Protein AF-A0A4D6KJK3-F1 (afdb_monomer)

Foldseek 3Di:
DDDDDDDDDFDFQCQQFDPDPDDDDFFQKWWKKKWDKDDPFDDPFAAFIKIKTTRDDDDVLLQVVLAQDWFADLGGIMGIHIGTDDIDGHDPVRQVLQCQLVVLLVCQQVVPDLPPLPPDPDDPPPPPDRDRSMGIATFDDPVPDDPPDGGPVQQSNQPAPDQPPDDPPPPPDPPAFAAAQVGTHHQVQQAQFWWAFPQVRFIWGWHHWDLPAFQQDWDPPDPDPTDDGVQNVCCVPRVDGDPCRVGTWIWTFTQDHQDQRQAPDDPSDDPPDPRGTDTHRRHRIDTRGTNHHSSNSVNVSDVVNSVLVSRLLSLLVVVQVVVCVVPPDDRDRSVLSSLCLADPVVNGPGHNPVVVVVVLVVLLVVQLVVLCVVVVPDDVVVSVVVSCVCPPPVNVVVVCVVVVVCSSSSNNPPPPPDDDDDDDDDDPPVVVLVVLVVVPPPDDLWAFAFFFCQQKDADPDDLPDWAKWWKKKKDKDDPFDDPFAAFIKIKTTRDDDDVLLQVVQAQDWFQDLGGIMGIHIGTDDIDTHHPVRLLLQLQLLVLLLCQQLLPDDPCLPPPDDPLDDDNFMFRRMGIATFDDPVPDDPPDRGPVQQSNQPPPDQPDDDPPPPPPWDAFAAAQVGTHTQVQQAQFWKAFPQVRFIWGWHHFDLPAFQQDADPPDPPDDRDGNQRCCCVPRVDHDPCRVDTWIFTFTQDHQDQRQAPDPPSPDDDPPRGTDTHRRHRIDTRGTNHHSNRSVNVSDVLNSVVVSRLLSLLVLVVLLLCVQQPDDDQRSVLSSLLQEDVQQNGLGHLQLLLLLLVLLLLQQLLVVLCQVVLPDFLVVSVVVSCVCLPLQNLLSLCVVQSNVNSHHRHHDDSSPRDRGSDPPDDQRWDFAPHCSDVDTIIGRDIDRDDSNSSSSSLSSVLSSCVVVVHPSSSQSSCVSSPNDGDPDFHANDDDADDDLVVQFVLCLVCVLQVVDDFPDCVLLVQLQEDPQFDDPRDPHHLRSLLSNLLSLVLNLLLSVCCVVCVPPSDDRCPSVQLSVLQRDQQLQLLLLVVSVVLVSRRHDPVLNVLNVQQVVQPVVDDSPQDSRLVGLADGRSSSNSSLSSVLSSQCSRVSNDSVSSCSRSVSSSPPGDDPVSRDGQLVVVLVVVCVVVVWDKDKDWDDWDDDPNATKTKMWIDTPRDIFIAIDSDDVSRVSVNSNVSSVVVVVVVVVD

Radius of gyration: 42.36 Å; Cα contacts (8 Å, |Δi|>4): 1910; chains: 1; bounding box: 113×106×94 Å

Sequence (1194 aa):
MKGSGNEHPCYVPPELVNCSSKACSVTHQYYCYLMELKQDYKYEVCVRDIVLAIRSELDPQIVDALSGTSFVVERGKLSLNLTSAKPVRLSPQEVEQCRRFQTTLFRILLKRDDNKLASDSDNFCLGDNPEFDYLLLPATVEHQRPSNSIIDWESVNSCPFSSESTCGSNCKDHACDVRIKNGSVCSCKLENCVVYTPHSKSFYTMTPVIWDLNGNSTLRYLGRDGTATYKEHFKKKHGIELRFPHQSLLRGRKVFEVGNYLLKDRKNKNKGEKMGSEELPPELCSVIMSPISICTVYSFSFIPSIMHWLEGLLVAFNLRKMLLDHCTKNDIPIIKVFEAITAKGCQEAYNYENLETLGDSFLKYAVSQQLFKTHQNDREGILSKLRERLISNVALRIFASDKNLPWVLQSLPILSIYTLDVNGGDDQLANSFLHRLVSMKGSGNEHPCYVPPELVNCSSKACSVTHQYYCYLMELKQDYKYEVCVRDIVLAIRSELDPQIVDALSGTSFVVERGKLSLNLTSAKPVRLSPQEVEQCRRFQTTLFRILLKRDDNKLASDSDNFCLGDNPEFDYLLLPATVEHQRPSNSIIDWESVNSCPFSSESTCGSNCKDHACDVRIKNGSVCSCKLENCVVYTPHSKSFYTMTPVIWDLNGNSTLRYLGRDGTATYKEHFKKKHGIELRFPHQSLLRGRKVFEVGNYLLKDRKNKNKGEKMGSEELPPELCSVIMSPISICTVYSFSFIPSIMHWLEGLLVAFNLRKMLLDHCTKNDIPIIKVFEAITAKGCQEAYNYENLETLGDSFLKYAVSQQLFKTHQNDREGILSKLRERLISNVALRIFASDKNLPGFIRMEAFDPKQWIIPGDKTKSLLLEEGLVSCGRTSMYVGRKRKIELKKVADVVEALIGAFISTEDEEAALSFINWIGIEVDTSIIPYERQLSTDPENLVDVKFLESRLNNYKFEDPYLLVEALTHGSYKGPEIQTCYERLEFLGDAVLDNLITMHLYKEYFNEKFSPGFLTTMRSISVNNECYALSAIKAKLHKHILCDSVVRKNIEKTMKGVENLSLESTFGWELETYFCPVLADVIESIAGAIFVDSGYKKEIVFESIKPLLKPLVTPERAKRHPISELQELCQKNQYKLTEHEHPSVRENDETLFKIEVKANRITRTAKASNKDTARKMASKEVLKELQICKSLG

Organism: Vigna unguiculata (NCBI:txid3917)

Solvent-accessible surface area (backbone atoms only — not comparable to full-atom values): 67767 Å² total; per-residue (Å²): 133,91,81,88,86,92,76,80,88,63,56,69,56,67,63,42,36,65,90,70,98,70,81,86,93,66,66,46,61,25,36,29,30,39,38,43,49,45,72,67,50,95,63,96,67,56,68,44,38,34,30,44,31,20,62,45,79,75,55,68,69,58,38,57,64,52,25,77,38,71,36,59,49,102,78,39,43,37,38,35,36,50,43,86,46,79,65,47,75,36,44,68,69,54,48,51,33,46,51,46,30,41,52,54,52,50,34,63,49,69,71,59,65,86,77,64,84,79,72,68,98,72,80,89,68,84,69,97,56,88,47,67,53,56,45,69,40,52,37,47,57,81,97,69,52,54,101,83,54,62,64,31,59,64,49,36,64,5,34,75,55,63,70,79,64,78,76,61,99,77,68,89,65,94,82,44,71,41,52,32,58,84,49,60,33,52,57,78,64,48,35,27,13,36,30,40,28,78,91,74,73,45,49,25,34,27,42,64,71,38,78,91,37,28,26,71,35,69,51,90,83,59,80,93,77,74,76,50,19,41,35,52,46,39,32,71,75,71,70,41,79,65,88,62,36,82,46,49,26,33,35,24,35,68,62,69,80,61,61,82,39,60,51,67,76,80,73,89,75,67,82,72,72,78,82,61,72,44,81,40,60,41,52,58,27,40,75,52,30,37,44,40,50,62,29,52,59,56,36,58,41,51,42,68,42,53,51,52,52,51,52,48,46,46,49,20,44,54,50,49,51,63,50,46,80,76,43,96,81,75,88,75,60,50,69,58,45,32,25,57,71,30,54,72,90,68,44,43,88,60,43,21,69,72,54,51,59,54,48,55,56,51,54,55,51,56,47,48,54,52,46,49,70,76,44,73,86,59,58,65,72,57,53,51,53,51,41,53,56,63,67,25,73,68,40,47,49,51,54,34,51,77,68,50,44,58,59,70,59,54,39,52,101,78,62,90,84,78,83,79,90,86,88,83,82,93,52,76,64,58,51,55,52,50,54,55,61,63,71,56,80,77,70,68,78,58,38,50,34,60,39,47,48,67,47,45,45,69,59,90,75,72,101,81,62,72,42,66,27,38,28,30,39,39,43,53,45,71,71,50,94,65,97,68,56,67,48,40,34,31,43,32,22,66,47,82,78,58,67,68,58,38,55,68,46,37,78,37,73,35,54,48,101,78,41,43,38,36,34,34,48,43,86,47,78,64,47,76,37,44,69,68,56,49,49,37,49,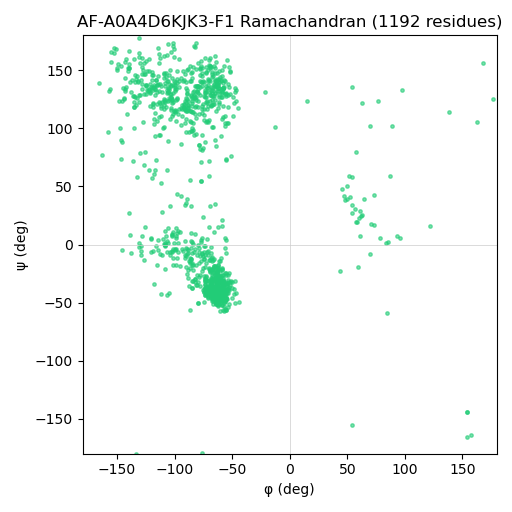39,48,30,41,38,52,53,49,40,62,45,60,66,60,85,62,101,54,90,79,60,97,74,75,79,80,67,85,56,83,57,45,41,53,52,53,45,70,41,52,38,44,55,81,95,68,48,55,101,82,50,63,63,30,58,64,51,36,61,6,40,76,56,64,72,80,67,76,78,62,99,80,72,83,86,59,70,70,66,42,52,33,60,84,49,56,38,44,58,76,64,51,34,27,13,37,30,38,28,79,93,76,74,44,49,24,35,28,43,67,73,39,80,91,38,30,28,73,36,72,53,90,81,61,76,98,78,60,95,42,26,44,40,53,46,38,33,73,76,71,70,42,80,68,88,64,38,81,47,50,25,33,37,25,31,69,61,61,75,54,55,64,37,59,47,61,76,77,70,89,75,63,83,75,72,82,82,60,72,43,81,39,59,42,56,60,29,38,78,52,33,37,48,40,50,61,29,53,61,53,34,58,37,50,43,66,42,54,51,54,49,52,48,49,47,45,42,20,45,50,50,48,51,43,48,43,80,71,26,92,77,66,84,75,57,52,68,43,48,35,23,16,35,22,33,71,60,32,42,38,79,56,42,16,52,46,30,18,47,47,10,44,28,44,50,46,24,51,50,36,52,41,46,55,60,74,44,77,86,61,53,37,79,54,53,53,52,51,49,51,58,63,70,26,47,69,40,39,30,50,35,36,53,78,68,58,48,64,24,68,53,40,57,64,48,77,56,57,81,74,56,82,60,50,75,49,73,92,68,74,66,74,43,40,87,33,96,44,84,41,66,102,43,60,37,30,28,59,50,72,42,74,72,61,60,59,61,47,20,46,31,54,24,2,47,36,12,37,33,48,73,72,74,34,60,69,45,29,42,39,47,43,36,69,52,67,48,89,52,76,88,77,85,66,84,86,85,80,90,86,82,67,71,50,75,82,76,35,68,57,71,64,53,23,61,58,26,72,61,49,76,68,88,55,54,56,42,59,52,31,18,31,20,42,83,70,40,80,56,95,72,54,93,66,41,16,55,52,30,19,55,39,6,48,27,48,51,48,27,52,52,42,50,49,55,43,69,77,48,63,89,52,94,68,60,84,45,45,56,51,52,54,38,59,61,61,63,40,58,48,38,35,25,51,28,26,54,76,71,51,47,71,80,58,50,43,55,40,77,66,60,49,51,44,47,52,53,28,47,64,62,52,72,80,53,79,86,87,79,72,74,36,74,89,54,95,62,72,74,45,62,67,39,15,46,34,53,22,2,44,39,20,27,44,22,60,64,64,70,67,36,66,69,58,31,48,64,24,45,48,69,47,54,58,82,72,80,43,84,92,72,60,70,71,59,42,53,62,49,40,50,52,52,23,62,75,70,68,35,68,74,48,77,46,80,50,80,68,44,79,57,94,97,38,60,29,27,33,23,38,31,32,45,77,91,43,72,29,70,24,70,25,77,43,62,67,57,5,45,40,51,8,27,39,56,41,41,54,50,55,52,52,60,60,76,76,108

Structure (mmCIF, N/CA/C/O backbone):
data_AF-A0A4D6KJK3-F1
#
_entry.id   AF-A0A4D6KJK3-F1
#
loop_
_atom_site.group_PDB
_atom_site.id
_atom_site.type_symbol
_atom_site.label_atom_id
_atom_site.label_alt_id
_atom_site.label_comp_id
_atom_site.label_asym_id
_atom_site.label_entity_id
_atom_site.label_seq_id
_atom_site.pdbx_PDB_ins_code
_atom_site.Cartn_x
_atom_site.Cartn_y
_atom_site.Cartn_z
_atom_site.occupancy
_atom_site.B_iso_or_equiv
_atom_site.auth_seq_id
_atom_site.auth_comp_id
_atom_site.auth_asym_id
_atom_site.auth_atom_id
_atom_site.pdbx_PDB_model_num
ATOM 1 N N . MET A 1 1 ? -15.114 -34.505 12.096 1.00 24.47 1 MET A N 1
ATOM 2 C CA . MET A 1 1 ? -14.056 -34.608 13.129 1.00 24.47 1 MET A CA 1
ATOM 3 C C . MET A 1 1 ? -13.279 -33.297 13.162 1.00 24.47 1 MET A C 1
ATOM 5 O O . MET A 1 1 ? -12.756 -32.942 12.119 1.00 24.47 1 MET A O 1
ATOM 9 N N . LYS A 1 2 ? -13.304 -32.614 14.325 1.00 24.19 2 LYS A N 1
ATOM 10 C CA . LYS A 1 2 ? -12.483 -31.479 14.832 1.00 24.19 2 LYS A CA 1
ATOM 11 C C . LYS A 1 2 ? -11.633 -30.700 13.803 1.00 24.19 2 LYS A C 1
ATOM 13 O O . LYS A 1 2 ? -10.740 -31.293 13.217 1.00 24.19 2 LYS A O 1
ATOM 18 N N . GLY A 1 3 ? -11.736 -29.383 13.622 1.00 25.97 3 GLY A N 1
ATOM 19 C CA . GLY A 1 3 ? -12.482 -28.290 14.274 1.00 25.97 3 GLY A CA 1
ATOM 20 C C . GLY A 1 3 ? -12.044 -26.980 13.578 1.00 25.97 3 GLY A C 1
ATOM 21 O O . GLY A 1 3 ? -10.865 -26.845 13.266 1.00 25.97 3 GLY A O 1
ATOM 22 N N . SER A 1 4 ? -12.966 -26.167 13.049 1.00 29.14 4 SER A N 1
ATOM 23 C CA . SER A 1 4 ? -13.762 -25.110 13.721 1.00 29.14 4 SER A CA 1
ATOM 24 C C . SER A 1 4 ? -12.949 -23.825 13.974 1.00 29.14 4 SER A C 1
ATOM 26 O O . SER A 1 4 ? -11.951 -23.890 14.679 1.00 29.14 4 SER A O 1
ATOM 28 N N . GLY A 1 5 ? -13.328 -22.631 13.516 1.00 28.42 5 GLY A N 1
ATOM 29 C CA . GLY A 1 5 ? -14.525 -22.213 12.791 1.00 28.42 5 GLY A CA 1
ATOM 30 C C . GLY A 1 5 ? -14.634 -20.681 12.752 1.00 28.42 5 GLY A C 1
ATOM 31 O O . GLY A 1 5 ? -14.069 -19.998 13.600 1.00 28.42 5 GLY A O 1
ATOM 32 N N . ASN A 1 6 ? -15.350 -20.189 11.743 1.00 28.50 6 ASN A N 1
ATOM 33 C CA . ASN A 1 6 ? -16.322 -19.093 11.810 1.00 28.50 6 ASN A CA 1
ATOM 34 C C . ASN A 1 6 ? -17.163 -19.206 10.527 1.00 28.50 6 ASN A C 1
ATOM 36 O O . ASN A 1 6 ? -16.920 -18.513 9.546 1.00 28.50 6 ASN A O 1
ATOM 40 N N . GLU A 1 7 ? -18.096 -20.159 10.500 1.00 32.97 7 GLU A N 1
ATOM 41 C CA . GLU A 1 7 ? -19.065 -20.311 9.410 1.00 32.97 7 GLU A CA 1
ATOM 42 C C . GLU A 1 7 ? -20.469 -20.136 9.998 1.00 32.97 7 GLU A C 1
ATOM 44 O O . GLU A 1 7 ? -20.856 -20.838 10.934 1.00 32.97 7 GLU A O 1
ATOM 49 N N . HIS A 1 8 ? -21.203 -19.146 9.488 1.00 37.59 8 HIS A N 1
ATOM 50 C CA . HIS A 1 8 ? -22.620 -18.943 9.782 1.00 37.59 8 HIS A CA 1
ATOM 51 C C . HIS A 1 8 ? -23.459 -20.050 9.107 1.00 37.59 8 HIS A C 1
ATOM 53 O O . HIS A 1 8 ? -23.047 -20.566 8.068 1.00 37.59 8 HIS A O 1
ATOM 59 N N . PRO A 1 9 ? -24.618 -20.445 9.668 1.00 37.03 9 PRO A N 1
ATOM 60 C CA . PRO A 1 9 ? -25.425 -21.537 9.123 1.00 37.03 9 PRO A CA 1
ATOM 61 C C . PRO A 1 9 ? -25.997 -21.184 7.738 1.00 37.03 9 PRO A C 1
ATOM 63 O O . PRO A 1 9 ? -26.751 -20.223 7.609 1.00 37.03 9 PRO A O 1
ATOM 66 N N . CYS A 1 10 ? -25.674 -21.976 6.711 1.00 46.62 10 CYS A N 1
ATOM 67 C CA . CYS A 1 10 ? -26.260 -21.848 5.373 1.00 46.62 10 CYS A CA 1
ATOM 68 C C . CYS A 1 10 ? -27.714 -22.356 5.367 1.00 46.62 10 CYS A C 1
ATOM 70 O O . CYS A 1 10 ? -27.975 -23.471 5.821 1.00 46.62 10 CYS A O 1
ATOM 72 N N . TYR A 1 11 ? -28.657 -21.576 4.826 1.00 56.62 11 TYR A N 1
ATOM 73 C CA . TYR A 1 11 ? -30.021 -22.052 4.560 1.00 56.62 11 TYR A CA 1
ATOM 74 C C . TYR A 1 11 ? -29.998 -23.149 3.488 1.00 56.62 11 TYR A C 1
ATOM 76 O O . TYR A 1 11 ? -29.492 -22.948 2.386 1.00 56.62 11 TYR A O 1
ATOM 84 N N . VAL A 1 12 ? -30.554 -24.313 3.811 1.00 60.56 12 VAL A N 1
ATOM 85 C CA . VAL A 1 12 ? -30.719 -25.423 2.871 1.00 60.56 12 VAL A CA 1
ATOM 86 C C . VAL A 1 12 ? -32.212 -25.579 2.588 1.00 60.56 12 VAL A C 1
ATOM 88 O O . VAL A 1 12 ? -32.982 -25.613 3.553 1.00 60.56 12 VAL A O 1
ATOM 91 N N . PRO A 1 13 ? -32.644 -25.671 1.315 1.00 67.19 13 PRO A N 1
ATOM 92 C CA . PRO A 1 13 ? -34.053 -25.846 0.998 1.00 67.19 13 PRO A CA 1
ATOM 93 C C . PRO A 1 13 ? -34.656 -27.048 1.743 1.00 67.19 13 PRO A C 1
ATOM 95 O O . PRO A 1 13 ? -34.085 -28.143 1.684 1.00 67.19 13 PRO A O 1
ATOM 98 N N . PRO A 1 14 ? -35.792 -26.881 2.443 1.00 67.12 14 PRO A N 1
ATOM 99 C CA . PRO A 1 14 ? -36.418 -27.954 3.215 1.00 67.12 14 PRO A CA 1
ATOM 100 C C . PRO A 1 14 ? -36.855 -29.135 2.340 1.00 67.12 14 PRO A C 1
ATOM 102 O O . PRO A 1 14 ? -36.970 -30.252 2.829 1.00 67.12 14 PRO A O 1
ATOM 105 N N . GLU A 1 15 ? -37.059 -28.930 1.039 1.00 73.62 15 GLU A N 1
ATOM 106 C CA . GLU A 1 15 ? -37.346 -29.992 0.072 1.00 73.62 15 GLU A CA 1
ATOM 107 C C . GLU A 1 15 ? -36.168 -30.962 -0.107 1.00 73.62 15 GLU A C 1
ATOM 109 O O . GLU A 1 15 ? -36.369 -32.111 -0.504 1.00 73.62 15 GLU A O 1
ATOM 114 N N . LEU A 1 16 ? -34.946 -30.509 0.198 1.00 70.94 16 LEU A N 1
ATOM 115 C CA . LEU A 1 16 ? -33.712 -31.281 0.075 1.00 70.94 16 LEU A CA 1
ATOM 116 C C . LEU A 1 16 ? -33.207 -31.838 1.412 1.00 70.94 16 LEU A C 1
ATOM 118 O O . LEU A 1 16 ? -32.228 -32.578 1.391 1.00 70.94 16 LEU A O 1
ATOM 122 N N . VAL A 1 17 ? -33.837 -31.530 2.554 1.00 67.19 17 VAL A N 1
ATOM 123 C CA . VAL A 1 17 ? -33.369 -31.928 3.899 1.00 67.19 17 VAL A CA 1
ATOM 124 C C . VAL A 1 17 ? -34.483 -32.581 4.702 1.00 67.19 17 VAL A C 1
ATOM 126 O O . VAL A 1 17 ? -35.628 -32.138 4.692 1.00 67.19 17 VAL A O 1
ATOM 129 N N . ASN A 1 18 ? -34.147 -33.614 5.472 1.00 60.78 18 ASN A N 1
ATOM 130 C CA . ASN A 1 18 ? -35.104 -34.221 6.388 1.00 60.78 18 ASN A CA 1
ATOM 131 C C . ASN A 1 18 ? -35.126 -33.495 7.747 1.00 60.78 18 ASN A C 1
ATOM 133 O O . ASN A 1 18 ? -34.231 -33.667 8.570 1.00 60.78 18 ASN A O 1
ATOM 137 N N . CYS A 1 19 ? -36.183 -32.724 8.018 1.00 45.78 19 CYS A N 1
ATOM 138 C CA . CYS A 1 19 ? -36.401 -32.059 9.313 1.00 45.78 19 CYS A CA 1
ATOM 139 C C . CYS A 1 19 ? -37.108 -32.939 10.369 1.00 45.78 19 CYS A C 1
ATOM 141 O O . CYS A 1 19 ? -37.514 -32.426 11.413 1.00 45.78 19 CYS A O 1
ATOM 143 N N . SER A 1 20 ? -37.282 -34.248 10.143 1.00 46.78 20 SER A N 1
ATOM 144 C CA . SER A 1 20 ? -37.985 -35.133 11.085 1.00 46.78 20 SER A CA 1
ATOM 145 C C . SER A 1 20 ? -37.046 -36.116 11.798 1.00 46.78 20 SER A C 1
ATOM 147 O O . SER A 1 20 ? -36.658 -37.160 11.282 1.00 46.78 20 SER A O 1
ATOM 149 N N . SER A 1 21 ? -36.709 -35.790 13.047 1.00 38.69 21 SER A N 1
ATOM 150 C CA . SER A 1 21 ? -35.938 -36.612 13.988 1.00 38.69 21 SER A CA 1
ATOM 151 C C . SER A 1 21 ? -36.775 -37.741 14.612 1.00 38.69 21 SER A C 1
ATOM 153 O O . SER A 1 21 ? -36.873 -37.861 15.835 1.00 38.69 21 SER A O 1
ATOM 155 N N . LYS A 1 22 ? -37.414 -38.586 13.788 1.00 39.78 22 LYS A N 1
ATOM 156 C CA . LYS A 1 22 ? -38.113 -39.786 14.278 1.00 39.78 22 LYS A CA 1
ATOM 157 C C . LYS A 1 22 ? -37.772 -41.033 13.467 1.00 39.78 22 LYS A C 1
ATOM 159 O O . LYS A 1 22 ? -37.876 -41.073 12.248 1.00 39.78 22 LYS A O 1
ATOM 164 N N . ALA A 1 23 ? -37.333 -42.032 14.223 1.00 35.91 23 ALA A N 1
ATOM 165 C CA . ALA A 1 23 ? -36.690 -43.260 13.804 1.00 35.91 23 ALA A CA 1
ATOM 166 C C . ALA A 1 23 ? -37.595 -44.253 13.053 1.00 35.91 23 ALA A C 1
ATOM 168 O O . ALA A 1 23 ? -38.786 -44.353 13.326 1.00 35.91 23 ALA A O 1
ATOM 169 N N . CYS A 1 24 ? -36.918 -45.053 12.221 1.00 44.19 24 CYS A N 1
ATOM 170 C CA . CYS A 1 24 ? -37.095 -46.486 11.961 1.00 44.19 24 CYS A CA 1
ATOM 171 C C . CYS A 1 24 ? -38.465 -47.061 11.545 1.00 44.19 24 CYS A C 1
ATOM 173 O O . CYS A 1 24 ? -39.481 -46.911 12.213 1.00 44.19 24 CYS A O 1
ATOM 175 N N . SER A 1 25 ? -38.379 -47.940 10.532 1.00 46.28 25 SER A N 1
ATOM 176 C CA . SER A 1 25 ? -39.289 -49.045 10.152 1.00 46.28 25 SER A CA 1
ATOM 177 C C . SER A 1 25 ? -40.361 -48.829 9.072 1.00 46.28 25 SER A C 1
ATOM 179 O O . SER A 1 25 ? -41.098 -49.768 8.782 1.00 46.28 25 SER A O 1
ATOM 181 N N . VAL A 1 26 ? -40.407 -47.685 8.382 1.00 59.97 26 VAL A N 1
ATOM 182 C CA . VAL A 1 26 ? -41.400 -47.447 7.310 1.00 59.97 26 VAL A CA 1
ATOM 183 C C . VAL A 1 26 ? -40.719 -47.314 5.943 1.00 59.97 26 VAL A C 1
ATOM 185 O O . VAL A 1 26 ? -39.670 -46.685 5.826 1.00 59.97 26 VAL A O 1
ATOM 188 N N . THR A 1 27 ? -41.302 -47.914 4.897 1.00 61.69 27 THR A N 1
ATOM 189 C CA . THR A 1 27 ? -40.901 -47.667 3.500 1.00 61.69 27 THR A CA 1
ATOM 190 C C . THR A 1 27 ? -41.061 -46.186 3.180 1.00 61.69 27 THR A C 1
ATOM 192 O O . THR A 1 27 ? -42.143 -45.624 3.362 1.00 61.69 27 THR A O 1
ATOM 195 N N . HIS A 1 28 ? -40.009 -45.562 2.677 1.00 70.19 28 HIS A N 1
ATOM 196 C CA . HIS A 1 28 ? -39.985 -44.144 2.375 1.00 70.19 28 HIS A CA 1
ATOM 197 C C . HIS A 1 28 ? -40.456 -43.904 0.944 1.00 70.19 28 HIS A C 1
ATOM 199 O O . HIS A 1 28 ? -39.928 -44.492 0.003 1.00 70.19 28 HIS A O 1
ATOM 205 N N . GLN A 1 29 ? -41.470 -43.057 0.776 1.00 81.38 29 GLN A N 1
ATOM 206 C CA . GLN A 1 29 ? -41.924 -42.640 -0.545 1.00 81.38 29 GLN A CA 1
ATOM 207 C C . GLN A 1 29 ? -41.030 -41.503 -1.052 1.00 81.38 29 GLN A C 1
ATOM 209 O O . GLN A 1 29 ? -40.867 -40.497 -0.365 1.00 81.38 29 GLN A O 1
ATOM 214 N N . TYR A 1 30 ? -40.469 -41.682 -2.244 1.00 83.62 30 TYR A N 1
ATOM 215 C CA . TYR A 1 30 ? -39.697 -40.682 -2.970 1.00 83.62 30 TYR A CA 1
ATOM 216 C C . TYR A 1 30 ? -40.452 -40.281 -4.236 1.00 83.62 30 TYR A C 1
ATOM 218 O O . TYR A 1 30 ? -40.903 -41.138 -5.000 1.00 83.62 30 TYR A O 1
ATOM 226 N N . TYR A 1 31 ? -40.570 -38.980 -4.468 1.00 86.19 31 TYR A N 1
ATOM 227 C CA . TYR A 1 31 ? -41.013 -38.424 -5.739 1.00 86.19 31 TYR A CA 1
ATOM 228 C C . TYR A 1 31 ? -39.828 -38.442 -6.697 1.00 86.19 31 TYR A C 1
ATOM 230 O O . TYR A 1 31 ? -38.754 -37.932 -6.374 1.00 86.19 31 TYR A O 1
ATOM 238 N N . CYS A 1 32 ? -40.008 -39.091 -7.844 1.00 86.88 32 CYS A N 1
ATOM 239 C CA . CYS A 1 32 ? -38.948 -39.293 -8.819 1.00 86.88 32 CYS A CA 1
ATOM 240 C C . CYS A 1 32 ? -39.114 -38.323 -9.986 1.00 86.88 32 CYS A C 1
ATOM 242 O O . CYS A 1 32 ? -40.210 -38.166 -10.520 1.00 86.88 32 CYS A O 1
ATOM 244 N N . TYR A 1 33 ? -38.005 -37.738 -10.415 1.00 88.50 33 TYR A N 1
ATOM 245 C CA . TYR A 1 33 ? -37.913 -36.880 -11.585 1.00 88.50 33 TYR A CA 1
ATOM 246 C C . TYR A 1 33 ? -36.803 -37.401 -12.488 1.00 88.50 33 TYR A C 1
ATOM 248 O O . TYR A 1 33 ? -35.693 -37.661 -12.024 1.00 88.50 33 TYR A O 1
ATOM 256 N N . LEU A 1 34 ? -37.103 -37.585 -13.767 1.00 88.06 34 LEU A N 1
ATOM 257 C CA . LEU A 1 34 ? -36.141 -38.021 -14.766 1.00 88.06 34 LEU A CA 1
ATOM 258 C C . LEU A 1 34 ? -35.466 -36.790 -15.381 1.00 88.06 34 LEU A C 1
ATOM 260 O O . LEU A 1 34 ? -36.116 -35.976 -16.030 1.00 88.06 34 LEU A O 1
ATOM 264 N N . MET A 1 35 ? -34.163 -36.659 -15.151 1.00 90.00 35 MET A N 1
ATOM 265 C CA . MET A 1 35 ? -33.268 -35.709 -15.806 1.00 90.00 35 MET A CA 1
ATOM 266 C C . MET A 1 35 ? -32.820 -36.302 -17.139 1.00 90.00 35 MET A C 1
ATOM 268 O O . MET A 1 35 ? -31.858 -37.072 -17.194 1.00 90.00 35 MET A O 1
ATOM 272 N N . GLU A 1 36 ? -33.529 -35.951 -18.202 1.00 88.06 36 GLU A N 1
ATOM 273 C CA . GLU A 1 36 ? -33.206 -36.325 -19.573 1.00 88.06 36 GLU A CA 1
ATOM 274 C C . GLU A 1 36 ? -32.081 -35.423 -20.086 1.00 88.06 36 GLU A C 1
ATOM 276 O O . GLU A 1 36 ? -32.250 -34.208 -20.248 1.00 88.06 36 GLU A O 1
ATOM 281 N N . LEU A 1 37 ? -30.907 -36.014 -20.312 1.00 88.31 37 LEU A N 1
ATOM 282 C CA . LEU A 1 37 ? -29.717 -35.289 -20.750 1.00 88.31 37 LEU A CA 1
ATOM 283 C C . LEU A 1 37 ? -29.512 -35.487 -22.247 1.00 88.31 37 LEU A C 1
ATOM 285 O O . LEU A 1 37 ? -29.324 -36.605 -22.722 1.00 88.31 37 LEU A O 1
ATOM 289 N N . LYS A 1 38 ? -29.461 -34.389 -23.003 1.00 86.88 38 LYS A N 1
ATOM 290 C CA . LYS A 1 38 ? -29.237 -34.427 -24.450 1.00 86.88 38 LYS A CA 1
ATOM 291 C C . LYS A 1 38 ? -27.957 -33.690 -24.831 1.00 86.88 38 LYS A C 1
ATOM 293 O O . LYS A 1 38 ? -27.814 -32.487 -24.616 1.00 86.88 38 LYS A O 1
ATOM 298 N N . GLN A 1 39 ? -27.013 -34.436 -25.409 1.00 86.75 39 GLN A N 1
ATOM 299 C CA . GLN A 1 39 ? -25.737 -33.909 -25.897 1.00 86.75 39 GLN A CA 1
ATOM 300 C C . GLN A 1 39 ? -25.860 -33.423 -27.350 1.00 86.75 39 GLN A C 1
ATOM 302 O O . GLN A 1 39 ? -26.062 -34.216 -28.268 1.00 86.75 39 GLN A O 1
ATOM 307 N N . ASP A 1 40 ? -25.674 -32.124 -27.584 1.00 82.31 40 ASP A N 1
ATOM 308 C CA . ASP A 1 40 ? -25.698 -31.525 -28.926 1.00 82.31 40 ASP A CA 1
ATOM 309 C C . ASP A 1 40 ? -24.274 -31.425 -29.514 1.00 82.31 40 ASP A C 1
ATOM 311 O O . ASP A 1 40 ? -23.867 -30.410 -30.082 1.00 82.31 40 ASP A O 1
ATOM 315 N N . TYR A 1 41 ? -23.467 -32.476 -29.329 1.00 81.69 41 TYR A N 1
ATOM 316 C CA . TYR A 1 41 ? -22.098 -32.584 -29.844 1.00 81.69 41 TYR A CA 1
ATOM 317 C C . TYR A 1 41 ? -21.660 -34.043 -30.021 1.00 81.69 41 TYR A C 1
ATOM 319 O O . TYR A 1 41 ? -22.177 -34.955 -29.378 1.00 81.69 41 TYR A O 1
ATOM 327 N N . LYS A 1 42 ? -20.671 -34.278 -30.896 1.00 74.25 42 LYS A N 1
ATOM 328 C CA . LYS A 1 42 ? -20.123 -35.623 -31.138 1.00 74.25 42 LYS A CA 1
ATOM 329 C C . LYS A 1 42 ? -19.029 -35.956 -30.123 1.00 74.25 42 LYS A C 1
ATOM 331 O O . LYS A 1 42 ? -17.955 -35.353 -30.139 1.00 74.25 42 LYS A O 1
ATOM 336 N N . TYR A 1 43 ? -19.280 -36.953 -29.279 1.00 79.00 43 TYR A N 1
ATOM 337 C CA . TYR A 1 43 ? -18.296 -37.530 -28.366 1.00 79.00 43 TYR A CA 1
ATOM 338 C C . TYR A 1 43 ? -18.442 -39.053 -28.290 1.00 79.00 43 TYR A C 1
ATOM 340 O O . TYR A 1 43 ? -19.525 -39.581 -28.516 1.00 79.00 43 TYR A O 1
ATOM 348 N N . GLU A 1 44 ? -17.344 -39.761 -28.004 1.00 75.56 44 GLU A N 1
ATOM 349 C CA . GLU A 1 44 ? -17.331 -41.233 -27.948 1.00 75.56 44 GLU A CA 1
ATOM 350 C C . GLU A 1 44 ? -18.144 -41.796 -26.775 1.00 75.56 44 GLU A C 1
ATOM 352 O O . GLU A 1 44 ? -18.606 -42.930 -26.840 1.00 75.56 44 GLU A O 1
ATOM 357 N N . VAL A 1 45 ? -18.299 -41.021 -25.698 1.00 81.25 45 VAL A N 1
ATOM 358 C CA . VAL A 1 45 ? -19.097 -41.396 -24.527 1.00 81.25 45 VAL A CA 1
ATOM 359 C C . VAL A 1 45 ? -20.421 -40.646 -24.594 1.00 81.25 45 VAL A C 1
ATOM 361 O O . VAL A 1 45 ? -20.421 -39.426 -24.750 1.00 81.25 45 VAL A O 1
ATOM 364 N N . CYS A 1 46 ? -21.531 -41.374 -24.492 1.00 84.12 46 CYS A N 1
ATOM 365 C CA . CYS A 1 46 ? -22.872 -40.794 -24.470 1.00 84.12 46 CYS A CA 1
ATOM 366 C C . CYS A 1 46 ? -23.280 -40.410 -23.044 1.00 84.12 46 CYS A C 1
ATOM 368 O O . CYS A 1 46 ? -22.814 -41.009 -22.073 1.00 84.12 46 CYS A O 1
ATOM 370 N N . VAL A 1 47 ? -24.173 -39.433 -22.922 1.00 86.50 47 VAL A N 1
ATOM 371 C CA . VAL A 1 47 ? -24.889 -39.156 -21.671 1.00 86.50 47 VAL A CA 1
ATOM 372 C C . VAL A 1 47 ? -26.026 -40.163 -21.459 1.00 86.50 47 VAL A C 1
ATOM 374 O O . VAL A 1 47 ? -26.543 -40.744 -22.413 1.00 86.50 47 VAL A O 1
ATOM 377 N N . ARG A 1 48 ? -26.367 -40.408 -20.196 1.00 86.25 48 ARG A N 1
ATOM 378 C CA . ARG A 1 48 ? -27.483 -41.225 -19.718 1.00 86.25 48 ARG A CA 1
ATOM 379 C C . ARG A 1 48 ? -28.351 -40.374 -18.807 1.00 86.25 48 ARG A C 1
ATOM 381 O O . ARG A 1 48 ? -27.833 -39.520 -18.087 1.00 86.25 48 ARG A O 1
ATOM 388 N N . ASP A 1 49 ? -29.639 -40.676 -18.803 1.00 89.50 49 ASP A N 1
ATOM 389 C CA . ASP A 1 49 ? -30.592 -39.997 -17.938 1.00 89.50 49 ASP A CA 1
ATOM 390 C C . ASP A 1 49 ? -30.360 -40.365 -16.469 1.00 89.50 49 ASP A C 1
ATOM 392 O O . ASP A 1 49 ? -29.854 -41.445 -16.130 1.00 89.50 49 ASP A O 1
ATOM 396 N N . ILE A 1 50 ? -30.724 -39.441 -15.587 1.00 90.44 50 ILE A N 1
ATOM 397 C CA . ILE A 1 50 ? -30.524 -39.563 -14.142 1.00 90.44 50 ILE A CA 1
ATOM 398 C C . ILE A 1 50 ? -31.871 -39.382 -13.452 1.00 90.44 50 ILE A C 1
ATOM 400 O O . ILE A 1 50 ? -32.657 -38.515 -13.807 1.00 90.44 50 ILE A O 1
ATOM 404 N N . VAL A 1 51 ? -32.156 -40.207 -12.457 1.00 90.19 51 VAL A N 1
ATOM 405 C CA . VAL A 1 51 ? -33.323 -40.085 -11.591 1.00 90.19 51 VAL A CA 1
ATOM 406 C C . VAL A 1 51 ? -32.938 -39.256 -10.373 1.00 90.19 51 VAL A C 1
ATOM 408 O O . VAL A 1 51 ? -32.087 -39.663 -9.583 1.00 90.19 51 VAL A O 1
ATOM 411 N N . LEU A 1 52 ? -33.592 -38.113 -10.200 1.00 89.88 52 LEU A N 1
ATOM 412 C CA . LEU A 1 52 ? -33.615 -37.368 -8.949 1.00 89.88 52 LEU A CA 1
ATOM 413 C C . LEU A 1 52 ? -34.805 -37.858 -8.122 1.00 89.88 52 LEU A C 1
ATOM 415 O O . LEU A 1 52 ? -35.953 -37.681 -8.518 1.00 89.88 52 LEU A O 1
ATOM 419 N N . ALA A 1 53 ? -34.537 -38.479 -6.980 1.00 86.69 53 ALA A N 1
ATOM 420 C CA . ALA A 1 53 ? -35.548 -38.912 -6.027 1.00 86.69 53 ALA A CA 1
ATOM 421 C C . ALA A 1 53 ? -35.486 -38.020 -4.783 1.00 86.69 53 ALA A C 1
ATOM 423 O O . ALA A 1 53 ? -34.453 -37.943 -4.124 1.00 86.69 53 ALA A O 1
ATOM 424 N N . ILE A 1 54 ? -36.588 -37.365 -4.438 1.00 86.06 54 ILE A N 1
ATOM 425 C CA . ILE A 1 54 ? -36.677 -36.456 -3.286 1.00 86.06 54 ILE A CA 1
ATOM 426 C C . ILE A 1 54 ? -37.897 -36.788 -2.426 1.00 86.06 54 ILE A C 1
ATOM 428 O O . ILE A 1 54 ? -38.856 -37.399 -2.898 1.00 86.06 54 ILE A O 1
ATOM 432 N N . ARG A 1 55 ? -37.868 -36.421 -1.143 1.00 79.00 55 ARG A N 1
ATOM 433 C CA . ARG A 1 55 ? -38.954 -36.729 -0.191 1.00 79.00 55 ARG A CA 1
ATOM 434 C C . ARG A 1 55 ? -40.211 -35.892 -0.389 1.00 79.00 55 ARG A C 1
ATOM 436 O O . ARG A 1 55 ? -41.306 -36.359 -0.082 1.00 79.00 55 ARG A O 1
ATOM 443 N N . SER A 1 56 ? -40.039 -34.678 -0.885 1.00 80.31 56 SER A N 1
ATOM 444 C CA . SER A 1 56 ? -41.112 -33.717 -1.117 1.00 80.31 56 SER A CA 1
ATOM 445 C C . SER A 1 56 ? -41.339 -33.584 -2.612 1.00 80.31 56 SER A C 1
ATOM 447 O O . SER A 1 56 ? -40.377 -33.572 -3.366 1.00 80.31 56 SER A O 1
ATOM 449 N N . GLU A 1 57 ? -42.586 -33.503 -3.058 1.00 82.25 57 GLU A N 1
ATOM 450 C CA . GLU A 1 57 ? -42.884 -33.258 -4.470 1.00 82.25 57 GLU A CA 1
ATOM 451 C C . GLU A 1 57 ? -42.413 -31.842 -4.851 1.00 82.25 57 GLU A C 1
ATOM 453 O O . GLU A 1 57 ? -42.745 -30.877 -4.161 1.00 82.25 57 GLU A O 1
ATOM 458 N N . LEU A 1 58 ? -41.613 -31.715 -5.917 1.00 83.56 58 LEU A N 1
ATOM 459 C CA . LEU A 1 58 ? -41.305 -30.417 -6.519 1.00 83.56 58 LEU A CA 1
ATOM 460 C C . LEU A 1 58 ? -42.579 -29.818 -7.094 1.00 83.56 58 LEU A C 1
ATOM 462 O O . LEU A 1 58 ? -43.322 -30.487 -7.815 1.00 83.56 58 LEU A O 1
ATOM 466 N N . ASP A 1 59 ? -42.761 -28.527 -6.848 1.00 84.00 59 ASP A N 1
ATOM 467 C CA . ASP A 1 59 ? -43.789 -27.752 -7.524 1.00 84.00 59 ASP A CA 1
ATOM 468 C C . ASP A 1 59 ? -43.583 -27.825 -9.055 1.00 84.00 59 ASP A C 1
ATOM 470 O O . ASP A 1 59 ? -42.442 -27.680 -9.519 1.00 84.00 59 ASP A O 1
ATOM 474 N N . PRO A 1 60 ? -44.649 -28.026 -9.856 1.00 82.81 60 PRO A N 1
ATOM 475 C CA . PRO A 1 60 ? -44.555 -28.085 -11.314 1.00 82.81 60 PRO A CA 1
ATOM 476 C C . PRO A 1 60 ? -43.805 -26.900 -11.933 1.00 82.81 60 PRO A C 1
ATOM 478 O O . PRO A 1 60 ? -43.087 -27.077 -12.909 1.00 82.81 60 PRO A O 1
ATOM 481 N N . GLN A 1 61 ? -43.873 -25.709 -11.330 1.00 81.44 61 GLN A N 1
ATOM 482 C CA . GLN A 1 61 ? -43.165 -24.529 -11.833 1.00 81.44 61 GLN A CA 1
ATOM 483 C C . GLN A 1 61 ? -41.642 -24.635 -11.693 1.00 81.44 61 GLN A C 1
ATOM 485 O O . GLN A 1 61 ? -40.912 -24.043 -12.485 1.00 81.44 61 GLN A O 1
ATOM 490 N N . ILE A 1 62 ? -41.145 -25.375 -10.696 1.00 83.62 62 ILE A N 1
ATOM 491 C CA . ILE A 1 62 ? -39.711 -25.662 -10.544 1.00 83.62 62 ILE A CA 1
ATOM 492 C C . ILE A 1 62 ? -39.279 -26.662 -11.618 1.00 83.62 62 ILE A C 1
ATOM 494 O O . ILE A 1 62 ? -38.214 -26.503 -12.216 1.00 83.62 62 ILE A O 1
ATOM 498 N N . VAL A 1 63 ? -40.124 -27.663 -11.886 1.00 83.69 63 VAL A N 1
ATOM 499 C CA . VAL A 1 63 ? -39.896 -28.669 -12.932 1.00 83.69 63 VAL A CA 1
ATOM 500 C C . VAL A 1 63 ? -39.831 -28.003 -14.306 1.00 83.69 63 VAL A C 1
ATOM 502 O O . VAL A 1 63 ? -38.855 -28.203 -15.028 1.00 83.69 63 VAL A O 1
ATOM 505 N N . ASP A 1 64 ? -40.796 -27.139 -14.617 1.00 82.94 64 ASP A N 1
ATOM 506 C CA . ASP A 1 64 ? -40.848 -26.376 -15.866 1.00 82.94 64 ASP A CA 1
ATOM 507 C C . ASP A 1 64 ? -39.668 -25.401 -16.001 1.00 82.94 64 ASP A C 1
ATOM 509 O O . ASP A 1 64 ? -39.144 -25.222 -17.095 1.00 82.94 64 ASP A O 1
ATOM 513 N N . ALA A 1 65 ? -39.215 -24.782 -14.902 1.00 81.88 65 ALA A N 1
ATOM 514 C CA . ALA A 1 65 ? -38.086 -23.849 -14.924 1.00 81.88 65 ALA A CA 1
ATOM 515 C C . ALA A 1 65 ? -36.723 -24.542 -15.103 1.00 81.88 65 ALA A C 1
ATOM 517 O O . ALA A 1 65 ? -35.806 -23.950 -15.678 1.00 81.88 65 ALA A O 1
ATOM 518 N N . LEU A 1 66 ? -36.565 -25.769 -14.594 1.00 80.94 66 LEU A N 1
ATOM 519 C CA . LEU A 1 66 ? -35.360 -26.574 -14.815 1.00 80.94 66 LEU A CA 1
ATOM 520 C C . LEU A 1 66 ? -35.379 -27.247 -16.197 1.00 80.94 66 LEU A C 1
ATOM 522 O O . LEU A 1 66 ? -34.326 -27.419 -16.819 1.00 80.94 66 LEU A O 1
ATOM 526 N N . SER A 1 67 ? -36.566 -27.606 -16.689 1.00 79.81 67 SER A N 1
ATOM 527 C CA . SER A 1 67 ? -36.771 -28.138 -18.032 1.00 79.81 67 SER A CA 1
ATOM 528 C C . SER A 1 67 ? -36.439 -27.087 -19.104 1.00 79.81 67 SER A C 1
ATOM 530 O O . SER A 1 67 ? -36.847 -25.933 -19.037 1.00 79.81 67 SER A O 1
ATOM 532 N N . GLY A 1 68 ? -35.636 -27.465 -20.102 1.00 72.38 68 GLY A N 1
ATOM 533 C CA . GLY A 1 68 ? -35.195 -26.559 -21.168 1.00 72.38 68 GLY A CA 1
ATOM 534 C C . GLY A 1 68 ? -33.950 -25.736 -20.822 1.00 72.38 68 GLY A C 1
ATOM 535 O O . GLY A 1 68 ? -33.485 -24.949 -21.654 1.00 72.38 68 GLY A O 1
ATOM 536 N N . THR A 1 69 ? -33.360 -25.941 -19.638 1.00 80.00 69 THR A N 1
ATOM 537 C CA . THR A 1 69 ? -32.051 -25.372 -19.301 1.00 80.00 69 THR A CA 1
ATOM 538 C C . THR A 1 69 ? -30.953 -25.996 -20.154 1.00 80.00 69 THR A C 1
ATOM 540 O O . THR A 1 69 ? -30.999 -27.163 -20.556 1.00 80.00 69 THR A O 1
ATOM 543 N N . SER A 1 70 ? -29.942 -25.192 -20.476 1.00 80.56 70 SER A N 1
ATOM 544 C CA . SER A 1 70 ? -28.832 -25.654 -21.293 1.00 80.56 70 SER A CA 1
ATOM 545 C C . SER A 1 70 ? -27.492 -25.172 -20.780 1.00 80.56 70 SER A C 1
ATOM 547 O O . SER A 1 70 ? -27.300 -23.974 -20.581 1.00 80.56 70 SER A O 1
ATOM 549 N N . PHE A 1 71 ? -26.560 -26.105 -20.662 1.00 80.56 71 PHE A N 1
ATOM 550 C CA . PHE A 1 71 ? -25.219 -25.909 -20.142 1.00 80.56 71 PHE A CA 1
ATOM 551 C C . PHE A 1 71 ? -24.212 -25.898 -21.294 1.00 80.56 71 PHE A C 1
ATOM 553 O O . PHE A 1 71 ? -24.259 -26.745 -22.193 1.00 80.56 71 PHE A O 1
ATOM 560 N N . VAL A 1 72 ? -23.288 -24.939 -21.282 1.00 76.75 72 VAL A N 1
ATOM 561 C CA . VAL A 1 72 ? -22.217 -24.862 -22.283 1.00 76.75 72 VAL A CA 1
ATOM 562 C C . VAL A 1 72 ? -21.033 -25.695 -21.797 1.00 76.75 72 VAL A C 1
ATOM 564 O O . VAL A 1 72 ? -20.454 -25.433 -20.743 1.00 76.75 72 VAL A O 1
ATOM 567 N N . VAL A 1 73 ? -20.658 -26.707 -22.575 1.00 75.94 73 VAL A N 1
ATOM 568 C CA . VAL A 1 73 ? -19.513 -27.585 -22.304 1.00 75.94 73 VAL A CA 1
ATOM 569 C C . VAL A 1 73 ? -18.430 -27.363 -23.363 1.00 75.94 73 VAL A C 1
ATOM 571 O O . VAL A 1 73 ? -18.704 -26.867 -24.450 1.00 75.94 73 VAL A O 1
ATOM 574 N N . GLU A 1 74 ? -17.182 -27.757 -23.095 1.00 69.00 74 GLU A N 1
ATOM 575 C CA . GLU A 1 74 ? -16.040 -27.503 -24.005 1.00 69.00 74 GLU A CA 1
ATOM 576 C C . GLU A 1 74 ? -16.253 -27.985 -25.449 1.00 69.00 74 GLU A C 1
ATOM 578 O O . GLU A 1 74 ? -15.641 -27.473 -26.383 1.00 69.00 74 GLU A O 1
ATOM 583 N N . ARG A 1 75 ? -17.103 -28.999 -25.637 1.00 68.81 75 ARG A N 1
ATOM 584 C CA . ARG A 1 75 ? -17.345 -29.645 -26.931 1.00 68.81 75 ARG A CA 1
ATOM 585 C C . ARG A 1 75 ? -18.653 -29.216 -27.602 1.00 68.81 75 ARG A C 1
ATOM 587 O O . ARG A 1 75 ? -18.876 -29.618 -28.740 1.00 68.81 75 ARG A O 1
ATOM 594 N N . GLY A 1 76 ? -19.499 -28.427 -26.934 1.00 78.00 76 GLY A N 1
ATOM 595 C CA . GLY A 1 76 ? -20.810 -28.021 -27.444 1.00 78.00 76 GLY A CA 1
ATOM 596 C C . GLY A 1 76 ? -21.809 -27.679 -26.339 1.00 78.00 76 GLY A C 1
ATOM 597 O O . GLY A 1 76 ? -21.450 -27.112 -25.311 1.00 78.00 76 GLY A O 1
ATOM 598 N N . LYS A 1 77 ? -23.082 -28.011 -26.556 1.00 81.69 77 LYS A N 1
ATOM 599 C CA . LYS A 1 77 ? -24.190 -27.687 -25.650 1.00 81.69 77 LYS A CA 1
ATOM 600 C C . LYS A 1 77 ? -24.805 -28.970 -25.081 1.00 81.69 77 LYS A C 1
ATOM 602 O O . LYS A 1 77 ? -24.980 -29.941 -25.814 1.00 81.69 77 LYS A O 1
ATOM 607 N N . LEU A 1 78 ? -25.102 -28.978 -23.785 1.00 85.38 78 LEU A N 1
ATOM 608 C CA . LEU A 1 78 ? -25.853 -30.033 -23.102 1.00 85.38 78 LEU A CA 1
ATOM 609 C C . LEU A 1 78 ? -27.209 -29.451 -22.697 1.00 85.38 78 LEU A C 1
ATOM 611 O O . LEU A 1 78 ? -27.244 -28.437 -22.007 1.00 85.38 78 LEU A O 1
ATOM 615 N N . SER A 1 79 ? -28.310 -30.052 -23.132 1.00 86.50 79 SER A N 1
ATOM 616 C CA . SER A 1 79 ? -29.659 -29.654 -22.712 1.00 86.50 79 SER A CA 1
ATOM 617 C C . SER A 1 79 ? -30.211 -30.624 -21.670 1.00 86.50 79 SER A C 1
ATOM 619 O O . SER A 1 79 ? -29.931 -31.823 -21.725 1.00 86.50 79 SER A O 1
ATOM 621 N N . LEU A 1 80 ? -30.957 -30.080 -20.709 1.00 88.62 80 LEU A N 1
ATOM 622 C CA . LEU A 1 80 ? -31.614 -30.815 -19.636 1.00 88.62 80 LEU A CA 1
ATOM 623 C C . LEU A 1 80 ? -33.128 -30.642 -19.760 1.00 88.62 80 LEU A C 1
ATOM 625 O O . LEU A 1 80 ? -33.634 -29.522 -19.835 1.00 88.62 80 LEU A O 1
ATOM 629 N N . ASN A 1 81 ? -33.846 -31.757 -19.742 1.00 87.50 81 ASN A N 1
ATOM 630 C CA . ASN A 1 81 ? -35.288 -31.788 -19.553 1.00 87.50 81 ASN A CA 1
ATOM 631 C C . ASN A 1 81 ? -35.599 -32.560 -18.264 1.00 87.50 81 ASN A C 1
ATOM 633 O O . ASN A 1 81 ? -34.992 -33.596 -18.012 1.00 87.50 81 ASN A O 1
ATOM 637 N N . LEU A 1 82 ? -36.500 -32.042 -17.430 1.00 87.31 82 LEU A N 1
ATOM 638 C CA . LEU A 1 82 ? -36.914 -32.701 -16.195 1.00 87.31 82 LEU A CA 1
ATOM 639 C C . LEU A 1 82 ? -38.367 -33.154 -16.343 1.00 87.31 82 LEU A C 1
ATOM 641 O O . LEU A 1 82 ? -39.248 -32.319 -16.524 1.00 87.31 82 LEU A O 1
ATOM 645 N N . THR A 1 83 ? -38.627 -34.457 -16.250 1.00 84.88 83 THR A N 1
ATOM 646 C CA . THR A 1 83 ? -39.985 -35.015 -16.341 1.00 84.88 83 THR A CA 1
ATOM 647 C C . THR A 1 83 ? -40.366 -35.721 -15.044 1.00 84.88 83 THR A C 1
ATOM 649 O O . THR A 1 83 ? -39.555 -36.422 -14.437 1.00 84.88 83 THR A O 1
ATOM 652 N N . SER A 1 84 ? -41.595 -35.519 -14.562 1.00 83.00 84 SER A N 1
ATOM 653 C CA . SER A 1 84 ? -42.069 -36.215 -13.364 1.00 83.00 84 SER A CA 1
ATOM 654 C C . SER A 1 84 ? -42.331 -37.690 -13.671 1.00 83.00 84 SER A C 1
ATOM 656 O O . SER A 1 84 ? -42.923 -38.062 -14.685 1.00 83.00 84 SER A O 1
ATOM 658 N N . ALA A 1 85 ? -41.864 -38.550 -12.777 1.00 82.50 85 ALA A N 1
ATOM 659 C CA . ALA A 1 85 ? -42.015 -39.991 -12.847 1.00 82.50 85 ALA A CA 1
ATOM 660 C C . ALA A 1 85 ? -42.907 -40.494 -11.704 1.00 82.50 85 ALA A C 1
ATOM 662 O O . ALA A 1 85 ? -43.152 -39.799 -10.717 1.00 82.50 85 ALA A O 1
ATOM 663 N N . LYS A 1 86 ? -43.397 -41.736 -11.822 1.00 80.19 86 LYS A N 1
ATOM 664 C CA . LYS A 1 86 ? -44.185 -42.356 -10.747 1.00 80.19 86 LYS A CA 1
ATOM 665 C C . LYS A 1 86 ? -43.352 -42.405 -9.453 1.00 80.19 86 LYS A C 1
ATOM 667 O O . LYS A 1 86 ? -42.219 -42.886 -9.513 1.00 80.19 86 LYS A O 1
ATOM 672 N N . PRO A 1 87 ? -43.899 -41.965 -8.303 1.00 83.44 87 PRO A N 1
ATOM 673 C CA . PRO A 1 87 ? -43.215 -42.069 -7.022 1.00 83.44 87 PRO A CA 1
ATOM 674 C C . PRO A 1 87 ? -42.833 -43.513 -6.700 1.00 83.44 87 PRO A C 1
ATOM 676 O O . PRO A 1 87 ? -43.605 -44.443 -6.950 1.00 83.44 87 PRO A O 1
ATOM 679 N N . VAL A 1 88 ? -41.659 -43.694 -6.105 1.00 83.88 88 VAL A N 1
ATOM 680 C CA . VAL A 1 88 ? -41.122 -45.005 -5.732 1.00 83.88 88 VAL A CA 1
ATOM 681 C C . VAL A 1 88 ? -41.097 -45.119 -4.214 1.00 83.88 88 VAL A C 1
ATOM 683 O O . VAL A 1 88 ? -40.709 -44.187 -3.512 1.00 83.88 88 VAL A O 1
ATOM 686 N N . ARG A 1 89 ? -41.520 -46.269 -3.683 1.00 82.81 89 ARG A N 1
ATOM 687 C CA . ARG A 1 89 ? -41.366 -46.591 -2.260 1.00 82.81 89 ARG A CA 1
ATOM 688 C C . ARG A 1 89 ? -40.110 -47.424 -2.081 1.00 82.81 89 ARG A C 1
ATOM 690 O O . ARG A 1 89 ? -40.050 -48.531 -2.600 1.00 82.81 89 ARG A O 1
ATOM 697 N N . LEU A 1 90 ? -39.145 -46.882 -1.349 1.00 82.44 90 LEU A N 1
ATOM 698 C CA . LEU A 1 90 ? -37.883 -47.541 -1.042 1.00 82.44 90 LEU A CA 1
ATOM 699 C C . LEU A 1 90 ? -37.885 -48.006 0.412 1.00 82.44 90 LEU A C 1
ATOM 701 O O . LEU A 1 90 ? -38.213 -47.255 1.335 1.00 82.44 90 LEU A O 1
ATOM 705 N N . SER A 1 91 ? -37.516 -49.259 0.631 1.00 82.12 91 SER A N 1
ATOM 706 C CA . SER A 1 91 ? -37.208 -49.778 1.957 1.00 82.12 91 SER A CA 1
ATOM 707 C C . SER A 1 91 ? -35.980 -49.064 2.548 1.00 82.12 91 SER A C 1
ATOM 709 O O . SER A 1 91 ? -35.141 -48.547 1.808 1.00 82.12 91 SER A O 1
ATOM 711 N N . PRO A 1 92 ? -35.811 -49.040 3.882 1.00 76.56 92 PRO A N 1
ATOM 712 C CA . PRO A 1 92 ? -34.614 -48.468 4.504 1.00 76.56 92 PRO A CA 1
ATOM 713 C C . PRO A 1 92 ? -33.299 -49.069 3.978 1.00 76.56 92 PRO A C 1
ATOM 715 O O . PRO A 1 92 ? -32.308 -48.356 3.860 1.00 76.56 92 PRO A O 1
ATOM 718 N N . GLN A 1 93 ? -33.305 -50.357 3.617 1.00 78.06 93 GLN A N 1
ATOM 719 C CA . GLN A 1 93 ? -32.149 -51.036 3.025 1.00 78.06 93 GLN A CA 1
ATOM 720 C C . GLN A 1 93 ? -31.843 -50.514 1.616 1.00 78.06 93 GLN A C 1
ATOM 722 O O . GLN A 1 93 ? -30.688 -50.237 1.306 1.00 78.06 93 GLN A O 1
ATOM 727 N N . GLU A 1 94 ? -32.868 -50.317 0.786 1.00 82.44 94 GLU A N 1
ATOM 728 C CA . GLU A 1 94 ? -32.717 -49.727 -0.549 1.00 82.44 94 GLU A CA 1
ATOM 729 C C . GLU A 1 94 ? -32.250 -48.265 -0.484 1.00 82.44 94 GLU A C 1
ATOM 731 O O . GLU A 1 94 ? -31.399 -47.864 -1.272 1.00 82.44 94 GLU A O 1
ATOM 736 N N . VAL A 1 95 ? -32.742 -47.467 0.472 1.00 80.38 95 VAL A N 1
ATOM 737 C CA . VAL A 1 95 ? -32.283 -46.077 0.668 1.00 80.38 95 VAL A CA 1
ATOM 738 C C . VAL A 1 95 ? -30.811 -46.032 1.067 1.00 80.38 95 VAL A C 1
ATOM 740 O O . VAL A 1 95 ? -30.046 -45.256 0.496 1.00 80.38 95 VAL A O 1
ATOM 743 N N . GLU A 1 96 ? -30.400 -46.873 2.016 1.00 78.88 96 GLU A N 1
ATOM 744 C CA . GLU A 1 96 ? -29.001 -46.981 2.437 1.00 78.88 96 GLU A CA 1
ATOM 745 C C . GLU A 1 96 ? -28.102 -47.375 1.258 1.00 78.88 96 GLU A C 1
ATOM 747 O O . GLU A 1 96 ? -27.048 -46.779 1.034 1.00 78.88 96 GLU A O 1
ATOM 752 N N . GLN A 1 97 ? -28.562 -48.323 0.442 1.00 80.69 97 GLN A N 1
ATOM 753 C CA . GLN A 1 97 ? -27.865 -48.762 -0.760 1.00 80.69 97 GLN A CA 1
ATOM 754 C C . GLN A 1 97 ? -27.720 -47.629 -1.796 1.00 80.69 97 GLN A C 1
ATOM 756 O O . GLN A 1 97 ? -26.625 -47.383 -2.309 1.00 80.69 97 GLN A O 1
ATOM 761 N N . CYS A 1 98 ? -28.787 -46.869 -2.041 1.00 84.69 98 CYS A N 1
ATOM 762 C CA . CYS A 1 98 ? -28.778 -45.681 -2.896 1.00 84.69 98 CYS A CA 1
ATOM 763 C C . CYS A 1 98 ? -27.817 -44.590 -2.387 1.00 84.69 98 CYS A C 1
ATOM 765 O O . CYS A 1 98 ? -27.032 -44.035 -3.161 1.00 84.69 98 CYS A O 1
ATOM 767 N N . ARG A 1 99 ? -27.830 -44.296 -1.079 1.00 80.75 99 ARG A N 1
ATOM 768 C CA . ARG A 1 99 ? -26.935 -43.305 -0.454 1.00 80.75 99 ARG A CA 1
ATOM 769 C C . ARG A 1 99 ? -25.473 -43.724 -0.545 1.00 80.75 99 ARG A C 1
ATOM 771 O O . ARG A 1 99 ? -24.615 -42.883 -0.831 1.00 80.75 99 ARG A O 1
ATOM 778 N N . ARG A 1 100 ? -25.184 -45.014 -0.355 1.00 78.12 100 ARG A N 1
ATOM 779 C CA . ARG A 1 100 ? -23.843 -45.588 -0.540 1.00 78.12 100 ARG A CA 1
ATOM 780 C C . ARG A 1 100 ? -23.360 -45.426 -1.972 1.00 78.12 100 ARG A C 1
ATOM 782 O O . ARG A 1 100 ? -22.244 -44.947 -2.169 1.00 78.12 100 ARG A O 1
ATOM 789 N N . PHE A 1 101 ? -24.198 -45.753 -2.956 1.00 85.25 101 PHE A N 1
ATOM 790 C CA . PHE A 1 101 ? -23.885 -45.551 -4.370 1.00 85.25 101 PHE A CA 1
ATOM 791 C C . PHE A 1 101 ? -23.540 -44.081 -4.668 1.00 85.25 101 PHE A C 1
ATOM 793 O O . PHE A 1 101 ? -22.439 -43.789 -5.140 1.00 85.25 101 PHE A O 1
ATOM 800 N N . GLN A 1 102 ? -24.440 -43.151 -4.327 1.00 85.19 102 GLN A N 1
ATOM 801 C CA . GLN A 1 102 ? -24.271 -41.716 -4.582 1.00 85.19 102 GLN A CA 1
ATOM 802 C C . GLN A 1 102 ? -23.012 -41.161 -3.906 1.00 85.19 102 GLN A C 1
ATOM 804 O O . GLN A 1 102 ? -22.212 -40.464 -4.535 1.00 85.19 102 GLN A O 1
ATOM 809 N N . THR A 1 103 ? -22.818 -41.477 -2.624 1.00 79.25 103 THR A N 1
ATOM 810 C CA . THR A 1 103 ? -21.685 -40.975 -1.837 1.00 79.25 103 THR A CA 1
ATOM 811 C C . THR A 1 103 ? -20.360 -41.467 -2.405 1.00 79.25 103 THR A C 1
ATOM 813 O O . THR A 1 103 ? -19.418 -40.685 -2.541 1.00 79.25 103 THR A O 1
ATOM 816 N N . THR A 1 104 ? -20.280 -42.748 -2.769 1.00 79.06 104 THR A N 1
ATOM 817 C CA . THR A 1 104 ? -19.076 -43.330 -3.370 1.00 79.06 104 THR A CA 1
ATOM 818 C C . THR A 1 104 ? -18.777 -42.691 -4.722 1.00 79.06 104 THR A C 1
ATOM 820 O O . THR A 1 104 ? -17.644 -42.266 -4.956 1.00 79.06 104 THR A O 1
ATOM 823 N N . LEU A 1 105 ? -19.790 -42.520 -5.576 1.00 84.38 105 LEU A N 1
ATOM 824 C CA . LEU A 1 105 ? -19.619 -41.917 -6.897 1.00 84.38 105 LEU A CA 1
ATOM 825 C C . LEU A 1 105 ? -19.154 -40.453 -6.824 1.00 84.38 105 LEU A C 1
ATOM 827 O O . LEU A 1 105 ? -18.218 -40.072 -7.528 1.00 84.38 105 LEU A O 1
ATOM 831 N N . PHE A 1 106 ? -19.727 -39.630 -5.939 1.00 82.25 106 PHE A N 1
ATOM 832 C CA . PHE A 1 106 ? -19.277 -38.242 -5.780 1.00 82.25 106 PHE A CA 1
ATOM 833 C C . PHE A 1 106 ? -17.914 -38.117 -5.096 1.00 82.25 106 PHE A C 1
ATOM 835 O O . PHE A 1 106 ? -17.161 -37.203 -5.434 1.00 82.25 106 PHE A O 1
ATOM 842 N N . ARG A 1 107 ? -17.537 -39.034 -4.192 1.00 77.88 107 ARG A N 1
ATOM 843 C CA . ARG A 1 107 ? -16.158 -39.086 -3.665 1.00 77.88 107 ARG A CA 1
ATOM 844 C C . ARG A 1 107 ? -15.145 -39.355 -4.778 1.00 77.88 107 ARG A C 1
ATOM 846 O O . ARG A 1 107 ? -14.107 -38.693 -4.810 1.00 77.88 107 ARG A O 1
ATOM 853 N N . ILE A 1 108 ? -15.481 -40.255 -5.706 1.00 79.44 108 ILE A N 1
ATOM 854 C CA . ILE A 1 108 ? -14.671 -40.564 -6.893 1.00 79.44 108 ILE A CA 1
ATOM 855 C C . ILE A 1 108 ? -14.557 -39.335 -7.811 1.00 79.44 108 ILE A C 1
ATOM 857 O O . ILE A 1 108 ? -13.449 -38.947 -8.179 1.00 79.44 108 ILE A O 1
ATOM 861 N N . LEU A 1 109 ? -15.681 -38.696 -8.158 1.00 80.31 109 LEU A N 1
ATOM 862 C CA . LEU A 1 109 ? -15.712 -37.552 -9.082 1.00 80.31 109 LEU A CA 1
ATOM 863 C C . LEU A 1 109 ? -15.029 -36.294 -8.514 1.00 80.31 109 LEU A C 1
ATOM 865 O O . LEU A 1 109 ? -14.339 -35.584 -9.244 1.00 80.31 109 LEU A O 1
ATOM 869 N N . LEU A 1 110 ? -15.188 -36.020 -7.214 1.00 75.50 110 LEU A N 1
ATOM 870 C CA . LEU A 1 110 ? -14.646 -34.824 -6.551 1.00 75.50 110 LEU A CA 1
ATOM 871 C C . LEU A 1 110 ? -13.236 -35.019 -5.960 1.00 75.50 110 LEU A C 1
ATOM 873 O O . LEU A 1 110 ? -12.718 -34.094 -5.337 1.00 75.50 110 LEU A O 1
ATOM 877 N N . LYS A 1 111 ? -12.611 -36.195 -6.138 1.00 64.94 111 LYS A N 1
ATOM 878 C CA . LYS A 1 111 ? -11.257 -36.535 -5.646 1.00 64.94 111 LYS A CA 1
ATOM 879 C C . LYS A 1 111 ? -11.050 -36.261 -4.137 1.00 64.94 111 LYS A C 1
ATOM 881 O O . LYS A 1 111 ? -10.010 -35.744 -3.732 1.00 64.94 111 LYS A O 1
ATOM 886 N N . ARG A 1 112 ? -12.043 -36.564 -3.287 1.00 53.66 112 ARG A N 1
ATOM 887 C CA . ARG A 1 112 ? -11.965 -36.353 -1.822 1.00 53.66 112 ARG A CA 1
ATOM 888 C C . ARG A 1 112 ? -11.436 -37.615 -1.105 1.00 53.66 112 ARG A C 1
ATOM 890 O O . ARG A 1 112 ? -12.094 -38.647 -1.153 1.00 53.66 112 ARG A O 1
ATOM 897 N N . ASP A 1 113 ? -10.301 -37.490 -0.403 1.00 51.25 113 ASP A N 1
ATOM 898 C CA . ASP A 1 113 ? -9.654 -38.480 0.495 1.00 51.25 113 ASP A CA 1
ATOM 899 C C . ASP A 1 113 ? -9.279 -39.859 -0.115 1.00 51.25 113 ASP A C 1
ATOM 901 O O . ASP A 1 113 ? -9.905 -40.886 0.151 1.00 51.25 113 ASP A O 1
ATOM 905 N N . ASP A 1 114 ? -8.155 -39.913 -0.843 1.00 50.41 114 ASP A N 1
ATOM 906 C CA . ASP A 1 114 ? -7.599 -41.137 -1.460 1.00 50.41 114 ASP A CA 1
ATOM 907 C C . ASP A 1 114 ? -7.275 -42.279 -0.470 1.00 50.41 114 ASP A C 1
ATOM 909 O O . ASP A 1 114 ? -7.264 -43.450 -0.847 1.00 50.41 114 ASP A O 1
ATOM 913 N N . ASN A 1 115 ? -6.999 -41.964 0.801 1.00 46.03 115 ASN A N 1
ATOM 914 C CA . ASN A 1 115 ? -6.470 -42.940 1.762 1.00 46.03 115 ASN A CA 1
ATOM 915 C C . ASN A 1 115 ? -7.546 -43.764 2.496 1.00 46.03 115 ASN A C 1
ATOM 917 O O . ASN A 1 115 ? -7.202 -44.788 3.075 1.00 46.03 115 ASN A O 1
ATOM 921 N N . LYS A 1 116 ? -8.824 -43.349 2.484 1.00 51.47 116 LYS A N 1
ATOM 922 C CA . LYS A 1 116 ? -9.909 -44.006 3.251 1.00 51.47 116 LYS A CA 1
ATOM 923 C C . LYS A 1 116 ? -10.811 -44.933 2.430 1.00 51.47 116 LYS A C 1
ATOM 925 O O . LYS A 1 116 ? -11.498 -45.765 3.003 1.00 51.47 116 LYS A O 1
ATOM 930 N N . LEU A 1 117 ? -10.815 -44.818 1.101 1.00 52.03 117 LEU A N 1
ATOM 931 C CA . LEU A 1 117 ? -11.644 -45.660 0.220 1.00 52.03 117 LEU A CA 1
ATOM 932 C C . LEU A 1 117 ? -11.115 -47.098 0.066 1.00 52.03 117 LEU A C 1
ATOM 934 O O . LEU A 1 117 ? -11.819 -47.946 -0.472 1.00 52.03 117 LEU A O 1
ATOM 938 N N . ALA A 1 118 ? -9.882 -47.371 0.510 1.00 44.84 118 ALA A N 1
ATOM 939 C CA . ALA A 1 118 ? -9.197 -48.642 0.279 1.00 44.84 118 ALA A CA 1
ATOM 940 C C . ALA A 1 118 ? -8.963 -49.497 1.541 1.00 44.84 118 ALA A C 1
ATOM 942 O O . ALA A 1 118 ? -8.486 -50.620 1.385 1.00 44.84 118 ALA A O 1
ATOM 943 N N . SER A 1 119 ? -9.235 -48.992 2.755 1.00 43.53 119 SER A N 1
ATOM 944 C CA . SER A 1 119 ? -8.773 -49.627 4.004 1.00 43.53 119 SER A CA 1
ATOM 945 C C . SER A 1 119 ? -9.827 -50.316 4.866 1.00 43.53 119 SER A C 1
ATOM 947 O O . SER A 1 119 ? -9.423 -51.178 5.633 1.00 43.53 119 SER A O 1
ATOM 949 N N . ASP A 1 120 ? -11.124 -50.013 4.765 1.00 37.91 120 ASP A N 1
ATOM 950 C CA . ASP A 1 120 ? -12.082 -50.498 5.771 1.00 37.91 120 ASP A CA 1
ATOM 951 C C . ASP A 1 120 ? -13.369 -51.057 5.150 1.00 37.91 120 ASP A C 1
ATOM 953 O O . ASP A 1 120 ? -14.121 -50.354 4.474 1.00 37.91 120 ASP A O 1
ATOM 957 N N . SER A 1 121 ? -13.605 -52.348 5.403 1.00 41.00 121 SER A N 1
ATOM 958 C CA . SER A 1 121 ? -14.846 -53.078 5.126 1.00 41.00 121 SER A CA 1
ATOM 959 C C . SER A 1 121 ? -15.946 -52.813 6.155 1.00 41.00 121 SER A C 1
ATOM 961 O O . SER A 1 121 ? -17.073 -53.233 5.934 1.00 41.00 121 SER A O 1
ATOM 963 N N . ASP A 1 122 ? -15.672 -52.094 7.243 1.00 37.25 122 ASP A N 1
ATOM 964 C CA . ASP A 1 122 ? -16.624 -51.893 8.332 1.00 37.25 122 ASP A CA 1
ATOM 965 C C . ASP A 1 122 ? -16.513 -50.464 8.885 1.00 37.25 122 ASP A C 1
ATOM 967 O O . ASP A 1 122 ? -15.419 -49.957 9.119 1.00 37.25 122 ASP A O 1
ATOM 971 N N . ASN A 1 123 ? -17.668 -49.825 9.108 1.00 35.59 123 ASN A N 1
ATOM 972 C CA . ASN A 1 123 ? -17.891 -48.433 9.548 1.00 35.59 123 ASN A CA 1
ATOM 973 C C . ASN A 1 123 ? -17.946 -47.341 8.459 1.00 35.59 123 ASN A C 1
ATOM 975 O O . ASN A 1 123 ? -17.289 -46.301 8.545 1.00 35.59 123 ASN A O 1
ATOM 979 N N . PHE A 1 124 ? -18.882 -47.481 7.513 1.00 37.84 124 PHE A N 1
ATOM 980 C CA . PHE A 1 124 ? -19.573 -46.314 6.945 1.00 37.84 124 PHE A CA 1
ATOM 981 C C . PHE A 1 124 ? -20.511 -45.718 8.010 1.00 37.84 124 PHE A C 1
ATOM 983 O O . PHE A 1 124 ? -21.726 -45.873 7.940 1.00 37.84 124 PHE A O 1
ATOM 990 N N . CYS A 1 125 ? -19.962 -45.066 9.036 1.00 31.02 125 CYS A N 1
ATOM 991 C CA . CYS A 1 125 ? -20.787 -44.269 9.938 1.00 31.02 125 CYS A CA 1
ATOM 992 C C . CYS A 1 125 ? -21.263 -43.029 9.170 1.00 31.02 125 CYS A C 1
ATOM 994 O O . CYS A 1 125 ? -20.468 -42.123 8.899 1.00 31.02 125 CYS A O 1
ATOM 996 N N . LEU A 1 126 ? -22.547 -43.006 8.804 1.00 37.62 126 LEU A N 1
ATOM 997 C CA . LEU A 1 126 ? -23.277 -41.778 8.497 1.00 37.62 126 LEU A CA 1
ATOM 998 C C . LEU A 1 126 ? -23.160 -40.883 9.735 1.00 37.62 126 LEU A C 1
ATOM 1000 O O . LEU A 1 126 ? -23.745 -41.164 10.776 1.00 37.62 126 LEU A O 1
ATOM 1004 N N . GLY A 1 127 ? -22.277 -39.889 9.673 1.00 31.22 127 GLY A N 1
ATOM 1005 C CA . GLY A 1 127 ? -22.128 -38.914 10.745 1.00 31.22 127 GLY A CA 1
ATOM 1006 C C . GLY A 1 127 ? -23.313 -37.956 10.733 1.00 31.22 127 GLY A C 1
ATOM 1007 O O . GLY A 1 127 ? -23.641 -37.434 9.671 1.00 31.22 127 GLY A O 1
ATOM 1008 N N . ASP A 1 128 ? -23.886 -37.726 11.915 1.00 33.00 128 ASP A N 1
ATOM 1009 C CA . ASP A 1 128 ? -24.999 -36.824 12.234 1.00 33.00 128 ASP A CA 1
ATOM 1010 C C . ASP A 1 128 ? -24.752 -35.363 11.800 1.00 33.00 128 ASP A C 1
ATOM 1012 O O . ASP A 1 128 ? -24.493 -34.476 12.612 1.00 33.00 128 ASP A O 1
ATOM 1016 N N . ASN A 1 129 ? -24.823 -35.096 10.502 1.00 37.31 129 ASN A N 1
ATOM 1017 C CA . ASN A 1 129 ? -25.087 -33.770 9.951 1.00 37.31 129 ASN A CA 1
ATOM 1018 C C . ASN A 1 129 ? -26.494 -33.807 9.349 1.00 37.31 129 ASN A C 1
ATOM 1020 O O . ASN A 1 129 ? -26.867 -34.866 8.851 1.00 37.31 129 ASN A O 1
ATOM 1024 N N . PRO A 1 130 ? -27.273 -32.707 9.377 1.00 42.66 130 PRO A N 1
ATOM 1025 C CA . PRO A 1 130 ? -28.621 -32.681 8.808 1.00 42.66 130 PRO A CA 1
ATOM 1026 C C . PRO A 1 130 ? -28.551 -33.161 7.357 1.00 42.66 130 PRO A C 1
ATOM 1028 O O . PRO A 1 130 ? -27.995 -32.491 6.487 1.00 42.66 130 PRO A O 1
ATOM 1031 N N . GLU A 1 131 ? -28.987 -34.401 7.145 1.00 56.00 131 GLU A N 1
ATOM 1032 C CA . GLU A 1 131 ? -28.727 -35.135 5.918 1.00 56.00 131 GLU A CA 1
ATOM 1033 C C . GLU A 1 131 ? -29.569 -34.522 4.805 1.00 56.00 131 GLU A C 1
ATOM 1035 O O . GLU A 1 131 ? -30.799 -34.462 4.899 1.00 56.00 131 GLU A O 1
ATOM 1040 N N . PHE A 1 132 ? -28.903 -34.097 3.733 1.00 60.69 132 PHE A N 1
ATOM 1041 C CA . PHE A 1 132 ? -29.576 -33.928 2.458 1.00 60.69 132 PHE A CA 1
ATOM 1042 C C . PHE A 1 132 ? -30.281 -35.254 2.119 1.00 60.69 132 PHE A C 1
ATOM 1044 O O . PHE A 1 132 ? -29.621 -36.287 2.001 1.00 60.69 132 PHE A O 1
ATOM 1051 N N . ASP A 1 133 ? -31.608 -35.252 2.005 1.00 71.81 133 ASP A N 1
ATOM 1052 C CA . ASP A 1 133 ? -32.428 -36.467 1.863 1.00 71.81 133 ASP A CA 1
ATOM 1053 C C . ASP A 1 133 ? -32.916 -36.674 0.421 1.00 71.81 133 ASP A C 1
ATOM 1055 O O . ASP A 1 133 ? -34.013 -37.180 0.172 1.00 71.81 133 ASP A O 1
ATOM 1059 N N . TYR A 1 134 ? -32.087 -36.269 -0.544 1.00 84.25 134 TYR A N 1
ATOM 1060 C CA . TYR A 1 134 ? -32.275 -36.544 -1.965 1.00 84.25 134 TYR A CA 1
ATOM 1061 C C . TYR A 1 134 ? -31.338 -37.654 -2.451 1.00 84.25 134 TYR A C 1
ATOM 1063 O O . TYR A 1 134 ? -30.222 -37.821 -1.953 1.00 84.25 134 TYR A O 1
ATOM 1071 N N . LEU A 1 135 ? -31.791 -38.398 -3.459 1.00 85.44 135 LEU A N 1
ATOM 1072 C CA . LEU A 1 135 ? -31.066 -39.486 -4.104 1.00 85.44 135 LEU A CA 1
ATOM 1073 C C . LEU A 1 135 ? -30.903 -39.189 -5.596 1.00 85.44 135 LEU A C 1
ATOM 1075 O O . LEU A 1 135 ? -31.868 -38.875 -6.286 1.00 85.44 135 LEU A O 1
ATOM 1079 N N . LEU A 1 136 ? -29.684 -39.324 -6.101 1.00 88.81 136 LEU A N 1
ATOM 1080 C CA . LEU A 1 136 ? -29.331 -39.196 -7.511 1.00 88.81 136 LEU A CA 1
ATOM 1081 C C . LEU A 1 136 ? -28.911 -40.565 -8.027 1.00 88.81 136 LEU A C 1
ATOM 1083 O O . LEU A 1 136 ? -27.870 -41.096 -7.633 1.00 88.81 136 LEU A O 1
ATOM 1087 N N . LEU A 1 137 ? -29.736 -41.143 -8.894 1.00 89.38 137 LEU A N 1
ATOM 1088 C CA . LEU A 1 137 ? -29.629 -42.538 -9.307 1.00 89.38 137 LEU A CA 1
ATOM 1089 C C . LEU A 1 137 ? -29.587 -42.652 -10.833 1.00 89.38 137 LEU A C 1
ATOM 1091 O O . LEU A 1 137 ? -30.210 -41.858 -11.525 1.00 89.38 137 LEU A O 1
ATOM 1095 N N . PRO A 1 138 ? -28.863 -43.622 -11.400 1.00 88.38 138 PRO A N 1
ATOM 1096 C CA . PRO A 1 138 ? -28.900 -43.870 -12.837 1.00 88.38 138 PRO A CA 1
ATOM 1097 C C . PRO A 1 138 ? -30.294 -44.327 -13.286 1.00 88.38 138 PRO A C 1
ATOM 1099 O O . PRO A 1 138 ? -30.941 -45.117 -12.596 1.00 88.38 138 PRO A O 1
ATOM 1102 N N . ALA A 1 139 ? -30.749 -43.852 -14.448 1.00 85.69 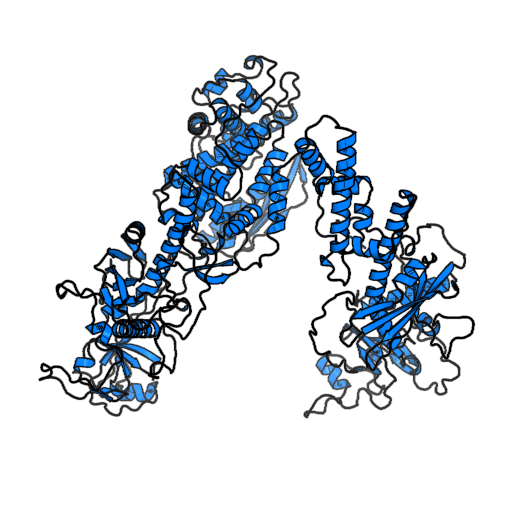139 ALA A N 1
ATOM 1103 C CA . ALA A 1 139 ? -32.010 -44.291 -15.039 1.00 85.69 139 ALA A CA 1
ATOM 1104 C C . ALA A 1 139 ? -31.835 -45.514 -15.959 1.00 85.69 139 ALA A C 1
ATOM 1106 O O . ALA A 1 139 ? -30.802 -45.685 -16.613 1.00 85.69 139 ALA A O 1
ATOM 1107 N N . THR A 1 140 ? -32.874 -46.348 -16.061 1.00 79.00 140 THR A N 1
ATOM 1108 C CA . THR A 1 140 ? -32.937 -47.466 -17.020 1.00 79.00 140 THR A CA 1
ATOM 1109 C C . THR A 1 140 ? -33.113 -46.968 -18.460 1.00 79.00 140 THR A C 1
ATOM 1111 O O . THR A 1 140 ? -33.955 -46.104 -18.717 1.00 79.00 140 THR A O 1
ATOM 1114 N N . VAL A 1 141 ? -32.385 -47.561 -19.413 1.00 68.19 141 VAL A N 1
ATOM 1115 C CA . VAL A 1 141 ? -32.427 -47.207 -20.848 1.00 68.19 141 VAL A CA 1
ATOM 1116 C C . VAL A 1 141 ? -33.818 -47.472 -21.450 1.00 68.19 141 VAL A C 1
ATOM 1118 O O . VAL A 1 141 ? -34.401 -48.528 -21.206 1.00 68.19 141 VAL A O 1
ATOM 1121 N N . GLU A 1 142 ? -34.341 -46.550 -22.271 1.00 57.84 142 GLU A N 1
ATOM 1122 C CA . GLU A 1 142 ? -35.717 -46.577 -22.816 1.00 57.84 142 GLU A CA 1
ATOM 1123 C C . GLU A 1 142 ? -36.159 -47.918 -23.424 1.00 57.84 142 GLU A C 1
ATOM 1125 O O . GLU A 1 142 ? -37.265 -48.376 -23.146 1.00 57.84 142 GLU A O 1
ATOM 1130 N N . HIS A 1 143 ? -35.300 -48.588 -24.198 1.00 51.69 143 HIS A N 1
ATOM 1131 C CA . HIS A 1 143 ? -35.618 -49.866 -24.857 1.00 51.69 143 HIS A CA 1
ATOM 1132 C C . HIS A 1 143 ? -35.654 -51.085 -23.918 1.00 51.69 143 HIS A C 1
ATOM 1134 O O . HIS A 1 143 ? -36.012 -52.177 -24.351 1.00 51.69 143 HIS A O 1
ATOM 1140 N N . GLN A 1 144 ? -35.276 -50.914 -22.651 1.00 50.56 144 GLN A N 1
ATOM 1141 C CA . GLN A 1 144 ? -35.245 -51.965 -21.633 1.00 50.56 144 GLN A CA 1
ATOM 1142 C C . GLN A 1 144 ? -36.148 -51.660 -20.436 1.00 50.56 144 GLN A C 1
ATOM 1144 O O . GLN A 1 144 ? -36.124 -52.434 -19.487 1.00 50.56 144 GLN A O 1
ATOM 1149 N N . ARG A 1 145 ? -36.940 -50.573 -20.453 1.00 54.72 145 ARG A N 1
ATOM 1150 C CA . ARG A 1 145 ? -37.824 -50.206 -19.334 1.00 54.72 145 ARG A CA 1
ATOM 1151 C C . ARG A 1 145 ? -38.824 -51.344 -19.062 1.00 54.72 145 ARG A C 1
ATOM 1153 O O . ARG A 1 145 ? -39.759 -51.515 -19.850 1.00 54.72 145 ARG A O 1
ATOM 1160 N N . PRO A 1 146 ? -38.700 -52.112 -17.959 1.00 51.75 146 PRO A N 1
ATOM 1161 C CA . PRO A 1 146 ? -39.828 -52.904 -17.503 1.00 51.75 146 PRO A CA 1
ATOM 1162 C C . PRO A 1 146 ? -40.918 -51.915 -17.083 1.00 51.75 146 PRO A C 1
ATOM 1164 O O . PRO A 1 146 ? -40.621 -50.832 -16.581 1.00 51.75 146 PRO A O 1
ATOM 1167 N N . SER A 1 147 ? -42.186 -52.274 -17.254 1.00 50.06 147 SER A N 1
ATOM 1168 C CA . SER A 1 147 ? -43.342 -51.388 -17.048 1.00 50.06 147 SER A CA 1
ATOM 1169 C C . SER A 1 147 ? -43.455 -50.733 -15.654 1.00 50.06 147 SER A C 1
ATOM 1171 O O . SER A 1 147 ? -44.360 -49.927 -15.458 1.00 50.06 147 SER A O 1
ATOM 1173 N N . ASN A 1 148 ? -42.556 -51.037 -14.704 1.00 52.59 148 ASN A N 1
ATOM 1174 C CA . ASN A 1 148 ? -42.626 -50.623 -13.302 1.00 52.59 148 ASN A CA 1
ATOM 1175 C C . ASN A 1 148 ? -41.308 -50.171 -12.621 1.00 52.59 148 ASN A C 1
ATOM 1177 O O . ASN A 1 148 ? -41.349 -49.948 -11.415 1.00 52.59 148 ASN A O 1
ATOM 1181 N N . SER A 1 149 ? -40.158 -50.000 -13.294 1.00 65.94 149 SER A N 1
ATOM 1182 C CA . SER A 1 149 ? -38.963 -49.449 -12.609 1.00 65.94 149 SER A CA 1
ATOM 1183 C C . SER A 1 149 ? -38.118 -48.550 -13.506 1.00 65.94 149 SER A C 1
ATOM 1185 O O . SER A 1 149 ? -37.717 -48.960 -14.590 1.00 65.94 149 SER A O 1
ATOM 1187 N N . ILE A 1 150 ? -37.864 -47.327 -13.034 1.00 79.06 150 ILE A N 1
ATOM 1188 C CA . ILE A 1 150 ? -37.119 -46.269 -13.743 1.00 79.06 150 ILE A CA 1
ATOM 1189 C C . ILE A 1 150 ? -35.654 -46.216 -13.268 1.00 79.06 150 ILE A C 1
ATOM 1191 O O . ILE A 1 150 ? -34.799 -45.664 -13.954 1.00 79.06 150 ILE A O 1
ATOM 1195 N N . ILE A 1 151 ? -35.354 -46.817 -12.111 1.00 85.12 151 ILE A N 1
ATOM 1196 C CA . ILE A 1 151 ? -34.028 -46.829 -11.481 1.00 85.12 151 ILE A CA 1
ATOM 1197 C C . ILE A 1 151 ? -33.229 -48.033 -11.989 1.00 85.12 151 ILE A C 1
ATOM 1199 O O . ILE A 1 151 ? -33.700 -49.172 -11.928 1.00 85.12 151 ILE A O 1
ATOM 1203 N N . ASP A 1 152 ? -32.003 -47.786 -12.449 1.00 86.00 152 ASP A N 1
ATOM 1204 C CA . ASP A 1 152 ? -31.031 -48.821 -12.801 1.00 86.00 152 ASP A CA 1
ATOM 1205 C C . ASP A 1 152 ? -30.431 -49.436 -11.524 1.00 86.00 152 ASP A C 1
ATOM 1207 O O . ASP A 1 152 ? -29.364 -49.050 -11.036 1.00 86.00 152 ASP A O 1
ATOM 1211 N N . TRP A 1 153 ? -31.163 -50.401 -10.963 1.00 85.25 153 TRP A N 1
ATOM 1212 C CA . TRP A 1 153 ? -30.764 -51.142 -9.766 1.00 85.25 153 TRP A CA 1
ATOM 1213 C C . TRP A 1 153 ? -29.490 -51.959 -9.953 1.00 85.25 153 TRP A C 1
ATOM 1215 O O . TRP A 1 153 ? -28.800 -52.221 -8.972 1.00 85.25 153 TRP A O 1
ATOM 1225 N N . GLU A 1 154 ? -29.149 -52.344 -11.183 1.00 82.75 154 GLU A N 1
ATOM 1226 C CA . GLU A 1 154 ? -27.909 -53.068 -11.462 1.00 82.75 154 GLU A CA 1
ATOM 1227 C C . GLU A 1 154 ? -26.700 -52.167 -11.177 1.00 82.75 154 GLU A C 1
ATOM 1229 O O . GLU A 1 154 ? -25.793 -52.552 -10.437 1.00 82.75 154 GLU A O 1
ATOM 1234 N N . SER A 1 155 ? -26.755 -50.916 -11.648 1.00 83.75 155 SER A N 1
ATOM 1235 C CA . SER A 1 155 ? -25.750 -49.900 -11.330 1.00 83.75 155 SER A CA 1
ATOM 1236 C C . SER A 1 155 ? -25.770 -49.488 -9.853 1.00 83.75 155 SER A C 1
ATOM 1238 O O . SER A 1 155 ? -24.712 -49.281 -9.262 1.00 83.75 155 SER A O 1
ATOM 1240 N N . VAL A 1 156 ? -26.937 -49.365 -9.215 1.00 84.12 156 VAL A N 1
ATOM 1241 C CA . VAL A 1 156 ? -27.028 -48.976 -7.789 1.00 84.12 156 VAL A CA 1
ATOM 1242 C C . VAL A 1 156 ? -26.468 -50.064 -6.867 1.00 84.12 156 VAL A C 1
ATOM 1244 O O . VAL A 1 156 ? -25.768 -49.770 -5.897 1.00 84.12 156 VAL A O 1
ATOM 1247 N N . ASN A 1 157 ? -26.700 -51.333 -7.200 1.00 83.12 157 ASN A N 1
ATOM 1248 C CA . ASN A 1 157 ? -26.186 -52.479 -6.448 1.00 83.12 157 ASN A CA 1
ATOM 1249 C C . ASN A 1 157 ? -24.699 -52.764 -6.715 1.00 83.12 157 ASN A C 1
ATOM 1251 O O . ASN A 1 157 ? -24.136 -53.692 -6.140 1.00 83.12 157 ASN A O 1
ATOM 1255 N N . SER A 1 158 ? -24.040 -51.937 -7.533 1.00 77.56 158 SER A N 1
ATOM 1256 C CA . SER A 1 158 ? -22.614 -52.059 -7.844 1.00 77.56 158 SER A CA 1
ATOM 1257 C C . SER A 1 158 ? -21.677 -51.743 -6.669 1.00 77.56 158 SER A C 1
ATOM 1259 O O . SER A 1 158 ? -20.481 -52.033 -6.754 1.00 77.56 158 SER A O 1
ATOM 1261 N N . CYS A 1 159 ? -22.191 -51.132 -5.591 1.00 73.88 159 CYS A N 1
ATOM 1262 C CA . CYS A 1 159 ? -21.424 -50.659 -4.438 1.00 73.88 159 CYS A CA 1
ATOM 1263 C C . CYS A 1 159 ? -22.111 -51.033 -3.105 1.00 73.88 159 CYS A C 1
ATOM 1265 O O . CYS A 1 159 ? -23.176 -50.495 -2.839 1.00 73.88 159 CYS A O 1
ATOM 1267 N N . PRO A 1 160 ? -21.513 -51.827 -2.199 1.00 67.56 160 PRO A N 1
ATOM 1268 C CA . PRO A 1 160 ? -20.117 -52.228 -2.216 1.00 67.56 160 PRO A CA 1
ATOM 1269 C C . PRO A 1 160 ? -19.865 -53.337 -3.231 1.00 67.56 160 PRO A C 1
ATOM 1271 O O . PRO A 1 160 ? -20.653 -54.270 -3.377 1.00 67.56 160 PRO A O 1
ATOM 1274 N N . PHE A 1 161 ? -18.732 -53.238 -3.917 1.00 72.31 161 PHE A N 1
ATOM 1275 C CA . PHE A 1 161 ? -18.265 -54.323 -4.757 1.00 72.31 161 PHE A CA 1
ATOM 1276 C C . PHE A 1 161 ? -18.024 -55.575 -3.898 1.00 72.31 161 PHE A C 1
ATOM 1278 O O . PHE A 1 161 ? -17.206 -55.554 -2.979 1.00 72.31 161 PHE A O 1
ATOM 1285 N N . SER A 1 162 ? -18.720 -56.668 -4.216 1.00 66.69 162 SER A N 1
ATOM 1286 C CA . SER A 1 162 ? -18.489 -57.984 -3.616 1.00 66.69 162 SER A CA 1
ATOM 1287 C C . SER A 1 162 ? -17.861 -58.927 -4.640 1.00 66.69 162 SER A C 1
ATOM 1289 O O . SER A 1 162 ? -18.422 -59.192 -5.713 1.00 66.69 162 SER A O 1
ATOM 1291 N N . SER A 1 163 ? -16.699 -59.483 -4.292 1.00 60.06 163 SER A N 1
ATOM 1292 C CA . SER A 1 163 ? -16.069 -60.559 -5.060 1.00 60.06 163 SER A CA 1
ATOM 1293 C C . SER A 1 163 ? -16.925 -61.832 -5.065 1.00 60.06 163 SER A C 1
ATOM 1295 O O . SER A 1 163 ? -16.910 -62.555 -6.058 1.00 60.06 163 SER A O 1
ATOM 1297 N N . GLU A 1 164 ? -17.729 -62.051 -4.018 1.00 56.03 164 GLU A N 1
ATOM 1298 C CA . GLU A 1 164 ? -18.470 -63.292 -3.739 1.00 56.03 164 GLU A CA 1
ATOM 1299 C C . GLU A 1 164 ? -19.841 -63.399 -4.429 1.00 56.03 164 GLU A C 1
ATOM 1301 O O . GLU A 1 164 ? -20.414 -64.487 -4.465 1.00 56.03 164 GLU A O 1
ATOM 1306 N N . SER A 1 165 ? -20.387 -62.318 -5.010 1.00 54.84 165 SER A N 1
ATOM 1307 C CA . SER A 1 165 ? -21.690 -62.400 -5.694 1.00 54.84 165 SER A CA 1
ATOM 1308 C C . SER A 1 165 ? -21.639 -63.380 -6.876 1.00 54.84 165 SER A C 1
ATOM 1310 O O . SER A 1 165 ? -20.735 -63.324 -7.714 1.00 54.84 165 SER A O 1
ATOM 1312 N N . THR A 1 166 ? -22.581 -64.318 -6.937 1.00 50.75 166 THR A N 1
ATOM 1313 C CA . THR A 1 166 ? -22.617 -65.376 -7.951 1.00 50.75 166 THR A CA 1
ATOM 1314 C C . THR A 1 166 ? -22.689 -64.776 -9.355 1.00 50.75 166 THR A C 1
ATOM 1316 O O . THR A 1 166 ? -23.495 -63.891 -9.636 1.00 50.75 166 THR A O 1
ATOM 1319 N N . CYS A 1 167 ? -21.815 -65.232 -10.255 1.00 55.16 167 CYS A N 1
ATOM 1320 C CA . CYS A 1 167 ? -21.894 -64.843 -11.660 1.00 55.16 167 CYS A CA 1
ATOM 1321 C C . CYS A 1 167 ? -23.241 -65.332 -12.213 1.00 55.16 167 CYS A C 1
ATOM 1323 O O . CYS A 1 167 ? -23.611 -66.485 -11.982 1.00 55.16 167 CYS A O 1
ATOM 1325 N N . GLY A 1 168 ? -23.984 -64.468 -12.913 1.00 52.22 168 GLY A N 1
ATOM 1326 C CA . GLY A 1 168 ? -25.257 -64.846 -13.531 1.00 52.22 168 GLY A CA 1
ATOM 1327 C C . GLY A 1 168 ? -25.099 -66.085 -14.421 1.00 52.22 168 GLY A C 1
ATOM 1328 O O . GLY A 1 168 ? -24.022 -66.323 -14.971 1.00 52.22 168 GLY A O 1
ATOM 1329 N N . SER A 1 169 ? -26.176 -66.860 -14.582 1.00 49.06 169 SER A N 1
ATOM 1330 C CA . SER A 1 169 ? -26.250 -68.189 -15.228 1.00 49.06 169 SER A CA 1
ATOM 1331 C C . SER A 1 169 ? -25.742 -68.294 -16.681 1.00 49.06 169 SER A C 1
ATOM 1333 O O . SER A 1 169 ? -25.867 -69.346 -17.302 1.00 49.06 169 SER A O 1
ATOM 1335 N N . ASN A 1 170 ? -25.158 -67.227 -17.227 1.00 48.25 170 ASN A N 1
ATOM 1336 C CA . ASN A 1 170 ? -24.560 -67.146 -18.556 1.00 48.25 170 ASN A CA 1
ATOM 1337 C C . ASN A 1 170 ? -23.019 -67.139 -18.549 1.00 48.25 170 ASN A C 1
ATOM 1339 O O . ASN A 1 170 ? -22.415 -67.075 -19.619 1.00 48.25 170 ASN A O 1
ATOM 1343 N N . CYS A 1 171 ? -22.363 -67.236 -17.388 1.00 53.81 171 CYS A N 1
ATOM 1344 C CA . CYS A 1 171 ? -20.906 -67.368 -17.311 1.00 53.81 171 CYS A CA 1
ATOM 1345 C C . CYS A 1 171 ? -20.497 -68.822 -17.610 1.00 53.81 171 CYS A C 1
ATOM 1347 O O . CYS A 1 171 ? -20.380 -69.642 -16.705 1.00 53.81 171 CYS A O 1
ATOM 1349 N N . LYS A 1 172 ? -20.337 -69.170 -18.893 1.00 50.03 172 LYS A N 1
ATOM 1350 C CA . LYS A 1 172 ? -20.044 -70.551 -19.324 1.00 50.03 172 LYS A CA 1
ATOM 1351 C C . LYS A 1 172 ? -18.609 -71.032 -19.078 1.00 50.03 172 LYS A C 1
ATOM 1353 O O . LYS A 1 172 ? -18.355 -72.207 -19.296 1.00 50.03 172 LYS A O 1
ATOM 1358 N N . ASP A 1 173 ? -17.727 -70.198 -18.531 1.00 50.00 173 ASP A N 1
ATOM 1359 C CA . ASP A 1 173 ? -16.351 -70.579 -18.206 1.00 50.00 173 ASP A CA 1
ATOM 1360 C C . ASP A 1 173 ? -15.958 -70.070 -16.808 1.00 50.00 173 ASP A C 1
ATOM 1362 O O . ASP A 1 173 ? -15.584 -68.914 -16.621 1.00 50.00 173 ASP A O 1
ATOM 1366 N N . HIS A 1 174 ? -15.993 -70.951 -15.802 1.00 47.41 174 HIS A N 1
ATOM 1367 C CA . HIS A 1 174 ? -15.467 -70.701 -14.446 1.00 47.41 174 HIS A CA 1
ATOM 1368 C C . HIS A 1 174 ? -13.919 -70.620 -14.392 1.00 47.41 174 HIS A C 1
ATOM 1370 O O . HIS A 1 174 ? -13.326 -70.705 -13.322 1.00 47.41 174 HIS A O 1
ATOM 1376 N N . ALA A 1 175 ? -13.241 -70.467 -15.535 1.00 48.53 175 ALA A N 1
ATOM 1377 C CA . ALA A 1 175 ? -11.788 -70.593 -15.669 1.00 48.53 175 ALA A CA 1
ATOM 1378 C C . ALA A 1 175 ? -11.021 -69.253 -15.680 1.00 48.53 175 ALA A C 1
ATOM 1380 O O . ALA A 1 175 ? -9.850 -69.222 -16.056 1.00 48.53 175 ALA A O 1
ATOM 1381 N N . CYS A 1 176 ? -11.638 -68.132 -15.296 1.00 57.06 176 CYS A N 1
ATOM 1382 C CA . CYS A 1 176 ? -11.011 -66.808 -15.422 1.00 57.06 176 CYS A CA 1
ATOM 1383 C C . CYS A 1 176 ? -11.134 -65.965 -14.146 1.00 57.06 176 CYS A C 1
ATOM 1385 O O . CYS A 1 176 ? -11.677 -64.856 -14.174 1.00 57.06 176 CYS A O 1
ATOM 1387 N N . ASP A 1 177 ? -10.614 -66.492 -13.036 1.00 66.81 177 ASP A N 1
ATOM 1388 C CA . ASP A 1 177 ? -10.356 -65.714 -11.823 1.00 66.81 177 ASP A CA 1
ATOM 1389 C C . ASP A 1 177 ? -9.156 -64.784 -12.048 1.00 66.81 177 ASP A C 1
ATOM 1391 O O . ASP A 1 177 ? -7.998 -65.203 -12.096 1.00 66.81 177 ASP A O 1
ATOM 1395 N N . VAL A 1 178 ? -9.441 -63.493 -12.191 1.00 74.56 178 VAL A N 1
ATOM 1396 C CA . VAL A 1 178 ? -8.450 -62.429 -12.351 1.00 74.56 178 VAL A CA 1
ATOM 1397 C C . VAL A 1 178 ? -8.056 -61.933 -10.961 1.00 74.56 178 VAL A C 1
ATOM 1399 O O . VAL A 1 178 ? -8.911 -61.507 -10.181 1.00 74.56 178 VAL A O 1
ATOM 1402 N N . ARG A 1 179 ? -6.761 -61.973 -10.620 1.00 80.00 179 ARG A N 1
ATOM 1403 C CA . ARG A 1 179 ? -6.279 -61.452 -9.334 1.00 80.00 179 ARG A CA 1
ATOM 1404 C C . ARG A 1 179 ? -6.223 -59.932 -9.361 1.00 80.00 179 ARG A C 1
ATOM 1406 O O . ARG A 1 179 ? -5.456 -59.347 -10.123 1.00 80.00 179 ARG A O 1
ATOM 1413 N N . ILE A 1 180 ? -7.019 -59.307 -8.509 1.00 81.44 180 ILE A N 1
ATOM 1414 C CA . ILE A 1 180 ? -6.988 -57.875 -8.226 1.00 81.44 180 ILE A CA 1
ATOM 1415 C C . ILE A 1 180 ? -6.258 -57.616 -6.906 1.00 81.44 180 ILE A C 1
ATOM 1417 O O . ILE A 1 180 ? -5.923 -58.551 -6.177 1.00 81.44 180 ILE A O 1
ATOM 1421 N N . LYS A 1 181 ? -6.019 -56.347 -6.559 1.00 77.94 181 LYS A N 1
ATOM 1422 C CA . LYS A 1 181 ? -5.281 -56.000 -5.332 1.00 77.94 181 LYS A CA 1
ATOM 1423 C C . LYS A 1 181 ? -5.911 -56.593 -4.056 1.00 77.94 181 LYS A C 1
ATOM 1425 O O . LYS A 1 181 ? -5.184 -56.969 -3.141 1.00 77.94 181 LYS A O 1
ATOM 1430 N N . ASN A 1 182 ? -7.242 -56.692 -4.017 1.00 66.50 182 ASN A N 1
ATOM 1431 C CA . ASN A 1 182 ? -8.013 -57.076 -2.828 1.00 66.50 182 ASN A CA 1
ATOM 1432 C C . ASN A 1 182 ? -8.628 -58.497 -2.909 1.00 66.50 182 ASN A C 1
ATOM 1434 O O . ASN A 1 182 ? -9.467 -58.824 -2.079 1.00 66.50 182 ASN A O 1
ATOM 1438 N N . GLY A 1 183 ? -8.255 -59.338 -3.886 1.00 75.75 183 GLY A N 1
ATOM 1439 C CA . GLY A 1 183 ? -8.808 -60.698 -4.029 1.00 75.75 183 GLY A CA 1
ATOM 1440 C C . GLY A 1 183 ? -8.776 -61.246 -5.461 1.00 75.75 183 GLY A C 1
ATOM 1441 O O . GLY A 1 183 ? -8.092 -60.701 -6.324 1.00 75.75 183 GLY A O 1
ATOM 1442 N N . SER A 1 184 ? -9.516 -62.323 -5.730 1.00 75.56 184 SER A N 1
ATOM 1443 C CA . SER A 1 184 ? -9.789 -62.823 -7.087 1.00 75.56 184 SER A CA 1
ATOM 1444 C C . SER A 1 184 ? -11.224 -62.506 -7.500 1.00 75.56 184 SER A C 1
ATOM 1446 O O . SER A 1 184 ? -12.144 -62.556 -6.686 1.00 75.56 184 SER A O 1
ATOM 1448 N N . VAL A 1 185 ? -11.408 -62.128 -8.764 1.00 75.25 185 VAL A N 1
ATOM 1449 C CA . VAL A 1 185 ? -12.703 -61.724 -9.320 1.00 75.25 185 VAL A CA 1
ATOM 1450 C C . VAL A 1 185 ? -12.850 -62.311 -10.718 1.00 75.25 185 VAL A C 1
ATOM 1452 O O . VAL A 1 185 ? -11.903 -62.291 -11.502 1.00 75.25 185 VAL A O 1
ATOM 1455 N N . CYS A 1 186 ? -14.045 -62.795 -11.055 1.00 73.81 186 CYS A N 1
ATOM 1456 C CA . CYS A 1 186 ? -14.329 -63.270 -12.404 1.00 73.81 186 CYS A CA 1
ATOM 1457 C C . CYS A 1 186 ? -14.167 -62.138 -13.432 1.00 73.81 186 CYS A C 1
ATOM 1459 O O . CYS A 1 186 ? -14.676 -61.034 -13.234 1.00 73.81 186 CYS A O 1
ATOM 1461 N N . SER A 1 187 ? -13.499 -62.420 -14.552 1.00 71.62 187 SER A N 1
ATOM 1462 C CA . SER A 1 187 ? -13.259 -61.452 -15.637 1.00 71.62 187 SER A CA 1
ATOM 1463 C C . SER A 1 187 ? -14.509 -60.694 -16.121 1.00 71.62 187 SER A C 1
ATOM 1465 O O . SER A 1 187 ? -14.402 -59.514 -16.452 1.00 71.62 187 SER A O 1
ATOM 1467 N N . CYS A 1 188 ? -15.697 -61.311 -16.090 1.00 69.31 188 CYS A N 1
ATOM 1468 C CA . CYS A 1 188 ? -16.957 -60.668 -16.484 1.00 69.31 188 CYS A CA 1
ATOM 1469 C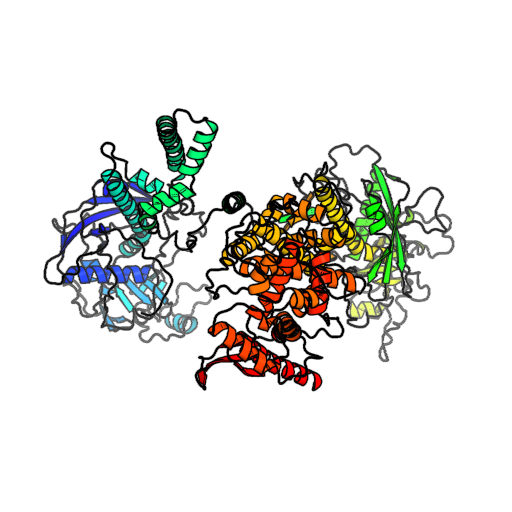 C . CYS A 1 188 ? -17.356 -59.493 -15.571 1.00 69.31 188 CYS A C 1
ATOM 1471 O O . CYS A 1 188 ? -18.009 -58.560 -16.023 1.00 69.31 188 CYS A O 1
ATOM 1473 N N . LYS A 1 189 ? -16.913 -59.487 -14.306 1.00 72.69 189 LYS A N 1
ATOM 1474 C CA . LYS A 1 189 ? -17.137 -58.388 -13.350 1.00 72.69 189 LYS A CA 1
ATOM 1475 C C . LYS A 1 189 ? -16.117 -57.249 -13.483 1.00 72.69 189 LYS A C 1
ATOM 1477 O O . LYS A 1 189 ? -16.135 -56.314 -12.691 1.00 72.69 189 LYS A O 1
ATOM 1482 N N . LEU A 1 190 ? -15.173 -57.339 -14.419 1.00 74.69 190 LEU A N 1
ATOM 1483 C CA . LEU A 1 190 ? -14.213 -56.265 -14.703 1.00 74.69 190 LEU A CA 1
ATOM 1484 C C . LEU A 1 190 ? -14.623 -55.430 -15.921 1.00 74.69 190 LEU A C 1
ATOM 1486 O O . LEU A 1 190 ? -13.977 -54.430 -16.232 1.00 74.69 190 LEU A O 1
ATOM 1490 N N . GLU A 1 191 ? -15.703 -55.821 -16.596 1.00 72.38 191 GLU A N 1
ATOM 1491 C CA . GLU A 1 191 ? -16.308 -55.049 -17.669 1.00 72.38 191 GLU A CA 1
ATOM 1492 C C . GLU A 1 191 ? -17.262 -54.003 -17.079 1.00 72.38 191 GLU A C 1
ATOM 1494 O O . GLU A 1 191 ? -18.086 -54.320 -16.225 1.00 72.38 191 GLU A O 1
ATOM 1499 N N . ASN A 1 192 ? -17.143 -52.744 -17.519 1.00 78.19 192 ASN A N 1
ATOM 1500 C CA . ASN A 1 192 ? -17.898 -51.616 -16.965 1.00 78.19 192 ASN A CA 1
ATOM 1501 C C . ASN A 1 192 ? -17.734 -51.498 -15.440 1.00 78.19 192 ASN A C 1
ATOM 1503 O O . ASN A 1 192 ? -18.712 -51.547 -14.707 1.00 78.19 192 ASN A O 1
ATOM 1507 N N . CYS A 1 193 ? -16.508 -51.355 -14.938 1.00 84.81 193 CYS A N 1
ATOM 1508 C CA . CYS A 1 193 ? -16.267 -51.127 -13.511 1.00 84.81 193 CYS A CA 1
ATOM 1509 C C . CYS A 1 193 ? -15.433 -49.866 -13.263 1.00 84.81 193 CYS A C 1
ATOM 1511 O O . CYS A 1 193 ? -14.717 -49.388 -14.147 1.00 84.81 193 CYS A O 1
ATOM 1513 N N . VAL A 1 194 ? -15.517 -49.308 -12.054 1.00 86.19 194 VAL A N 1
ATOM 1514 C CA . VAL A 1 194 ? -14.623 -48.234 -11.603 1.00 86.19 194 VAL A CA 1
ATOM 1515 C C . VAL A 1 194 ? -13.569 -48.823 -10.685 1.00 86.19 194 VAL A C 1
ATOM 1517 O O . VAL A 1 194 ? -13.891 -49.453 -9.675 1.00 86.19 194 VAL A O 1
ATOM 1520 N N . VAL A 1 195 ? -12.305 -48.584 -11.024 1.00 84.81 195 VAL A N 1
ATOM 1521 C CA . VAL A 1 195 ? -11.159 -49.038 -10.240 1.00 84.81 195 VAL A CA 1
ATOM 1522 C C . VAL A 1 195 ? -10.331 -47.860 -9.757 1.00 84.81 195 VAL A C 1
ATOM 1524 O O . VAL A 1 195 ? -10.165 -46.854 -10.450 1.00 84.81 195 VAL A O 1
ATOM 1527 N N . TYR A 1 196 ? -9.764 -48.016 -8.570 1.00 84.00 196 TYR A N 1
ATOM 1528 C CA . TYR A 1 196 ? -8.730 -47.139 -8.053 1.00 84.00 196 TYR A CA 1
ATOM 1529 C C . TYR A 1 196 ? -7.366 -47.789 -8.215 1.00 84.00 196 TYR A C 1
ATOM 1531 O O . TYR A 1 196 ? -7.184 -48.978 -7.942 1.00 84.00 196 TYR A O 1
ATOM 1539 N N . THR A 1 197 ? -6.396 -46.987 -8.637 1.00 80.69 197 THR A N 1
ATOM 1540 C CA . THR A 1 197 ? -5.006 -47.418 -8.747 1.00 80.69 197 THR A CA 1
ATOM 1541 C C . THR A 1 197 ? -4.142 -46.629 -7.757 1.00 80.69 197 THR A C 1
ATOM 1543 O O . THR A 1 197 ? -3.832 -45.458 -7.989 1.00 80.69 197 THR A O 1
ATOM 1546 N N . PRO A 1 198 ? -3.701 -47.254 -6.649 1.00 76.00 198 PRO A N 1
ATOM 1547 C CA . PRO A 1 198 ? -2.914 -46.578 -5.613 1.00 76.00 198 PRO A CA 1
ATOM 1548 C C . PRO A 1 198 ? -1.608 -45.964 -6.129 1.00 76.00 198 PRO A C 1
ATOM 1550 O O . PRO A 1 198 ? -1.145 -44.953 -5.612 1.00 76.00 198 PRO A O 1
ATOM 1553 N N . HIS A 1 199 ? -1.010 -46.563 -7.162 1.00 75.62 199 HIS A N 1
ATOM 1554 C CA . HIS A 1 199 ? 0.268 -46.120 -7.717 1.00 75.62 199 HIS A CA 1
ATOM 1555 C C . HIS A 1 199 ? 0.168 -44.810 -8.515 1.00 75.62 199 HIS A C 1
ATOM 1557 O O . HIS A 1 199 ? 1.145 -44.069 -8.587 1.00 75.62 199 HIS A O 1
ATOM 1563 N N . SER A 1 200 ? -0.995 -44.520 -9.108 1.00 75.44 200 SER A N 1
ATOM 1564 C CA . SER A 1 200 ? -1.240 -43.288 -9.871 1.00 75.44 200 SER A CA 1
ATOM 1565 C C . SER A 1 200 ? -2.140 -42.293 -9.124 1.00 75.44 200 SER A C 1
ATOM 1567 O O . SER A 1 200 ? -2.354 -41.178 -9.607 1.00 75.44 200 SER A O 1
ATOM 1569 N N . LYS A 1 201 ? -2.693 -42.702 -7.969 1.00 77.56 201 LYS A N 1
ATOM 1570 C CA . LYS A 1 201 ? -3.710 -41.967 -7.198 1.00 77.56 201 LYS A CA 1
ATOM 1571 C C . LYS A 1 201 ? -4.855 -41.464 -8.082 1.00 77.56 201 LYS A C 1
ATOM 1573 O O . LYS A 1 201 ? -5.275 -40.316 -7.998 1.00 77.56 201 LYS A O 1
ATOM 1578 N N . SER A 1 202 ? -5.301 -42.307 -9.011 1.00 81.19 202 SER A N 1
ATOM 1579 C CA . SER A 1 202 ? -6.335 -41.951 -9.981 1.00 81.19 202 SER A CA 1
ATOM 1580 C C . SER A 1 202 ? -7.382 -43.057 -10.099 1.00 81.19 202 SER A C 1
ATOM 1582 O O . SER A 1 202 ? -7.076 -44.252 -10.000 1.00 81.19 202 SER A O 1
ATOM 1584 N N . PHE A 1 203 ? -8.624 -42.631 -10.325 1.00 84.94 203 PHE A N 1
ATOM 1585 C CA . PHE A 1 203 ? -9.754 -43.500 -10.630 1.00 84.94 203 PHE A CA 1
ATOM 1586 C C . PHE A 1 203 ? -9.892 -43.673 -12.137 1.00 84.94 203 PHE A C 1
ATOM 1588 O O . PHE A 1 203 ? -9.731 -42.716 -12.902 1.00 84.94 203 PHE A O 1
ATOM 1595 N N . TYR A 1 204 ? -10.239 -44.883 -12.553 1.00 84.62 204 TYR A N 1
ATOM 1596 C CA . TYR A 1 204 ? -10.426 -45.233 -13.950 1.00 84.62 204 TYR A CA 1
ATOM 1597 C C . TYR A 1 204 ? -11.724 -46.016 -14.139 1.00 84.62 204 TYR A C 1
ATOM 1599 O O . TYR A 1 204 ? -12.072 -46.867 -13.326 1.00 84.62 204 TYR A O 1
ATOM 1607 N N . THR A 1 205 ? -12.408 -45.748 -15.245 1.00 84.62 205 THR A N 1
ATOM 1608 C CA . THR A 1 205 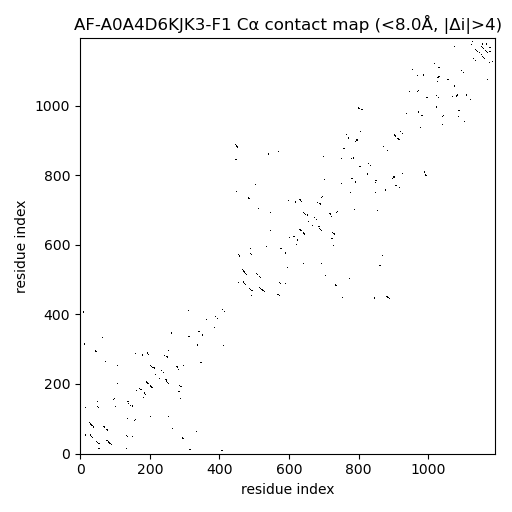? -13.536 -46.531 -15.764 1.00 84.62 205 THR A CA 1
ATOM 1609 C C . THR A 1 205 ? -13.002 -47.576 -16.734 1.00 84.62 205 THR A C 1
ATOM 1611 O O . THR A 1 205 ? -12.305 -47.236 -17.694 1.00 84.62 205 THR A O 1
ATOM 1614 N N . MET A 1 206 ? -13.255 -48.850 -16.458 1.00 82.44 206 MET A N 1
ATOM 1615 C CA . MET A 1 206 ? -12.762 -49.958 -17.268 1.00 82.44 206 MET A CA 1
ATOM 1616 C C . MET A 1 206 ? -13.663 -50.198 -18.476 1.00 82.44 206 MET A C 1
ATOM 1618 O O . MET A 1 206 ? -14.889 -50.213 -18.384 1.00 82.44 206 MET A O 1
ATOM 1622 N N . THR A 1 207 ? -13.010 -50.415 -19.608 1.00 68.69 207 THR A N 1
ATOM 1623 C CA . THR A 1 207 ? -13.568 -50.988 -20.838 1.00 68.69 207 THR A CA 1
ATOM 1624 C C . THR A 1 207 ? -13.159 -52.474 -20.909 1.00 68.69 207 THR A C 1
ATOM 1626 O O . THR A 1 207 ? -12.326 -52.885 -20.098 1.00 68.69 207 THR A O 1
ATOM 1629 N N . PRO A 1 208 ? -13.736 -53.299 -21.805 1.00 64.25 208 PRO A N 1
ATOM 1630 C CA . PRO A 1 208 ? -13.617 -54.762 -21.748 1.00 64.25 208 PRO A CA 1
ATOM 1631 C C . PRO A 1 208 ? -12.168 -55.269 -21.652 1.00 64.25 208 PRO A C 1
ATOM 1633 O O . PRO A 1 208 ? -11.244 -54.648 -22.189 1.00 64.25 208 PRO A O 1
ATOM 1636 N N . VAL A 1 209 ? -11.976 -56.405 -20.970 1.00 63.81 209 VAL A N 1
ATOM 1637 C CA . VAL A 1 209 ? -10.663 -57.039 -20.742 1.00 63.81 209 VAL A CA 1
ATOM 1638 C C . VAL A 1 209 ? -9.948 -57.291 -22.073 1.00 63.81 209 VAL A C 1
ATOM 1640 O O . VAL A 1 209 ? -10.522 -57.874 -22.993 1.00 63.81 209 VAL A O 1
ATOM 1643 N N . ILE A 1 210 ? -8.676 -56.886 -22.177 1.00 68.25 210 ILE A N 1
ATOM 1644 C CA . ILE A 1 210 ? -7.851 -57.206 -23.348 1.00 68.25 210 ILE A CA 1
ATOM 1645 C C . ILE A 1 210 ? -7.185 -58.556 -23.104 1.00 68.25 210 ILE A C 1
ATOM 1647 O O . ILE A 1 210 ? -6.133 -58.630 -22.471 1.00 68.25 210 ILE A O 1
ATOM 1651 N N . TRP A 1 211 ? -7.772 -59.622 -23.638 1.00 65.00 211 TRP A N 1
ATOM 1652 C CA . TRP A 1 211 ? -7.236 -60.980 -23.497 1.00 65.00 211 TRP A CA 1
ATOM 1653 C C . TRP A 1 211 ? -5.819 -61.134 -24.080 1.00 65.00 211 TRP A C 1
ATOM 1655 O O . TRP 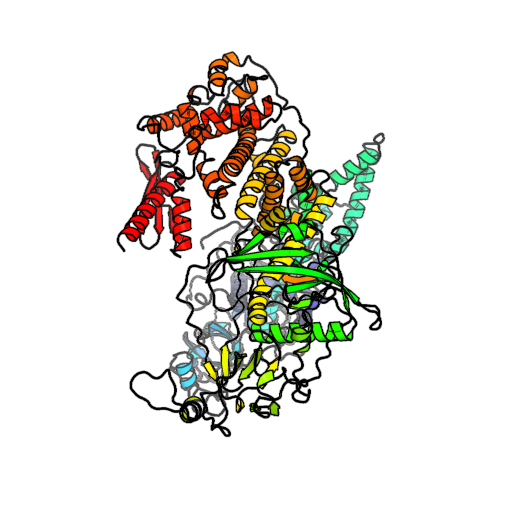A 1 211 ? -5.004 -61.861 -23.517 1.00 65.00 211 TRP A O 1
ATOM 1665 N N . ASP A 1 212 ? -5.488 -60.366 -25.124 1.00 67.62 212 ASP A N 1
ATOM 1666 C CA . ASP A 1 212 ? -4.242 -60.494 -25.898 1.00 67.62 212 ASP A CA 1
ATOM 1667 C C . ASP A 1 212 ? -3.007 -59.799 -25.289 1.00 67.62 212 ASP A C 1
ATOM 1669 O O . ASP A 1 212 ? -1.916 -59.872 -25.861 1.00 67.62 212 ASP A O 1
ATOM 1673 N N . LEU A 1 213 ? -3.146 -59.072 -24.173 1.00 78.19 213 LEU A N 1
ATOM 1674 C CA . LEU A 1 213 ? -2.041 -58.336 -23.545 1.00 78.19 213 LEU A CA 1
ATOM 1675 C C . LEU A 1 213 ? -1.877 -58.739 -22.087 1.00 78.19 213 LEU A C 1
ATOM 1677 O O . LEU A 1 213 ? -2.832 -58.663 -21.328 1.00 78.19 213 LEU A O 1
ATOM 1681 N N . ASN A 1 214 ? -0.657 -59.077 -21.675 1.00 81.12 214 ASN A N 1
ATOM 1682 C CA . ASN A 1 214 ? -0.297 -59.352 -20.285 1.00 81.12 214 ASN A CA 1
ATOM 1683 C C . ASN A 1 214 ? 0.968 -58.577 -19.870 1.00 81.12 214 ASN A C 1
ATOM 1685 O O . ASN A 1 214 ? 1.573 -57.856 -20.663 1.00 81.12 214 ASN A O 1
ATOM 1689 N N . GLY A 1 215 ? 1.382 -58.709 -18.610 1.00 73.88 215 GLY A N 1
ATOM 1690 C CA . GLY A 1 215 ? 2.585 -58.066 -18.070 1.00 73.88 215 GLY A CA 1
ATOM 1691 C C . GLY A 1 215 ? 3.884 -58.379 -18.832 1.00 73.88 215 GLY A C 1
ATOM 1692 O O . GLY A 1 215 ? 4.801 -57.562 -18.806 1.00 73.88 215 GLY A O 1
ATOM 1693 N N . ASN A 1 216 ? 3.970 -59.508 -19.542 1.00 80.12 216 ASN A N 1
ATOM 1694 C CA . ASN A 1 216 ? 5.125 -59.858 -20.379 1.00 80.12 216 ASN A CA 1
ATOM 1695 C C . ASN A 1 216 ? 5.014 -59.337 -21.822 1.00 80.12 216 ASN A C 1
ATOM 1697 O O . ASN A 1 216 ? 5.980 -59.427 -22.578 1.00 80.12 216 ASN A O 1
ATOM 1701 N N . SER A 1 217 ? 3.866 -58.790 -22.224 1.00 82.62 217 SER A N 1
ATOM 1702 C CA . SER A 1 217 ? 3.711 -58.159 -23.532 1.00 82.62 217 SER A CA 1
ATOM 1703 C C . SER A 1 217 ? 4.539 -56.874 -23.623 1.00 82.62 217 SER A C 1
ATOM 1705 O O . SER A 1 217 ? 4.743 -56.163 -22.636 1.00 82.62 217 SER A O 1
ATOM 1707 N N . THR A 1 218 ? 5.016 -56.559 -24.822 1.00 78.50 218 THR A N 1
ATOM 1708 C CA . THR A 1 218 ? 5.800 -55.352 -25.109 1.00 78.50 218 THR A CA 1
ATOM 1709 C C . THR A 1 218 ? 4.917 -54.102 -25.089 1.00 78.50 218 THR A C 1
ATOM 1711 O O . THR A 1 218 ? 3.813 -54.102 -25.641 1.00 78.50 218 THR A O 1
ATOM 1714 N N . LEU A 1 219 ? 5.396 -53.023 -24.457 1.00 72.75 219 LEU A N 1
ATOM 1715 C CA . LEU A 1 219 ? 4.640 -51.775 -24.320 1.00 72.75 219 LEU A CA 1
ATOM 1716 C C . LEU A 1 219 ? 4.444 -51.103 -25.691 1.00 72.75 219 LEU A C 1
ATOM 1718 O O . LEU A 1 219 ? 5.415 -50.738 -26.351 1.00 72.75 219 LEU A O 1
ATOM 1722 N N . ARG A 1 220 ? 3.195 -50.889 -26.119 1.00 61.81 220 ARG A N 1
ATOM 1723 C CA . ARG A 1 220 ? 2.890 -50.407 -27.483 1.00 61.81 220 ARG A CA 1
ATOM 1724 C C . ARG A 1 220 ? 3.197 -48.918 -27.739 1.00 61.81 220 ARG A C 1
ATOM 1726 O O . ARG A 1 220 ? 3.204 -48.507 -28.894 1.00 61.81 220 ARG A O 1
ATOM 1733 N N . TYR A 1 221 ? 3.454 -48.113 -26.702 1.00 58.25 221 TYR A N 1
ATOM 1734 C CA . TYR A 1 221 ? 3.470 -46.639 -26.791 1.00 58.25 221 TYR A CA 1
ATOM 1735 C C . TYR A 1 221 ? 4.852 -45.960 -26.704 1.00 58.25 221 TYR A C 1
ATOM 1737 O O . TYR A 1 221 ? 4.917 -44.733 -26.769 1.00 58.25 221 TYR A O 1
ATOM 1745 N N . LEU A 1 222 ? 5.964 -46.702 -26.589 1.00 51.41 222 LEU A N 1
ATOM 1746 C CA . LEU A 1 222 ? 7.313 -46.111 -26.615 1.00 51.41 222 LEU A CA 1
ATOM 1747 C C . LEU A 1 222 ? 7.977 -46.317 -27.981 1.00 51.41 222 LEU A C 1
ATOM 1749 O O . LEU A 1 222 ? 8.312 -47.431 -28.377 1.00 51.41 222 LEU A O 1
ATOM 1753 N N . GLY A 1 223 ? 8.142 -45.210 -28.707 1.00 48.78 223 GLY A N 1
ATOM 1754 C CA . GLY A 1 223 ? 8.781 -45.167 -30.016 1.00 48.78 223 GLY A CA 1
ATOM 1755 C C . GLY A 1 223 ? 10.263 -45.557 -29.980 1.00 48.78 223 GLY A C 1
ATOM 1756 O O . GLY A 1 223 ? 11.016 -45.109 -29.124 1.00 48.78 223 GLY A O 1
ATOM 1757 N N . ARG A 1 224 ? 10.649 -46.370 -30.968 1.00 50.31 224 ARG A N 1
ATOM 1758 C CA . ARG A 1 224 ? 11.999 -46.736 -31.450 1.00 50.31 224 ARG A CA 1
ATOM 1759 C C . ARG A 1 224 ? 13.020 -47.406 -30.514 1.00 50.31 224 ARG A C 1
ATOM 1761 O O . ARG A 1 224 ? 13.831 -48.136 -31.065 1.00 50.31 224 ARG A O 1
ATOM 1768 N N . ASP A 1 225 ? 12.905 -47.339 -29.189 1.00 48.78 225 ASP A N 1
ATOM 1769 C CA . ASP A 1 225 ? 13.769 -48.111 -28.263 1.00 48.78 225 ASP A CA 1
ATOM 1770 C C . ASP A 1 225 ? 12.971 -49.196 -27.511 1.00 48.78 225 ASP A C 1
ATOM 1772 O O . ASP A 1 225 ? 12.917 -49.265 -26.281 1.00 48.78 225 ASP A O 1
ATOM 1776 N N . GLY A 1 226 ? 12.264 -50.019 -28.291 1.00 58.22 226 GLY A N 1
ATOM 1777 C CA . GLY A 1 226 ? 11.300 -51.008 -27.818 1.00 58.22 226 GLY A CA 1
ATOM 1778 C C . GLY A 1 226 ? 11.915 -52.344 -27.404 1.00 58.22 226 GLY A C 1
ATOM 1779 O O . GLY A 1 226 ? 12.085 -53.228 -28.237 1.00 58.22 226 GLY A O 1
ATOM 1780 N N . THR A 1 227 ? 12.131 -52.532 -26.104 1.00 54.72 227 THR A N 1
ATOM 1781 C CA . THR A 1 227 ? 12.211 -53.870 -25.477 1.00 54.72 227 THR A CA 1
ATOM 1782 C C . THR A 1 227 ? 11.486 -53.961 -24.133 1.00 54.72 227 THR A C 1
ATOM 1784 O O . THR A 1 227 ? 11.317 -55.061 -23.617 1.00 54.72 227 THR A O 1
ATOM 1787 N N . ALA A 1 228 ? 10.989 -52.842 -23.589 1.00 69.00 228 ALA A N 1
ATOM 1788 C CA . ALA A 1 228 ? 10.356 -52.842 -22.277 1.00 69.00 228 ALA A CA 1
ATOM 1789 C C . ALA A 1 228 ? 8.986 -53.537 -22.303 1.00 69.00 228 ALA A C 1
ATOM 1791 O O . ALA A 1 228 ? 8.036 -53.074 -22.947 1.00 69.00 228 ALA A O 1
ATOM 1792 N N . THR A 1 229 ? 8.875 -54.639 -21.568 1.00 81.56 229 THR A N 1
ATOM 1793 C CA . THR A 1 229 ? 7.587 -55.277 -21.262 1.00 81.56 229 THR A CA 1
ATOM 1794 C C . THR A 1 229 ? 6.770 -54.404 -20.302 1.00 81.56 229 THR A C 1
ATOM 1796 O O . THR A 1 229 ? 7.331 -53.554 -19.604 1.00 81.56 229 THR A O 1
ATOM 1799 N N . TYR A 1 230 ? 5.446 -54.591 -20.216 1.00 79.12 230 TYR A N 1
ATOM 1800 C CA . TYR A 1 230 ? 4.626 -53.889 -19.211 1.00 79.12 230 TYR A CA 1
ATOM 1801 C C . TYR A 1 230 ? 5.195 -54.084 -17.789 1.00 79.12 230 TYR A C 1
ATOM 1803 O O . TYR A 1 230 ? 5.286 -53.125 -17.023 1.00 79.12 230 TYR A O 1
ATOM 1811 N N . LYS A 1 231 ? 5.689 -55.285 -17.462 1.00 81.38 231 LYS A N 1
ATOM 1812 C CA . LYS A 1 231 ? 6.384 -55.603 -16.205 1.00 81.38 231 LYS A CA 1
ATOM 1813 C C . LYS A 1 231 ? 7.598 -54.706 -15.967 1.00 81.38 231 LYS A C 1
ATOM 1815 O O . LYS A 1 231 ? 7.750 -54.154 -14.879 1.00 81.38 231 LYS A O 1
ATOM 1820 N N . GLU A 1 232 ? 8.451 -54.534 -16.972 1.00 80.62 232 GLU A N 1
ATOM 1821 C CA . GLU A 1 232 ? 9.618 -53.651 -16.878 1.00 80.62 232 GLU A CA 1
ATOM 1822 C C . GLU A 1 232 ? 9.220 -52.177 -16.798 1.00 80.62 232 GLU A C 1
ATOM 1824 O O . GLU A 1 232 ? 9.836 -51.417 -16.050 1.00 80.62 232 GLU A O 1
ATOM 1829 N N . HIS A 1 233 ? 8.165 -51.770 -17.507 1.00 82.12 233 HIS A N 1
ATOM 1830 C CA . HIS A 1 233 ? 7.650 -50.406 -17.459 1.00 82.12 233 HIS A CA 1
ATOM 1831 C C . HIS A 1 233 ? 7.149 -50.031 -16.060 1.00 82.12 233 HIS A C 1
ATOM 1833 O O . HIS A 1 233 ? 7.562 -49.002 -15.525 1.00 82.12 233 HIS A O 1
ATOM 1839 N N . PHE A 1 234 ? 6.316 -50.870 -15.434 1.00 79.69 234 PHE A N 1
ATOM 1840 C CA . PHE A 1 234 ? 5.823 -50.623 -14.074 1.00 79.69 234 PHE A CA 1
ATOM 1841 C C . PHE A 1 234 ? 6.950 -50.682 -13.032 1.00 79.69 234 PHE A C 1
ATOM 1843 O O . PHE A 1 234 ? 6.992 -49.824 -12.143 1.00 79.69 234 PHE A O 1
ATOM 1850 N N . LYS A 1 235 ? 7.928 -51.588 -13.192 1.00 81.19 235 LYS A N 1
ATOM 1851 C CA . LYS A 1 235 ? 9.126 -51.628 -12.338 1.00 81.19 235 LYS A CA 1
ATOM 1852 C C . LYS A 1 235 ? 9.959 -50.351 -12.467 1.00 81.19 235 LYS A C 1
ATOM 1854 O O . LYS A 1 235 ? 10.346 -49.773 -11.458 1.00 81.19 235 LYS A O 1
ATOM 1859 N N . LYS A 1 236 ? 10.206 -49.875 -13.689 1.00 80.12 236 LYS A N 1
ATOM 1860 C CA . LYS A 1 236 ? 11.047 -48.695 -13.949 1.00 80.12 236 LYS A CA 1
ATOM 1861 C C . LYS A 1 236 ? 10.362 -47.378 -13.580 1.00 80.12 236 LYS A C 1
ATOM 1863 O O . LYS A 1 236 ? 11.008 -46.502 -13.018 1.00 80.12 236 LYS A O 1
ATOM 1868 N N . LYS A 1 237 ? 9.080 -47.217 -13.918 1.00 79.62 237 LYS A N 1
ATOM 1869 C CA . LYS A 1 237 ? 8.344 -45.954 -13.744 1.00 79.62 237 LYS A CA 1
ATOM 1870 C C . LYS A 1 237 ? 7.764 -45.791 -12.340 1.00 79.62 237 LYS A C 1
ATOM 1872 O O . LYS A 1 237 ? 7.754 -44.680 -11.823 1.00 79.62 237 LYS A O 1
ATOM 1877 N N . HIS A 1 238 ? 7.280 -46.877 -11.736 1.00 76.06 238 HIS A N 1
ATOM 1878 C CA . HIS A 1 238 ? 6.569 -46.837 -10.453 1.00 76.06 238 HIS A CA 1
ATOM 1879 C C . HIS A 1 238 ? 7.260 -47.634 -9.336 1.00 76.06 238 HIS A C 1
ATOM 1881 O O . HIS A 1 238 ? 6.807 -47.572 -8.198 1.00 76.06 238 HIS A O 1
ATOM 1887 N N . GLY A 1 239 ? 8.342 -48.369 -9.625 1.00 78.06 239 GLY A N 1
ATOM 1888 C CA . GLY A 1 239 ? 9.034 -49.197 -8.630 1.00 78.06 239 GLY A CA 1
ATOM 1889 C C . GLY A 1 239 ? 8.274 -50.469 -8.237 1.00 78.06 239 GLY A C 1
ATOM 1890 O O . GLY A 1 239 ? 8.575 -51.053 -7.201 1.00 78.06 239 GLY A O 1
ATOM 1891 N N . ILE A 1 240 ? 7.277 -50.889 -9.026 1.00 81.25 240 ILE A N 1
ATOM 1892 C CA . ILE A 1 240 ? 6.375 -51.999 -8.686 1.00 81.25 240 ILE A CA 1
ATOM 1893 C C . ILE A 1 240 ? 6.720 -53.233 -9.518 1.00 81.25 240 ILE A C 1
ATOM 1895 O O . ILE A 1 240 ? 6.685 -53.189 -10.748 1.00 81.25 240 ILE A O 1
ATOM 1899 N N . GLU A 1 241 ? 7.009 -54.352 -8.852 1.00 82.69 241 GLU A N 1
ATOM 1900 C CA . GLU A 1 241 ? 7.162 -55.651 -9.510 1.00 82.69 241 GLU A CA 1
ATOM 1901 C C . GLU A 1 241 ? 5.820 -56.381 -9.612 1.00 82.69 241 GLU A C 1
ATOM 1903 O O . GLU A 1 241 ? 5.185 -56.682 -8.599 1.00 82.69 241 GLU A O 1
ATOM 1908 N N . LEU A 1 242 ? 5.411 -56.680 -10.848 1.00 81.50 242 LEU A N 1
ATOM 1909 C CA . LEU A 1 242 ? 4.197 -57.441 -11.136 1.00 81.50 242 LEU A CA 1
ATOM 1910 C C . LEU A 1 242 ? 4.360 -58.906 -10.703 1.00 81.50 242 LEU A C 1
ATOM 1912 O O . LEU A 1 242 ? 5.291 -59.581 -11.161 1.00 81.50 242 LEU A O 1
ATOM 1916 N N . ARG A 1 243 ? 3.466 -59.404 -9.837 1.00 80.56 243 ARG A N 1
ATOM 1917 C CA . ARG A 1 243 ? 3.501 -60.786 -9.318 1.00 80.56 243 ARG A CA 1
ATOM 1918 C C . ARG A 1 243 ? 2.829 -61.759 -10.279 1.00 80.56 243 ARG A C 1
ATOM 1920 O O . ARG A 1 243 ? 3.265 -62.903 -10.380 1.00 80.56 243 ARG A O 1
ATOM 1927 N N . PHE A 1 244 ? 1.819 -61.297 -11.016 1.00 81.31 244 PHE A N 1
ATOM 1928 C CA . PHE A 1 244 ? 1.069 -62.091 -11.993 1.00 81.31 244 PHE A CA 1
ATOM 1929 C C . PHE A 1 244 ? 1.228 -61.538 -13.422 1.00 81.31 244 PHE A C 1
ATOM 1931 O O . PHE A 1 244 ? 0.251 -61.123 -14.043 1.00 81.31 244 PHE A O 1
ATOM 1938 N N . PRO A 1 245 ? 2.442 -61.552 -14.010 1.00 78.38 245 PRO A N 1
ATOM 1939 C CA . PRO A 1 245 ? 2.698 -60.950 -15.321 1.00 78.38 245 PRO A CA 1
ATOM 1940 C C . PRO A 1 245 ? 2.068 -61.714 -16.497 1.00 78.38 245 PRO A C 1
ATOM 1942 O O . PRO A 1 245 ? 2.074 -61.213 -17.614 1.00 78.38 245 PRO A O 1
ATOM 1945 N N . HIS A 1 246 ? 1.528 -62.915 -16.278 1.00 80.19 246 HIS A N 1
ATOM 1946 C CA . HIS A 1 246 ? 0.791 -63.671 -17.298 1.00 80.19 246 HIS A CA 1
ATOM 1947 C C . HIS A 1 246 ? -0.691 -63.285 -17.377 1.00 80.19 246 HIS A C 1
ATOM 1949 O O . HIS A 1 246 ? -1.362 -63.656 -18.335 1.00 80.19 246 HIS A O 1
ATOM 1955 N N . GLN A 1 247 ? -1.193 -62.535 -16.393 1.00 81.25 247 GLN A N 1
ATOM 1956 C CA . GLN A 1 247 ? -2.584 -62.111 -16.338 1.00 81.25 247 GLN A CA 1
ATOM 1957 C C . GLN A 1 247 ? -2.864 -60.994 -17.349 1.00 81.25 247 GLN A C 1
ATOM 1959 O O . GLN A 1 247 ? -2.042 -60.088 -17.520 1.00 81.25 247 GLN A O 1
ATOM 1964 N N . SER A 1 248 ? -4.028 -61.056 -17.997 1.00 82.75 248 SER A N 1
ATOM 1965 C CA . SER A 1 248 ? -4.450 -60.066 -18.987 1.00 82.75 248 SER A CA 1
ATOM 1966 C C . SER A 1 248 ? -4.612 -58.663 -18.382 1.00 82.75 248 SER A C 1
ATOM 1968 O O . SER A 1 248 ? -5.056 -58.522 -17.241 1.00 82.75 248 SER A O 1
ATOM 1970 N N . LEU A 1 249 ? -4.245 -57.622 -19.134 1.00 82.81 249 LEU A N 1
ATOM 1971 C CA . LEU A 1 249 ? -4.350 -56.217 -18.725 1.00 82.81 249 LEU A CA 1
ATOM 1972 C C . LEU A 1 249 ? -5.774 -55.667 -18.935 1.00 82.81 249 LEU A C 1
ATOM 1974 O O . LEU A 1 249 ? -6.495 -56.074 -19.848 1.00 82.81 249 LEU A O 1
ATOM 1978 N N . LEU A 1 250 ? -6.167 -54.693 -18.112 1.00 82.12 250 LEU A N 1
ATOM 1979 C CA . LEU A 1 250 ? -7.423 -53.948 -18.246 1.00 82.12 250 LEU A CA 1
ATOM 1980 C C . LEU A 1 250 ? -7.199 -52.667 -19.032 1.00 82.12 250 LEU A C 1
ATOM 1982 O O . LEU A 1 250 ? -6.187 -52.001 -18.844 1.00 82.12 250 LEU A O 1
ATOM 1986 N N . ARG A 1 251 ? -8.159 -52.267 -19.865 1.00 83.75 251 ARG A N 1
ATOM 1987 C CA . ARG A 1 251 ? -8.123 -50.960 -20.523 1.00 83.75 251 ARG A CA 1
ATOM 1988 C C . ARG A 1 251 ? -9.012 -49.978 -19.780 1.00 83.75 251 ARG A C 1
ATOM 1990 O O . ARG A 1 251 ? -10.231 -50.130 -19.783 1.00 83.75 251 ARG A O 1
ATOM 1997 N N . GLY A 1 252 ? -8.415 -48.945 -19.202 1.00 80.12 252 GLY A N 1
ATOM 1998 C CA . GLY A 1 252 ? -9.113 -47.931 -18.428 1.00 80.12 252 GLY A CA 1
ATOM 1999 C C . GLY A 1 252 ? -9.081 -46.543 -19.042 1.00 80.12 252 GLY A C 1
ATOM 2000 O O . GLY A 1 252 ? -8.079 -46.127 -19.612 1.00 80.12 252 GLY A O 1
ATOM 2001 N N . ARG A 1 253 ? -10.163 -45.782 -18.878 1.00 83.56 253 ARG A N 1
ATOM 2002 C CA . ARG A 1 253 ? -10.177 -44.327 -19.087 1.00 83.56 253 ARG A CA 1
ATOM 2003 C C . ARG A 1 253 ? -10.240 -43.635 -17.737 1.00 83.56 253 ARG A C 1
ATOM 2005 O O . ARG A 1 253 ? -11.085 -43.981 -16.913 1.00 83.56 253 ARG A O 1
ATOM 2012 N N . LYS A 1 254 ? -9.359 -42.666 -17.503 1.00 82.50 254 LYS A N 1
ATOM 2013 C CA . LYS A 1 254 ? -9.350 -41.885 -16.260 1.00 82.50 254 LYS A CA 1
ATOM 2014 C C . LYS A 1 254 ? -10.695 -41.162 -16.079 1.00 82.50 254 LYS A C 1
ATOM 2016 O O . LYS A 1 254 ? -11.278 -40.703 -17.057 1.00 82.50 254 LYS A O 1
ATOM 2021 N N . VAL A 1 255 ? -11.205 -41.108 -14.848 1.00 81.19 255 VAL A N 1
ATOM 2022 C CA . VAL A 1 255 ? -12.506 -40.487 -14.532 1.00 81.19 255 VAL A CA 1
ATOM 2023 C C . VAL A 1 255 ? -12.499 -38.989 -14.872 1.00 81.19 255 VAL A C 1
ATOM 2025 O O . VAL A 1 255 ? -11.493 -38.307 -14.670 1.00 81.19 255 VAL A O 1
ATOM 2028 N N . PHE A 1 256 ? -13.624 -38.498 -15.404 1.00 77.06 256 PHE A N 1
ATOM 2029 C CA . PHE A 1 256 ? -13.826 -37.113 -15.843 1.00 77.06 256 PHE A CA 1
ATOM 2030 C C . PHE A 1 256 ? -13.678 -36.108 -14.695 1.00 77.06 256 PHE A C 1
ATOM 2032 O O . PHE A 1 256 ? -14.120 -36.365 -13.576 1.00 77.06 256 PHE A O 1
ATOM 2039 N N . GLU A 1 257 ? -13.095 -34.942 -14.979 1.00 69.75 257 GLU A N 1
ATOM 2040 C CA . GLU A 1 257 ? -13.034 -33.846 -14.009 1.00 69.75 257 GLU A CA 1
ATOM 2041 C C . GLU A 1 257 ? -14.357 -33.076 -13.981 1.00 69.75 257 GLU A C 1
ATOM 2043 O O . GLU A 1 257 ? -14.883 -32.689 -15.026 1.00 69.75 257 GLU A O 1
ATOM 2048 N N . VAL A 1 258 ? -14.889 -32.844 -12.779 1.00 77.31 258 VAL A N 1
ATOM 2049 C CA . VAL A 1 258 ? -16.104 -32.046 -12.574 1.00 77.31 258 VAL A CA 1
ATOM 2050 C C . VAL A 1 258 ? -15.793 -30.574 -12.841 1.00 77.31 258 VAL A C 1
ATOM 2052 O O . VAL A 1 258 ? -14.961 -29.971 -12.164 1.00 77.31 258 VAL A O 1
ATOM 2055 N N . GLY A 1 259 ? -16.474 -29.986 -13.824 1.00 70.38 259 GLY A N 1
ATOM 2056 C CA . GLY A 1 259 ? -16.399 -28.559 -14.126 1.00 70.38 259 GLY A CA 1
ATOM 2057 C C . GLY A 1 259 ? -17.583 -27.763 -13.570 1.00 70.38 259 GLY A C 1
ATOM 2058 O O . GLY A 1 259 ? -18.648 -28.314 -13.316 1.00 70.38 259 GLY A O 1
ATOM 2059 N N . ASN A 1 260 ? -17.421 -26.440 -13.447 1.00 76.25 260 ASN A N 1
ATOM 2060 C CA . ASN A 1 260 ? -18.561 -25.526 -13.324 1.00 76.25 260 ASN A CA 1
ATOM 2061 C C . ASN A 1 260 ? -19.091 -25.199 -14.733 1.00 76.25 260 ASN A C 1
ATOM 2063 O O . ASN A 1 260 ? -18.358 -24.605 -15.537 1.00 76.25 260 ASN A O 1
ATOM 2067 N N . TYR A 1 261 ? -20.315 -25.631 -15.039 1.00 75.94 261 TYR A N 1
ATOM 2068 C CA . TYR A 1 261 ? -20.950 -25.490 -16.356 1.00 75.94 261 TYR A CA 1
ATOM 2069 C C . TYR A 1 261 ? -21.983 -24.351 -16.430 1.00 75.94 261 TYR A C 1
ATOM 2071 O O . TYR A 1 261 ? -22.672 -24.223 -17.440 1.00 75.94 261 TYR A O 1
ATOM 2079 N N . LEU A 1 262 ? -22.077 -23.518 -15.387 1.00 72.62 262 LEU A N 1
ATOM 2080 C CA . LEU A 1 262 ? -22.992 -22.368 -15.307 1.00 72.62 262 LEU A CA 1
ATOM 2081 C C . LEU A 1 262 ? -22.383 -21.055 -15.827 1.00 72.62 262 LEU A C 1
ATOM 2083 O O . LEU A 1 262 ? -23.090 -20.071 -16.035 1.00 72.62 262 LEU A O 1
ATOM 2087 N N . LEU A 1 263 ? -21.067 -21.038 -16.056 1.00 72.00 263 LEU A N 1
ATOM 2088 C CA . LEU A 1 263 ? -20.329 -19.852 -16.488 1.00 72.00 263 LEU A CA 1
ATOM 2089 C C . LEU A 1 263 ? -20.652 -19.472 -17.940 1.00 72.00 263 LEU A C 1
ATOM 2091 O O . LEU A 1 263 ? -20.607 -20.312 -18.839 1.00 72.00 263 LEU A O 1
ATOM 2095 N N . LYS A 1 264 ? -20.883 -18.177 -18.174 1.00 60.91 264 LYS A N 1
ATOM 2096 C CA . LYS A 1 264 ? -21.279 -17.609 -19.473 1.00 60.91 264 LYS A CA 1
ATOM 2097 C C . LYS A 1 264 ? -20.182 -17.673 -20.551 1.00 60.91 264 LYS A C 1
ATOM 2099 O O . LYS A 1 264 ? -20.504 -17.897 -21.712 1.00 60.91 264 LYS A O 1
ATOM 2104 N N . ASP A 1 265 ? -18.902 -17.549 -20.171 1.00 55.53 265 ASP A N 1
ATOM 2105 C CA . ASP A 1 265 ? -17.758 -17.442 -21.098 1.00 55.53 265 ASP A CA 1
ATOM 2106 C C . ASP A 1 265 ? -16.613 -18.420 -20.768 1.00 55.53 265 ASP A C 1
ATOM 2108 O O . ASP A 1 265 ? -15.556 -18.042 -20.247 1.00 55.53 265 ASP A O 1
ATOM 2112 N N . ARG A 1 266 ? -16.746 -19.701 -21.135 1.00 53.69 266 ARG A N 1
ATOM 2113 C CA . ARG A 1 266 ? -15.561 -20.572 -21.213 1.00 53.69 266 ARG A CA 1
ATOM 2114 C C . ARG A 1 266 ? -14.772 -20.244 -22.480 1.00 53.69 266 ARG A C 1
ATOM 2116 O O . ARG A 1 266 ? -15.010 -20.801 -23.547 1.00 53.69 266 ARG A O 1
ATOM 2123 N N . LYS A 1 267 ? -13.772 -19.364 -22.365 1.00 45.12 267 LYS A N 1
ATOM 2124 C CA . LYS A 1 267 ? -12.693 -19.299 -23.366 1.00 45.12 267 LYS A CA 1
ATOM 2125 C C . LYS A 1 267 ? -12.045 -20.682 -23.430 1.00 45.12 267 LYS A C 1
ATOM 2127 O O . LYS A 1 267 ? -11.521 -21.126 -22.413 1.00 45.12 267 LYS A O 1
ATOM 2132 N N . ASN A 1 268 ? -12.083 -21.321 -24.604 1.00 44.84 268 ASN A N 1
ATOM 2133 C CA . ASN A 1 268 ? -11.445 -22.601 -24.949 1.00 44.84 268 ASN A CA 1
ATOM 2134 C C . ASN A 1 268 ? -9.950 -22.620 -24.575 1.00 44.84 268 ASN A C 1
ATOM 2136 O O . ASN A 1 268 ? -9.071 -22.461 -25.424 1.00 44.84 268 ASN A O 1
ATOM 2140 N N . LYS A 1 269 ? -9.640 -22.777 -23.291 1.00 40.34 269 LYS A N 1
ATOM 2141 C CA . LYS A 1 269 ? -8.290 -22.979 -22.789 1.00 40.34 269 LYS A CA 1
ATOM 2142 C C . LYS A 1 269 ? -8.115 -24.474 -22.603 1.00 40.34 269 LYS A C 1
ATOM 2144 O O . LYS A 1 269 ? -8.734 -25.065 -21.732 1.00 40.34 269 LYS A O 1
ATOM 2149 N N . ASN A 1 270 ? -7.241 -25.010 -23.449 1.00 39.16 270 ASN A N 1
ATOM 2150 C CA . ASN A 1 270 ? -6.862 -26.407 -23.634 1.00 39.16 270 ASN A CA 1
ATOM 2151 C C . ASN A 1 270 ? -7.745 -27.128 -24.658 1.00 39.16 270 ASN A C 1
ATOM 2153 O O . ASN A 1 270 ? -8.853 -27.567 -24.377 1.00 39.16 270 ASN A O 1
ATOM 2157 N N . LYS A 1 271 ? -7.204 -27.297 -25.877 1.00 39.47 271 LYS A N 1
ATOM 2158 C CA . LYS A 1 271 ? -7.577 -28.431 -26.732 1.00 39.47 271 LYS A CA 1
ATOM 2159 C C . LYS A 1 271 ? -7.465 -29.660 -25.840 1.00 39.47 271 LYS A C 1
ATOM 2161 O O . LYS A 1 271 ? -6.348 -29.969 -25.435 1.00 39.47 271 LYS A O 1
ATOM 2166 N N . GLY A 1 272 ? -8.600 -30.272 -25.497 1.00 41.00 272 GLY A N 1
ATOM 2167 C CA . GLY A 1 272 ? -8.641 -31.427 -24.613 1.00 41.00 272 GLY A CA 1
ATOM 2168 C C . GLY A 1 272 ? -7.548 -32.402 -25.014 1.00 41.00 272 GLY A C 1
ATOM 2169 O O . GLY A 1 272 ? -7.538 -32.881 -26.154 1.00 41.00 272 GLY A O 1
ATOM 2170 N N . GLU A 1 273 ? -6.597 -32.639 -24.106 1.00 42.19 273 GLU A N 1
ATOM 2171 C CA . GLU A 1 273 ? -5.714 -33.786 -24.231 1.00 42.19 273 GLU A CA 1
ATOM 2172 C C . GLU A 1 273 ? -6.631 -34.964 -24.543 1.00 42.19 273 GLU A C 1
ATOM 2174 O O . GLU A 1 273 ? -7.633 -35.179 -23.853 1.00 42.19 273 GLU A O 1
ATOM 2179 N N . LYS A 1 274 ? -6.379 -35.658 -25.659 1.00 46.69 274 LYS A N 1
ATOM 2180 C CA . LYS A 1 274 ? -7.083 -36.906 -25.938 1.00 46.69 274 LYS A CA 1
ATOM 2181 C C . LYS A 1 274 ? -6.848 -37.772 -24.710 1.00 46.69 274 LYS A C 1
ATOM 2183 O O . LYS A 1 274 ? -5.734 -38.250 -24.525 1.00 46.69 274 LYS A O 1
ATOM 2188 N N . MET A 1 275 ? -7.868 -37.902 -23.863 1.00 53.09 275 MET A N 1
ATOM 2189 C CA . MET A 1 275 ? -7.834 -38.740 -22.676 1.00 53.09 275 MET A CA 1
ATOM 2190 C C . MET A 1 275 ? -7.701 -40.171 -23.198 1.00 53.09 275 MET A C 1
ATOM 2192 O O . MET A 1 275 ? -8.677 -40.800 -23.608 1.00 53.09 275 MET A O 1
ATOM 2196 N N . GLY A 1 276 ? -6.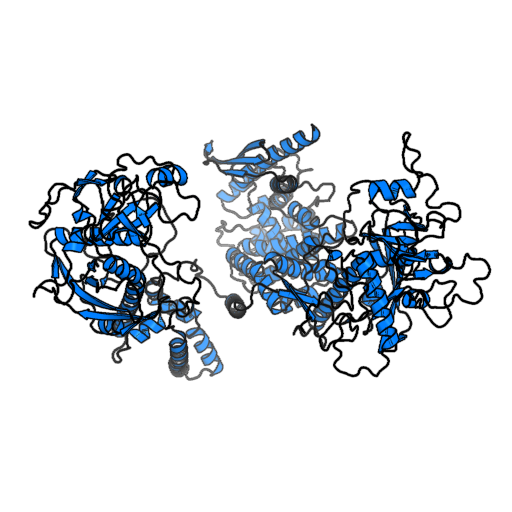453 -40.603 -23.356 1.00 59.84 276 GLY A N 1
ATOM 2197 C CA . GLY A 1 276 ? -6.109 -41.896 -23.912 1.00 59.84 276 GLY A CA 1
ATOM 2198 C C . GLY A 1 276 ? -6.578 -42.982 -22.961 1.00 59.84 276 GLY A C 1
ATOM 2199 O O . GLY A 1 276 ? -6.578 -42.805 -21.744 1.00 59.84 276 GLY A O 1
ATOM 2200 N N . SER A 1 277 ? -7.005 -44.108 -23.515 1.00 70.81 277 SER A N 1
ATOM 2201 C CA . SER A 1 277 ? -7.173 -45.308 -22.711 1.00 70.81 277 SER A CA 1
ATOM 2202 C C . SER A 1 277 ? -5.800 -45.804 -22.253 1.00 70.81 277 SER A C 1
ATOM 2204 O O . SER A 1 277 ? -4.911 -45.960 -23.089 1.00 70.81 277 SER A O 1
ATOM 2206 N N . GLU A 1 278 ? -5.640 -46.074 -20.965 1.00 78.88 278 GLU A N 1
ATOM 2207 C CA . GLU A 1 278 ? -4.429 -46.639 -20.369 1.00 78.88 278 GLU A CA 1
ATOM 2208 C C . GLU A 1 278 ? -4.615 -48.142 -20.130 1.00 78.88 278 GLU A C 1
ATOM 2210 O O . GLU A 1 278 ? -5.697 -48.578 -19.734 1.00 78.88 278 GLU A O 1
ATOM 2215 N N . GLU A 1 279 ? -3.577 -48.948 -20.367 1.00 84.44 279 GLU A N 1
ATOM 2216 C CA . GLU A 1 279 ? -3.588 -50.366 -19.995 1.00 84.44 279 GLU A CA 1
ATOM 2217 C C . GLU A 1 279 ? -3.023 -50.574 -18.578 1.00 84.44 279 GLU A C 1
ATOM 2219 O O . GLU A 1 279 ? -1.890 -50.193 -18.279 1.00 84.44 279 GLU A O 1
ATOM 2224 N N . LEU A 1 280 ? -3.815 -51.195 -17.704 1.00 82.62 280 LEU A N 1
ATOM 2225 C CA . LEU A 1 280 ? -3.568 -51.338 -16.273 1.00 82.62 280 LEU A CA 1
ATOM 2226 C C . LEU A 1 280 ? -3.514 -52.821 -15.861 1.00 82.62 280 LEU A C 1
ATOM 2228 O O . LEU A 1 280 ? -4.426 -53.582 -16.190 1.00 82.62 280 LEU A O 1
ATOM 2232 N N . PRO A 1 281 ? -2.492 -53.257 -15.102 1.00 85.56 281 PRO A N 1
ATOM 2233 C CA . PRO A 1 281 ? -2.461 -54.591 -14.513 1.00 85.56 281 PRO A CA 1
ATOM 2234 C C . PRO A 1 281 ? -3.573 -54.752 -13.463 1.00 85.56 281 PRO A C 1
ATOM 2236 O O . PRO A 1 281 ? -3.636 -53.938 -12.532 1.00 85.56 281 PRO A O 1
ATOM 2239 N N . PRO A 1 282 ? -4.424 -55.795 -13.543 1.00 82.75 282 PRO A N 1
ATOM 2240 C CA . PRO A 1 282 ? -5.529 -55.947 -12.599 1.00 82.75 282 PRO A CA 1
ATOM 2241 C C . PRO A 1 282 ? -5.052 -56.098 -11.146 1.00 82.75 282 PRO A C 1
ATOM 2243 O O . PRO A 1 282 ? -5.692 -55.563 -10.248 1.00 82.75 282 PRO A O 1
ATOM 2246 N N . GLU A 1 283 ? -3.887 -56.715 -10.904 1.00 82.19 283 GLU A N 1
ATOM 2247 C CA . GLU A 1 283 ? -3.316 -56.899 -9.554 1.00 82.19 283 GLU A CA 1
ATOM 2248 C C . GLU A 1 283 ? -2.993 -55.580 -8.824 1.00 82.19 283 GLU A C 1
ATOM 2250 O O . GLU A 1 283 ? -2.836 -55.562 -7.604 1.00 82.19 283 GLU A O 1
ATOM 2255 N N . LEU A 1 284 ? -2.912 -54.463 -9.558 1.00 83.62 284 LEU A N 1
ATOM 2256 C CA . LEU A 1 284 ? -2.687 -53.121 -9.011 1.00 83.62 284 LEU A CA 1
ATOM 2257 C C . LEU A 1 284 ? -3.977 -52.304 -8.875 1.00 83.62 284 LEU A C 1
ATOM 2259 O O . LEU A 1 284 ? -3.933 -51.177 -8.373 1.00 83.62 284 LEU A O 1
ATOM 2263 N N . CYS A 1 285 ? -5.103 -52.849 -9.331 1.00 83.50 285 CYS A N 1
ATOM 2264 C CA . CYS A 1 285 ? -6.403 -52.200 -9.332 1.00 83.50 285 CYS A CA 1
ATOM 2265 C C . CYS A 1 285 ? -7.238 -52.690 -8.143 1.00 83.50 285 CYS A C 1
ATOM 2267 O O . CYS A 1 285 ? -7.359 -53.892 -7.898 1.00 83.50 285 CYS A O 1
ATOM 2269 N N . SER A 1 286 ? -7.843 -51.756 -7.416 1.00 82.81 286 SER A N 1
ATOM 2270 C CA . SER A 1 286 ? -8.902 -52.036 -6.444 1.00 82.81 286 SER A CA 1
ATOM 2271 C C . SER A 1 286 ? -10.239 -51.703 -7.098 1.00 82.81 286 SER A C 1
ATOM 2273 O O . SER A 1 286 ? -10.471 -50.544 -7.438 1.00 82.81 286 SER A O 1
ATOM 2275 N N . VAL A 1 287 ? -11.094 -52.704 -7.315 1.00 81.69 287 VAL A N 1
ATOM 2276 C CA . VAL A 1 287 ? -12.442 -52.496 -7.868 1.00 81.69 287 VAL A CA 1
ATOM 2277 C C . VAL A 1 287 ? -13.322 -51.872 -6.791 1.00 81.69 287 VAL A C 1
ATOM 2279 O O . VAL A 1 287 ? -13.385 -52.389 -5.679 1.00 81.69 287 VAL A O 1
ATOM 2282 N N . ILE A 1 288 ? -13.967 -50.751 -7.116 1.00 80.25 288 ILE A N 1
ATOM 2283 C CA . ILE A 1 288 ? -14.816 -50.001 -6.180 1.00 80.25 288 ILE A CA 1
ATOM 2284 C C . ILE A 1 288 ? -16.291 -50.183 -6.523 1.00 80.25 288 ILE A C 1
ATOM 2286 O O . ILE A 1 288 ? -17.104 -50.385 -5.626 1.00 80.25 288 ILE A O 1
ATOM 2290 N N . MET A 1 289 ? -16.636 -50.116 -7.812 1.00 82.75 289 MET A N 1
ATOM 2291 C CA . MET A 1 289 ? -18.017 -50.230 -8.288 1.00 82.75 289 MET A CA 1
ATOM 2292 C C . MET A 1 289 ? -18.069 -51.142 -9.512 1.00 82.75 289 MET A C 1
ATOM 2294 O O . MET A 1 289 ? -17.322 -50.908 -10.465 1.00 82.75 289 MET A O 1
ATOM 2298 N N . SER A 1 290 ? -18.939 -52.155 -9.501 1.00 82.50 290 SER A N 1
ATOM 2299 C CA . SER A 1 290 ? -19.237 -52.980 -10.682 1.00 82.50 290 SER A CA 1
ATOM 2300 C C . SER A 1 290 ? -20.619 -53.651 -10.609 1.00 82.50 290 SER A C 1
ATOM 2302 O O . SER A 1 290 ? -20.894 -54.273 -9.583 1.00 82.50 290 SER A O 1
ATOM 2304 N N . PRO A 1 291 ? -21.446 -53.621 -11.674 1.00 81.00 291 PRO A N 1
ATOM 2305 C CA . PRO A 1 291 ? -21.224 -52.930 -12.948 1.00 81.00 291 PRO A CA 1
ATOM 2306 C C . PRO A 1 291 ? -21.668 -51.454 -12.886 1.00 81.00 291 PRO A C 1
ATOM 2308 O O . PRO A 1 291 ? -22.685 -51.119 -12.297 1.00 81.00 291 PRO A O 1
ATOM 2311 N N . ILE A 1 292 ? -20.914 -50.548 -13.503 1.00 85.38 292 ILE A N 1
ATOM 2312 C CA . ILE A 1 292 ? -21.275 -49.149 -13.741 1.00 85.38 292 ILE A CA 1
ATOM 2313 C C . ILE A 1 292 ? -20.695 -48.683 -15.084 1.00 85.38 292 ILE A C 1
ATOM 2315 O O . ILE A 1 292 ? -19.491 -48.746 -15.343 1.00 85.38 292 ILE A O 1
ATOM 2319 N N . SER A 1 293 ? -21.560 -48.192 -15.971 1.00 84.81 293 SER A N 1
ATOM 2320 C CA . SER A 1 293 ? -21.121 -47.752 -17.299 1.00 84.81 293 SER A CA 1
ATOM 2321 C C . SER A 1 293 ? -20.338 -46.433 -17.245 1.00 84.81 293 SER A C 1
ATOM 2323 O O . SER A 1 293 ? -20.655 -45.532 -16.463 1.00 84.81 293 SER A O 1
ATOM 2325 N N . ILE A 1 294 ? -19.372 -46.257 -18.153 1.00 84.56 294 ILE A N 1
ATOM 2326 C CA . ILE A 1 294 ? -18.670 -44.972 -18.328 1.00 84.56 294 ILE A CA 1
ATOM 2327 C C . ILE A 1 294 ? -19.635 -43.824 -18.668 1.00 84.56 294 ILE A C 1
ATOM 2329 O O . ILE A 1 294 ? -19.412 -42.692 -18.242 1.00 84.56 294 ILE A O 1
ATOM 2333 N N . CYS A 1 295 ? -20.731 -44.119 -19.376 1.00 86.19 295 CYS A N 1
ATOM 2334 C CA . CYS A 1 295 ? -21.780 -43.152 -19.698 1.00 86.19 295 CYS A CA 1
ATOM 2335 C C . CYS A 1 295 ? -22.480 -42.646 -18.427 1.00 86.19 295 CYS A C 1
ATOM 2337 O O . CYS A 1 295 ? -22.739 -41.451 -18.294 1.00 86.19 295 CYS A O 1
ATOM 2339 N N . THR A 1 296 ? -22.722 -43.535 -17.458 1.00 87.44 296 THR A N 1
ATOM 2340 C CA . THR A 1 296 ? -23.280 -43.174 -16.148 1.00 87.44 296 THR A CA 1
ATOM 2341 C C . THR A 1 296 ? -22.329 -42.230 -15.414 1.00 87.44 296 THR A C 1
ATOM 2343 O O . THR A 1 296 ? -22.721 -41.127 -15.049 1.00 87.44 296 THR A O 1
ATOM 2346 N N . VAL A 1 297 ? -21.051 -42.600 -15.274 1.00 86.50 297 VAL A N 1
ATOM 2347 C CA . VAL A 1 297 ? -20.047 -41.763 -14.584 1.00 86.50 297 VAL A CA 1
ATOM 2348 C C . VAL A 1 297 ? -19.886 -40.397 -15.263 1.00 86.50 297 VAL A C 1
ATOM 2350 O O . VAL A 1 297 ? -19.771 -39.378 -14.584 1.00 86.50 297 VAL A O 1
ATOM 2353 N N . TYR A 1 298 ? -19.917 -40.363 -16.599 1.00 87.00 298 TYR A N 1
ATOM 2354 C CA . TYR A 1 298 ? -19.856 -39.124 -17.372 1.00 87.00 298 TYR A CA 1
ATOM 2355 C C . TYR A 1 298 ? -21.045 -38.208 -17.083 1.00 87.00 298 TYR A C 1
ATOM 2357 O O . TYR A 1 298 ? -20.862 -37.023 -16.828 1.00 87.00 298 TYR A O 1
ATOM 2365 N N . SER A 1 299 ? -22.252 -38.761 -17.050 1.00 89.06 299 SER A N 1
ATOM 2366 C CA . SER A 1 299 ? -23.482 -37.999 -16.805 1.00 89.06 299 SER A CA 1
ATOM 2367 C C . SER A 1 299 ? -23.504 -37.395 -15.399 1.00 89.06 299 SER A C 1
ATOM 2369 O O . SER A 1 299 ? -23.829 -36.222 -15.225 1.00 89.06 299 SER A O 1
ATOM 2371 N N . PHE A 1 300 ? -23.040 -38.153 -14.400 1.00 89.19 300 PHE A N 1
ATOM 2372 C CA . PHE A 1 300 ? -22.927 -37.680 -13.018 1.00 89.19 300 PHE A CA 1
ATOM 2373 C C . PHE A 1 300 ? -21.895 -36.556 -12.828 1.00 89.19 300 PHE A C 1
ATOM 2375 O O . PHE A 1 300 ? -21.988 -35.807 -11.857 1.00 89.19 300 PHE A O 1
ATOM 2382 N N . SER A 1 301 ? -20.954 -36.372 -13.763 1.00 85.56 301 SER A N 1
ATOM 2383 C CA . SER A 1 301 ? -20.001 -35.254 -13.713 1.00 85.56 301 SER A CA 1
ATOM 2384 C C . SER A 1 301 ? -20.662 -33.877 -13.899 1.00 85.56 301 SER A C 1
ATOM 2386 O O . SER A 1 301 ? -20.115 -32.881 -13.429 1.00 85.56 301 SER A O 1
ATOM 2388 N N . PHE A 1 302 ? -21.853 -33.811 -14.513 1.00 86.19 302 PHE A N 1
ATOM 2389 C CA . PHE A 1 302 ? -22.614 -32.567 -14.712 1.00 86.19 302 PHE A CA 1
ATOM 2390 C C . PHE A 1 302 ? -23.521 -32.214 -13.530 1.00 86.19 302 PHE A C 1
ATOM 2392 O O . PHE A 1 302 ? -23.897 -31.054 -13.351 1.00 86.19 302 PHE A O 1
ATOM 2399 N N . ILE A 1 303 ? -23.850 -33.206 -12.701 1.00 86.94 303 ILE A N 1
ATOM 2400 C CA . ILE A 1 303 ? -24.843 -33.079 -11.636 1.00 86.94 303 ILE A CA 1
ATOM 2401 C C . ILE A 1 303 ? -24.532 -31.972 -10.624 1.00 86.94 303 ILE A C 1
ATOM 2403 O O . ILE A 1 303 ? -25.469 -31.270 -10.264 1.00 86.94 303 ILE A O 1
ATOM 2407 N N . PRO A 1 304 ? -23.278 -31.710 -10.207 1.00 84.19 304 PRO A N 1
ATOM 2408 C CA . PRO A 1 304 ? -23.010 -30.611 -9.279 1.00 84.19 304 PRO A CA 1
ATOM 2409 C C . PRO A 1 304 ? -23.478 -29.240 -9.791 1.00 84.19 304 PRO A C 1
ATOM 2411 O O . PRO A 1 304 ? -23.989 -28.446 -9.011 1.00 84.19 304 PRO A O 1
ATOM 2414 N N . SER A 1 305 ? -23.370 -28.973 -11.100 1.00 83.38 305 SER A N 1
ATOM 2415 C CA . SER A 1 305 ? -23.884 -27.724 -11.692 1.00 83.38 305 SER A CA 1
ATOM 2416 C C . SER A 1 305 ? -25.415 -27.719 -11.795 1.00 83.38 305 SER A C 1
ATOM 2418 O O . SER A 1 305 ? -26.039 -26.689 -11.560 1.00 83.38 305 SER A O 1
ATOM 2420 N N . ILE A 1 306 ? -26.025 -28.868 -12.107 1.00 85.62 306 ILE A N 1
ATOM 2421 C CA . ILE A 1 306 ? -27.488 -29.018 -12.191 1.00 85.62 306 ILE A CA 1
ATOM 2422 C C . ILE A 1 306 ? -28.133 -28.853 -10.809 1.00 85.62 306 ILE A C 1
ATOM 2424 O O . ILE A 1 306 ? -29.117 -28.134 -10.667 1.00 85.62 306 ILE A O 1
ATOM 2428 N N . MET A 1 307 ? -27.561 -29.482 -9.781 1.00 84.62 307 MET A N 1
ATOM 2429 C CA . MET A 1 307 ? -28.057 -29.382 -8.408 1.00 84.62 307 MET A CA 1
ATOM 2430 C C . MET A 1 307 ? -27.885 -27.977 -7.851 1.00 84.62 307 MET A C 1
ATOM 2432 O O . MET A 1 307 ? -28.794 -27.492 -7.194 1.00 84.62 307 MET A O 1
ATOM 2436 N N . HIS A 1 308 ? -26.787 -27.292 -8.179 1.00 80.56 308 HIS A N 1
ATOM 2437 C CA . HIS A 1 308 ? -26.616 -25.890 -7.807 1.00 80.56 308 HIS A CA 1
ATOM 2438 C C . HIS A 1 308 ? -27.725 -24.998 -8.387 1.00 80.56 308 HIS A C 1
ATOM 2440 O O . HIS A 1 308 ? -28.282 -24.153 -7.689 1.00 80.56 308 HIS A O 1
ATOM 2446 N N . TRP A 1 309 ? -28.097 -25.228 -9.649 1.00 82.81 309 TRP A N 1
ATOM 2447 C CA . TRP A 1 309 ? -29.213 -24.523 -10.279 1.00 82.81 309 TRP A CA 1
ATOM 2448 C C . TRP A 1 309 ? -30.553 -24.842 -9.604 1.00 82.81 309 TRP A C 1
ATOM 2450 O O . TRP A 1 309 ? -31.344 -23.940 -9.333 1.00 82.81 309 TRP A O 1
ATOM 2460 N N . LEU A 1 310 ? -30.806 -26.118 -9.298 1.00 85.06 310 LEU A N 1
ATOM 2461 C CA . LEU A 1 310 ? -32.021 -26.550 -8.605 1.00 85.06 310 LEU A CA 1
ATOM 2462 C C . LEU A 1 310 ? -32.123 -25.962 -7.190 1.00 85.06 310 LEU A C 1
ATOM 2464 O O . LEU A 1 310 ? -33.189 -25.488 -6.810 1.00 85.06 310 LEU A O 1
ATOM 2468 N N . GLU A 1 311 ? -31.031 -25.959 -6.423 1.00 82.00 311 GLU A N 1
ATOM 2469 C CA . GLU A 1 311 ? -30.959 -25.336 -5.095 1.00 82.00 311 GLU A CA 1
ATOM 2470 C C . GLU A 1 311 ? -31.312 -23.849 -5.172 1.00 82.00 311 GLU A C 1
ATOM 2472 O O . GLU A 1 311 ? -32.156 -23.370 -4.415 1.00 82.00 311 GLU A O 1
ATOM 2477 N N . GLY A 1 312 ? -30.735 -23.137 -6.141 1.00 80.12 312 GLY A N 1
ATOM 2478 C CA . GLY A 1 312 ? -31.052 -21.740 -6.405 1.00 80.12 312 GLY A CA 1
ATOM 2479 C C . GLY A 1 312 ? -32.530 -21.502 -6.745 1.00 80.12 312 GLY A C 1
ATOM 2480 O O . GLY A 1 312 ? -33.157 -20.595 -6.191 1.00 80.12 312 GLY A O 1
ATOM 2481 N N . LEU A 1 313 ? -33.119 -22.351 -7.596 1.00 84.00 313 LEU A N 1
ATOM 2482 C CA . LEU A 1 313 ? -34.549 -22.298 -7.918 1.00 84.00 313 LEU A CA 1
ATOM 2483 C C . LEU A 1 313 ? -35.431 -22.578 -6.695 1.00 84.00 313 LEU A C 1
ATOM 2485 O O . LEU A 1 313 ? -36.435 -21.898 -6.507 1.00 84.00 313 LEU A O 1
ATOM 2489 N N . LEU A 1 314 ? -35.062 -23.533 -5.842 1.00 83.50 314 LEU A N 1
ATOM 2490 C CA . LEU A 1 314 ? -35.803 -23.843 -4.617 1.00 83.50 314 LEU A CA 1
ATOM 2491 C C . LEU A 1 314 ? -35.762 -22.686 -3.611 1.00 83.50 314 LEU A C 1
ATOM 2493 O O . LEU A 1 314 ? -36.786 -22.352 -3.015 1.00 83.50 314 LEU A O 1
ATOM 2497 N N . VAL A 1 315 ? -34.612 -22.021 -3.459 1.00 82.88 315 VAL A N 1
ATOM 2498 C CA . VAL A 1 315 ? -34.508 -20.791 -2.656 1.00 82.88 315 VAL A CA 1
ATOM 2499 C C . VAL A 1 315 ? -35.414 -19.703 -3.235 1.00 82.88 315 VAL A C 1
ATOM 2501 O O . VAL A 1 315 ? -36.173 -19.080 -2.493 1.00 82.88 315 VAL A O 1
ATOM 2504 N N . ALA A 1 316 ? -35.407 -19.514 -4.558 1.00 83.44 316 ALA A N 1
ATOM 2505 C CA . ALA A 1 316 ? -36.281 -18.550 -5.223 1.00 83.44 316 ALA A CA 1
ATOM 2506 C C . ALA A 1 316 ? -37.774 -18.885 -5.052 1.00 83.44 316 ALA A C 1
ATOM 2508 O O . ALA A 1 316 ? -38.584 -17.982 -4.841 1.00 83.44 316 ALA A O 1
ATOM 2509 N N . PHE A 1 317 ? -38.151 -20.166 -5.096 1.00 83.62 317 PHE A N 1
ATOM 2510 C CA . PHE A 1 317 ? -39.521 -20.619 -4.849 1.00 83.62 317 PHE A CA 1
ATOM 2511 C C . PHE A 1 317 ? -39.973 -20.322 -3.419 1.00 83.62 317 PHE A C 1
ATOM 2513 O O . PHE A 1 317 ? -41.035 -19.736 -3.208 1.00 83.62 317 PHE A O 1
ATOM 2520 N N . ASN A 1 318 ? -39.152 -20.682 -2.433 1.00 80.50 318 ASN A N 1
ATOM 2521 C CA . ASN A 1 318 ? -39.469 -20.465 -1.026 1.00 80.50 318 ASN A CA 1
ATOM 2522 C C . ASN A 1 318 ? -39.525 -18.974 -0.684 1.00 80.50 318 ASN A C 1
ATOM 2524 O O . ASN A 1 318 ? -40.454 -18.531 -0.006 1.00 80.50 318 ASN A O 1
ATOM 2528 N N . LEU A 1 319 ? -38.607 -18.177 -1.236 1.00 79.38 319 LEU A N 1
ATOM 2529 C CA . LEU A 1 319 ? -38.656 -16.725 -1.115 1.00 79.38 319 LEU A CA 1
ATOM 2530 C C . LEU A 1 319 ? -39.930 -16.158 -1.751 1.00 79.38 319 LEU A C 1
ATOM 2532 O O . LEU A 1 319 ? -40.611 -15.341 -1.136 1.00 79.38 319 LEU A O 1
ATOM 2536 N N . ARG A 1 320 ? -40.306 -16.623 -2.948 1.00 82.75 320 ARG A N 1
ATOM 2537 C CA . ARG A 1 320 ? -41.567 -16.234 -3.591 1.00 82.75 320 ARG A CA 1
ATOM 2538 C C . ARG A 1 320 ? -42.769 -16.559 -2.708 1.00 82.75 320 ARG A C 1
ATOM 2540 O O . ARG A 1 320 ? -43.644 -15.712 -2.577 1.00 82.75 320 ARG A O 1
ATOM 2547 N N . LYS A 1 321 ? -42.814 -17.738 -2.086 1.00 78.31 321 LYS A N 1
ATOM 2548 C CA . LYS A 1 321 ? -43.903 -18.130 -1.180 1.00 78.31 321 LYS A CA 1
ATOM 2549 C C . LYS A 1 321 ? -43.996 -17.194 0.028 1.00 78.31 321 LYS A C 1
ATOM 2551 O O . LYS A 1 321 ? -45.072 -16.674 0.301 1.00 78.31 321 LYS A O 1
ATOM 2556 N N . MET A 1 322 ? -42.865 -16.894 0.670 1.00 74.38 322 MET A N 1
ATOM 2557 C CA . MET A 1 322 ? -42.808 -15.911 1.761 1.00 74.38 322 MET A CA 1
ATOM 2558 C C . MET A 1 322 ? -43.282 -14.517 1.323 1.00 74.38 322 MET A C 1
ATOM 2560 O O . MET A 1 322 ? -43.940 -13.813 2.086 1.00 74.38 322 MET A O 1
ATOM 2564 N N . LEU A 1 323 ? -42.955 -14.099 0.097 1.00 71.38 323 LEU A N 1
ATOM 2565 C CA . LEU A 1 323 ? -43.402 -12.816 -0.453 1.00 71.38 323 LEU A CA 1
ATOM 2566 C C . LEU A 1 323 ? -44.909 -12.814 -0.761 1.00 71.38 323 LEU A C 1
ATOM 2568 O O . LEU A 1 323 ? -45.586 -11.815 -0.514 1.00 71.38 323 LEU A O 1
ATOM 2572 N N . LEU A 1 324 ? -45.443 -13.928 -1.269 1.00 71.06 324 LEU A N 1
ATOM 2573 C CA . LEU A 1 324 ? -46.860 -14.101 -1.599 1.00 71.06 324 LEU A CA 1
ATOM 2574 C C . LEU A 1 324 ? -47.764 -14.128 -0.359 1.00 71.06 324 LEU A C 1
ATOM 2576 O O . LEU A 1 324 ? -48.867 -13.589 -0.425 1.00 71.06 324 LEU A O 1
ATOM 2580 N N . ASP A 1 325 ? -47.287 -14.627 0.788 1.00 65.44 325 ASP A N 1
ATOM 2581 C CA . ASP A 1 325 ? -48.019 -14.558 2.069 1.00 65.44 325 ASP A CA 1
ATOM 2582 C C . ASP A 1 325 ? -48.345 -13.106 2.487 1.00 65.44 325 ASP A C 1
ATOM 2584 O O . ASP A 1 325 ? -49.277 -12.849 3.252 1.00 65.44 325 ASP A O 1
ATOM 2588 N N . HIS A 1 326 ? -47.611 -12.132 1.942 1.00 61.16 326 HIS A N 1
ATOM 2589 C CA . HIS A 1 326 ? -47.800 -10.704 2.184 1.00 61.16 326 HIS A CA 1
ATOM 2590 C C . HIS A 1 326 ? -48.392 -9.938 0.988 1.00 61.16 326 HIS A C 1
ATOM 2592 O O . HIS A 1 326 ? -48.632 -8.734 1.099 1.00 61.16 326 HIS A O 1
ATOM 2598 N N . CYS A 1 327 ? -48.649 -10.595 -0.149 1.00 58.22 327 CYS A N 1
ATOM 2599 C CA . CYS A 1 327 ? -49.098 -9.959 -1.389 1.00 58.22 327 CYS A CA 1
ATOM 2600 C C . CYS A 1 327 ? -50.370 -10.625 -1.927 1.00 58.22 327 CYS A C 1
ATOM 2602 O O . CYS A 1 327 ? -50.346 -11.695 -2.518 1.00 58.22 327 CYS A O 1
ATOM 2604 N N . THR A 1 328 ? -51.510 -9.950 -1.781 1.00 54.34 328 THR A N 1
ATOM 2605 C CA . THR A 1 328 ? -52.834 -10.556 -1.993 1.00 54.34 328 THR A CA 1
ATOM 2606 C C . THR A 1 328 ? -53.284 -10.684 -3.455 1.00 54.34 328 THR A C 1
ATOM 2608 O O . THR A 1 328 ? -54.397 -11.163 -3.674 1.00 54.34 328 THR A O 1
ATOM 2611 N N . LYS A 1 329 ? -52.499 -10.253 -4.465 1.00 55.78 329 LYS A N 1
ATOM 2612 C CA . LYS A 1 329 ? -53.038 -10.111 -5.838 1.00 55.78 329 LYS A CA 1
ATOM 2613 C C . LYS A 1 329 ? -52.173 -10.397 -7.072 1.00 55.78 329 LYS A C 1
ATOM 2615 O O . LYS A 1 329 ? -52.764 -10.369 -8.141 1.00 55.78 329 LYS A O 1
ATOM 2620 N N . ASN A 1 330 ? -50.874 -10.694 -7.013 1.00 56.28 330 ASN A N 1
ATOM 2621 C CA . ASN A 1 330 ? -50.108 -10.971 -8.244 1.00 56.28 330 ASN A CA 1
ATOM 2622 C C . ASN A 1 330 ? -49.067 -12.070 -8.045 1.00 56.28 330 ASN A C 1
ATOM 2624 O O . ASN A 1 330 ? -48.285 -12.018 -7.100 1.00 56.28 330 ASN A O 1
ATOM 2628 N N . ASP A 1 331 ? -49.047 -13.020 -8.977 1.00 67.75 331 ASP A N 1
ATOM 2629 C CA . ASP A 1 331 ? -48.156 -14.173 -8.943 1.00 67.75 331 ASP A CA 1
ATOM 2630 C C . ASP A 1 331 ? -46.876 -13.881 -9.749 1.00 67.75 331 ASP A C 1
ATOM 2632 O O . ASP A 1 331 ? -46.917 -13.692 -10.966 1.00 67.75 331 ASP A O 1
ATOM 2636 N N . ILE A 1 332 ? -45.736 -13.743 -9.063 1.00 76.75 332 ILE A N 1
ATOM 2637 C CA . ILE A 1 332 ? -44.446 -13.379 -9.677 1.00 76.75 332 ILE A CA 1
ATOM 2638 C C . ILE A 1 332 ? -43.781 -14.644 -10.242 1.00 76.75 332 ILE A C 1
ATOM 2640 O O . ILE A 1 332 ? -43.591 -15.588 -9.480 1.00 76.75 332 ILE A O 1
ATOM 2644 N N . PRO A 1 333 ? -43.343 -14.692 -11.518 1.00 82.81 333 PRO A N 1
ATOM 2645 C CA . PRO A 1 333 ? -42.662 -15.870 -12.055 1.00 82.81 333 PRO A CA 1
ATOM 2646 C C . PRO A 1 333 ? -41.398 -16.232 -11.261 1.00 82.81 333 PRO A C 1
ATOM 2648 O O . PRO A 1 333 ? -40.553 -15.373 -11.007 1.00 82.81 333 PRO A O 1
ATOM 2651 N N . ILE A 1 334 ? -41.219 -17.517 -10.936 1.00 83.56 334 ILE A N 1
ATOM 2652 C CA . ILE A 1 334 ? -40.080 -18.009 -10.137 1.00 83.56 334 ILE A CA 1
ATOM 2653 C C . ILE A 1 334 ? -38.719 -17.630 -10.738 1.00 83.56 334 ILE A C 1
ATOM 2655 O O . ILE A 1 334 ? -37.820 -17.219 -10.013 1.00 83.56 334 ILE A O 1
ATOM 2659 N N . ILE A 1 335 ? -38.590 -17.680 -12.068 1.00 82.06 335 ILE A N 1
ATOM 2660 C CA . ILE A 1 335 ? -37.350 -17.343 -12.782 1.00 82.06 335 ILE A CA 1
ATOM 2661 C C . ILE A 1 335 ? -36.968 -15.876 -12.557 1.00 82.06 335 ILE A C 1
ATOM 2663 O O . ILE A 1 335 ? -35.787 -15.564 -12.477 1.00 82.06 335 ILE A O 1
ATOM 2667 N N . LYS A 1 336 ? -37.946 -14.973 -12.402 1.00 84.25 336 LYS A N 1
ATOM 2668 C CA . LYS A 1 336 ? -37.676 -13.563 -12.093 1.00 84.25 336 LYS A CA 1
ATOM 2669 C C . LYS A 1 336 ? -37.221 -13.365 -10.653 1.00 84.25 336 LYS A C 1
ATOM 2671 O O . LYS A 1 336 ? -36.364 -12.525 -10.408 1.00 84.25 336 LYS A O 1
ATOM 2676 N N . VAL A 1 337 ? -37.730 -14.163 -9.716 1.00 83.75 337 VAL A N 1
ATOM 2677 C CA . VAL A 1 337 ? -37.214 -14.176 -8.338 1.00 83.75 337 VAL A CA 1
ATOM 2678 C C . VAL A 1 337 ? -35.796 -14.748 -8.305 1.00 83.75 337 VAL A C 1
ATOM 2680 O O . VAL A 1 337 ? -34.938 -14.190 -7.633 1.00 83.75 337 VAL A O 1
ATOM 2683 N N . PHE A 1 338 ? -35.529 -15.796 -9.087 1.00 82.69 338 PHE A N 1
ATOM 2684 C CA . PHE A 1 338 ? -34.193 -16.369 -9.232 1.00 82.69 338 PHE A CA 1
ATOM 2685 C C . PHE A 1 338 ? -33.204 -15.363 -9.841 1.00 82.69 338 PHE A C 1
ATOM 2687 O O . PHE A 1 338 ? -32.150 -15.112 -9.271 1.00 82.69 338 PHE A O 1
ATOM 2694 N N . GLU A 1 339 ? -33.587 -14.688 -10.930 1.00 82.69 339 GLU A N 1
ATOM 2695 C CA . GLU A 1 339 ? -32.810 -13.598 -11.536 1.00 82.69 339 GLU A CA 1
ATOM 2696 C C . GLU A 1 339 ? -32.500 -12.494 -10.511 1.00 82.69 339 GLU A C 1
ATOM 2698 O O . GLU A 1 339 ? -31.365 -12.033 -10.449 1.00 82.69 339 GLU A O 1
ATOM 2703 N N . ALA A 1 340 ? -33.466 -12.124 -9.662 1.00 81.44 340 ALA A N 1
ATOM 2704 C CA . ALA A 1 340 ? -33.300 -11.091 -8.639 1.00 81.44 340 ALA A CA 1
ATOM 2705 C C . ALA A 1 340 ? -32.331 -11.464 -7.499 1.00 81.44 340 ALA A C 1
ATOM 2707 O O . ALA A 1 340 ? -31.787 -10.563 -6.862 1.00 81.44 340 ALA A O 1
ATOM 2708 N N . ILE A 1 341 ? -32.099 -12.754 -7.229 1.00 80.00 341 ILE A N 1
ATOM 2709 C CA . ILE A 1 341 ? -31.151 -13.203 -6.190 1.00 80.00 341 ILE A CA 1
ATOM 2710 C C . ILE A 1 341 ? -29.771 -13.575 -6.753 1.00 80.00 341 ILE A C 1
ATOM 2712 O O . ILE A 1 341 ? -28.816 -13.711 -5.987 1.00 80.00 341 ILE A O 1
ATOM 2716 N N . THR A 1 342 ? -29.628 -13.697 -8.077 1.00 74.88 342 THR A N 1
ATOM 2717 C CA . THR A 1 342 ? -28.352 -14.045 -8.715 1.00 74.88 342 THR A CA 1
ATOM 2718 C C . THR A 1 342 ? -27.485 -12.808 -8.942 1.00 74.88 342 THR A C 1
ATOM 2720 O O . THR A 1 342 ? -27.798 -11.921 -9.740 1.00 74.88 342 THR A O 1
ATOM 2723 N N . ALA A 1 343 ? -26.347 -12.751 -8.247 1.00 74.50 343 ALA A N 1
ATOM 2724 C CA . ALA A 1 343 ? -25.423 -11.626 -8.320 1.00 74.50 343 ALA A CA 1
ATOM 2725 C C . ALA A 1 343 ? -24.549 -11.635 -9.582 1.00 74.50 343 ALA A C 1
ATOM 2727 O O . ALA A 1 343 ? -24.140 -12.679 -10.090 1.00 74.50 343 ALA A O 1
ATOM 2728 N N . LYS A 1 344 ? -24.140 -10.443 -10.032 1.00 67.88 344 LYS A N 1
ATOM 2729 C CA . LYS A 1 344 ? -23.229 -10.271 -11.180 1.00 67.88 344 LYS A CA 1
ATOM 2730 C C . LYS A 1 344 ? -21.916 -11.058 -11.048 1.00 67.88 344 LYS A C 1
ATOM 2732 O O . LYS A 1 344 ? -21.376 -11.536 -12.044 1.00 67.88 344 LYS A O 1
ATOM 2737 N N . GLY A 1 345 ? -21.402 -11.202 -9.823 1.00 61.72 345 GLY A N 1
ATOM 2738 C CA . GLY A 1 345 ? -20.154 -11.917 -9.532 1.00 61.72 345 GLY A CA 1
ATOM 2739 C C . GLY A 1 345 ? -20.173 -13.406 -9.896 1.00 61.72 345 GLY A C 1
ATOM 2740 O O . GLY A 1 345 ? -19.105 -13.979 -10.093 1.00 61.72 345 GLY A O 1
ATOM 2741 N N . CYS A 1 346 ? -21.356 -14.012 -10.050 1.00 60.31 346 CYS A N 1
ATOM 2742 C CA . CYS A 1 346 ? -21.506 -15.425 -10.403 1.00 60.31 346 CYS A CA 1
ATOM 2743 C C . CYS A 1 346 ? -21.139 -15.724 -11.870 1.00 60.31 346 CYS A C 1
ATOM 2745 O O . CYS A 1 346 ? -20.900 -16.877 -12.214 1.00 60.31 346 CYS A O 1
ATOM 2747 N N . GLN A 1 347 ? -21.057 -14.698 -12.734 1.00 62.03 347 GLN A N 1
ATOM 2748 C CA . GLN A 1 347 ? -20.783 -14.834 -14.178 1.00 62.03 347 GLN A CA 1
ATOM 2749 C C . GLN A 1 347 ? -21.745 -15.793 -14.909 1.00 62.03 347 GLN A C 1
ATOM 2751 O O . GLN A 1 347 ? -21.389 -16.380 -15.935 1.00 62.03 347 GLN A O 1
ATOM 2756 N N . GLU A 1 348 ? -22.962 -15.942 -14.390 1.00 68.81 348 GLU A N 1
ATOM 2757 C CA . GLU A 1 348 ? -24.035 -16.728 -14.998 1.00 68.81 348 GLU A CA 1
ATOM 2758 C C . GLU A 1 348 ? -24.764 -15.933 -16.094 1.00 68.81 348 GLU A C 1
ATOM 2760 O O . GLU A 1 348 ? -24.515 -14.745 -16.324 1.00 68.81 348 GLU A O 1
ATOM 2765 N N . ALA A 1 349 ? -25.668 -16.595 -16.818 1.00 61.44 349 ALA A N 1
ATOM 2766 C CA . ALA A 1 349 ? -26.427 -15.966 -17.896 1.00 61.44 349 ALA A CA 1
ATOM 2767 C C . ALA A 1 349 ? -27.446 -14.915 -17.407 1.00 61.44 349 ALA A C 1
ATOM 2769 O O . ALA A 1 349 ? -27.698 -13.958 -18.144 1.00 61.44 349 ALA A O 1
ATOM 2770 N N . TYR A 1 350 ? -27.978 -15.074 -16.189 1.00 66.94 350 TYR A N 1
ATOM 2771 C CA . TYR A 1 350 ? -29.022 -14.241 -15.580 1.00 66.94 350 TYR A CA 1
ATOM 2772 C C . TYR A 1 350 ? -28.481 -13.530 -14.335 1.00 66.94 350 TYR A C 1
ATOM 2774 O O . TYR A 1 350 ? -27.705 -14.118 -13.585 1.00 66.94 350 TYR A O 1
ATOM 2782 N N . ASN A 1 351 ? -28.868 -12.271 -14.118 1.00 74.75 351 ASN A N 1
ATOM 2783 C CA . ASN A 1 351 ? -28.496 -11.507 -12.928 1.00 74.75 351 ASN A CA 1
ATOM 2784 C C . ASN A 1 351 ? -29.551 -10.436 -12.597 1.00 74.75 351 ASN A C 1
ATOM 2786 O O . ASN A 1 351 ? -30.380 -10.089 -13.437 1.00 74.75 351 ASN A O 1
ATOM 2790 N N . TYR A 1 352 ? -29.498 -9.889 -11.385 1.00 79.69 352 TYR A N 1
ATOM 2791 C CA . TYR A 1 352 ? -30.553 -9.011 -10.871 1.00 79.69 352 TYR A CA 1
ATOM 2792 C C . TYR A 1 352 ? -30.596 -7.596 -11.473 1.00 79.69 352 TYR A C 1
ATOM 2794 O O . TYR A 1 352 ? -31.550 -6.865 -11.207 1.00 79.69 352 TYR A O 1
ATOM 2802 N N . GLU A 1 353 ? -29.597 -7.185 -12.265 1.00 79.06 353 GLU A N 1
ATOM 2803 C CA . GLU A 1 353 ? -29.344 -5.773 -12.626 1.00 79.06 353 GLU A CA 1
ATOM 2804 C C . GLU A 1 353 ? -30.572 -5.094 -13.273 1.00 79.06 353 GLU A C 1
ATOM 2806 O O . GLU A 1 353 ? -30.923 -3.951 -12.963 1.00 79.06 353 GLU A O 1
ATOM 2811 N N . ASN A 1 354 ? -31.284 -5.821 -14.139 1.00 80.81 354 ASN A N 1
ATOM 2812 C CA . ASN A 1 354 ? -32.476 -5.298 -14.811 1.00 80.81 354 ASN A CA 1
ATOM 2813 C C . ASN A 1 354 ? -33.667 -5.120 -13.855 1.00 80.81 354 ASN A C 1
ATOM 2815 O O . ASN A 1 354 ? -34.463 -4.193 -14.014 1.00 80.81 354 ASN A O 1
ATOM 2819 N N . LEU A 1 355 ? -33.812 -6.015 -12.874 1.00 81.81 355 LEU A N 1
ATOM 2820 C CA . LEU A 1 355 ? -34.928 -6.005 -11.926 1.00 81.81 355 LEU A CA 1
ATOM 2821 C C . LEU A 1 355 ? -34.716 -4.992 -10.801 1.00 81.81 355 LEU A C 1
ATOM 2823 O O . LEU A 1 355 ? -35.676 -4.340 -10.394 1.00 81.81 355 LEU A O 1
ATOM 2827 N N . GLU A 1 356 ? -33.474 -4.805 -10.357 1.00 81.69 356 GLU A N 1
ATOM 2828 C CA . GLU A 1 356 ? -33.088 -3.757 -9.404 1.00 81.69 356 GLU A CA 1
ATOM 2829 C C . GLU A 1 356 ? -33.491 -2.371 -9.923 1.00 81.69 356 GLU A C 1
ATOM 2831 O O . GLU A 1 356 ? -34.194 -1.625 -9.242 1.00 81.69 356 GLU A O 1
ATOM 2836 N N . THR A 1 357 ? -33.164 -2.078 -11.186 1.00 80.88 357 THR A N 1
ATOM 2837 C CA . THR A 1 357 ? -33.504 -0.802 -11.838 1.00 80.88 357 THR A CA 1
ATOM 2838 C C . THR A 1 357 ? -35.014 -0.510 -11.804 1.00 80.88 357 THR A C 1
ATOM 2840 O O . THR A 1 357 ? -35.452 0.623 -11.563 1.00 80.88 357 THR A O 1
ATOM 2843 N N . LEU A 1 358 ? -35.835 -1.539 -12.036 1.00 81.56 358 LEU A N 1
ATOM 2844 C CA . LEU A 1 358 ? -37.292 -1.429 -11.987 1.00 81.56 358 LEU A CA 1
ATOM 2845 C C . LEU A 1 358 ? -37.801 -1.234 -10.547 1.00 81.56 358 LEU A C 1
ATOM 2847 O O . LEU A 1 358 ? -38.673 -0.392 -10.313 1.00 81.56 358 LEU A O 1
ATOM 2851 N N . GLY A 1 359 ? -37.248 -1.982 -9.587 1.00 81.25 359 GLY A N 1
ATOM 2852 C CA . GLY A 1 359 ? -37.610 -1.915 -8.169 1.00 81.25 359 GLY A CA 1
ATOM 2853 C C . GLY A 1 359 ? -37.330 -0.548 -7.544 1.00 81.25 359 GLY A C 1
ATOM 2854 O O . GLY A 1 359 ? -38.213 0.031 -6.906 1.00 81.25 359 GLY A O 1
ATOM 2855 N N . ASP A 1 360 ? -36.152 0.015 -7.811 1.00 79.50 360 ASP A N 1
ATOM 2856 C CA . ASP A 1 360 ? -35.746 1.346 -7.348 1.00 79.50 360 ASP A CA 1
ATOM 2857 C C . ASP A 1 360 ? -36.723 2.436 -7.786 1.00 79.50 360 ASP A C 1
ATOM 2859 O O . ASP A 1 360 ? -37.089 3.332 -7.017 1.00 79.50 360 ASP A O 1
ATOM 2863 N N . SER A 1 361 ? -37.166 2.352 -9.040 1.00 83.12 361 SER A N 1
ATOM 2864 C CA . SER A 1 361 ? -38.098 3.311 -9.629 1.00 83.12 361 SER A CA 1
ATOM 2865 C C . SER A 1 361 ? -39.459 3.272 -8.925 1.00 83.12 361 SER A C 1
ATOM 2867 O O . SER A 1 361 ? -40.035 4.318 -8.615 1.00 83.12 361 SER A O 1
ATOM 2869 N N . PHE A 1 362 ? -39.957 2.073 -8.609 1.00 84.81 362 PHE A N 1
ATOM 2870 C CA . PHE A 1 362 ? -41.236 1.899 -7.922 1.00 84.81 362 PHE A CA 1
ATOM 2871 C C . PHE A 1 362 ? -41.181 2.302 -6.439 1.00 84.81 362 PHE A C 1
ATOM 2873 O O . PHE A 1 362 ? -42.084 2.987 -5.955 1.00 84.81 362 PHE A O 1
ATOM 2880 N N . LEU A 1 363 ? -40.113 1.939 -5.719 1.00 81.56 363 LEU A N 1
ATOM 2881 C CA . LEU A 1 363 ? -39.924 2.304 -4.308 1.00 81.56 363 LEU A CA 1
ATOM 2882 C C . LEU A 1 363 ? -39.883 3.822 -4.114 1.00 81.56 363 LEU A C 1
ATOM 2884 O O . LEU A 1 363 ? -40.558 4.354 -3.228 1.00 81.56 363 LEU A O 1
ATOM 2888 N N . LYS A 1 364 ? -39.164 4.533 -4.995 1.00 83.44 364 LYS A N 1
ATOM 2889 C CA . LYS A 1 364 ? -39.145 6.004 -5.026 1.00 83.44 364 LYS A CA 1
ATOM 2890 C C . LYS A 1 364 ? -40.553 6.578 -5.149 1.00 83.44 364 LYS A C 1
ATOM 2892 O O . LYS A 1 364 ? -40.907 7.488 -4.402 1.00 83.44 364 LYS A O 1
ATOM 2897 N N . TYR A 1 365 ? -41.357 6.033 -6.060 1.00 86.75 365 TYR A N 1
ATOM 2898 C CA . TYR A 1 365 ? -42.732 6.472 -6.282 1.00 86.75 365 TYR A CA 1
ATOM 2899 C C . TYR A 1 365 ? -43.637 6.228 -5.062 1.00 86.75 365 TYR A C 1
ATOM 2901 O O . TYR A 1 365 ? -44.310 7.154 -4.603 1.00 86.75 365 TYR A O 1
ATOM 2909 N N . ALA A 1 366 ? -43.627 5.016 -4.500 1.00 83.12 366 ALA A N 1
ATOM 2910 C CA . ALA A 1 366 ? -44.488 4.649 -3.375 1.00 83.12 366 ALA A CA 1
ATOM 2911 C C . ALA A 1 366 ? -44.180 5.470 -2.109 1.00 83.12 366 ALA A C 1
ATOM 2913 O O . ALA A 1 366 ? -45.092 6.003 -1.471 1.00 83.12 366 ALA A O 1
ATOM 2914 N N . VAL A 1 367 ? -42.894 5.637 -1.774 1.00 83.56 367 VAL A N 1
ATOM 2915 C CA . VAL A 1 367 ? -42.472 6.432 -0.610 1.00 83.56 367 VAL A CA 1
ATOM 2916 C C . VAL A 1 367 ? -42.768 7.916 -0.819 1.00 83.56 367 VAL A C 1
ATOM 2918 O O . VAL A 1 367 ? -43.248 8.569 0.106 1.00 83.56 367 VAL A O 1
ATOM 2921 N N . SER A 1 368 ? -42.584 8.441 -2.036 1.00 83.25 368 SER A N 1
ATOM 2922 C CA . SER A 1 368 ? -43.014 9.802 -2.382 1.00 83.25 368 SER A CA 1
ATOM 2923 C C . SER A 1 368 ? -44.498 10.035 -2.110 1.00 83.25 368 SER A C 1
ATOM 2925 O O . SER A 1 368 ? -44.849 11.047 -1.508 1.00 83.25 368 SER A O 1
ATOM 2927 N N . GLN A 1 369 ? -45.370 9.113 -2.529 1.00 84.88 369 GLN A N 1
ATOM 2928 C CA . GLN A 1 369 ? -46.806 9.251 -2.286 1.00 84.88 369 GLN A CA 1
ATOM 2929 C C . GLN A 1 369 ? -47.150 9.234 -0.799 1.00 84.88 369 GLN A C 1
ATOM 2931 O O . GLN A 1 369 ? -47.996 10.013 -0.357 1.00 84.88 369 GLN A O 1
ATOM 2936 N N . GLN A 1 370 ? -46.517 8.347 -0.030 1.00 80.12 370 GLN A N 1
ATOM 2937 C CA . GLN A 1 370 ? -46.785 8.245 1.399 1.00 80.12 370 GLN A CA 1
ATOM 2938 C C . GLN A 1 370 ? -46.327 9.503 2.136 1.00 80.12 370 GLN A C 1
ATOM 2940 O O . GLN A 1 370 ? -47.111 10.066 2.895 1.00 80.12 370 GLN A O 1
ATOM 2945 N N . LEU A 1 371 ? -45.111 9.982 1.855 1.00 81.81 371 LEU A N 1
ATOM 2946 C CA . LEU A 1 371 ? -44.579 11.216 2.435 1.00 81.81 371 LEU A CA 1
ATOM 2947 C C . LEU A 1 371 ? -45.449 12.424 2.096 1.00 81.81 371 LEU A C 1
ATOM 2949 O O . LEU A 1 371 ? -45.737 13.224 2.978 1.00 81.81 371 LEU A O 1
ATOM 2953 N N . PHE A 1 372 ? -45.933 12.525 0.856 1.00 77.75 372 PHE A N 1
ATOM 2954 C CA . PHE A 1 372 ? -46.856 13.592 0.473 1.00 77.75 372 PHE A CA 1
ATOM 2955 C C . PHE A 1 372 ? -48.153 13.565 1.299 1.00 77.75 372 PHE A C 1
ATOM 2957 O O . PHE A 1 372 ? -48.665 14.611 1.685 1.00 77.75 372 PHE A O 1
ATOM 2964 N N . LYS A 1 373 ? -48.683 12.375 1.614 1.00 78.06 373 LYS A N 1
ATOM 2965 C CA . LYS A 1 373 ? -49.910 12.238 2.413 1.00 78.06 373 LYS A CA 1
ATOM 2966 C C . LYS A 1 373 ? -49.716 12.562 3.891 1.00 78.06 373 LYS A C 1
ATOM 2968 O O . LYS A 1 373 ? -50.630 13.137 4.477 1.00 78.06 373 LYS A O 1
ATOM 2973 N N . THR A 1 374 ? -48.599 12.163 4.499 1.00 74.88 374 THR A N 1
ATOM 2974 C CA . THR A 1 374 ? -48.333 12.401 5.930 1.00 74.88 374 THR A CA 1
ATOM 2975 C C . THR A 1 374 ? -47.796 13.798 6.214 1.00 74.88 374 THR A C 1
ATOM 2977 O O . THR A 1 374 ? -48.077 14.342 7.276 1.00 74.88 374 THR A O 1
ATOM 2980 N N . HIS A 1 375 ? -47.083 14.400 5.265 1.00 72.69 375 HIS A N 1
ATOM 2981 C CA . HIS A 1 375 ? -46.417 15.691 5.420 1.00 72.69 375 HIS A CA 1
ATOM 2982 C C . HIS A 1 375 ? -46.950 16.718 4.410 1.00 72.69 375 HIS A C 1
ATOM 2984 O O . HIS A 1 375 ? -46.205 17.289 3.617 1.00 72.69 375 HIS A O 1
ATOM 2990 N N . GLN A 1 376 ? -48.267 16.952 4.431 1.00 66.06 376 GLN A N 1
ATOM 2991 C CA . GLN A 1 376 ? -48.975 17.749 3.411 1.00 66.06 376 GLN A CA 1
ATOM 2992 C C . GLN A 1 376 ? -48.546 19.222 3.342 1.00 66.06 376 GLN A C 1
ATOM 2994 O O . GLN A 1 376 ? -48.703 19.852 2.301 1.00 66.06 376 GLN A O 1
ATOM 2999 N N . ASN A 1 377 ? -48.002 19.762 4.436 1.00 62.56 377 ASN A N 1
ATOM 3000 C CA . ASN A 1 377 ? -47.618 21.172 4.550 1.00 62.56 377 ASN A CA 1
ATOM 3001 C C . ASN A 1 377 ? -46.096 21.389 4.551 1.00 62.56 377 ASN A C 1
ATOM 3003 O O . ASN A 1 377 ? -45.642 22.533 4.637 1.00 62.56 377 ASN A O 1
ATOM 3007 N N . ASP A 1 378 ? -45.309 20.315 4.456 1.00 68.88 378 ASP A N 1
ATOM 3008 C CA . ASP A 1 378 ? -43.853 20.408 4.437 1.00 68.88 378 ASP A CA 1
ATOM 3009 C C . ASP A 1 378 ? -43.339 20.674 3.019 1.00 68.88 378 ASP A C 1
ATOM 3011 O O . ASP A 1 378 ? -43.917 20.264 2.010 1.00 68.88 378 ASP A O 1
ATOM 3015 N N . ARG A 1 379 ? -42.215 21.392 2.931 1.00 69.25 379 ARG A N 1
ATOM 3016 C CA . ARG A 1 379 ? -41.617 21.775 1.647 1.00 69.25 379 ARG A CA 1
ATOM 3017 C C . ARG A 1 379 ? -41.042 20.549 0.937 1.00 69.25 379 ARG A C 1
ATOM 3019 O O . ARG A 1 379 ? -40.373 19.725 1.557 1.00 69.25 379 ARG A O 1
ATOM 3026 N N . GLU A 1 380 ? -41.210 20.492 -0.381 1.00 72.12 380 GLU A N 1
ATOM 3027 C CA . GLU A 1 380 ? -40.783 19.378 -1.244 1.00 72.12 380 GLU A CA 1
ATOM 3028 C C . GLU A 1 380 ? -39.315 18.961 -1.030 1.00 72.12 380 GLU A C 1
ATOM 3030 O O . GLU A 1 380 ? -39.027 17.771 -0.944 1.00 72.12 380 GLU A O 1
ATOM 3035 N N . GLY A 1 381 ? -38.400 19.909 -0.792 1.00 70.69 381 GLY A N 1
ATOM 3036 C CA . GLY A 1 381 ? -36.997 19.603 -0.483 1.00 70.69 381 GLY A CA 1
ATOM 3037 C C . GLY A 1 381 ? -36.777 18.778 0.798 1.00 70.69 381 GLY A C 1
ATOM 3038 O O . GLY A 1 381 ? -35.840 17.983 0.861 1.00 70.69 381 GLY A O 1
ATOM 3039 N N . ILE A 1 382 ? -37.640 18.918 1.811 1.00 68.69 382 ILE A N 1
ATOM 3040 C CA . ILE A 1 382 ? -37.606 18.085 3.026 1.00 68.69 382 ILE A CA 1
ATOM 3041 C C . ILE A 1 382 ? -38.136 16.687 2.699 1.00 68.69 382 ILE A C 1
ATOM 3043 O O . ILE A 1 382 ? -37.517 15.696 3.080 1.00 68.69 382 ILE A O 1
ATOM 3047 N N . LEU A 1 383 ? -39.226 16.599 1.930 1.00 61.78 383 LEU A N 1
ATOM 3048 C CA . LEU A 1 383 ? -39.801 15.323 1.496 1.00 61.78 383 LEU A CA 1
ATOM 3049 C C . LEU A 1 383 ? -38.823 14.527 0.625 1.00 61.78 383 LEU A C 1
ATOM 3051 O O . LEU A 1 383 ? -38.708 13.317 0.790 1.00 61.78 383 LEU A O 1
ATOM 3055 N N . SER A 1 384 ? -38.065 15.196 -0.245 1.00 73.00 384 SER A N 1
ATOM 3056 C CA . SER A 1 384 ? -37.031 14.576 -1.076 1.00 73.00 384 SER A CA 1
ATOM 3057 C C . SER A 1 384 ? -35.870 14.031 -0.236 1.00 73.00 384 SER A C 1
ATOM 3059 O O . SER A 1 384 ? -35.486 12.877 -0.428 1.00 73.00 384 SER A O 1
ATOM 3061 N N . LYS A 1 385 ? -35.397 14.780 0.774 1.00 75.25 385 LYS A N 1
ATOM 3062 C CA . LYS A 1 385 ? -34.382 14.294 1.731 1.00 75.25 385 LYS A CA 1
ATOM 3063 C C . LYS A 1 385 ? -34.886 13.125 2.582 1.00 75.25 385 LYS A C 1
ATOM 3065 O O . LYS A 1 385 ? -34.156 12.162 2.807 1.00 75.25 385 LYS A O 1
ATOM 3070 N N . LEU A 1 386 ? -36.135 13.186 3.047 1.00 70.25 386 LEU A N 1
ATOM 3071 C CA . LEU A 1 386 ? -36.756 12.096 3.804 1.00 70.25 386 LEU A CA 1
ATOM 3072 C C . LEU A 1 386 ? -36.926 10.848 2.938 1.00 70.25 386 LEU A C 1
ATOM 3074 O O . LEU A 1 386 ? -36.623 9.748 3.392 1.00 70.25 386 LEU A O 1
ATOM 3078 N N . ARG A 1 387 ? -37.342 11.016 1.680 1.00 76.31 387 ARG A N 1
ATOM 3079 C CA . ARG A 1 387 ? -37.443 9.926 0.710 1.00 76.31 387 ARG A CA 1
ATOM 3080 C C . ARG A 1 387 ? -36.091 9.257 0.503 1.00 76.31 387 ARG A C 1
ATOM 3082 O O . ARG A 1 387 ? -36.019 8.045 0.653 1.00 76.31 387 ARG A O 1
ATOM 3089 N N . GLU A 1 388 ? -35.042 10.027 0.209 1.00 74.31 388 GLU A N 1
ATOM 3090 C CA . GLU A 1 388 ? -33.677 9.513 0.016 1.00 74.31 388 GLU A CA 1
ATOM 3091 C C . GLU A 1 388 ? -33.152 8.773 1.247 1.00 74.31 388 GLU A C 1
ATOM 3093 O O . GLU A 1 388 ? -32.536 7.719 1.112 1.00 74.31 388 GLU A O 1
ATOM 3098 N N . ARG A 1 389 ? -33.458 9.264 2.454 1.00 74.31 389 ARG A N 1
ATOM 3099 C CA . ARG A 1 389 ? -33.105 8.580 3.703 1.00 74.31 389 ARG A CA 1
ATOM 3100 C C . ARG A 1 389 ? -33.842 7.244 3.849 1.00 74.31 389 ARG A C 1
ATOM 3102 O O . ARG A 1 389 ? -33.201 6.241 4.159 1.00 74.31 389 ARG A O 1
ATOM 3109 N N . LEU A 1 390 ? -35.157 7.224 3.604 1.00 66.88 390 LEU A N 1
ATOM 3110 C CA . LEU A 1 390 ? -36.021 6.047 3.780 1.00 66.88 390 LEU A CA 1
ATOM 3111 C C . LEU A 1 390 ? -35.746 4.921 2.775 1.00 66.88 390 LEU A C 1
ATOM 3113 O O . LEU A 1 390 ? -35.877 3.756 3.138 1.00 66.88 390 LEU A O 1
ATOM 3117 N N . ILE A 1 391 ? -35.361 5.248 1.539 1.00 72.62 391 ILE A N 1
ATOM 3118 C CA . ILE A 1 391 ? -35.060 4.256 0.486 1.00 72.62 391 ILE A CA 1
ATOM 3119 C C . ILE A 1 391 ? -33.562 4.108 0.204 1.00 72.62 391 ILE A C 1
ATOM 3121 O O . ILE A 1 391 ? -33.181 3.552 -0.822 1.00 72.62 391 ILE A O 1
ATOM 3125 N N . SER A 1 392 ? -32.698 4.618 1.083 1.00 74.12 392 SER A N 1
ATOM 3126 C CA . SER A 1 392 ? -31.253 4.421 0.952 1.00 74.12 392 SER A CA 1
ATOM 3127 C C . SER A 1 392 ? -30.900 2.931 1.015 1.00 74.12 392 SER A C 1
ATOM 3129 O O . SER A 1 392 ? -31.541 2.174 1.741 1.00 74.12 392 SER A O 1
ATOM 3131 N N . ASN A 1 393 ? -29.834 2.503 0.329 1.00 66.44 393 ASN A N 1
ATOM 3132 C CA . ASN A 1 393 ? -29.348 1.115 0.401 1.00 66.44 393 ASN A CA 1
ATOM 3133 C C . ASN A 1 393 ? -29.096 0.660 1.848 1.00 66.44 393 ASN A C 1
ATOM 3135 O O . ASN A 1 393 ? -29.304 -0.503 2.184 1.00 66.44 393 ASN A O 1
ATOM 3139 N N . VAL A 1 394 ? -28.689 1.589 2.720 1.00 63.03 394 VAL A N 1
ATOM 3140 C CA . VAL A 1 394 ? -28.521 1.350 4.159 1.00 63.03 394 VAL A CA 1
ATOM 3141 C C . VAL A 1 394 ? -29.872 1.092 4.831 1.00 63.03 394 VAL A C 1
ATOM 3143 O O . VAL A 1 394 ? -30.013 0.091 5.527 1.00 63.03 394 VAL A O 1
ATOM 3146 N N . ALA A 1 395 ? -30.882 1.932 4.586 1.00 64.06 395 ALA A N 1
ATOM 3147 C CA . ALA A 1 395 ? -32.225 1.735 5.129 1.00 64.06 395 ALA A CA 1
ATOM 3148 C C . ALA A 1 395 ? -32.879 0.452 4.598 1.00 64.06 395 ALA A C 1
ATOM 3150 O O . ALA A 1 395 ? -33.387 -0.343 5.382 1.00 64.06 395 ALA A O 1
ATOM 3151 N N . LEU A 1 396 ? -32.802 0.193 3.290 1.00 68.88 396 LEU A N 1
ATOM 3152 C CA . LEU A 1 396 ? -33.309 -1.036 2.676 1.00 68.88 396 LEU A CA 1
ATOM 3153 C C . LEU A 1 396 ? -32.608 -2.283 3.231 1.00 68.88 396 LEU A C 1
ATOM 3155 O O . LEU A 1 396 ? -33.261 -3.302 3.430 1.00 68.88 396 LEU A O 1
ATOM 3159 N N . ARG A 1 397 ? -31.313 -2.201 3.566 1.00 61.38 397 ARG A N 1
ATOM 3160 C CA . ARG A 1 397 ? -30.583 -3.283 4.244 1.00 61.38 397 ARG A CA 1
ATOM 3161 C C . ARG A 1 397 ? -31.061 -3.502 5.679 1.00 61.38 397 ARG A C 1
ATOM 3163 O O . ARG A 1 397 ? -31.168 -4.654 6.098 1.00 61.38 397 ARG A O 1
ATOM 3170 N N . ILE A 1 398 ? -31.370 -2.434 6.415 1.00 62.47 398 ILE A N 1
ATOM 3171 C CA . ILE A 1 398 ? -31.959 -2.523 7.760 1.00 62.47 398 ILE A CA 1
ATOM 3172 C C . ILE A 1 398 ? -33.347 -3.174 7.664 1.00 62.47 398 ILE A C 1
ATOM 3174 O O . ILE A 1 398 ? -33.583 -4.187 8.314 1.00 62.47 398 ILE A O 1
ATOM 3178 N N . PHE A 1 399 ? -34.212 -2.706 6.757 1.00 61.41 399 PHE A N 1
ATOM 3179 C CA . PHE A 1 399 ? -35.532 -3.306 6.525 1.00 61.41 399 PHE A CA 1
ATOM 3180 C C . PHE A 1 399 ? -35.455 -4.768 6.071 1.00 61.41 399 PHE A C 1
ATOM 3182 O O . PHE A 1 399 ? -36.257 -5.595 6.502 1.00 61.41 399 PHE A O 1
ATOM 3189 N N . ALA A 1 400 ? -34.487 -5.109 5.217 1.00 62.72 400 ALA A N 1
ATOM 3190 C CA . ALA A 1 400 ? -34.238 -6.486 4.812 1.00 62.72 400 ALA A CA 1
ATOM 3191 C C . ALA A 1 400 ? -33.839 -7.352 6.018 1.00 62.72 400 ALA A C 1
ATOM 3193 O O . ALA A 1 400 ? -34.345 -8.466 6.161 1.00 62.72 400 ALA A O 1
ATOM 3194 N N . SER A 1 401 ? -32.978 -6.829 6.898 1.00 62.78 401 SER A N 1
ATOM 3195 C CA . SER A 1 401 ? -32.556 -7.494 8.140 1.00 62.78 401 SER A CA 1
ATOM 3196 C C . SER A 1 401 ? -33.735 -7.737 9.082 1.00 62.78 401 SER A C 1
ATOM 3198 O O . SER A 1 401 ? -33.903 -8.860 9.549 1.00 62.78 401 SER A O 1
ATOM 3200 N N . ASP A 1 402 ? -34.619 -6.751 9.255 1.00 61.91 402 ASP A N 1
ATOM 3201 C CA . ASP A 1 402 ? -35.836 -6.873 10.075 1.00 61.91 402 ASP A CA 1
ATOM 3202 C C . ASP A 1 402 ? -36.824 -7.925 9.542 1.00 61.91 402 ASP A C 1
ATOM 3204 O O . ASP A 1 402 ? -37.623 -8.488 10.293 1.00 61.91 402 ASP A O 1
ATOM 3208 N N . LYS A 1 403 ? -36.789 -8.204 8.234 1.00 60.00 403 LYS A N 1
ATOM 3209 C CA . LYS A 1 403 ? -37.612 -9.232 7.577 1.00 60.00 403 LYS A CA 1
ATOM 3210 C C . LYS A 1 403 ? -36.899 -10.578 7.424 1.00 60.00 403 LYS A C 1
ATOM 3212 O O . LYS A 1 403 ? -37.412 -11.448 6.726 1.00 60.00 403 LYS A O 1
ATOM 3217 N N . ASN A 1 404 ? -35.745 -10.764 8.074 1.00 59.81 404 ASN A N 1
ATOM 3218 C CA . ASN A 1 404 ? -34.902 -11.966 7.997 1.00 59.81 404 ASN A CA 1
ATOM 3219 C C . ASN A 1 404 ? -34.441 -12.335 6.573 1.00 59.81 404 ASN A C 1
ATOM 3221 O O . ASN A 1 404 ? -34.013 -13.462 6.327 1.00 59.81 404 ASN A O 1
ATOM 3225 N N . LEU A 1 405 ? -34.472 -11.392 5.627 1.00 61.06 405 LEU A N 1
ATOM 3226 C CA . LEU A 1 405 ? -34.068 -11.638 4.243 1.00 61.06 405 LEU A CA 1
ATOM 3227 C C . LEU A 1 405 ? -32.565 -11.975 4.097 1.00 61.06 405 LEU A C 1
ATOM 3229 O O . LEU A 1 405 ? -32.243 -12.857 3.302 1.00 61.06 405 LEU A O 1
ATOM 3233 N N . PRO A 1 406 ? -31.630 -11.382 4.875 1.00 57.22 406 PRO A N 1
ATOM 3234 C CA . PRO A 1 406 ? -30.219 -11.772 4.847 1.00 57.22 406 PRO A CA 1
ATOM 3235 C C . PRO A 1 406 ? -29.978 -13.248 5.176 1.00 57.22 406 PRO A C 1
ATOM 3237 O O . PRO A 1 406 ? -29.093 -13.854 4.582 1.00 57.22 406 PRO A O 1
ATOM 3240 N N . TRP A 1 407 ? -30.782 -13.843 6.063 1.00 53.59 407 TRP A N 1
ATOM 3241 C CA . TRP A 1 407 ? -30.691 -15.269 6.393 1.00 53.59 407 TRP A CA 1
ATOM 3242 C C . TRP A 1 407 ? -31.090 -16.163 5.205 1.00 53.59 407 TRP A C 1
ATOM 3244 O O . TRP A 1 407 ? -30.495 -17.216 4.996 1.00 53.59 407 TRP A O 1
ATOM 3254 N N . VAL A 1 408 ? -32.038 -15.705 4.378 1.00 52.03 408 VAL A N 1
ATOM 3255 C CA . VAL A 1 408 ? -32.479 -16.389 3.146 1.00 52.03 408 VAL A CA 1
ATOM 3256 C C . VAL A 1 408 ? -31.495 -16.197 1.981 1.00 52.03 408 VAL A C 1
ATOM 3258 O O . VAL A 1 408 ? -31.443 -17.039 1.094 1.00 52.03 408 VAL A O 1
ATOM 3261 N N . LEU A 1 409 ? -30.712 -15.110 1.961 1.00 52.31 409 LEU A N 1
ATOM 3262 C CA . LEU A 1 409 ? -29.765 -14.786 0.879 1.00 52.31 409 LEU A CA 1
ATOM 3263 C C . LEU A 1 409 ? -28.319 -15.252 1.145 1.00 52.31 409 LEU A C 1
ATOM 3265 O O . LEU A 1 409 ? -27.529 -15.366 0.209 1.00 52.31 409 LEU A O 1
ATOM 3269 N N . GLN A 1 410 ? -27.955 -15.547 2.398 1.00 46.50 410 GLN A N 1
ATOM 3270 C CA . GLN A 1 410 ? -26.634 -16.078 2.783 1.00 46.50 410 GLN A CA 1
ATOM 3271 C C . GLN A 1 410 ? -26.361 -17.517 2.294 1.00 46.50 410 GLN A C 1
ATOM 3273 O O . GLN A 1 410 ? -25.247 -18.012 2.433 1.00 46.50 410 GLN A O 1
ATOM 3278 N N . SER A 1 411 ? -27.354 -18.187 1.714 1.00 46.66 411 SER A N 1
ATOM 3279 C CA . SER A 1 411 ? -27.328 -19.586 1.264 1.00 46.66 411 SER A CA 1
ATOM 3280 C C . SER A 1 411 ? -26.860 -19.818 -0.168 1.00 46.66 411 SER A C 1
ATOM 3282 O O . SER A 1 411 ? -26.702 -20.969 -0.568 1.00 46.66 411 SER A O 1
ATOM 3284 N N . LEU A 1 412 ? -26.576 -18.771 -0.945 1.00 41.59 412 LEU A N 1
ATOM 3285 C CA . LEU A 1 412 ? -25.800 -18.946 -2.170 1.00 41.59 412 LEU A CA 1
ATOM 3286 C C . LEU A 1 412 ? -24.315 -19.083 -1.775 1.00 41.59 412 LEU A C 1
ATOM 3288 O O . LEU A 1 412 ? -23.813 -18.217 -1.052 1.00 41.59 412 LEU A O 1
ATOM 3292 N N . PRO A 1 413 ? -23.577 -20.114 -2.238 1.00 35.81 413 PRO A N 1
ATOM 3293 C CA . PRO A 1 413 ? -22.191 -20.414 -1.848 1.00 35.81 413 PRO A CA 1
ATOM 3294 C C . PRO A 1 413 ? -21.148 -19.392 -2.352 1.00 35.81 413 PRO A C 1
ATOM 3296 O O . PRO A 1 413 ? -20.017 -19.747 -2.676 1.00 35.81 413 PRO A O 1
ATOM 3299 N N . ILE A 1 414 ? -21.513 -18.112 -2.451 1.00 36.28 414 ILE A N 1
ATOM 3300 C CA . ILE A 1 414 ? -20.668 -17.024 -2.952 1.00 36.28 414 ILE A CA 1
ATOM 3301 C C . ILE A 1 414 ? -20.626 -15.815 -1.990 1.00 36.28 414 ILE A C 1
ATOM 3303 O O . ILE A 1 414 ? -19.804 -14.923 -2.180 1.00 36.28 414 ILE A O 1
ATOM 3307 N N . LEU A 1 415 ? -21.392 -15.784 -0.890 1.00 31.47 415 LEU A N 1
ATOM 3308 C CA . LEU A 1 415 ? -21.372 -14.638 0.044 1.00 31.47 415 LEU A CA 1
ATOM 3309 C C . LEU A 1 415 ? -20.555 -14.822 1.338 1.00 31.47 415 LEU A C 1
ATOM 3311 O O . LEU A 1 415 ? -20.571 -13.945 2.199 1.00 31.47 415 LEU A O 1
ATOM 3315 N N . SER A 1 416 ? -19.751 -15.879 1.471 1.00 25.86 416 SER A N 1
ATOM 3316 C CA . SER A 1 416 ? -18.981 -16.155 2.697 1.00 25.86 416 SER A CA 1
ATOM 3317 C C . SER A 1 416 ? -17.573 -15.530 2.760 1.00 25.86 416 SER A C 1
ATOM 3319 O O . SER A 1 416 ? -16.651 -16.185 3.244 1.00 25.86 416 SER A O 1
ATOM 3321 N N . ILE A 1 417 ? -17.356 -14.291 2.286 1.00 25.75 417 ILE A N 1
ATOM 3322 C CA . ILE A 1 417 ? -16.071 -13.581 2.532 1.00 25.75 417 ILE A CA 1
ATOM 3323 C C . ILE A 1 417 ? -16.214 -12.151 3.098 1.00 25.75 417 ILE A C 1
ATOM 3325 O O . ILE A 1 417 ? -15.227 -11.612 3.586 1.00 25.75 417 ILE A O 1
ATOM 3329 N N . TYR A 1 418 ? -17.397 -11.529 3.179 1.00 24.61 418 TYR A N 1
ATOM 3330 C CA . TYR A 1 418 ? -17.478 -10.167 3.746 1.00 24.61 418 TYR A CA 1
ATOM 3331 C C . TYR A 1 418 ? -18.764 -9.872 4.520 1.00 24.61 418 TYR A C 1
ATOM 3333 O O . TYR A 1 418 ? -19.575 -9.066 4.079 1.00 24.61 418 TYR A O 1
ATOM 3341 N N . THR A 1 419 ? -18.912 -10.424 5.723 1.00 23.83 419 THR A N 1
ATOM 3342 C CA . THR A 1 419 ? -19.735 -9.784 6.764 1.00 23.83 419 THR A CA 1
ATOM 3343 C C . THR A 1 419 ? -19.141 -10.055 8.144 1.00 23.83 419 THR A C 1
ATOM 3345 O O . THR A 1 419 ? -19.486 -11.040 8.786 1.00 23.83 419 THR A O 1
ATOM 3348 N N . LEU A 1 420 ? -18.245 -9.171 8.590 1.00 23.50 420 LEU A N 1
ATOM 3349 C CA . LEU A 1 420 ? -18.094 -8.862 10.010 1.00 23.50 420 LEU A CA 1
ATOM 3350 C C . LEU A 1 420 ? -18.841 -7.552 10.285 1.00 23.50 420 LEU A C 1
ATOM 3352 O O . LEU A 1 420 ? -18.752 -6.599 9.509 1.00 23.50 420 LEU A O 1
ATOM 3356 N N . ASP A 1 421 ? -19.600 -7.609 11.371 1.00 27.02 421 ASP A N 1
ATOM 3357 C CA . ASP A 1 421 ? -20.328 -6.584 12.114 1.00 27.02 421 ASP A CA 1
ATOM 3358 C C . ASP A 1 421 ? -19.881 -5.128 11.961 1.00 27.02 421 ASP A C 1
ATOM 3360 O O . ASP A 1 421 ? -18.735 -4.800 12.253 1.00 27.02 421 ASP A O 1
ATOM 3364 N N . VAL A 1 422 ? -20.856 -4.243 11.704 1.00 25.36 422 VAL A N 1
ATOM 3365 C CA . VAL A 1 422 ? -20.958 -2.934 12.376 1.00 25.36 422 VAL A CA 1
ATOM 3366 C C . VAL A 1 422 ? -22.444 -2.567 12.503 1.00 25.36 422 VAL A C 1
ATOM 3368 O O . VAL A 1 422 ? -23.058 -2.091 11.552 1.00 25.36 422 VAL A O 1
ATOM 3371 N N . ASN A 1 423 ? -23.020 -2.779 13.686 1.00 27.73 423 ASN A N 1
ATOM 3372 C CA . ASN A 1 423 ? -24.181 -2.025 14.155 1.00 27.73 423 ASN A CA 1
ATOM 3373 C C . ASN A 1 423 ? -23.669 -0.927 15.096 1.00 27.73 423 ASN A C 1
ATOM 3375 O O . ASN A 1 423 ? -23.009 -1.239 16.086 1.00 27.73 423 ASN A O 1
ATOM 3379 N N . GLY A 1 424 ? -24.013 0.330 14.803 1.00 24.78 424 GLY A N 1
ATOM 3380 C CA . GLY A 1 424 ? -23.940 1.442 15.754 1.00 24.78 424 GLY A CA 1
ATOM 3381 C C . GLY A 1 424 ? -23.409 2.758 15.178 1.00 24.78 424 GLY A C 1
ATOM 3382 O O . GLY A 1 424 ? -22.221 2.855 14.897 1.00 24.78 424 GLY A O 1
ATOM 3383 N N . GLY A 1 425 ? -24.286 3.768 15.125 1.00 27.12 425 GLY A N 1
ATOM 3384 C CA . GLY A 1 425 ? -23.930 5.191 15.239 1.00 27.12 425 GLY A CA 1
ATOM 3385 C C . GLY A 1 425 ? -23.774 5.971 13.934 1.00 27.12 425 GLY A C 1
ATOM 3386 O O . GLY A 1 425 ? -23.143 5.499 12.999 1.00 27.12 425 GLY A O 1
ATOM 3387 N N . ASP A 1 426 ? -24.388 7.154 13.892 1.00 33.91 426 ASP A N 1
ATOM 3388 C CA . ASP A 1 426 ? -24.430 8.114 12.786 1.00 33.91 426 ASP A CA 1
ATOM 3389 C C . ASP A 1 426 ? -23.067 8.405 12.147 1.00 33.91 426 ASP A C 1
ATOM 3391 O O . ASP A 1 426 ? -22.122 8.770 12.830 1.00 33.91 426 ASP A O 1
ATOM 3395 N N . ASP A 1 427 ? -23.000 8.348 10.814 1.00 32.94 427 ASP A N 1
ATOM 3396 C CA . ASP A 1 427 ? -21.870 8.897 10.068 1.00 32.94 427 ASP A CA 1
ATOM 3397 C C . ASP A 1 427 ? -22.253 9.205 8.610 1.00 32.94 427 ASP A C 1
ATOM 3399 O O . ASP A 1 427 ? -22.195 8.359 7.709 1.00 32.94 427 ASP A O 1
ATOM 3403 N N . GLN A 1 428 ? -22.597 10.464 8.335 1.00 33.72 428 GLN A N 1
ATOM 3404 C CA . GLN A 1 428 ? -22.645 10.978 6.958 1.00 33.72 428 GLN A CA 1
ATOM 3405 C C . GLN A 1 428 ? -21.255 10.929 6.285 1.00 33.72 428 GLN A C 1
ATOM 3407 O O . GLN A 1 428 ? -21.166 10.736 5.070 1.00 33.72 428 GLN A O 1
ATOM 3412 N N . LEU A 1 429 ? -20.172 10.975 7.071 1.00 34.78 429 LEU A N 1
ATOM 3413 C CA . LEU A 1 429 ? -18.787 10.820 6.614 1.00 34.78 429 LEU A CA 1
ATOM 3414 C C . LEU A 1 429 ? -18.452 9.379 6.188 1.00 34.78 429 LEU A C 1
ATOM 3416 O O . LEU A 1 429 ? -17.822 9.189 5.148 1.00 34.78 429 LEU A O 1
ATOM 3420 N N . ALA A 1 430 ? -18.938 8.354 6.900 1.00 31.64 430 ALA A N 1
ATOM 3421 C CA . ALA A 1 430 ? -18.765 6.944 6.518 1.00 31.64 430 ALA A CA 1
ATOM 3422 C C . ALA A 1 430 ? -19.420 6.632 5.173 1.00 31.64 430 ALA A C 1
ATOM 3424 O O . ALA A 1 430 ? -18.856 5.905 4.360 1.00 31.64 430 ALA A O 1
ATOM 3425 N N . ASN A 1 431 ? -20.605 7.198 4.934 1.00 32.38 431 ASN A N 1
ATOM 3426 C CA . ASN A 1 431 ? -21.354 6.984 3.702 1.00 32.38 431 ASN A CA 1
ATOM 3427 C C . ASN A 1 431 ? -20.719 7.710 2.505 1.00 32.38 431 ASN A C 1
ATOM 3429 O O . ASN A 1 431 ? -20.625 7.106 1.441 1.00 32.38 431 ASN A O 1
ATOM 3433 N N . SER A 1 432 ? -20.203 8.936 2.676 1.00 34.66 432 SER A N 1
ATOM 3434 C CA . SER A 1 432 ? -19.390 9.657 1.669 1.00 34.66 432 SER A CA 1
ATOM 3435 C C . SER A 1 432 ? -18.120 8.878 1.293 1.00 34.66 432 SER A C 1
ATOM 3437 O O . SER A 1 432 ? -17.795 8.693 0.115 1.00 34.66 432 SER A O 1
ATOM 3439 N N . PHE A 1 433 ? -17.450 8.333 2.307 1.00 34.00 433 PHE A N 1
ATOM 3440 C CA . PHE A 1 433 ? -16.234 7.541 2.183 1.00 34.00 433 PHE A CA 1
ATOM 3441 C C . PHE A 1 433 ? -16.482 6.175 1.511 1.00 34.00 433 PHE A C 1
ATOM 3443 O O . PHE A 1 433 ? -15.739 5.768 0.615 1.00 34.00 433 PHE A O 1
ATOM 3450 N N . LEU A 1 434 ? -17.578 5.494 1.866 1.00 34.62 434 LEU A N 1
ATOM 3451 C CA . LEU A 1 434 ? -18.021 4.243 1.241 1.00 34.62 434 LEU A CA 1
ATOM 3452 C C . LEU A 1 434 ? -18.474 4.445 -0.213 1.00 34.62 434 LEU A C 1
ATOM 3454 O O . LEU A 1 434 ? -18.207 3.585 -1.051 1.00 34.62 434 LEU A O 1
ATOM 3458 N N . HIS A 1 435 ? -19.086 5.584 -0.547 1.00 33.78 435 HIS A N 1
ATOM 3459 C CA . HIS A 1 435 ? -19.497 5.895 -1.920 1.00 33.78 435 HIS A CA 1
ATOM 3460 C C . HIS A 1 435 ? -18.297 6.115 -2.864 1.00 33.78 435 HIS A C 1
ATOM 3462 O O . HIS A 1 435 ? -18.339 5.669 -4.013 1.00 33.78 435 HIS A O 1
ATOM 3468 N N . ARG A 1 436 ? -17.201 6.737 -2.390 1.00 35.62 436 ARG A N 1
ATOM 3469 C CA . ARG A 1 436 ? -15.942 6.883 -3.163 1.00 35.62 436 ARG A CA 1
ATOM 3470 C C . ARG A 1 436 ? -15.186 5.555 -3.302 1.00 35.62 436 ARG A C 1
ATOM 3472 O O . ARG A 1 436 ? -14.698 5.226 -4.379 1.00 35.62 436 ARG A O 1
ATOM 3479 N N . LEU A 1 437 ? -15.190 4.725 -2.256 1.00 33.66 437 LEU A N 1
ATOM 3480 C CA . LEU A 1 437 ? -14.652 3.353 -2.268 1.00 33.66 437 LEU A CA 1
ATOM 3481 C C . LEU A 1 437 ? -15.303 2.443 -3.329 1.00 33.66 437 LEU A C 1
ATOM 3483 O O . LEU A 1 437 ? -14.656 1.527 -3.843 1.00 33.66 437 LEU A O 1
ATOM 3487 N N . VAL A 1 438 ? -16.579 2.680 -3.645 1.00 35.12 438 VAL A N 1
ATOM 3488 C CA . VAL A 1 438 ? -17.349 1.913 -4.637 1.00 35.12 438 VAL A CA 1
ATOM 3489 C C . VAL A 1 438 ? -17.085 2.395 -6.071 1.00 35.12 438 VAL A C 1
ATOM 3491 O O . VAL A 1 438 ? -17.097 1.565 -6.980 1.00 35.12 438 VAL A O 1
ATOM 3494 N N . SER A 1 439 ? -16.757 3.677 -6.294 1.00 32.31 439 SER A N 1
ATOM 3495 C CA . SER A 1 439 ? -16.481 4.199 -7.647 1.00 32.31 439 SER A CA 1
ATOM 3496 C C . SER A 1 439 ? -15.099 3.802 -8.196 1.00 32.31 439 SER A C 1
ATOM 3498 O O . SER A 1 439 ? -14.922 3.724 -9.411 1.00 32.31 439 SER A O 1
ATOM 3500 N N . MET A 1 440 ? -14.130 3.473 -7.329 1.00 33.91 440 MET A N 1
ATOM 3501 C CA . MET A 1 440 ? -12.742 3.189 -7.731 1.00 33.91 440 MET A CA 1
ATOM 3502 C C . MET A 1 440 ? -12.400 1.712 -7.992 1.00 33.91 440 MET A C 1
ATOM 3504 O O . MET A 1 440 ? -11.295 1.412 -8.448 1.00 33.91 440 MET A O 1
ATOM 3508 N N . LYS A 1 441 ? -13.318 0.757 -7.783 1.00 32.09 441 LYS A N 1
ATOM 3509 C CA . LYS A 1 441 ? -13.051 -0.687 -8.000 1.00 32.09 441 LYS A CA 1
ATOM 3510 C C . LYS A 1 441 ? -13.027 -1.128 -9.479 1.00 32.09 441 LYS A C 1
ATOM 3512 O O . LYS A 1 441 ? -13.206 -2.307 -9.775 1.00 32.09 441 LYS A O 1
ATOM 3517 N N . GLY A 1 442 ? -12.765 -0.194 -10.397 1.00 31.58 442 GLY A N 1
ATOM 3518 C CA . GLY A 1 442 ? -12.553 -0.442 -11.826 1.00 31.58 442 GLY A CA 1
ATOM 3519 C C . GLY A 1 442 ? -11.120 -0.217 -12.330 1.00 31.58 442 GLY A C 1
ATOM 3520 O O . GLY A 1 442 ? -10.841 -0.574 -13.473 1.00 31.58 442 GLY A O 1
ATOM 3521 N N . SER A 1 443 ? -10.195 0.345 -11.538 1.00 35.41 443 SER A N 1
ATOM 3522 C CA . SER A 1 443 ? -8.821 0.573 -12.011 1.00 35.41 443 SER A CA 1
ATOM 3523 C C . SER A 1 443 ? -7.923 -0.635 -11.720 1.00 35.41 443 SER A C 1
ATOM 3525 O O . SER A 1 443 ? -7.837 -1.139 -10.599 1.00 35.41 443 SER A O 1
ATOM 3527 N N . GLY A 1 444 ? -7.265 -1.154 -12.760 1.00 44.03 444 GLY A N 1
ATOM 3528 C CA . GLY A 1 444 ? -6.235 -2.176 -12.598 1.00 44.03 444 GLY A CA 1
ATOM 3529 C C . GLY A 1 444 ? -5.124 -1.685 -11.665 1.00 44.03 444 GLY A C 1
ATOM 3530 O O . GLY A 1 444 ? -4.864 -0.491 -11.575 1.00 44.03 444 GLY A O 1
ATOM 3531 N N . ASN A 1 445 ? -4.425 -2.606 -10.996 1.00 54.22 445 ASN A N 1
ATOM 3532 C CA . ASN A 1 445 ? -3.298 -2.322 -10.087 1.00 54.22 445 ASN A CA 1
ATOM 3533 C C . ASN A 1 445 ? -2.072 -1.644 -10.757 1.00 54.22 445 ASN A C 1
ATOM 3535 O O . ASN A 1 445 ? -0.981 -1.659 -10.191 1.00 54.22 445 ASN A O 1
ATOM 3539 N N . GLU A 1 446 ? -2.216 -1.103 -11.964 1.00 67.69 446 GLU A N 1
ATOM 3540 C CA . GLU A 1 446 ? -1.162 -0.488 -12.760 1.00 67.69 446 GLU A CA 1
ATOM 3541 C C . GLU A 1 446 ? -1.360 1.029 -12.822 1.00 67.69 446 GLU A C 1
ATOM 3543 O O . GLU A 1 446 ? -2.347 1.525 -13.359 1.00 67.69 446 GLU A O 1
ATOM 3548 N N . HIS A 1 447 ? -0.394 1.761 -12.277 1.00 77.12 447 HIS A N 1
ATOM 3549 C CA . HIS A 1 447 ? -0.356 3.218 -12.248 1.00 77.12 447 HIS A CA 1
ATOM 3550 C C . HIS A 1 447 ? 0.660 3.743 -13.277 1.00 77.12 447 HIS A C 1
ATOM 3552 O O . HIS A 1 447 ? 1.688 3.089 -13.499 1.00 77.12 447 HIS A O 1
ATOM 3558 N N . PRO A 1 448 ? 0.410 4.902 -13.912 1.00 80.31 448 PRO A N 1
ATOM 3559 C CA . PRO A 1 448 ? 1.355 5.505 -14.849 1.00 80.31 448 PRO A CA 1
ATOM 3560 C C . PRO A 1 448 ? 2.654 5.928 -14.145 1.00 80.31 448 PRO A C 1
ATOM 3562 O O . PRO A 1 448 ? 2.712 6.052 -12.927 1.00 80.31 448 PRO A O 1
ATOM 3565 N N . CYS A 1 449 ? 3.712 6.140 -14.915 1.00 82.81 449 CYS A N 1
ATOM 3566 C CA . CYS A 1 449 ? 4.937 6.817 -14.507 1.00 82.81 449 CYS A CA 1
ATOM 3567 C C . CYS A 1 449 ? 5.030 8.064 -15.376 1.00 82.81 449 CYS A C 1
ATOM 3569 O O . CYS A 1 449 ? 5.145 7.933 -16.602 1.00 82.81 449 CYS A O 1
ATOM 3571 N N . TYR A 1 450 ? 4.909 9.238 -14.760 1.00 86.12 450 TYR A N 1
ATOM 3572 C CA . TYR A 1 450 ? 4.863 10.476 -15.521 1.00 86.12 450 TYR A CA 1
ATOM 3573 C C . TYR A 1 450 ? 6.234 10.886 -16.036 1.00 86.12 450 TYR A C 1
ATOM 3575 O O . TYR A 1 450 ? 7.248 10.691 -15.370 1.00 86.12 450 TYR A O 1
ATOM 3583 N N . VAL A 1 451 ? 6.218 11.476 -17.225 1.00 84.56 451 VAL A N 1
ATOM 3584 C CA . VAL A 1 451 ? 7.358 12.104 -17.881 1.00 84.56 451 VAL A CA 1
ATOM 3585 C C . VAL A 1 451 ? 7.049 13.600 -18.008 1.00 84.56 451 VAL A C 1
ATOM 3587 O O . VAL A 1 451 ? 5.939 13.952 -18.433 1.00 84.56 451 VAL A O 1
ATOM 3590 N N . PRO A 1 452 ? 7.983 14.485 -17.616 1.00 87.50 452 PRO A N 1
ATOM 3591 C CA . PRO A 1 452 ? 7.754 15.921 -17.632 1.00 87.50 452 PRO A CA 1
ATOM 3592 C C . PRO A 1 452 ? 7.625 16.450 -19.072 1.00 87.50 452 PRO A C 1
ATOM 3594 O O . PRO A 1 452 ? 8.440 16.095 -19.931 1.00 87.50 452 PRO A O 1
ATOM 3597 N N . PRO A 1 453 ? 6.627 17.304 -19.352 1.00 83.19 453 PRO A N 1
ATOM 3598 C CA . PRO A 1 453 ? 6.390 17.845 -20.687 1.00 83.19 453 PRO A CA 1
ATOM 3599 C C . PRO A 1 453 ? 7.530 18.735 -21.193 1.00 83.19 453 PRO A C 1
ATOM 3601 O O . PRO A 1 453 ? 7.728 18.825 -22.396 1.00 83.19 453 PRO A O 1
ATOM 3604 N N . GLU A 1 454 ? 8.325 19.336 -20.307 1.00 86.38 454 GLU A N 1
ATOM 3605 C CA . GLU A 1 454 ? 9.465 20.189 -20.667 1.00 86.38 454 GLU A CA 1
ATOM 3606 C C . GLU A 1 454 ? 10.571 19.439 -21.436 1.00 86.38 454 GLU A C 1
ATOM 3608 O O . GLU A 1 454 ? 11.388 20.065 -22.113 1.00 86.38 454 GLU A O 1
ATOM 3613 N N . LEU A 1 455 ? 10.606 18.103 -21.340 1.00 86.62 455 LEU A N 1
ATOM 3614 C CA . LEU A 1 455 ? 11.584 17.247 -22.022 1.00 86.62 455 LEU A CA 1
ATOM 3615 C C . LEU A 1 455 ? 11.018 16.541 -23.266 1.00 86.62 455 LEU A C 1
ATOM 3617 O O . LEU A 1 455 ? 11.773 15.855 -23.959 1.00 86.62 455 LEU A O 1
ATOM 3621 N N . VAL A 1 456 ? 9.717 16.673 -23.541 1.00 81.44 456 VAL A N 1
ATOM 3622 C CA . VAL A 1 456 ? 8.990 15.923 -24.580 1.00 81.44 456 VAL A CA 1
ATOM 3623 C C . VAL A 1 456 ? 8.401 16.883 -25.609 1.00 81.44 456 VAL A C 1
ATOM 3625 O O . VAL A 1 456 ? 7.976 17.986 -25.276 1.00 81.44 456 VAL A O 1
ATOM 3628 N N . ASN A 1 457 ? 8.345 16.464 -26.872 1.00 75.50 457 ASN A N 1
ATOM 3629 C CA . ASN A 1 457 ? 7.736 17.256 -27.938 1.00 75.50 457 ASN A CA 1
ATOM 3630 C C . ASN A 1 457 ? 6.867 16.387 -28.868 1.00 75.50 457 ASN A C 1
ATOM 3632 O O . ASN A 1 457 ? 7.249 15.266 -29.202 1.00 75.50 457 ASN A O 1
ATOM 3636 N N . CYS A 1 458 ? 5.725 16.930 -29.311 1.00 61.47 458 CYS A N 1
ATOM 3637 C CA . CYS A 1 458 ? 4.807 16.338 -30.294 1.00 61.47 458 CYS A CA 1
ATOM 3638 C C . CYS A 1 458 ? 4.877 17.146 -31.598 1.00 61.47 458 CYS A C 1
ATOM 3640 O O . CYS A 1 458 ? 4.253 18.204 -31.714 1.00 61.47 458 CYS A O 1
ATOM 3642 N N . SER A 1 459 ? 5.614 16.688 -32.611 1.00 54.44 459 SER A N 1
ATOM 3643 C CA . SER A 1 459 ? 5.679 17.413 -33.885 1.00 54.44 459 SER A CA 1
ATOM 3644 C C . SER A 1 459 ? 4.589 16.948 -34.856 1.00 54.44 459 SER A C 1
ATOM 3646 O O . SER A 1 459 ? 4.792 15.993 -35.593 1.00 54.44 459 SER A O 1
ATOM 3648 N N . SER A 1 460 ? 3.462 17.666 -34.925 1.00 43.19 460 SER A N 1
ATOM 3649 C CA . SER A 1 460 ? 2.465 17.514 -36.005 1.00 43.19 460 SER A CA 1
ATOM 3650 C C . SER A 1 460 ? 2.582 18.572 -37.115 1.00 43.19 460 SER A C 1
ATOM 3652 O O . SER A 1 460 ? 1.750 18.609 -38.021 1.00 43.19 460 SER A O 1
ATOM 3654 N N . LYS A 1 461 ? 3.597 19.456 -37.095 1.00 39.41 461 LYS A N 1
ATOM 3655 C CA . LYS A 1 461 ? 3.747 20.514 -38.114 1.00 39.41 461 LYS A CA 1
ATOM 3656 C C . LYS A 1 461 ? 5.199 20.777 -38.543 1.00 39.41 461 LYS A C 1
ATOM 3658 O O . LYS A 1 461 ? 5.975 21.379 -37.814 1.00 39.41 461 LYS A O 1
ATOM 3663 N N . ALA A 1 462 ? 5.454 20.417 -39.805 1.00 37.25 462 ALA A N 1
ATOM 3664 C CA . ALA A 1 462 ? 6.410 20.982 -40.766 1.00 37.25 462 ALA A CA 1
ATOM 3665 C C . ALA A 1 462 ? 7.928 20.791 -40.534 1.00 37.25 462 ALA A C 1
ATOM 3667 O O . ALA A 1 462 ? 8.594 21.579 -39.871 1.00 37.25 462 ALA A O 1
ATOM 3668 N N . CYS A 1 463 ? 8.501 19.845 -41.288 1.00 42.31 463 CYS A N 1
ATOM 3669 C CA . CYS A 1 463 ? 9.933 19.648 -41.579 1.00 42.31 463 CYS A CA 1
ATOM 3670 C C . CYS A 1 463 ? 10.656 20.838 -42.272 1.00 42.31 463 CYS A C 1
ATOM 3672 O O . CYS A 1 463 ? 11.692 20.633 -42.899 1.00 42.31 463 CYS A O 1
ATOM 3674 N N . SER A 1 464 ? 10.152 22.075 -42.199 1.00 46.06 464 SER A N 1
ATOM 3675 C CA . SER A 1 464 ? 10.653 23.206 -43.003 1.00 46.06 464 SER A CA 1
ATOM 3676 C C . SER A 1 464 ? 11.003 24.480 -42.220 1.00 46.06 464 SER A C 1
ATOM 3678 O O . SER A 1 464 ? 11.289 25.498 -42.846 1.00 46.06 464 SER A O 1
ATOM 3680 N N . VAL A 1 465 ? 10.983 24.469 -40.879 1.00 63.03 465 VAL A N 1
ATOM 3681 C CA . VAL A 1 465 ? 11.227 25.671 -40.051 1.00 63.03 465 VAL A CA 1
ATOM 3682 C C . VAL A 1 465 ? 12.450 25.482 -39.146 1.00 63.03 465 VAL A C 1
ATOM 3684 O O . VAL A 1 465 ? 12.682 24.396 -38.617 1.00 63.03 465 VAL A O 1
ATOM 3687 N N . THR A 1 466 ? 13.251 26.540 -38.970 1.00 66.56 466 THR A N 1
ATOM 3688 C CA . THR A 1 466 ? 14.337 26.568 -37.978 1.00 66.56 466 THR A CA 1
ATOM 3689 C C . THR A 1 466 ? 13.770 26.496 -36.566 1.00 66.56 466 THR A C 1
ATOM 3691 O O . THR A 1 466 ? 12.822 27.189 -36.196 1.00 66.56 466 THR A O 1
ATOM 3694 N N . HIS A 1 467 ? 14.377 25.646 -35.759 1.00 75.00 467 HIS A N 1
ATOM 3695 C CA . HIS A 1 467 ? 13.900 25.276 -34.444 1.00 75.00 467 HIS A CA 1
ATOM 3696 C C . HIS A 1 467 ? 14.621 26.088 -33.370 1.00 75.00 467 HIS A C 1
ATOM 3698 O O . HIS A 1 467 ? 15.847 26.087 -33.319 1.00 75.00 467 HIS A O 1
ATOM 3704 N N . GLN A 1 468 ? 13.875 26.785 -32.512 1.00 86.06 468 GLN A N 1
ATOM 3705 C CA . GLN A 1 468 ? 14.451 27.488 -31.366 1.00 86.06 468 GLN A CA 1
ATOM 3706 C C . GLN A 1 468 ? 14.642 26.516 -30.195 1.00 86.06 468 GLN A C 1
ATOM 3708 O O . GLN A 1 468 ? 13.722 25.771 -29.856 1.00 86.06 468 GLN A O 1
ATOM 3713 N N . TYR A 1 469 ? 15.833 26.546 -29.602 1.00 88.69 469 TYR A N 1
ATOM 3714 C CA . TYR A 1 469 ? 16.201 25.814 -28.397 1.00 88.69 469 TYR A CA 1
ATOM 3715 C C . TYR A 1 469 ? 16.686 26.793 -27.324 1.00 88.69 469 TYR A C 1
ATOM 3717 O O . TYR A 1 469 ? 17.512 27.667 -27.594 1.00 88.69 469 TYR A O 1
ATOM 3725 N N . TYR A 1 470 ? 16.193 26.625 -26.103 1.00 90.75 470 TYR A N 1
ATOM 3726 C CA . TYR A 1 470 ? 16.697 27.296 -24.911 1.00 90.75 470 TYR A CA 1
ATOM 3727 C C . TYR A 1 470 ? 17.898 26.513 -24.390 1.00 90.75 470 TYR A C 1
ATOM 3729 O O . TYR A 1 470 ? 17.816 25.298 -24.202 1.00 90.75 470 TYR A O 1
ATOM 3737 N N . CYS A 1 471 ? 19.025 27.196 -24.209 1.00 91.06 471 CYS A N 1
ATOM 3738 C CA . CYS A 1 471 ? 20.287 26.569 -23.840 1.00 91.06 471 CYS A CA 1
ATOM 3739 C C . CYS A 1 471 ? 20.612 26.833 -22.370 1.00 91.06 471 CYS A C 1
ATOM 3741 O O . CYS A 1 471 ? 20.495 27.960 -21.895 1.00 91.06 471 CYS A O 1
ATOM 3743 N N . TYR A 1 472 ? 21.090 25.804 -21.683 1.00 91.88 472 TYR A N 1
ATOM 3744 C CA . TYR A 1 472 ? 21.563 25.855 -20.306 1.00 91.88 472 TYR A CA 1
ATOM 3745 C C . TYR A 1 472 ? 22.956 25.234 -20.239 1.00 91.88 472 TYR A C 1
ATOM 3747 O O . TYR A 1 472 ? 23.192 24.172 -20.816 1.00 91.88 472 TYR A O 1
ATOM 3755 N N . LEU A 1 473 ? 23.888 25.895 -19.561 1.00 91.12 473 LEU A N 1
ATOM 3756 C CA . LEU A 1 473 ? 25.250 25.415 -19.370 1.00 91.12 473 LEU A CA 1
ATOM 3757 C C . LEU A 1 473 ? 25.336 24.647 -18.047 1.00 91.12 473 LEU A C 1
ATOM 3759 O O . LEU A 1 473 ? 25.125 25.213 -16.978 1.00 91.12 473 LEU A O 1
ATOM 3763 N N . MET A 1 474 ? 25.635 23.353 -18.133 1.00 92.31 474 MET A N 1
ATOM 3764 C CA . MET A 1 474 ? 25.980 22.483 -17.010 1.00 92.31 474 MET A CA 1
ATOM 3765 C C . MET A 1 474 ? 27.474 22.614 -16.729 1.00 92.31 474 MET A C 1
ATOM 3767 O O . MET A 1 474 ? 28.299 21.974 -17.386 1.00 92.31 474 MET A O 1
ATOM 3771 N N . GLU A 1 475 ? 27.815 23.446 -15.755 1.00 90.50 475 GLU A N 1
ATOM 3772 C CA . GLU A 1 475 ? 29.183 23.639 -15.291 1.00 90.50 475 GLU A CA 1
ATOM 3773 C C . GLU A 1 475 ? 29.544 22.527 -14.303 1.00 90.50 475 GLU A C 1
ATOM 3775 O O . GLU A 1 475 ? 28.918 22.381 -13.246 1.00 90.50 475 GLU A O 1
ATOM 3780 N N . LEU A 1 476 ? 30.553 21.728 -14.649 1.00 90.25 476 LEU A N 1
ATOM 3781 C CA . LEU A 1 476 ? 30.979 20.581 -13.847 1.00 90.25 476 LEU A CA 1
ATOM 3782 C C . LEU A 1 476 ? 32.279 20.901 -13.108 1.00 90.25 476 LEU A C 1
ATOM 3784 O O . LEU A 1 476 ? 33.297 21.214 -13.722 1.00 90.25 476 LEU A O 1
ATOM 3788 N N . LYS A 1 477 ? 32.277 20.760 -11.780 1.00 88.00 477 LYS A N 1
ATOM 3789 C CA . LYS A 1 477 ? 33.458 20.981 -10.931 1.00 88.00 477 LYS A CA 1
ATOM 3790 C C . LYS A 1 477 ? 33.843 19.702 -10.194 1.00 88.00 477 LYS A C 1
ATOM 3792 O O . LYS A 1 477 ? 33.046 19.118 -9.465 1.00 88.00 477 LYS A O 1
ATOM 3797 N N . GLN A 1 478 ? 35.077 19.242 -10.404 1.00 88.62 478 GLN A N 1
ATOM 3798 C CA . GLN A 1 478 ? 35.619 18.051 -9.744 1.00 88.62 478 GLN A CA 1
ATOM 3799 C C . GLN A 1 478 ? 36.401 18.433 -8.477 1.00 88.62 478 GLN A C 1
ATOM 3801 O O . GLN A 1 478 ? 37.450 19.069 -8.556 1.00 88.62 478 GLN A O 1
ATOM 3806 N N . ASP A 1 479 ? 35.945 17.981 -7.308 1.00 83.88 479 ASP A N 1
ATOM 3807 C CA . ASP A 1 479 ? 36.603 18.248 -6.018 1.00 83.88 479 ASP A CA 1
ATOM 3808 C C . ASP A 1 479 ? 37.630 17.150 -5.663 1.00 83.88 479 ASP A C 1
ATOM 3810 O O . ASP A 1 479 ? 37.798 16.760 -4.506 1.00 83.88 479 ASP A O 1
ATOM 3814 N N . TYR A 1 480 ? 38.296 16.578 -6.671 1.00 83.12 480 TYR A N 1
ATOM 3815 C CA . TYR A 1 480 ? 39.283 15.507 -6.511 1.00 83.12 480 TYR A CA 1
ATOM 3816 C C . TYR A 1 480 ? 40.370 15.554 -7.590 1.00 83.12 480 TYR A C 1
ATOM 3818 O O . TYR A 1 480 ? 40.170 16.057 -8.695 1.00 83.12 480 TYR A O 1
ATOM 3826 N N . LYS A 1 481 ? 41.549 14.999 -7.276 1.00 74.94 481 LYS A N 1
ATOM 3827 C CA . LYS A 1 481 ? 42.692 14.953 -8.202 1.00 74.94 481 LYS A CA 1
ATOM 3828 C C . LYS A 1 481 ? 42.590 13.744 -9.133 1.00 74.94 481 LYS A C 1
ATOM 3830 O O . LYS A 1 481 ? 42.619 12.599 -8.679 1.00 74.94 481 LYS A O 1
ATOM 3835 N N . TYR A 1 482 ? 42.511 13.999 -10.435 1.00 80.38 482 TYR A N 1
ATOM 3836 C CA . TYR A 1 482 ? 42.472 12.974 -11.475 1.00 80.38 482 TYR A CA 1
ATOM 3837 C C . TYR A 1 482 ? 43.112 13.476 -12.775 1.00 80.38 482 TYR A C 1
ATOM 3839 O O . TYR A 1 482 ? 43.110 14.674 -13.032 1.00 80.38 482 TYR A O 1
ATOM 3847 N N . GLU A 1 483 ? 43.668 12.563 -13.579 1.00 78.81 483 GLU A N 1
ATOM 3848 C CA . GLU A 1 483 ? 44.406 12.892 -14.815 1.00 78.81 483 GLU A CA 1
ATOM 3849 C C . GLU A 1 483 ? 43.513 13.437 -15.940 1.00 78.81 483 GLU A C 1
ATOM 3851 O O . GLU A 1 483 ? 44.002 14.117 -16.835 1.00 78.81 483 GLU A O 1
ATOM 3856 N N . VAL A 1 484 ? 42.213 13.127 -15.914 1.00 82.69 484 VAL A N 1
ATOM 3857 C CA . VAL A 1 484 ? 41.240 13.592 -16.911 1.00 82.69 484 VAL A CA 1
ATOM 3858 C C . VAL A 1 484 ? 40.330 14.620 -16.252 1.00 82.69 484 VAL A C 1
ATOM 3860 O O . VAL A 1 484 ? 39.728 14.327 -15.221 1.00 82.69 484 VAL A O 1
ATOM 3863 N N . CYS A 1 485 ? 40.232 15.808 -16.844 1.00 86.62 485 CYS A N 1
ATOM 3864 C CA . CYS A 1 485 ? 39.349 16.870 -16.366 1.00 86.62 485 CYS A CA 1
ATOM 3865 C C . CYS A 1 485 ? 37.922 16.693 -16.899 1.00 86.62 485 CYS A C 1
ATOM 3867 O O . CYS A 1 485 ? 37.719 16.154 -17.990 1.00 86.62 485 CYS A O 1
ATOM 3869 N N . VAL A 1 486 ? 36.943 17.199 -16.156 1.00 88.38 486 VAL A N 1
ATOM 3870 C CA . VAL A 1 486 ? 35.579 17.414 -16.656 1.00 88.38 486 VAL A CA 1
ATOM 3871 C C . VAL A 1 486 ? 35.509 18.658 -17.555 1.00 88.38 486 VAL A C 1
ATOM 3873 O O . VAL A 1 486 ? 36.320 19.575 -17.432 1.00 88.38 486 VAL A O 1
ATOM 3876 N N . ARG A 1 487 ? 34.570 18.655 -18.500 1.00 89.06 487 ARG A N 1
ATOM 3877 C CA . ARG A 1 487 ? 34.202 19.756 -19.394 1.00 89.06 487 ARG A CA 1
ATOM 3878 C C . ARG A 1 487 ? 32.723 20.062 -19.213 1.00 89.06 487 ARG A C 1
ATOM 3880 O O . ARG A 1 487 ? 31.937 19.150 -18.961 1.00 89.06 487 ARG A O 1
ATOM 3887 N N . ASP A 1 488 ? 32.371 21.323 -19.415 1.00 91.62 488 ASP A N 1
ATOM 3888 C CA . ASP A 1 488 ? 30.986 21.772 -19.347 1.00 91.62 488 ASP A CA 1
ATOM 3889 C C . ASP A 1 488 ? 30.167 21.228 -20.522 1.00 91.62 488 ASP A C 1
ATOM 3891 O O . ASP A 1 488 ? 30.687 20.911 -21.602 1.00 91.62 488 ASP A O 1
ATOM 3895 N N . ILE A 1 489 ? 28.864 21.108 -20.295 1.00 93.44 489 ILE A N 1
ATOM 3896 C CA . ILE A 1 489 ? 27.922 20.513 -21.242 1.00 93.44 489 ILE A CA 1
ATOM 3897 C C . ILE A 1 489 ? 26.761 21.482 -21.443 1.00 93.44 489 ILE A C 1
ATOM 3899 O O . ILE A 1 489 ? 26.273 22.093 -20.501 1.00 93.44 489 ILE A O 1
ATOM 3903 N N . VAL A 1 490 ? 26.316 21.640 -22.682 1.00 93.44 490 VAL A N 1
ATOM 3904 C CA . VAL A 1 490 ? 25.139 22.426 -23.040 1.00 93.44 490 VAL A CA 1
ATOM 3905 C C . VAL A 1 490 ? 23.933 21.496 -23.096 1.00 93.44 490 VAL A C 1
ATOM 3907 O O . VAL A 1 490 ? 23.899 20.561 -23.898 1.00 93.44 490 VAL A O 1
ATOM 3910 N N . LEU A 1 491 ? 22.930 21.775 -22.270 1.00 93.88 491 LEU A N 1
ATOM 3911 C CA . LEU A 1 491 ? 21.587 21.221 -22.384 1.00 93.88 491 LEU A CA 1
ATOM 3912 C C . LEU A 1 491 ? 20.743 22.177 -23.227 1.00 93.88 491 LEU A C 1
ATOM 3914 O O . LEU A 1 491 ? 20.527 23.319 -22.831 1.00 93.88 491 LEU A O 1
ATOM 3918 N N . ALA A 1 492 ? 20.258 21.719 -24.377 1.00 91.31 492 ALA A N 1
ATOM 3919 C CA . ALA A 1 492 ? 19.355 22.487 -25.225 1.00 91.31 492 ALA A CA 1
ATOM 3920 C C . ALA A 1 492 ? 17.968 21.828 -25.245 1.00 91.31 492 ALA A C 1
ATOM 3922 O O . ALA A 1 492 ? 17.834 20.667 -25.632 1.00 91.31 492 ALA A O 1
ATOM 3923 N N . ILE A 1 493 ? 16.937 22.568 -24.840 1.00 90.81 493 ILE A N 1
ATOM 3924 C CA . ILE A 1 493 ? 15.549 22.089 -24.714 1.00 90.81 493 ILE A CA 1
ATOM 3925 C C . ILE A 1 493 ? 14.575 23.011 -25.458 1.00 90.81 493 ILE A C 1
ATOM 3927 O O . ILE A 1 493 ? 14.899 24.156 -25.772 1.00 90.81 493 ILE A O 1
ATOM 3931 N N . ARG A 1 494 ? 13.377 22.513 -25.773 1.00 85.19 494 ARG A N 1
ATOM 3932 C CA . ARG A 1 494 ? 12.357 23.251 -26.544 1.00 85.19 494 ARG A CA 1
ATOM 3933 C C . ARG A 1 494 ? 11.575 24.276 -25.734 1.00 85.19 494 ARG A C 1
ATOM 3935 O O . ARG A 1 494 ? 11.116 25.269 -26.294 1.00 85.19 494 ARG A O 1
ATOM 3942 N N . SER A 1 495 ? 11.437 24.029 -24.441 1.00 84.94 495 SER A N 1
ATOM 3943 C CA . SER A 1 495 ? 10.700 24.869 -23.503 1.00 84.94 495 SER A CA 1
ATOM 3944 C C . SER A 1 495 ? 11.671 25.568 -22.566 1.00 84.94 495 SER A C 1
ATOM 3946 O O . SER A 1 495 ? 12.710 25.013 -22.235 1.00 84.94 495 SER A O 1
ATOM 3948 N N . GLU A 1 496 ? 11.353 26.780 -22.130 1.00 87.75 496 GLU A N 1
ATOM 3949 C CA . GLU A 1 496 ? 12.154 27.483 -21.129 1.00 87.75 496 GLU A CA 1
ATOM 3950 C C . GLU A 1 496 ? 11.912 26.870 -19.737 1.00 87.75 496 GLU A C 1
ATOM 3952 O O . GLU A 1 496 ? 10.763 26.708 -19.322 1.00 87.75 496 GLU A O 1
ATOM 3957 N N . LEU A 1 497 ? 12.983 26.499 -19.028 1.00 88.56 497 LEU A N 1
ATOM 3958 C CA . LEU A 1 497 ? 12.922 26.094 -17.621 1.00 88.56 497 LEU A CA 1
ATOM 3959 C C . LEU A 1 497 ? 12.611 27.293 -16.732 1.00 88.56 497 LEU A C 1
ATOM 3961 O O . LEU A 1 497 ? 13.175 28.373 -16.908 1.00 88.56 497 LEU A O 1
ATOM 3965 N N . ASP A 1 498 ? 11.790 27.052 -15.715 1.00 88.00 498 ASP A N 1
ATOM 3966 C CA . ASP A 1 498 ? 11.552 28.013 -14.643 1.00 88.00 498 ASP A CA 1
ATOM 3967 C C . ASP A 1 498 ? 12.858 28.303 -13.872 1.00 88.00 498 ASP A C 1
ATOM 3969 O O . ASP A 1 498 ? 13.590 27.355 -13.553 1.00 88.00 498 ASP A O 1
ATOM 3973 N N . PRO A 1 499 ? 13.157 29.571 -13.529 1.00 86.50 499 PRO A N 1
ATOM 3974 C CA . PRO A 1 499 ? 14.345 29.933 -12.756 1.00 86.50 499 PRO A CA 1
ATOM 3975 C C . PRO A 1 499 ? 14.507 29.133 -11.458 1.00 86.50 499 PRO A C 1
ATOM 3977 O O . PRO A 1 499 ? 15.622 28.753 -11.115 1.00 86.50 499 PRO A O 1
ATOM 3980 N N . GLN A 1 500 ? 13.410 28.771 -10.784 1.00 84.50 500 GLN A N 1
ATOM 3981 C CA . GLN A 1 500 ? 13.473 27.990 -9.543 1.00 84.50 500 GLN A CA 1
ATOM 3982 C C . GLN A 1 500 ? 14.029 26.577 -9.753 1.00 84.50 500 GLN A C 1
ATOM 3984 O O . GLN A 1 500 ? 14.638 26.008 -8.848 1.00 84.50 500 GLN A O 1
ATOM 3989 N N . ILE A 1 501 ? 13.827 25.993 -10.940 1.00 86.25 501 ILE A N 1
ATOM 3990 C CA . ILE A 1 501 ? 14.431 24.705 -11.295 1.00 86.25 501 ILE A CA 1
ATOM 3991 C C . ILE A 1 501 ? 15.942 24.892 -11.439 1.00 86.25 501 ILE A C 1
ATOM 3993 O O . ILE A 1 501 ? 16.709 24.107 -10.885 1.00 86.25 501 ILE A O 1
ATOM 3997 N N . VAL A 1 502 ? 16.363 25.948 -12.140 1.00 84.69 502 VAL A N 1
ATOM 3998 C CA . VAL A 1 502 ? 17.779 26.280 -12.358 1.00 84.69 502 VAL A CA 1
ATOM 3999 C C . VAL A 1 502 ? 18.498 26.500 -11.025 1.00 84.69 502 VAL A C 1
ATOM 4001 O O . VAL A 1 502 ? 19.564 25.922 -10.802 1.00 84.69 502 VAL A O 1
ATOM 4004 N N . ASP A 1 503 ? 17.876 27.237 -10.107 1.00 83.69 503 ASP A N 1
ATOM 4005 C CA . ASP A 1 503 ? 18.396 27.468 -8.759 1.00 83.69 503 ASP A CA 1
ATOM 4006 C C . ASP A 1 503 ? 18.460 26.173 -7.942 1.00 83.69 503 ASP A C 1
ATOM 4008 O O . ASP A 1 503 ? 19.463 25.911 -7.281 1.00 83.69 503 ASP A O 1
ATOM 4012 N N . ALA A 1 504 ? 17.437 25.313 -8.028 1.00 81.12 504 ALA A N 1
ATOM 4013 C CA . ALA A 1 504 ? 17.423 24.030 -7.326 1.00 81.12 504 ALA A CA 1
ATOM 4014 C C . ALA A 1 504 ? 18.529 23.074 -7.808 1.00 81.12 504 ALA A C 1
ATOM 4016 O O . ALA A 1 504 ? 19.057 22.309 -7.000 1.00 81.12 504 ALA A O 1
ATOM 4017 N N . LEU A 1 505 ? 18.888 23.106 -9.100 1.00 78.62 505 LEU A N 1
ATOM 4018 C CA . LEU A 1 505 ? 20.003 22.322 -9.653 1.00 78.62 505 LEU A CA 1
ATOM 4019 C C . LEU A 1 505 ? 21.378 22.881 -9.286 1.00 78.62 505 LEU A C 1
ATOM 4021 O O . LEU A 1 505 ? 22.354 22.124 -9.212 1.00 78.62 505 LEU A O 1
ATOM 4025 N N . SER A 1 506 ? 21.454 24.184 -9.049 1.00 77.12 506 SER A N 1
ATOM 4026 C CA . SER A 1 506 ? 22.696 24.897 -8.791 1.00 77.12 506 SER A CA 1
ATOM 4027 C C . SER A 1 506 ? 23.208 24.626 -7.374 1.00 77.12 506 SER A C 1
ATOM 4029 O O . SER A 1 506 ? 22.532 24.871 -6.381 1.00 77.12 506 SER A O 1
ATOM 4031 N N . GLY A 1 507 ? 24.425 24.082 -7.261 1.00 70.31 507 GLY A N 1
ATOM 4032 C CA . GLY A 1 507 ? 25.021 23.710 -5.968 1.00 70.31 507 GLY A CA 1
ATOM 4033 C C . GLY A 1 507 ? 24.782 22.254 -5.561 1.00 70.31 507 GLY A C 1
ATOM 4034 O O . GLY A 1 507 ? 25.154 21.845 -4.456 1.00 70.31 507 GLY A O 1
ATOM 4035 N N . THR A 1 508 ? 24.218 21.446 -6.458 1.00 80.44 508 THR A N 1
ATOM 4036 C CA . THR A 1 508 ? 24.062 20.009 -6.230 1.00 80.44 508 THR A CA 1
ATOM 4037 C C . THR A 1 508 ? 25.353 19.252 -6.431 1.00 80.44 508 THR A C 1
ATOM 4039 O O . THR A 1 508 ? 26.278 19.680 -7.125 1.00 80.44 508 THR A O 1
ATOM 4042 N N . SER A 1 509 ? 25.447 18.115 -5.749 1.00 81.94 509 SER A N 1
ATOM 4043 C CA . SER A 1 509 ? 26.678 17.356 -5.731 1.00 81.94 509 SER A CA 1
ATOM 4044 C C . SER A 1 509 ? 26.472 15.863 -5.741 1.00 81.94 509 SER A C 1
ATOM 4046 O O . SER A 1 509 ? 25.726 15.326 -4.922 1.00 81.94 509 SER A O 1
ATOM 4048 N N . PHE A 1 510 ? 27.236 15.206 -6.597 1.00 83.19 510 PHE A N 1
ATOM 4049 C CA . PHE A 1 510 ? 27.208 13.774 -6.818 1.00 83.19 510 PHE A CA 1
ATOM 4050 C C . PHE A 1 510 ? 28.437 13.135 -6.177 1.00 83.19 510 PHE A C 1
ATOM 4052 O O . PHE A 1 510 ? 29.562 13.630 -6.309 1.00 83.19 510 PHE A O 1
ATOM 4059 N N . VAL A 1 511 ? 28.227 12.030 -5.463 1.00 79.00 511 VAL A N 1
ATOM 4060 C CA . VAL A 1 511 ? 29.317 11.269 -4.845 1.00 79.00 511 VAL A CA 1
ATOM 4061 C C . VAL A 1 511 ? 29.854 10.282 -5.875 1.00 79.00 511 VAL A C 1
ATOM 4063 O O . VAL A 1 511 ? 29.166 9.353 -6.302 1.00 79.00 511 VAL A O 1
ATOM 4066 N N . VAL A 1 512 ? 31.107 10.478 -6.275 1.00 79.06 512 VAL A N 1
ATOM 4067 C CA . VAL A 1 512 ? 31.828 9.599 -7.200 1.00 79.06 512 VAL A CA 1
ATOM 4068 C C . VAL A 1 512 ? 32.908 8.829 -6.438 1.00 79.06 512 VAL A C 1
ATOM 4070 O O . VAL A 1 512 ? 33.317 9.217 -5.350 1.00 79.06 512 VAL A O 1
ATOM 4073 N N . GLU A 1 513 ? 33.422 7.731 -6.998 1.00 69.00 513 GLU A N 1
ATOM 4074 C CA . GLU A 1 513 ? 34.400 6.859 -6.306 1.00 69.00 513 GLU A CA 1
ATOM 4075 C C . GLU A 1 513 ? 35.653 7.586 -5.800 1.00 69.00 513 GLU A C 1
ATOM 4077 O O . GLU A 1 513 ? 36.316 7.124 -4.876 1.00 69.00 513 GLU A O 1
ATOM 4082 N N . ARG A 1 514 ? 36.005 8.703 -6.440 1.00 71.62 514 ARG A N 1
ATOM 4083 C CA . ARG A 1 514 ? 37.239 9.454 -6.192 1.00 71.62 514 ARG A CA 1
ATOM 4084 C C . ARG A 1 514 ? 37.021 10.735 -5.386 1.00 71.62 514 ARG A C 1
ATOM 4086 O O . ARG A 1 514 ? 38.008 11.373 -5.036 1.00 71.62 514 ARG A O 1
ATOM 4093 N N . GLY A 1 515 ? 35.774 11.113 -5.098 1.00 80.81 515 GLY A N 1
ATOM 4094 C CA . GLY A 1 515 ? 35.443 12.367 -4.426 1.00 80.81 515 GLY A CA 1
ATOM 4095 C C . GLY A 1 515 ? 34.042 12.873 -4.763 1.00 80.81 515 GLY A C 1
ATOM 4096 O O . GLY A 1 515 ? 33.105 12.095 -4.929 1.00 80.81 515 GLY A O 1
ATOM 4097 N N . LYS A 1 516 ? 33.897 14.193 -4.853 1.00 84.44 516 LYS A N 1
ATOM 4098 C CA . LYS A 1 516 ? 32.624 14.880 -5.086 1.00 84.44 516 LYS A CA 1
ATOM 4099 C C . LYS A 1 516 ? 32.663 15.607 -6.433 1.00 84.44 516 LYS A C 1
ATOM 4101 O O . LYS A 1 516 ? 33.680 16.207 -6.774 1.00 84.44 516 LYS A O 1
ATOM 4106 N N . LEU A 1 517 ? 31.582 15.514 -7.201 1.00 88.31 517 LEU A N 1
ATOM 4107 C CA . LEU A 1 517 ? 31.371 16.272 -8.435 1.00 88.31 517 LEU A CA 1
ATOM 4108 C C . LEU A 1 517 ? 30.242 17.269 -8.180 1.00 88.31 517 LEU A C 1
ATOM 4110 O O . LEU A 1 517 ? 29.130 16.849 -7.866 1.00 88.31 517 LEU A O 1
ATOM 4114 N N . SER A 1 518 ? 30.519 18.562 -8.276 1.00 88.81 518 SER A N 1
ATOM 4115 C CA . SER A 1 518 ? 29.524 19.624 -8.133 1.00 88.81 518 SER A CA 1
ATOM 4116 C C . SER A 1 518 ? 29.002 20.069 -9.502 1.00 88.81 518 SER A C 1
ATOM 4118 O O . SER A 1 518 ? 29.759 20.137 -10.472 1.00 88.81 518 SER A O 1
ATOM 4120 N N . LEU A 1 519 ? 27.698 20.337 -9.570 1.00 90.62 519 LEU A N 1
ATOM 4121 C CA . LEU A 1 519 ? 26.988 20.801 -10.758 1.00 90.62 519 LEU A CA 1
ATOM 4122 C C . LEU A 1 519 ? 26.415 22.194 -10.493 1.00 90.62 519 LEU A C 1
ATOM 4124 O O . LEU A 1 519 ? 25.787 22.441 -9.459 1.00 90.62 519 LEU A O 1
ATOM 4128 N N . ASN A 1 520 ? 26.618 23.088 -11.451 1.00 89.50 520 ASN A N 1
ATOM 4129 C CA . ASN A 1 520 ? 25.954 24.380 -11.513 1.00 89.50 520 ASN A CA 1
ATOM 4130 C C . ASN A 1 520 ? 25.260 24.514 -12.870 1.00 89.50 520 ASN A C 1
ATOM 4132 O O . ASN A 1 520 ? 25.831 24.119 -13.885 1.00 89.50 520 ASN A O 1
ATOM 4136 N N . LEU A 1 521 ? 24.026 25.017 -12.891 1.00 89.56 521 LEU A N 1
ATOM 4137 C CA . LEU A 1 521 ? 23.262 25.173 -14.126 1.00 89.56 521 LEU A CA 1
ATOM 4138 C C . LEU A 1 521 ? 23.029 26.661 -14.372 1.00 89.56 521 LEU A C 1
ATOM 4140 O O . LEU A 1 521 ? 22.415 27.327 -13.550 1.00 89.56 521 LEU A O 1
ATOM 4144 N N . THR A 1 522 ? 23.495 27.189 -15.502 1.00 88.06 522 THR A N 1
ATOM 4145 C CA . THR A 1 522 ? 23.316 28.609 -15.843 1.00 88.06 522 THR A CA 1
ATOM 4146 C C . THR A 1 522 ? 22.558 28.767 -17.157 1.00 88.06 522 THR A C 1
ATOM 4148 O O . THR A 1 522 ? 22.774 28.028 -18.117 1.00 88.06 522 THR A O 1
ATOM 4151 N N . SER A 1 523 ? 21.622 29.718 -17.218 1.00 86.81 523 SER A N 1
ATOM 4152 C CA . SER A 1 523 ? 20.884 30.013 -18.451 1.00 86.81 523 SER A CA 1
ATOM 4153 C C . SER A 1 523 ? 21.802 30.671 -19.483 1.00 86.81 523 SER A C 1
ATOM 4155 O O . SER A 1 523 ? 22.482 31.654 -19.180 1.00 86.81 523 SER A O 1
ATOM 4157 N N . ALA A 1 524 ? 21.781 30.172 -20.714 1.00 85.31 524 ALA A N 1
ATOM 4158 C CA . ALA A 1 524 ? 22.539 30.695 -21.842 1.00 85.31 524 ALA A CA 1
ATOM 4159 C C . ALA A 1 524 ? 21.611 31.274 -22.926 1.00 85.31 524 ALA A C 1
ATOM 4161 O O . ALA A 1 524 ? 20.393 31.100 -22.900 1.00 85.31 524 ALA A O 1
ATOM 4162 N N . LYS A 1 525 ? 22.186 31.985 -23.909 1.00 83.75 525 LYS A N 1
ATOM 4163 C CA . LYS A 1 525 ? 21.409 32.549 -25.025 1.00 83.75 525 LYS A CA 1
ATOM 4164 C C . LYS A 1 525 ? 20.740 31.424 -25.837 1.00 83.75 525 LYS A C 1
ATOM 4166 O O . LYS A 1 525 ? 21.444 30.484 -26.211 1.00 83.75 525 LYS A O 1
ATOM 4171 N N . PRO A 1 526 ? 19.434 31.527 -26.157 1.00 86.81 526 PRO A N 1
ATOM 4172 C CA . PRO A 1 526 ? 18.761 30.571 -27.030 1.00 86.81 526 PRO A CA 1
ATOM 4173 C C . PRO A 1 526 ? 19.416 30.492 -28.413 1.00 86.81 526 PRO A C 1
ATOM 4175 O O . PRO A 1 526 ? 19.859 31.504 -28.961 1.00 86.81 526 PRO A O 1
ATOM 4178 N N . VAL A 1 527 ? 19.433 29.295 -28.995 1.00 88.06 527 VAL A N 1
ATOM 4179 C CA . VAL A 1 527 ? 20.025 29.013 -30.309 1.00 88.06 527 VAL A CA 1
ATOM 4180 C C . VAL A 1 527 ? 18.930 28.558 -31.274 1.00 88.06 527 VAL A C 1
ATOM 4182 O O . VAL A 1 527 ? 18.012 27.833 -30.894 1.00 88.06 527 VAL A O 1
ATOM 4185 N N . ARG A 1 528 ? 19.007 28.989 -32.539 1.00 87.00 528 ARG A N 1
ATOM 4186 C CA . ARG A 1 528 ? 18.122 28.513 -33.614 1.00 87.00 528 ARG A CA 1
ATOM 4187 C C . ARG A 1 528 ? 18.894 27.525 -34.475 1.00 87.00 528 ARG A C 1
ATOM 4189 O O . ARG A 1 528 ? 19.880 27.916 -35.086 1.00 87.00 528 ARG A O 1
ATOM 4196 N N . LEU A 1 529 ? 18.436 26.279 -34.513 1.00 86.31 529 LEU A N 1
ATOM 4197 C CA . LEU A 1 529 ? 19.066 25.194 -35.260 1.00 86.31 529 LEU A CA 1
ATOM 4198 C C . LEU A 1 529 ? 18.222 24.826 -36.482 1.00 86.31 529 LEU A C 1
ATOM 4200 O O . LEU A 1 529 ? 16.993 24.720 -36.413 1.00 86.31 529 LEU A O 1
ATOM 4204 N N . SER A 1 530 ? 18.880 24.634 -37.618 1.00 86.62 530 SER A N 1
ATOM 4205 C CA . SER A 1 530 ? 18.284 24.057 -38.821 1.00 86.62 530 SER A CA 1
ATOM 4206 C C . SER A 1 530 ? 17.985 22.561 -38.627 1.00 86.62 530 SER A C 1
ATOM 4208 O O . SER A 1 530 ? 18.595 21.913 -37.774 1.00 86.62 530 SER A O 1
ATOM 4210 N N . PRO A 1 531 ? 17.071 21.964 -39.416 1.00 82.25 531 PRO A N 1
ATOM 4211 C CA . PRO A 1 531 ? 16.804 20.525 -39.346 1.00 82.25 531 PRO A CA 1
ATOM 4212 C C . PRO A 1 531 ? 18.061 19.653 -39.519 1.00 82.25 531 PRO A C 1
ATOM 4214 O O . PRO A 1 531 ? 18.193 18.645 -38.832 1.00 82.25 531 PRO A O 1
ATOM 4217 N N . GLN A 1 532 ? 19.001 20.073 -40.375 1.00 82.56 532 GLN A N 1
ATOM 4218 C CA . GLN A 1 532 ? 20.271 19.372 -40.599 1.00 82.56 532 GLN A CA 1
ATOM 4219 C C . GLN A 1 532 ? 21.192 19.434 -39.372 1.00 82.56 532 GLN A C 1
ATOM 4221 O O . GLN A 1 532 ? 21.771 18.422 -38.988 1.00 82.56 532 GLN A O 1
ATOM 4226 N N . GLU A 1 533 ? 21.296 20.595 -38.719 1.00 86.56 533 GLU A N 1
ATOM 4227 C CA . GLU A 1 533 ? 22.078 20.740 -37.483 1.00 86.56 533 GLU A CA 1
ATOM 4228 C C . GLU A 1 533 ? 21.469 19.921 -36.335 1.00 86.56 533 GLU A C 1
ATOM 4230 O O . GLU A 1 533 ? 22.195 19.263 -35.595 1.00 86.56 533 GLU A O 1
ATOM 4235 N N . VAL A 1 534 ? 20.135 19.888 -36.209 1.00 85.75 534 VAL A N 1
ATOM 4236 C CA . VAL A 1 534 ? 19.451 19.045 -35.210 1.00 85.75 534 VAL A CA 1
ATOM 4237 C C . VAL A 1 534 ? 19.735 17.561 -35.456 1.00 85.75 534 VAL A C 1
ATOM 4239 O O . VAL A 1 534 ? 19.996 16.822 -34.506 1.00 85.75 534 VAL A O 1
ATOM 4242 N N . GLU A 1 535 ? 19.726 17.115 -36.714 1.00 82.75 535 GLU A N 1
ATOM 4243 C CA . GLU A 1 535 ? 20.072 15.739 -37.080 1.00 82.75 535 GLU A CA 1
ATOM 4244 C C . GLU A 1 535 ? 21.528 15.398 -36.727 1.00 82.75 535 GLU A C 1
ATOM 4246 O O . GLU A 1 535 ? 21.787 14.347 -36.135 1.00 82.75 535 GLU A O 1
ATOM 4251 N N . GLN A 1 536 ? 22.472 16.306 -36.994 1.00 84.75 536 GLN A N 1
ATOM 4252 C CA . GLN A 1 536 ? 23.878 16.151 -36.601 1.00 84.75 536 GLN A CA 1
ATOM 4253 C C . GLN A 1 536 ? 24.037 16.050 -35.078 1.00 84.75 536 GLN A C 1
ATOM 4255 O O . GLN A 1 536 ? 24.685 15.127 -34.579 1.00 84.75 536 GLN A O 1
ATOM 4260 N N . CYS A 1 537 ? 23.382 16.933 -34.320 1.00 88.88 537 CYS A N 1
ATOM 4261 C CA . CYS A 1 537 ? 23.362 16.890 -32.858 1.00 88.88 537 CYS A CA 1
ATOM 4262 C C . CYS A 1 537 ? 22.790 15.565 -32.320 1.00 88.88 537 CYS A C 1
ATOM 4264 O O . CYS A 1 537 ? 23.381 14.944 -31.430 1.00 88.88 537 CYS A O 1
ATOM 4266 N N . ARG A 1 538 ? 21.665 15.096 -32.882 1.00 85.62 538 ARG A N 1
ATOM 4267 C CA . ARG A 1 538 ? 21.036 13.815 -32.513 1.00 85.62 538 ARG A CA 1
ATOM 4268 C C . ARG A 1 538 ? 21.945 12.626 -32.829 1.00 85.62 538 ARG A C 1
ATOM 4270 O O . ARG A 1 538 ? 22.057 11.706 -32.013 1.00 85.62 538 ARG A O 1
ATOM 4277 N N . ARG A 1 539 ? 22.635 12.650 -33.971 1.00 84.44 539 ARG A N 1
ATOM 4278 C CA . ARG A 1 539 ? 23.600 11.613 -34.360 1.00 84.44 539 ARG A CA 1
ATOM 4279 C C . ARG A 1 539 ? 24.788 11.566 -33.403 1.00 84.44 539 ARG A C 1
ATOM 4281 O O . ARG A 1 539 ? 25.145 10.477 -32.946 1.00 84.44 539 ARG A O 1
ATOM 4288 N N . PHE A 1 540 ? 25.353 12.722 -33.050 1.00 89.44 540 PHE A N 1
ATOM 4289 C CA . PHE A 1 540 ? 26.439 12.836 -32.075 1.00 89.44 540 PHE A CA 1
ATOM 4290 C C . PHE A 1 540 ? 26.048 12.232 -30.718 1.00 89.44 540 PHE A C 1
ATOM 4292 O O . PHE A 1 540 ? 26.703 11.293 -30.256 1.00 89.44 540 PHE A O 1
ATOM 4299 N N . GLN A 1 541 ? 24.955 12.709 -30.104 1.00 90.06 541 GLN A N 1
ATOM 4300 C CA . GLN A 1 541 ? 24.554 12.258 -28.764 1.00 90.06 541 GLN A CA 1
ATOM 4301 C C . GLN A 1 541 ? 24.215 10.762 -28.744 1.00 90.06 541 GLN A C 1
ATOM 4303 O O . GLN A 1 541 ? 24.650 10.036 -27.848 1.00 90.06 541 GLN A O 1
ATOM 4308 N N . THR A 1 542 ? 23.492 10.277 -29.763 1.00 85.69 542 THR A N 1
ATOM 4309 C CA . THR A 1 542 ? 23.056 8.877 -29.835 1.00 85.69 542 THR A CA 1
ATOM 4310 C C . THR A 1 542 ? 24.258 7.951 -29.961 1.00 85.69 542 THR A C 1
ATOM 4312 O O . THR A 1 542 ? 24.343 6.939 -29.266 1.00 85.69 542 THR A O 1
ATOM 4315 N N . THR A 1 543 ? 25.227 8.320 -30.801 1.00 85.25 543 THR A N 1
ATOM 4316 C CA . THR A 1 543 ? 26.463 7.552 -30.986 1.00 85.25 543 THR A CA 1
ATOM 4317 C C . THR A 1 543 ? 27.280 7.512 -29.697 1.00 85.25 543 THR A C 1
ATOM 4319 O O . THR A 1 543 ? 27.669 6.431 -29.250 1.00 85.25 543 THR A O 1
ATOM 4322 N N . LEU A 1 544 ? 27.481 8.662 -29.047 1.00 89.44 544 LEU A N 1
ATOM 4323 C CA . LEU A 1 544 ? 28.273 8.756 -27.822 1.00 89.44 544 LEU A CA 1
ATOM 4324 C C . LEU A 1 544 ? 27.660 7.949 -26.665 1.00 89.44 544 LEU A C 1
ATOM 4326 O O . LEU A 1 544 ? 28.366 7.185 -26.004 1.00 89.44 544 LEU A O 1
ATOM 4330 N N . PHE A 1 545 ? 26.347 8.050 -26.439 1.00 88.25 545 PHE A N 1
ATOM 4331 C CA . PHE A 1 545 ? 25.689 7.297 -25.367 1.00 88.25 545 PHE A CA 1
ATOM 4332 C C . PHE A 1 545 ? 25.570 5.798 -25.660 1.00 88.25 545 PHE A C 1
ATOM 4334 O O . PHE A 1 545 ? 25.675 5.001 -24.726 1.00 88.25 545 PHE A O 1
ATOM 4341 N N . ARG A 1 546 ? 25.429 5.377 -26.927 1.00 84.69 546 ARG A N 1
ATOM 4342 C CA . ARG A 1 546 ? 25.501 3.949 -27.299 1.00 84.69 546 ARG A CA 1
ATOM 4343 C C . ARG A 1 546 ? 26.868 3.350 -26.951 1.00 84.69 546 ARG A C 1
ATOM 4345 O O . ARG A 1 546 ? 26.920 2.251 -26.397 1.00 84.69 546 ARG A O 1
ATOM 4352 N N . ILE A 1 547 ? 27.947 4.100 -27.200 1.00 85.81 547 ILE A N 1
ATOM 4353 C CA . ILE A 1 547 ? 29.320 3.722 -26.831 1.00 85.81 547 ILE A CA 1
ATOM 4354 C C . ILE A 1 547 ? 29.468 3.625 -25.304 1.00 85.81 547 ILE A C 1
ATOM 4356 O O . ILE A 1 547 ? 29.926 2.603 -24.793 1.00 85.81 547 ILE A O 1
ATOM 4360 N N . LEU A 1 548 ? 29.053 4.662 -24.567 1.00 86.56 548 LEU A N 1
ATOM 4361 C CA . LEU A 1 548 ? 29.177 4.729 -23.104 1.00 86.56 548 LEU A CA 1
ATOM 4362 C C . LEU A 1 548 ? 28.367 3.639 -22.379 1.00 86.56 548 LEU A C 1
ATOM 4364 O O . LEU A 1 548 ? 28.841 3.050 -21.408 1.00 86.56 548 LEU A O 1
ATOM 4368 N N . LEU A 1 549 ? 27.159 3.332 -22.860 1.00 82.00 549 LEU A N 1
ATOM 4369 C CA . LEU A 1 549 ? 26.267 2.337 -22.253 1.00 82.00 549 LEU A CA 1
ATOM 4370 C C . LEU A 1 549 ? 26.549 0.895 -22.703 1.00 82.00 549 LEU A C 1
ATOM 4372 O O . LEU A 1 549 ? 25.835 -0.015 -22.275 1.00 82.00 549 LEU A O 1
ATOM 4376 N N . LYS A 1 550 ? 27.579 0.671 -23.536 1.00 69.12 550 LYS A N 1
ATOM 4377 C CA . LYS A 1 550 ? 27.969 -0.648 -24.071 1.00 69.12 550 LYS A CA 1
ATOM 4378 C C . LYS A 1 550 ? 26.780 -1.421 -24.666 1.00 69.12 550 LYS A C 1
ATOM 4380 O O . LYS A 1 550 ? 26.658 -2.628 -24.459 1.00 69.12 550 LYS A O 1
ATOM 4385 N N . ARG A 1 551 ? 25.868 -0.735 -25.364 1.00 63.50 551 ARG A N 1
ATOM 4386 C CA . ARG A 1 551 ? 24.772 -1.409 -26.073 1.00 63.50 551 ARG A CA 1
ATOM 4387 C C . ARG A 1 551 ? 25.380 -2.091 -27.299 1.00 63.50 551 ARG A C 1
ATOM 4389 O O . ARG A 1 551 ? 25.796 -1.407 -28.229 1.00 63.50 551 ARG A O 1
ATOM 4396 N N . ASP A 1 552 ? 25.517 -3.417 -27.234 1.00 52.22 552 ASP A N 1
ATOM 4397 C CA . ASP A 1 552 ? 25.903 -4.247 -28.379 1.00 52.22 552 ASP A CA 1
ATOM 4398 C C . ASP A 1 552 ? 24.975 -3.910 -29.542 1.00 52.22 552 ASP A C 1
ATOM 4400 O O . ASP A 1 552 ? 23.764 -3.932 -29.356 1.00 52.22 552 ASP A O 1
ATOM 4404 N N . ASP A 1 553 ? 25.529 -3.631 -30.722 1.00 47.47 553 ASP A N 1
ATOM 4405 C CA . ASP A 1 553 ? 24.864 -4.031 -31.954 1.00 47.47 553 ASP A CA 1
ATOM 4406 C C . ASP A 1 553 ? 25.795 -3.955 -33.165 1.00 47.47 553 ASP A C 1
ATOM 4408 O O . ASP A 1 553 ? 26.498 -2.973 -33.410 1.00 47.47 553 ASP A O 1
ATOM 4412 N N . ASN A 1 554 ? 25.675 -4.979 -34.008 1.00 42.72 554 ASN A N 1
ATOM 4413 C CA . ASN A 1 554 ? 26.190 -5.076 -35.375 1.00 42.72 554 ASN A CA 1
ATOM 4414 C C . ASN A 1 554 ? 25.645 -3.973 -36.330 1.00 42.72 554 ASN A C 1
ATOM 4416 O O . ASN A 1 554 ? 25.740 -4.122 -37.545 1.00 42.72 554 ASN A O 1
ATOM 4420 N N . LYS A 1 555 ? 25.056 -2.885 -35.806 1.00 49.31 555 LYS A N 1
ATOM 4421 C CA . LYS A 1 555 ? 24.323 -1.829 -36.532 1.00 49.31 555 LYS A CA 1
ATOM 4422 C C . LYS A 1 555 ? 24.943 -0.431 -36.459 1.00 49.31 555 LYS A C 1
ATOM 4424 O O . LYS A 1 555 ? 24.439 0.475 -37.108 1.00 49.31 555 LYS A O 1
ATOM 4429 N N . LEU A 1 556 ? 26.064 -0.232 -35.756 1.00 50.31 556 LEU A N 1
ATOM 4430 C CA . LEU A 1 556 ? 26.791 1.055 -35.781 1.00 50.31 556 LEU A CA 1
ATOM 4431 C C . LEU A 1 556 ? 27.277 1.461 -37.196 1.00 50.31 556 LEU A C 1
ATOM 4433 O O . LEU A 1 556 ? 27.691 2.600 -37.378 1.00 50.31 556 LEU A O 1
ATOM 4437 N N . ALA A 1 557 ? 27.225 0.546 -38.176 1.00 39.69 557 ALA A N 1
ATOM 4438 C CA . ALA A 1 557 ? 27.736 0.716 -39.539 1.00 39.69 557 ALA A CA 1
ATOM 4439 C C . ALA A 1 557 ? 26.664 0.705 -40.656 1.00 39.69 557 ALA A C 1
ATOM 4441 O O . ALA A 1 557 ? 27.033 0.746 -41.826 1.00 39.69 557 ALA A O 1
ATOM 4442 N N . SER A 1 558 ? 25.361 0.622 -40.349 1.00 41.25 558 SER A N 1
ATOM 4443 C CA . SER A 1 558 ? 24.314 0.751 -41.378 1.00 41.25 558 SER A CA 1
ATOM 4444 C C . SER A 1 558 ? 23.820 2.197 -41.450 1.00 41.25 558 SER A C 1
ATOM 4446 O O . SER A 1 558 ? 23.034 2.621 -40.608 1.00 41.25 558 SER A O 1
ATOM 4448 N N . ASP A 1 559 ? 24.265 2.935 -42.468 1.00 39.47 559 ASP A N 1
ATOM 4449 C CA . ASP A 1 559 ? 23.953 4.346 -42.770 1.00 39.47 559 ASP A CA 1
ATOM 4450 C C . ASP A 1 559 ? 22.470 4.637 -43.134 1.00 39.47 559 ASP A C 1
ATOM 4452 O O . ASP A 1 559 ? 22.184 5.487 -43.970 1.00 39.47 559 ASP A O 1
ATOM 4456 N N . SER A 1 560 ? 21.490 3.947 -42.538 1.00 40.78 560 SER A N 1
ATOM 4457 C CA . SER A 1 560 ? 20.068 4.083 -42.924 1.00 40.78 560 SER A CA 1
ATOM 4458 C C . SER A 1 560 ? 19.067 4.093 -41.764 1.00 40.78 560 SER A C 1
ATOM 4460 O O . SER A 1 560 ? 17.903 3.740 -41.946 1.00 40.78 560 SER A O 1
ATOM 4462 N N . ASP A 1 561 ? 19.476 4.531 -40.572 1.00 44.56 561 ASP A N 1
ATOM 4463 C CA . ASP A 1 561 ? 18.509 4.825 -39.510 1.00 44.56 561 ASP A CA 1
ATOM 4464 C C . ASP A 1 561 ? 17.964 6.249 -39.714 1.00 44.56 561 ASP A C 1
ATOM 4466 O O . ASP A 1 561 ? 18.645 7.233 -39.445 1.00 44.56 561 ASP A O 1
ATOM 4470 N N . ASN A 1 562 ? 16.728 6.371 -40.212 1.00 47.44 562 ASN A N 1
ATOM 4471 C CA . ASN A 1 562 ? 16.022 7.651 -40.344 1.00 47.44 562 ASN A CA 1
ATOM 4472 C C . ASN A 1 562 ? 15.933 8.356 -38.973 1.00 47.44 562 ASN A C 1
ATOM 4474 O O . ASN A 1 562 ? 15.086 7.990 -38.156 1.00 47.44 562 ASN A O 1
ATOM 4478 N N . PHE A 1 563 ? 16.739 9.395 -38.731 1.00 50.25 563 PHE A N 1
ATOM 4479 C CA . PHE A 1 563 ? 16.717 10.224 -37.510 1.00 50.25 563 PHE A CA 1
ATOM 4480 C C . PHE A 1 563 ? 15.554 11.241 -37.466 1.00 50.25 563 PHE A C 1
ATOM 4482 O O . PHE A 1 563 ? 15.453 12.031 -36.526 1.00 50.25 563 PHE A O 1
ATOM 4489 N N . CYS A 1 564 ? 14.661 11.220 -38.464 1.00 47.31 564 CYS A N 1
ATOM 4490 C CA . CYS A 1 564 ? 13.505 12.115 -38.564 1.00 47.31 564 CYS A CA 1
ATOM 4491 C C . CYS A 1 564 ? 12.545 11.959 -37.372 1.00 47.31 564 CYS A C 1
ATOM 4493 O O . CYS A 1 564 ? 12.315 10.839 -36.918 1.00 47.31 564 CYS A O 1
ATOM 4495 N N . LEU A 1 565 ? 11.937 13.053 -36.912 1.00 49.56 565 LEU A N 1
ATOM 4496 C CA . LEU A 1 565 ? 10.839 13.017 -35.940 1.00 49.56 565 LEU A CA 1
ATOM 4497 C C . LEU A 1 565 ? 9.694 12.136 -36.475 1.00 49.56 565 LEU A C 1
ATOM 4499 O O . LEU A 1 565 ? 9.299 12.276 -37.632 1.00 49.56 565 LEU A O 1
ATOM 4503 N N . GLY A 1 566 ? 9.213 11.193 -35.663 1.00 50.34 566 GLY A N 1
ATOM 4504 C CA . GLY A 1 566 ? 7.958 10.486 -35.936 1.00 50.34 566 GLY A CA 1
ATOM 4505 C C . GLY A 1 566 ? 6.753 11.301 -35.455 1.00 50.34 566 GLY A C 1
ATOM 4506 O O . GLY A 1 566 ? 6.920 12.275 -34.729 1.00 50.34 566 GLY A O 1
ATOM 4507 N N . ASP A 1 567 ? 5.539 10.875 -35.803 1.00 54.75 567 ASP A N 1
ATOM 4508 C CA . ASP A 1 567 ? 4.297 11.555 -35.388 1.00 54.75 567 ASP A CA 1
ATOM 4509 C C . ASP A 1 567 ? 3.969 11.400 -33.881 1.00 54.75 567 ASP A C 1
ATOM 4511 O O . ASP A 1 567 ? 3.024 12.010 -33.386 1.00 54.75 567 ASP A O 1
ATOM 4515 N N . ASN A 1 568 ? 4.740 10.595 -33.139 1.00 60.69 568 ASN A N 1
ATOM 4516 C CA . ASN A 1 568 ? 4.510 10.286 -31.723 1.00 60.69 568 ASN A CA 1
ATOM 4517 C C . ASN A 1 568 ? 5.376 11.159 -30.790 1.00 60.69 568 ASN A C 1
ATOM 4519 O O . ASN A 1 568 ? 6.511 11.470 -31.156 1.00 60.69 568 ASN A O 1
ATOM 4523 N N . PRO A 1 569 ? 4.903 11.485 -29.569 1.00 67.81 569 PRO A N 1
ATOM 4524 C CA . PRO A 1 569 ? 5.705 12.177 -28.559 1.00 67.81 569 PRO A CA 1
ATOM 4525 C C . PRO A 1 569 ? 7.008 11.435 -28.249 1.00 67.81 569 PRO A C 1
ATOM 4527 O O . PRO A 1 569 ? 7.000 10.255 -27.892 1.00 67.81 569 PRO A O 1
ATOM 4530 N N . GLU A 1 570 ? 8.127 12.152 -28.333 1.00 75.50 570 GLU A N 1
ATOM 4531 C CA . GLU A 1 570 ? 9.459 11.653 -27.984 1.00 75.50 570 GLU A CA 1
ATOM 4532 C C . GLU A 1 570 ? 10.239 12.674 -27.146 1.00 75.50 570 GLU A C 1
ATOM 4534 O O . GLU A 1 570 ? 9.931 13.869 -27.141 1.00 75.50 570 GLU A O 1
ATOM 4539 N N . PHE A 1 571 ? 11.265 12.204 -26.430 1.00 80.38 571 PHE A N 1
ATOM 4540 C CA . PHE A 1 571 ? 12.212 13.092 -25.756 1.00 80.38 571 PHE A CA 1
ATOM 4541 C C . PHE A 1 571 ? 12.957 13.949 -26.792 1.00 80.38 571 PHE A C 1
ATOM 4543 O O . PHE A 1 571 ? 13.705 13.410 -27.611 1.00 80.38 571 PHE A O 1
ATOM 4550 N N . ASP A 1 572 ? 12.787 15.272 -26.732 1.00 80.88 572 ASP A N 1
ATOM 4551 C CA . ASP A 1 572 ? 13.350 16.232 -27.696 1.00 80.88 572 ASP A CA 1
ATOM 4552 C C . ASP A 1 572 ? 14.240 17.266 -26.995 1.00 80.88 572 ASP A C 1
ATOM 4554 O O . ASP A 1 572 ? 13.966 18.468 -26.968 1.00 80.88 572 ASP A O 1
ATOM 4558 N N . TYR A 1 573 ? 15.331 16.773 -26.413 1.00 89.56 573 TYR A N 1
ATOM 4559 C CA . TYR A 1 573 ? 16.408 17.592 -25.871 1.00 89.56 573 TYR A CA 1
ATOM 4560 C C . TYR A 1 573 ? 17.765 17.147 -26.420 1.00 89.56 573 TYR A C 1
ATOM 4562 O O . TYR A 1 573 ? 17.950 15.990 -26.812 1.00 89.56 573 TYR A O 1
ATOM 4570 N N . LEU A 1 574 ? 18.709 18.087 -26.474 1.00 91.06 574 LEU A N 1
ATOM 4571 C CA . LEU A 1 574 ? 20.055 17.884 -27.003 1.00 91.06 574 LEU A CA 1
ATOM 4572 C C . LEU A 1 574 ? 21.091 18.091 -25.900 1.00 91.06 574 LEU A C 1
ATOM 4574 O O . LEU A 1 574 ? 21.044 19.080 -25.167 1.00 91.06 574 LEU A O 1
ATOM 4578 N N . LEU A 1 575 ? 22.044 17.166 -25.816 1.00 93.81 575 LEU A N 1
ATOM 4579 C CA . LEU A 1 575 ? 23.179 17.225 -24.896 1.00 93.81 575 LEU A CA 1
ATOM 4580 C C . LEU A 1 575 ? 24.465 17.387 -25.704 1.00 93.81 575 LEU A C 1
ATOM 4582 O O . LEU A 1 575 ? 24.885 16.462 -26.402 1.00 93.81 575 LEU A O 1
ATOM 4586 N N . LEU A 1 576 ? 25.076 18.568 -25.629 1.00 92.81 576 LEU A N 1
ATOM 4587 C CA . LEU A 1 576 ? 26.164 18.975 -26.518 1.00 92.81 576 LEU A CA 1
ATOM 4588 C C . LEU A 1 576 ? 27.402 19.416 -25.729 1.00 92.81 576 LEU A C 1
ATOM 4590 O O . LEU A 1 576 ? 27.274 19.973 -24.644 1.00 92.81 576 LEU A O 1
ATOM 4594 N N . PRO A 1 577 ? 28.619 19.182 -26.239 1.00 92.12 577 PRO A N 1
ATOM 4595 C CA . PRO A 1 577 ? 29.831 19.684 -25.605 1.00 92.12 577 PRO A CA 1
ATOM 4596 C C . PRO A 1 577 ? 29.872 21.218 -25.644 1.00 92.12 577 PRO A C 1
ATOM 4598 O O . PRO A 1 577 ? 29.552 21.825 -26.669 1.00 92.12 577 PRO A O 1
ATOM 4601 N N . ALA A 1 578 ? 30.280 21.846 -24.539 1.00 88.69 578 ALA A N 1
ATOM 4602 C CA . ALA A 1 578 ? 30.481 23.290 -24.490 1.00 88.69 578 ALA A CA 1
ATOM 4603 C C . ALA A 1 578 ? 31.888 23.689 -24.971 1.00 88.69 578 ALA A C 1
ATOM 4605 O O . ALA A 1 578 ? 32.871 22.977 -24.743 1.00 88.69 578 ALA A O 1
ATOM 4606 N N . THR A 1 579 ? 32.005 24.865 -25.591 1.00 82.44 579 THR A N 1
ATOM 4607 C CA . THR A 1 579 ? 33.299 25.475 -25.939 1.00 82.44 579 THR A CA 1
ATOM 4608 C C . THR A 1 579 ? 34.061 25.917 -24.687 1.00 82.44 579 THR A C 1
ATOM 4610 O O . THR A 1 579 ? 33.492 26.567 -23.804 1.00 82.44 579 THR A O 1
ATOM 4613 N N . VAL A 1 580 ? 35.364 25.631 -24.644 1.00 70.31 580 VAL A N 1
ATOM 4614 C CA . VAL A 1 580 ? 36.265 25.998 -23.537 1.00 70.31 580 VAL A CA 1
ATOM 4615 C C . VAL A 1 580 ? 36.340 27.524 -23.388 1.00 70.31 580 VAL A C 1
ATOM 4617 O O . VAL A 1 580 ? 36.505 28.222 -24.385 1.00 70.31 580 VAL A O 1
ATOM 4620 N N . GLU A 1 581 ? 36.259 28.051 -22.159 1.00 58.59 581 GLU A N 1
ATOM 4621 C CA . GLU A 1 581 ? 36.199 29.498 -21.858 1.00 58.59 581 GLU A CA 1
ATOM 4622 C C . GLU A 1 581 ? 37.235 30.357 -22.601 1.00 58.59 581 GLU A C 1
ATOM 4624 O O . GLU A 1 581 ? 36.887 31.408 -23.131 1.00 58.59 581 GLU A O 1
ATOM 4629 N N . HIS A 1 582 ? 38.484 29.895 -22.709 1.00 52.00 582 HIS A N 1
ATOM 4630 C CA . HIS A 1 582 ? 39.573 30.627 -23.373 1.00 52.00 582 HIS A CA 1
ATOM 4631 C C . HIS A 1 582 ? 39.518 30.608 -24.912 1.00 52.00 582 HIS A C 1
ATOM 4633 O O . HIS A 1 582 ? 40.302 31.295 -25.560 1.00 52.00 582 HIS A O 1
ATOM 4639 N N . GLN A 1 583 ? 38.620 29.813 -25.495 1.00 51.75 583 GLN A N 1
ATOM 4640 C CA . GLN A 1 583 ? 38.424 29.659 -26.939 1.00 51.75 583 GLN A CA 1
ATOM 4641 C C . GLN A 1 583 ? 37.005 30.034 -27.380 1.00 51.75 583 GLN A C 1
ATOM 4643 O O . GLN A 1 583 ? 36.696 29.865 -28.556 1.00 51.75 583 GLN A O 1
ATOM 4648 N N . ARG A 1 584 ? 36.143 30.537 -26.477 1.00 54.59 584 ARG A N 1
ATOM 4649 C CA . ARG A 1 584 ? 34.777 30.966 -26.813 1.00 54.59 584 ARG A CA 1
ATOM 4650 C C . ARG A 1 584 ? 34.842 32.050 -27.898 1.00 54.59 584 ARG A C 1
ATOM 4652 O O . ARG A 1 584 ? 35.246 33.175 -27.594 1.00 54.59 584 ARG A O 1
ATOM 4659 N N . PRO A 1 585 ? 34.424 31.773 -29.148 1.00 52.34 585 PRO A N 1
ATOM 4660 C CA . PRO A 1 585 ? 34.104 32.859 -30.051 1.00 52.34 585 PRO A CA 1
ATOM 4661 C C . PRO A 1 585 ? 32.925 33.614 -29.433 1.00 52.34 585 PRO A C 1
ATOM 4663 O O . PRO A 1 585 ? 32.055 33.011 -28.805 1.00 52.34 585 PRO A O 1
ATOM 4666 N N . SER A 1 586 ? 32.847 34.924 -29.637 1.00 51.78 586 SER A N 1
ATOM 4667 C CA . SER A 1 586 ? 31.799 35.796 -29.083 1.00 51.78 586 SER A CA 1
ATOM 4668 C C . SER A 1 586 ? 30.351 35.369 -29.409 1.00 51.78 586 SER A C 1
ATOM 4670 O O . SER A 1 586 ? 29.420 35.932 -28.835 1.00 51.78 586 SER A O 1
ATOM 4672 N N . ASN A 1 587 ? 30.153 34.357 -30.269 1.00 53.38 587 ASN A N 1
ATOM 4673 C CA . ASN A 1 587 ? 28.864 33.953 -30.830 1.00 53.38 587 ASN A CA 1
ATOM 4674 C C . ASN A 1 587 ? 28.479 32.453 -30.731 1.00 53.38 587 ASN A C 1
ATOM 4676 O O . ASN A 1 587 ? 27.381 32.134 -31.178 1.00 53.38 587 ASN A O 1
ATOM 4680 N N . SER A 1 588 ? 29.278 31.522 -30.175 1.00 68.00 588 SER A N 1
ATOM 4681 C CA . SER A 1 588 ? 28.840 30.106 -30.054 1.00 68.00 588 SER A CA 1
ATOM 4682 C C . SER A 1 588 ? 29.322 29.424 -28.775 1.00 68.00 588 SER A C 1
ATOM 4684 O O . SER A 1 588 ? 30.518 29.375 -28.515 1.00 68.00 588 SER A O 1
ATOM 4686 N N . ILE A 1 589 ? 28.376 28.871 -28.008 1.00 83.25 589 ILE A N 1
ATOM 4687 C CA . ILE A 1 589 ? 28.608 28.123 -26.756 1.00 83.25 589 ILE A CA 1
ATOM 4688 C C . ILE A 1 589 ? 28.798 26.620 -27.040 1.00 83.25 589 ILE A C 1
ATOM 4690 O O . ILE A 1 589 ? 29.361 25.894 -26.225 1.00 83.25 589 ILE A O 1
ATOM 4694 N N . ILE A 1 590 ? 28.344 26.154 -28.209 1.00 87.25 590 ILE A N 1
ATOM 4695 C CA . ILE A 1 590 ? 28.390 24.753 -28.641 1.00 87.25 590 ILE A CA 1
ATOM 4696 C C . ILE A 1 590 ? 29.715 24.480 -29.362 1.00 87.25 590 ILE A C 1
ATOM 4698 O O . ILE A 1 590 ? 30.087 25.216 -30.282 1.00 87.25 590 ILE A O 1
ATOM 4702 N N . ASP A 1 591 ? 30.402 23.409 -28.963 1.00 88.06 591 ASP A N 1
ATOM 4703 C CA . ASP A 1 591 ? 31.596 22.888 -29.635 1.00 88.06 591 ASP A CA 1
ATOM 4704 C C . ASP A 1 591 ? 31.196 22.070 -30.877 1.00 88.06 591 ASP A C 1
ATOM 4706 O O . ASP A 1 591 ? 31.042 20.845 -30.842 1.00 88.06 591 ASP A O 1
ATOM 4710 N N . TRP A 1 592 ? 31.010 22.780 -31.992 1.00 87.31 592 TRP A N 1
ATOM 4711 C CA . TRP A 1 592 ? 30.653 22.197 -33.287 1.00 87.31 592 TRP A CA 1
ATOM 4712 C C . TRP A 1 592 ? 31.727 21.272 -33.865 1.00 87.31 592 TRP A C 1
ATOM 4714 O O . TRP A 1 592 ? 31.396 20.394 -34.659 1.00 87.31 592 TRP A O 1
ATOM 4724 N N . GLU A 1 593 ? 32.993 21.429 -33.472 1.00 86.12 593 GLU A N 1
ATOM 4725 C CA . GLU A 1 593 ? 34.077 20.555 -33.930 1.00 86.12 593 GLU A CA 1
ATOM 4726 C C . GLU A 1 593 ? 33.880 19.137 -33.377 1.00 86.12 593 GLU A C 1
ATOM 4728 O O . GLU A 1 593 ? 33.894 18.164 -34.132 1.00 86.12 593 GLU A O 1
ATOM 4733 N N . SER A 1 594 ? 33.570 19.034 -32.079 1.00 86.06 594 SER A N 1
ATOM 4734 C CA . SER A 1 594 ? 33.207 17.764 -31.445 1.00 86.06 594 SER A CA 1
ATOM 4735 C C . SER A 1 594 ? 31.871 17.210 -31.958 1.00 86.06 594 SER A C 1
ATOM 4737 O O . SER A 1 594 ? 31.749 15.998 -32.139 1.00 86.06 594 SER A O 1
ATOM 4739 N N . VAL A 1 595 ? 30.858 18.052 -32.205 1.00 86.56 595 VAL A N 1
ATOM 4740 C CA . VAL A 1 595 ? 29.545 17.594 -32.717 1.00 86.56 595 VAL A CA 1
ATOM 4741 C C . VAL A 1 595 ? 29.671 16.990 -34.119 1.00 86.56 595 VAL A C 1
ATOM 4743 O O . VAL A 1 595 ? 29.134 15.913 -34.373 1.00 86.56 595 VAL A O 1
ATOM 4746 N N . ASN A 1 596 ? 30.461 17.613 -34.996 1.00 86.50 596 ASN A N 1
ATOM 4747 C CA . ASN A 1 596 ? 30.693 17.149 -36.368 1.00 86.50 596 ASN A CA 1
ATOM 4748 C C . ASN A 1 596 ? 31.647 15.946 -36.467 1.00 86.50 596 ASN A C 1
ATOM 4750 O O . ASN A 1 596 ? 31.971 15.501 -37.567 1.00 86.50 596 ASN A O 1
ATOM 4754 N N . SER A 1 597 ? 32.072 15.380 -35.334 1.00 83.00 597 SER A N 1
ATOM 4755 C CA . SER A 1 597 ? 32.953 14.208 -35.286 1.00 83.00 597 SER A CA 1
ATOM 4756 C C . SER A 1 597 ? 32.305 12.903 -35.774 1.00 83.00 597 SER A C 1
ATOM 4758 O O . SER A 1 597 ? 33.013 11.908 -35.961 1.00 83.00 597 SER A O 1
ATOM 4760 N N . CYS A 1 598 ? 30.978 12.879 -35.970 1.00 78.31 598 CYS A N 1
ATOM 4761 C CA . CYS A 1 598 ? 30.210 11.722 -36.430 1.00 78.31 598 CYS A CA 1
ATOM 4762 C C . CYS A 1 598 ? 29.197 12.121 -37.532 1.00 78.31 598 CYS A C 1
ATOM 4764 O O . CYS A 1 598 ? 28.329 12.952 -37.262 1.00 78.31 598 CYS A O 1
ATOM 4766 N N . PRO A 1 599 ? 29.233 11.516 -38.741 1.00 69.88 599 PRO A N 1
ATOM 4767 C CA . PRO A 1 599 ? 30.040 10.358 -39.126 1.00 69.88 599 PRO A CA 1
ATOM 4768 C C . PRO A 1 599 ? 31.514 10.689 -39.347 1.00 69.88 599 PRO A C 1
ATOM 4770 O O . PRO A 1 599 ? 31.861 11.692 -39.963 1.00 69.88 599 PRO A O 1
ATOM 4773 N N . PHE A 1 600 ? 32.383 9.779 -38.911 1.00 76.12 600 PHE A N 1
ATOM 4774 C CA . PHE A 1 600 ? 33.785 9.834 -39.286 1.00 76.12 600 PHE A CA 1
ATOM 4775 C C . PHE A 1 600 ? 33.939 9.557 -40.790 1.00 76.12 600 PHE A C 1
ATOM 4777 O O . PHE A 1 600 ? 33.585 8.477 -41.261 1.00 76.12 600 PHE A O 1
ATOM 4784 N N . SER A 1 601 ? 34.506 10.513 -41.531 1.00 69.81 601 SER A N 1
ATOM 4785 C CA . SER A 1 601 ? 34.902 10.329 -42.930 1.00 69.81 601 SER A CA 1
ATOM 4786 C C . SER A 1 601 ? 36.425 10.262 -43.056 1.00 69.81 601 SER A C 1
ATOM 4788 O O . SER A 1 601 ? 37.152 11.181 -42.654 1.00 69.81 601 SER A O 1
ATOM 4790 N N . SER A 1 602 ? 36.916 9.174 -43.656 1.00 60.53 602 SER A N 1
ATOM 4791 C CA . SER A 1 602 ? 38.325 9.024 -44.033 1.00 60.53 602 SER A CA 1
ATOM 4792 C C . SER A 1 602 ? 38.725 9.945 -45.190 1.00 60.53 602 SER A C 1
ATOM 4794 O O . SER A 1 602 ? 39.907 10.238 -45.333 1.00 60.53 602 SER A O 1
ATOM 4796 N N . GLU A 1 603 ? 37.759 10.438 -45.974 1.00 55.59 603 GLU A N 1
ATOM 4797 C CA . GLU A 1 603 ? 37.979 11.193 -47.217 1.00 55.59 603 GLU A CA 1
ATOM 4798 C C . GLU A 1 603 ? 38.163 12.704 -47.010 1.00 55.59 603 GLU A C 1
ATOM 4800 O O . GLU A 1 603 ? 38.625 13.394 -47.917 1.00 55.59 603 GLU A O 1
ATOM 4805 N N . SER A 1 604 ? 37.836 13.252 -45.831 1.00 54.50 604 SER A N 1
ATOM 4806 C CA . SER A 1 604 ? 38.012 14.691 -45.597 1.00 54.50 604 SER A CA 1
ATOM 4807 C C . SER A 1 604 ? 39.500 15.062 -45.562 1.00 54.50 604 SER A C 1
ATOM 4809 O O . SER A 1 604 ? 40.266 14.562 -44.735 1.00 54.50 604 SER A O 1
ATOM 4811 N N . THR A 1 605 ? 39.925 15.939 -46.470 1.00 50.28 605 THR A N 1
ATOM 4812 C CA . THR A 1 605 ? 41.305 16.431 -46.576 1.00 50.28 605 THR A CA 1
ATOM 4813 C C . THR A 1 605 ? 41.767 17.042 -45.255 1.00 50.28 605 THR A C 1
ATOM 4815 O O . THR A 1 605 ? 41.076 17.891 -44.690 1.00 50.28 605 THR A O 1
ATOM 4818 N N . CYS A 1 606 ? 42.936 16.634 -44.751 1.00 55.72 606 CYS A N 1
ATOM 4819 C CA . CYS A 1 606 ? 43.573 17.316 -43.627 1.00 55.72 606 CYS A CA 1
ATOM 4820 C C . CYS A 1 606 ? 43.803 18.792 -43.994 1.00 55.72 606 CYS A C 1
ATOM 4822 O O . CYS A 1 606 ? 44.264 19.087 -45.098 1.00 55.72 606 CYS A O 1
ATOM 4824 N N . GLY A 1 607 ? 43.474 19.720 -43.090 1.00 53.47 607 GLY A N 1
ATOM 4825 C CA . GLY A 1 607 ? 43.719 21.147 -43.309 1.00 53.47 607 GLY A CA 1
ATOM 4826 C C . GLY A 1 607 ? 45.191 21.427 -43.643 1.00 53.47 607 GLY A C 1
ATOM 4827 O O . GLY A 1 607 ? 46.077 20.640 -43.305 1.00 53.47 607 GLY A O 1
ATOM 4828 N N . SER A 1 608 ? 45.461 22.569 -44.279 1.00 49.59 608 SER A N 1
ATOM 4829 C CA . SER A 1 608 ? 46.758 23.007 -44.836 1.00 49.59 608 SER A CA 1
ATOM 4830 C C . SER A 1 608 ? 47.964 23.049 -43.869 1.00 49.59 608 SER A C 1
ATOM 4832 O O . SER A 1 608 ? 49.056 23.445 -44.277 1.00 49.59 608 SER A O 1
ATOM 4834 N N . ASN A 1 609 ? 47.792 22.616 -42.616 1.00 49.91 609 ASN A N 1
ATOM 4835 C CA . ASN A 1 609 ? 48.801 22.568 -41.555 1.00 49.91 609 ASN A CA 1
ATOM 4836 C C . ASN A 1 609 ? 49.413 21.168 -41.327 1.00 49.91 609 ASN A C 1
ATOM 4838 O O . ASN A 1 609 ? 50.258 21.010 -40.455 1.00 49.91 609 ASN A O 1
ATOM 4842 N N . CYS A 1 610 ? 49.031 20.143 -42.095 1.00 55.44 610 CYS A N 1
ATOM 4843 C CA . CYS A 1 610 ? 49.556 18.774 -41.958 1.00 55.44 610 CYS A CA 1
ATOM 4844 C C . CYS A 1 610 ? 50.858 18.535 -42.755 1.00 55.44 610 CYS A C 1
ATOM 4846 O O . CYS A 1 610 ? 50.914 17.648 -43.600 1.00 55.44 610 CYS A O 1
ATOM 4848 N N . LYS A 1 611 ? 51.904 19.346 -42.536 1.00 49.75 611 LYS A N 1
ATOM 4849 C CA . LYS A 1 611 ? 53.161 19.241 -43.310 1.00 49.75 611 LYS A CA 1
ATOM 4850 C C . LYS A 1 611 ? 54.203 18.256 -42.750 1.00 49.75 611 LYS A C 1
ATOM 4852 O O . LYS A 1 611 ? 55.076 17.861 -43.511 1.00 49.75 611 LYS A O 1
ATOM 4857 N N . ASP A 1 612 ? 54.060 17.790 -41.504 1.00 51.12 612 ASP A N 1
ATOM 4858 C CA . ASP A 1 612 ? 55.105 17.013 -40.800 1.00 51.12 612 ASP A CA 1
ATOM 4859 C C . ASP A 1 612 ? 54.648 15.645 -40.236 1.00 51.12 612 ASP A C 1
ATOM 4861 O O . ASP A 1 612 ? 55.333 15.040 -39.412 1.00 51.12 612 ASP A O 1
ATOM 4865 N N . HIS A 1 613 ? 53.496 15.116 -40.661 1.00 52.00 613 HIS A N 1
ATOM 4866 C CA . HIS A 1 613 ? 52.947 13.858 -40.136 1.00 52.00 613 HIS A CA 1
ATOM 4867 C C . HIS A 1 613 ? 52.955 12.739 -41.186 1.00 52.00 613 HIS A C 1
ATOM 4869 O O . HIS A 1 613 ? 52.621 12.972 -42.342 1.00 52.00 613 HIS A O 1
ATOM 4875 N N . ALA A 1 614 ? 53.322 11.511 -40.793 1.00 52.84 614 ALA A N 1
ATOM 4876 C CA . ALA A 1 614 ? 53.293 10.336 -41.669 1.00 52.84 614 ALA A CA 1
ATOM 4877 C C . ALA A 1 614 ? 51.876 10.133 -42.248 1.00 52.84 614 ALA A C 1
ATOM 4879 O O . ALA A 1 614 ? 50.941 9.799 -41.520 1.00 52.84 614 ALA A O 1
ATOM 4880 N N . CYS A 1 615 ? 51.719 10.365 -43.554 1.00 55.03 615 CYS A N 1
ATOM 4881 C CA . CYS A 1 615 ? 50.414 10.640 -44.162 1.00 55.03 615 CYS A CA 1
ATOM 4882 C C . CYS A 1 615 ? 49.431 9.460 -44.270 1.00 55.03 615 CYS A C 1
ATOM 4884 O O . CYS A 1 615 ? 48.283 9.706 -44.614 1.00 55.03 615 CYS A O 1
ATOM 4886 N N . ASP A 1 616 ? 49.794 8.216 -43.945 1.00 67.81 616 ASP A N 1
ATOM 4887 C CA . ASP A 1 616 ? 48.886 7.072 -44.132 1.00 67.81 616 ASP A CA 1
ATOM 4888 C C . ASP A 1 616 ? 49.048 5.987 -43.053 1.00 67.81 616 ASP A C 1
ATOM 4890 O O . ASP A 1 616 ? 49.774 5.001 -43.223 1.00 67.81 616 ASP A O 1
ATOM 4894 N N . VAL A 1 617 ? 48.323 6.120 -41.936 1.00 76.50 617 VAL A N 1
ATOM 4895 C CA . VAL A 1 617 ? 48.161 5.029 -40.961 1.00 76.50 617 VAL A CA 1
ATOM 4896 C C . VAL A 1 617 ? 47.020 4.122 -41.425 1.00 76.50 617 VAL A C 1
ATOM 4898 O O . VAL A 1 617 ? 45.910 4.590 -41.686 1.00 76.50 617 VAL A O 1
ATOM 4901 N N . ARG A 1 618 ? 47.272 2.810 -41.536 1.00 81.44 618 ARG A N 1
ATOM 4902 C CA . ARG A 1 618 ? 46.240 1.830 -41.921 1.00 81.44 618 ARG A CA 1
ATOM 4903 C C . ARG A 1 618 ? 45.402 1.463 -40.703 1.00 81.44 618 ARG A C 1
ATOM 4905 O O . ARG A 1 618 ? 45.914 0.902 -39.741 1.00 81.44 618 ARG A O 1
ATOM 4912 N N . ILE A 1 619 ? 44.110 1.743 -40.780 1.00 83.94 619 ILE A N 1
ATOM 4913 C CA . ILE A 1 619 ? 43.102 1.292 -39.822 1.00 83.94 619 ILE A CA 1
ATOM 4914 C C . ILE A 1 619 ? 42.268 0.165 -40.437 1.00 83.94 619 ILE A C 1
ATOM 4916 O O . ILE A 1 619 ? 42.374 -0.116 -41.632 1.00 83.94 619 ILE A O 1
ATOM 4920 N N . LYS A 1 620 ? 41.394 -0.471 -39.649 1.00 79.44 620 LYS A N 1
ATOM 4921 C CA . LYS A 1 620 ? 40.576 -1.597 -40.133 1.00 79.44 620 LYS A CA 1
ATOM 4922 C C . LYS A 1 620 ? 39.732 -1.254 -41.377 1.00 79.44 620 LYS A C 1
ATOM 4924 O O . LYS A 1 620 ? 39.539 -2.115 -42.231 1.00 79.44 620 LYS A O 1
ATOM 4929 N N . ASN A 1 621 ? 39.255 -0.009 -41.479 1.00 70.75 621 ASN A N 1
ATOM 4930 C CA . ASN A 1 621 ? 38.312 0.443 -42.511 1.00 70.75 621 ASN A CA 1
ATOM 4931 C C . ASN A 1 621 ? 38.941 1.352 -43.596 1.00 70.75 621 ASN A C 1
ATOM 4933 O O . ASN A 1 621 ? 38.200 1.907 -44.398 1.00 70.75 621 ASN A O 1
ATOM 4937 N N . GLY A 1 622 ? 40.269 1.547 -43.636 1.00 79.25 622 GLY A N 1
ATOM 4938 C CA . GLY A 1 622 ? 40.909 2.446 -44.616 1.00 79.25 622 GLY A CA 1
ATOM 4939 C C . GLY A 1 622 ? 42.292 2.966 -44.202 1.00 79.25 622 GLY A C 1
ATOM 4940 O O . GLY A 1 622 ? 42.919 2.415 -43.297 1.00 79.25 622 GLY A O 1
ATOM 4941 N N . SER A 1 623 ? 42.781 4.023 -44.859 1.00 79.19 623 SER A N 1
ATOM 4942 C CA . SER A 1 623 ? 43.931 4.816 -44.391 1.00 79.19 623 SER A CA 1
ATOM 4943 C C . SER A 1 623 ? 43.476 6.181 -43.878 1.00 79.19 623 SER A C 1
ATOM 4945 O O . SER A 1 623 ? 42.501 6.749 -44.369 1.00 79.19 623 SER A O 1
ATOM 4947 N N . VAL A 1 624 ? 44.137 6.670 -42.829 1.00 78.62 624 VAL A N 1
ATOM 4948 C CA . VAL A 1 624 ? 43.815 7.934 -42.158 1.00 78.62 624 VAL A CA 1
ATOM 4949 C C . VAL A 1 624 ? 45.117 8.612 -41.720 1.00 78.62 624 VAL A C 1
ATOM 4951 O O . VAL A 1 624 ? 46.057 7.942 -41.289 1.00 78.62 624 VAL A O 1
ATOM 4954 N N . CYS A 1 625 ? 45.172 9.943 -41.804 1.00 77.50 625 CYS A N 1
ATOM 4955 C CA . CYS A 1 625 ? 46.305 10.724 -41.302 1.00 77.50 625 CYS A CA 1
ATOM 4956 C C . CYS A 1 625 ? 46.435 10.599 -39.773 1.00 77.50 625 CYS A C 1
ATOM 4958 O O . CYS A 1 625 ? 45.430 10.621 -39.057 1.00 77.50 625 CYS A O 1
ATOM 4960 N N . SER A 1 626 ? 47.664 10.525 -39.252 1.00 74.88 626 SER A N 1
ATOM 4961 C CA . SER A 1 626 ? 47.914 10.352 -37.814 1.00 74.88 626 SER A CA 1
ATOM 4962 C C . SER A 1 626 ? 47.300 11.456 -36.944 1.00 74.88 626 SER A C 1
ATOM 4964 O O . SER A 1 626 ? 46.901 11.172 -35.820 1.00 74.88 626 SER A O 1
ATOM 4966 N N . CYS A 1 627 ? 47.142 12.681 -37.461 1.00 74.94 627 CYS A N 1
ATOM 4967 C CA . CYS A 1 627 ? 46.506 13.786 -36.732 1.00 74.94 627 CYS A CA 1
ATOM 4968 C C . CYS A 1 627 ? 45.026 13.525 -36.398 1.00 74.94 627 CYS A C 1
ATOM 4970 O O . CYS A 1 627 ? 44.542 13.970 -35.365 1.00 74.94 627 CYS A O 1
ATOM 4972 N N . LYS A 1 628 ? 44.309 12.748 -37.224 1.00 76.56 628 LYS A N 1
ATOM 4973 C CA . LYS A 1 628 ? 42.904 12.372 -36.983 1.00 76.56 628 LYS A CA 1
ATOM 4974 C C . LYS A 1 628 ? 42.755 11.216 -35.988 1.00 76.56 628 LYS A C 1
ATOM 4976 O O . LYS A 1 628 ? 41.633 10.880 -35.601 1.00 76.56 628 LYS A O 1
ATOM 4981 N N . LEU A 1 629 ? 43.863 10.572 -35.616 1.00 77.88 629 LEU A N 1
ATOM 4982 C CA . LEU A 1 629 ? 43.905 9.521 -34.596 1.00 77.88 629 LEU A CA 1
ATOM 4983 C C . LEU A 1 629 ? 44.175 10.086 -33.195 1.00 77.88 629 LEU A C 1
ATOM 4985 O O . LEU A 1 629 ? 44.042 9.360 -32.210 1.00 77.88 629 LEU A O 1
ATOM 4989 N N . GLU A 1 630 ? 44.517 11.370 -33.095 1.00 75.38 630 GLU A N 1
ATOM 4990 C CA . GLU A 1 630 ? 44.576 12.083 -31.824 1.00 75.38 630 GLU A CA 1
ATOM 4991 C C . GLU A 1 630 ? 43.166 12.502 -31.401 1.00 75.38 630 GLU A C 1
ATOM 4993 O O . GLU A 1 630 ? 42.387 12.980 -32.222 1.00 75.38 630 GLU A O 1
ATOM 4998 N N . ASN A 1 631 ? 42.831 12.320 -30.117 1.00 81.06 631 ASN A N 1
ATOM 4999 C CA . ASN A 1 631 ? 41.504 12.632 -29.578 1.00 81.06 631 ASN A CA 1
ATOM 5000 C C . ASN A 1 631 ? 40.379 11.993 -30.408 1.00 81.06 631 ASN A C 1
ATOM 5002 O O . ASN A 1 631 ? 39.529 12.682 -30.959 1.00 81.06 631 ASN A O 1
ATOM 5006 N N . CYS A 1 632 ? 40.381 10.668 -30.534 1.00 87.00 632 CYS A N 1
ATOM 5007 C CA . CYS A 1 632 ? 39.317 9.947 -31.227 1.00 87.00 632 CYS A CA 1
ATOM 5008 C C . CYS A 1 632 ? 38.802 8.767 -30.399 1.00 87.00 632 CYS A C 1
ATOM 5010 O O . CYS A 1 632 ? 39.465 8.292 -29.472 1.00 87.00 632 CYS A O 1
ATOM 5012 N N . VAL A 1 633 ? 37.606 8.282 -30.734 1.00 88.38 633 VAL A N 1
ATOM 5013 C CA . VAL A 1 633 ? 37.047 7.050 -30.165 1.00 88.38 633 VAL A CA 1
ATOM 5014 C C . VAL A 1 633 ? 37.139 5.940 -31.199 1.00 88.38 633 VAL A C 1
ATOM 5016 O O . VAL A 1 633 ? 36.639 6.077 -32.319 1.00 88.38 633 VAL A O 1
ATOM 5019 N N . VAL A 1 634 ? 37.751 4.823 -30.809 1.00 87.38 634 VAL A N 1
ATOM 5020 C CA . VAL A 1 634 ? 37.906 3.638 -31.657 1.00 87.38 634 VAL A CA 1
ATOM 5021 C C . VAL A 1 634 ? 37.235 2.425 -31.032 1.00 87.38 634 VAL A C 1
ATOM 5023 O O . VAL A 1 634 ? 37.199 2.259 -29.812 1.00 87.38 634 VAL A O 1
ATOM 5026 N N . TYR A 1 635 ? 36.738 1.543 -31.887 1.00 86.25 635 TYR A N 1
ATOM 5027 C CA . TYR A 1 635 ? 36.255 0.223 -31.516 1.00 86.25 635 TYR A CA 1
ATOM 5028 C C . TYR A 1 635 ? 37.242 -0.845 -31.969 1.00 86.25 635 TYR A C 1
ATOM 5030 O O . TYR A 1 635 ? 37.827 -0.766 -33.050 1.00 86.25 635 TYR A O 1
ATOM 5038 N N . THR A 1 636 ? 37.422 -1.854 -31.126 1.00 84.88 636 THR A N 1
ATOM 5039 C CA . THR A 1 636 ? 38.304 -2.990 -31.393 1.00 84.88 636 THR A CA 1
ATOM 5040 C C . THR A 1 636 ? 37.472 -4.274 -31.430 1.00 84.88 636 THR A C 1
ATOM 5042 O O . THR A 1 636 ? 37.078 -4.808 -30.392 1.00 84.88 636 THR A O 1
ATOM 5045 N N . PRO A 1 637 ? 37.188 -4.814 -32.627 1.00 79.62 637 PRO A N 1
ATOM 5046 C CA . PRO A 1 637 ? 36.309 -5.976 -32.784 1.00 79.62 637 PRO A CA 1
ATOM 5047 C C . PRO A 1 637 ? 36.807 -7.239 -32.070 1.00 79.62 637 PRO A C 1
ATOM 5049 O O . PRO A 1 637 ? 36.010 -8.068 -31.645 1.00 79.62 637 PRO A O 1
ATOM 5052 N N . HIS A 1 638 ? 38.126 -7.385 -31.918 1.00 78.00 638 HIS A N 1
ATOM 5053 C CA . HIS A 1 638 ? 38.751 -8.564 -31.313 1.00 78.00 638 HIS A CA 1
ATOM 5054 C C . HIS A 1 638 ? 38.574 -8.641 -29.788 1.00 78.00 638 HIS A C 1
ATOM 5056 O O . HIS A 1 638 ? 38.532 -9.736 -29.234 1.00 78.00 638 HIS A O 1
ATOM 5062 N N . SER A 1 639 ? 38.465 -7.497 -29.107 1.00 76.12 639 SER A N 1
ATOM 5063 C CA . SER A 1 639 ? 38.227 -7.410 -27.659 1.00 76.12 639 SER A CA 1
ATOM 5064 C C . SER A 1 639 ? 36.817 -6.908 -27.323 1.00 76.12 639 SER A C 1
ATOM 5066 O O . SER A 1 639 ? 36.482 -6.769 -26.146 1.00 76.12 639 SER A O 1
ATOM 5068 N N . LYS A 1 640 ? 35.997 -6.624 -28.350 1.00 79.38 640 LYS A N 1
ATOM 5069 C CA . LYS A 1 640 ? 34.647 -6.045 -28.253 1.00 79.38 640 LYS A CA 1
ATOM 5070 C C . LYS A 1 640 ? 34.593 -4.814 -27.339 1.00 79.38 640 LYS A C 1
ATOM 5072 O O . LYS A 1 640 ? 33.653 -4.647 -26.569 1.00 79.38 640 LYS A O 1
ATOM 5077 N N . SER A 1 641 ? 35.624 -3.971 -27.392 1.00 82.00 641 SER A N 1
ATOM 5078 C CA . SER A 1 641 ? 35.794 -2.846 -26.467 1.00 82.00 641 SER A CA 1
ATOM 5079 C C . SER A 1 641 ? 36.031 -1.526 -27.204 1.00 82.00 641 SER A C 1
ATOM 5081 O O . SER A 1 641 ? 36.660 -1.488 -28.268 1.00 82.00 641 SER A O 1
ATOM 5083 N N . PHE A 1 642 ? 35.527 -0.438 -26.619 1.00 86.44 642 PHE A N 1
ATOM 5084 C CA . PHE A 1 642 ? 35.737 0.931 -27.089 1.00 86.44 642 PHE A CA 1
ATOM 5085 C C . PHE A 1 642 ? 36.861 1.603 -26.304 1.00 86.44 642 PHE A C 1
ATOM 5087 O O . PHE A 1 642 ? 36.967 1.435 -25.084 1.00 86.44 642 PHE A O 1
ATOM 5094 N N . TYR A 1 643 ? 37.662 2.403 -27.000 1.00 86.31 643 TYR A N 1
ATOM 5095 C CA . TYR A 1 643 ? 38.797 3.110 -26.428 1.00 86.31 643 TYR A CA 1
ATOM 5096 C C . TYR A 1 643 ? 38.836 4.570 -26.892 1.00 86.31 643 TYR A C 1
ATOM 5098 O O . TYR A 1 643 ? 38.611 4.856 -28.065 1.00 86.31 643 TYR A O 1
ATOM 5106 N N . THR A 1 644 ? 39.171 5.485 -25.985 1.00 85.50 644 THR A N 1
ATOM 5107 C CA . THR A 1 644 ? 39.534 6.877 -26.283 1.00 85.50 644 THR A CA 1
ATOM 5108 C C . THR A 1 644 ? 41.039 6.959 -26.511 1.00 85.50 644 THR A C 1
ATOM 5110 O O . THR A 1 644 ? 41.814 6.555 -25.635 1.00 85.50 644 THR A O 1
ATOM 5113 N N . MET A 1 645 ? 41.462 7.449 -27.671 1.00 83.69 645 MET A N 1
ATOM 5114 C CA . MET A 1 645 ? 42.875 7.558 -28.023 1.00 83.69 645 MET A CA 1
ATOM 5115 C C . MET A 1 645 ? 43.505 8.798 -27.395 1.00 83.69 645 MET A C 1
ATOM 5117 O O . MET A 1 645 ? 42.939 9.890 -27.408 1.00 83.69 645 MET A O 1
ATOM 5121 N N . THR A 1 646 ? 44.706 8.604 -26.864 1.00 72.69 646 THR A N 1
ATOM 5122 C CA . THR A 1 646 ? 45.664 9.664 -26.525 1.00 72.69 646 THR A CA 1
ATOM 5123 C C . THR A 1 646 ? 46.740 9.716 -27.631 1.00 72.69 646 THR A C 1
ATOM 5125 O O . THR A 1 646 ? 46.709 8.846 -28.506 1.00 72.69 646 THR A O 1
ATOM 5128 N N . PRO A 1 647 ? 47.646 10.715 -27.669 1.00 66.12 647 PRO A N 1
ATOM 5129 C CA . PRO A 1 647 ? 48.560 10.918 -28.800 1.00 66.12 647 PRO A CA 1
ATOM 5130 C C . PRO A 1 647 ? 49.352 9.665 -29.209 1.00 66.12 647 PRO A C 1
ATOM 5132 O O . PRO A 1 647 ? 49.662 8.810 -28.372 1.00 66.12 647 PRO A O 1
ATOM 5135 N N . VAL A 1 648 ? 49.679 9.562 -30.503 1.00 65.00 648 VAL A N 1
ATOM 5136 C CA . VAL A 1 648 ? 50.380 8.410 -31.099 1.00 65.00 648 VAL A CA 1
ATOM 5137 C C . VAL A 1 648 ? 51.738 8.196 -30.422 1.00 65.00 648 VAL A C 1
ATOM 5139 O O . VAL A 1 648 ? 52.515 9.137 -30.260 1.00 65.00 648 VAL A O 1
ATOM 5142 N N . ILE A 1 649 ? 52.050 6.951 -30.039 1.00 68.75 649 ILE A N 1
ATOM 5143 C CA . ILE A 1 649 ? 53.376 6.612 -29.510 1.00 68.75 649 ILE A CA 1
ATOM 5144 C C . ILE A 1 649 ? 54.293 6.298 -30.691 1.00 68.75 649 ILE A C 1
ATOM 5146 O O . ILE A 1 649 ? 54.303 5.176 -31.194 1.00 68.75 649 ILE A O 1
ATOM 5150 N N . TRP A 1 650 ? 55.088 7.273 -31.119 1.00 64.06 650 TRP A N 1
ATOM 5151 C CA . TRP A 1 650 ? 56.001 7.110 -32.255 1.00 64.06 650 TRP A CA 1
ATOM 5152 C C . TRP A 1 650 ? 57.061 6.009 -32.034 1.00 64.06 650 TRP A C 1
ATOM 5154 O O . TRP A 1 650 ? 57.457 5.348 -32.991 1.00 64.06 650 TRP A O 1
ATOM 5164 N N . ASP A 1 651 ? 57.424 5.726 -30.776 1.00 69.19 651 ASP A N 1
ATOM 5165 C CA . ASP A 1 651 ? 58.531 4.827 -30.402 1.00 69.19 651 ASP A CA 1
ATOM 5166 C C . ASP A 1 651 ? 58.167 3.332 -30.262 1.00 69.19 651 ASP A C 1
ATOM 5168 O O . ASP A 1 651 ? 59.042 2.508 -29.987 1.00 69.19 651 ASP A O 1
ATOM 5172 N N . LEU A 1 652 ? 56.889 2.948 -30.392 1.00 78.75 652 LEU A N 1
ATOM 5173 C CA . LEU A 1 652 ? 56.435 1.557 -30.217 1.00 78.75 652 LEU A CA 1
ATOM 5174 C C . LEU A 1 652 ? 55.707 1.053 -31.460 1.00 78.75 652 LEU A C 1
ATOM 5176 O O . LEU A 1 652 ? 54.785 1.705 -31.932 1.00 78.75 652 LEU A O 1
ATOM 5180 N N . ASN A 1 653 ? 56.060 -0.137 -31.944 1.00 82.75 653 ASN A N 1
ATOM 5181 C CA . ASN A 1 653 ? 55.396 -0.812 -33.062 1.00 82.75 653 ASN A CA 1
ATOM 5182 C C . ASN A 1 653 ? 55.116 -2.292 -32.731 1.00 82.75 653 ASN A C 1
ATOM 5184 O O . ASN A 1 653 ? 55.429 -2.780 -31.643 1.00 82.75 653 ASN A O 1
ATOM 5188 N N . GLY A 1 654 ? 54.513 -3.033 -33.661 1.00 75.94 654 GLY A N 1
ATOM 5189 C CA . GLY A 1 654 ? 54.170 -4.450 -33.489 1.00 75.94 654 GLY A CA 1
ATOM 5190 C C . GLY A 1 654 ? 55.363 -5.374 -33.190 1.00 75.94 654 GLY A C 1
ATOM 5191 O O . GLY A 1 654 ? 55.157 -6.455 -32.638 1.00 75.94 654 GLY A O 1
ATOM 5192 N N . ASN A 1 655 ? 56.595 -4.955 -33.500 1.00 82.00 655 ASN A N 1
ATOM 5193 C CA . ASN A 1 655 ? 57.823 -5.700 -33.198 1.00 82.00 655 ASN A CA 1
ATOM 5194 C C . ASN A 1 655 ? 58.461 -5.301 -31.853 1.00 82.00 655 ASN A C 1
ATOM 5196 O O . ASN A 1 655 ? 59.434 -5.922 -31.432 1.00 82.00 655 ASN A O 1
ATOM 5200 N N . SER A 1 656 ? 57.937 -4.284 -31.164 1.00 83.56 656 SER A N 1
ATOM 5201 C CA . SER A 1 656 ? 58.409 -3.888 -29.834 1.00 83.56 656 SER A CA 1
ATOM 5202 C C . SER A 1 656 ? 58.039 -4.930 -28.767 1.00 83.56 656 SER A C 1
ATOM 5204 O O . SER A 1 656 ? 57.060 -5.670 -28.903 1.00 83.56 656 SER A O 1
ATOM 5206 N N . THR A 1 657 ? 58.815 -4.990 -27.683 1.00 78.69 657 THR A N 1
ATOM 5207 C CA . THR A 1 657 ? 58.590 -5.912 -26.559 1.00 78.69 657 THR A CA 1
ATOM 5208 C C . THR A 1 657 ? 57.457 -5.435 -25.643 1.00 78.69 657 THR A C 1
ATOM 5210 O O . THR A 1 657 ? 57.317 -4.242 -25.360 1.00 78.69 657 THR A O 1
ATOM 5213 N N . LEU A 1 658 ? 56.626 -6.372 -25.172 1.00 73.12 658 LEU A N 1
ATOM 5214 C CA . LEU A 1 658 ? 55.494 -6.075 -24.289 1.00 73.12 658 LEU A CA 1
ATOM 5215 C C . LEU A 1 658 ? 55.981 -5.712 -22.872 1.00 73.12 658 LEU A C 1
ATOM 5217 O O . LEU A 1 658 ? 56.701 -6.482 -22.243 1.00 73.12 658 LEU A O 1
ATOM 5221 N N . ARG A 1 659 ? 55.547 -4.568 -22.327 1.00 61.91 659 ARG A N 1
ATOM 5222 C CA . ARG A 1 659 ? 56.048 -4.040 -21.037 1.00 61.91 659 ARG A CA 1
ATOM 5223 C C . ARG A 1 659 ? 55.479 -4.718 -19.773 1.00 61.91 659 ARG A C 1
ATOM 5225 O O . ARG A 1 659 ? 55.980 -4.454 -18.686 1.00 61.91 659 ARG A O 1
ATOM 5232 N N . TYR A 1 660 ? 54.457 -5.575 -19.886 1.00 56.22 660 TYR A N 1
ATOM 5233 C CA . TYR A 1 660 ? 53.652 -6.062 -18.745 1.00 56.22 660 TYR A CA 1
ATOM 5234 C C . TYR A 1 660 ? 53.866 -7.533 -18.330 1.00 56.22 660 TYR A C 1
ATOM 5236 O O . TYR A 1 660 ? 53.233 -7.987 -17.376 1.00 56.22 660 TYR A O 1
ATOM 5244 N N . LEU A 1 661 ? 54.741 -8.295 -18.996 1.00 49.69 661 LEU A N 1
ATOM 5245 C CA . LEU A 1 661 ? 55.051 -9.677 -18.599 1.00 49.69 661 LEU A CA 1
ATOM 5246 C C . LEU A 1 661 ? 56.222 -9.694 -17.606 1.00 49.69 661 LEU A C 1
ATOM 5248 O O . LEU A 1 661 ? 57.367 -9.433 -17.962 1.00 49.69 661 LEU A O 1
ATOM 5252 N N . GLY A 1 662 ? 55.925 -9.980 -16.337 1.00 43.66 662 GLY A N 1
ATOM 5253 C CA . GLY A 1 662 ? 56.942 -10.193 -15.308 1.00 43.66 662 GLY A CA 1
ATOM 5254 C C . GLY A 1 662 ? 57.819 -11.415 -15.608 1.00 43.66 662 GLY A C 1
ATOM 5255 O O . GLY A 1 662 ? 57.298 -12.452 -15.994 1.00 43.66 662 GLY A O 1
ATOM 5256 N N . ARG A 1 663 ? 59.133 -11.245 -15.398 1.00 47.22 663 ARG A N 1
ATOM 5257 C CA . ARG A 1 663 ? 60.272 -12.196 -15.336 1.00 47.22 663 ARG A CA 1
ATOM 5258 C C . ARG A 1 663 ? 60.432 -13.339 -16.363 1.00 47.22 663 ARG A C 1
ATOM 5260 O O . ARG A 1 663 ? 61.584 -13.672 -16.590 1.00 47.22 663 ARG A O 1
ATOM 5267 N N . ASP A 1 664 ? 59.406 -13.833 -17.058 1.00 50.50 664 ASP A N 1
ATOM 5268 C CA . ASP A 1 664 ? 59.517 -14.960 -18.007 1.00 50.50 664 ASP A CA 1
ATOM 5269 C C . ASP A 1 664 ? 58.747 -14.720 -19.328 1.00 50.50 664 ASP A C 1
ATOM 5271 O O . ASP A 1 664 ? 57.716 -15.340 -19.595 1.00 50.50 664 ASP A O 1
ATOM 5275 N N . GLY A 1 665 ? 59.238 -13.831 -20.206 1.00 52.78 665 GLY A N 1
ATOM 5276 C CA . GLY A 1 665 ? 58.770 -13.815 -21.602 1.00 52.78 665 GLY A CA 1
ATOM 5277 C C . GLY A 1 665 ? 59.068 -12.551 -22.407 1.00 52.78 665 GLY A C 1
ATOM 5278 O O . GLY A 1 665 ? 58.363 -11.552 -22.296 1.00 52.78 665 GLY A O 1
ATOM 5279 N N . THR A 1 666 ? 60.045 -12.627 -23.310 1.00 55.00 666 THR A N 1
ATOM 5280 C CA . THR A 1 666 ? 60.344 -11.629 -24.353 1.00 55.00 666 THR A CA 1
ATOM 5281 C C . THR A 1 666 ? 59.357 -11.722 -25.527 1.00 55.00 666 THR A C 1
ATOM 5283 O O . THR A 1 666 ? 59.769 -11.927 -26.664 1.00 55.00 666 THR A O 1
ATOM 5286 N N . ALA A 1 667 ? 58.050 -11.636 -25.270 1.00 69.50 667 ALA A N 1
ATOM 5287 C CA . ALA A 1 667 ? 57.047 -11.660 -26.337 1.00 69.50 667 ALA A CA 1
ATOM 5288 C C . ALA A 1 667 ? 56.869 -10.259 -26.949 1.00 69.50 667 ALA A C 1
ATOM 5290 O O . ALA A 1 667 ? 56.638 -9.276 -26.234 1.00 69.50 667 ALA A O 1
ATOM 5291 N N . THR A 1 668 ? 56.957 -10.164 -28.274 1.00 82.69 668 THR A N 1
ATOM 5292 C CA . THR A 1 668 ? 56.612 -8.942 -29.024 1.00 82.69 668 THR A CA 1
ATOM 5293 C C . THR A 1 668 ? 55.093 -8.736 -29.077 1.00 82.69 668 THR A C 1
ATOM 5295 O O . THR A 1 668 ? 54.324 -9.687 -28.901 1.00 82.69 668 THR A O 1
ATOM 5298 N N . TYR A 1 669 ? 54.617 -7.513 -29.351 1.00 79.94 669 TYR A N 1
ATOM 5299 C CA . TYR A 1 669 ? 53.176 -7.256 -29.536 1.00 79.94 669 TYR A CA 1
ATOM 5300 C C . TYR A 1 669 ? 52.561 -8.183 -30.600 1.00 79.94 669 TYR A C 1
ATOM 5302 O O . TYR A 1 669 ? 51.493 -8.757 -30.378 1.00 79.94 669 TYR A O 1
ATOM 5310 N N . LYS A 1 670 ? 53.263 -8.406 -31.717 1.00 82.25 670 LYS A N 1
ATOM 5311 C CA . LYS A 1 670 ? 52.869 -9.338 -32.785 1.00 82.25 670 LYS A CA 1
ATOM 5312 C C . LYS A 1 670 ? 52.664 -10.767 -32.275 1.00 82.25 670 LYS A C 1
ATOM 5314 O O . LYS A 1 670 ? 51.651 -11.391 -32.590 1.00 82.25 670 LYS A O 1
ATOM 5319 N N . GLU A 1 671 ? 53.588 -11.285 -31.471 1.00 80.56 671 GLU A N 1
ATOM 5320 C CA . GLU A 1 671 ? 53.479 -12.629 -30.889 1.00 80.56 671 GLU A CA 1
ATOM 5321 C C . GLU A 1 671 ? 52.364 -12.713 -29.845 1.00 80.56 671 GLU A C 1
ATOM 5323 O O . GLU A 1 671 ? 51.644 -13.710 -29.791 1.00 80.56 671 GLU A O 1
ATOM 5328 N N . HIS A 1 672 ? 52.173 -11.657 -29.052 1.00 82.12 672 HIS A N 1
ATOM 5329 C CA . HIS A 1 672 ? 51.101 -11.578 -28.066 1.00 82.12 672 HIS A CA 1
ATOM 5330 C C . HIS A 1 672 ? 49.711 -11.635 -28.724 1.00 82.12 672 HIS A C 1
ATOM 5332 O O . HIS A 1 672 ? 48.882 -12.450 -28.314 1.00 82.12 672 HIS A O 1
ATOM 5338 N N . PHE A 1 673 ? 49.455 -10.843 -29.774 1.00 81.50 673 PHE A N 1
ATOM 5339 C CA . PHE A 1 673 ? 48.172 -10.875 -30.493 1.00 81.50 673 PHE A CA 1
ATOM 5340 C C . PHE A 1 673 ? 47.945 -12.201 -31.235 1.00 81.50 673 PHE A C 1
ATOM 5342 O O . PHE A 1 673 ? 46.828 -12.730 -31.201 1.00 81.50 673 PHE A O 1
ATOM 5349 N N . LYS A 1 674 ? 49.001 -12.804 -31.800 1.00 83.06 674 LYS A N 1
ATOM 5350 C CA . LYS A 1 674 ? 48.929 -14.139 -32.413 1.00 83.06 674 LYS A CA 1
ATOM 5351 C C . LYS A 1 674 ? 48.596 -15.225 -31.385 1.00 83.06 674 LYS A C 1
ATOM 5353 O O . LYS A 1 674 ? 47.718 -16.045 -31.632 1.00 83.06 674 LYS A O 1
ATOM 5358 N N . LYS A 1 675 ? 49.241 -15.213 -30.213 1.00 80.62 675 LYS A N 1
ATOM 5359 C CA . LYS A 1 675 ? 49.057 -16.226 -29.157 1.00 80.62 675 LYS A CA 1
ATOM 5360 C C . LYS A 1 675 ? 47.734 -16.080 -28.401 1.00 80.62 675 LYS A C 1
ATOM 5362 O O . LYS A 1 675 ? 47.107 -17.084 -28.086 1.00 80.62 675 LYS A O 1
ATOM 5367 N N . LYS A 1 676 ? 47.321 -14.850 -28.080 1.00 80.62 676 LYS A N 1
ATOM 5368 C CA . LYS A 1 676 ? 46.141 -14.578 -27.242 1.00 80.62 676 LYS A CA 1
ATOM 5369 C C . LYS A 1 676 ? 44.838 -14.495 -28.039 1.00 80.62 676 LYS A C 1
ATOM 5371 O O . LYS A 1 676 ? 43.801 -14.910 -27.533 1.00 80.62 676 LYS A O 1
ATOM 5376 N N . HIS A 1 677 ? 44.886 -13.951 -29.255 1.00 77.44 677 HIS A N 1
ATOM 5377 C CA . HIS A 1 677 ? 43.694 -13.667 -30.061 1.00 77.44 677 HIS A CA 1
ATOM 5378 C C . HIS A 1 677 ? 43.673 -14.396 -31.414 1.00 77.44 677 HIS A C 1
ATOM 5380 O O . HIS A 1 677 ? 42.670 -14.310 -32.115 1.00 77.44 677 HIS A O 1
ATOM 5386 N N . GLY A 1 678 ? 44.746 -15.101 -31.799 1.00 79.31 678 GLY A N 1
ATOM 5387 C CA . GLY A 1 678 ? 44.837 -15.774 -33.101 1.00 79.31 678 GLY A CA 1
ATOM 5388 C C . GLY A 1 678 ? 44.986 -14.817 -34.289 1.00 79.31 678 GLY A C 1
ATOM 5389 O O . GLY A 1 678 ? 44.721 -15.211 -35.421 1.00 79.31 678 GLY A O 1
ATOM 5390 N N . ILE A 1 679 ? 45.373 -13.557 -34.049 1.00 83.38 679 ILE A N 1
ATOM 5391 C CA . ILE A 1 679 ? 45.436 -12.507 -35.076 1.00 83.38 679 ILE A CA 1
ATOM 5392 C C . ILE A 1 679 ? 46.885 -12.289 -35.511 1.00 83.38 679 ILE A C 1
ATOM 5394 O O . ILE A 1 679 ? 47.742 -11.969 -34.687 1.00 83.38 679 ILE A O 1
ATOM 5398 N N . GLU A 1 680 ? 47.152 -12.411 -36.811 1.00 83.75 680 GLU A N 1
ATOM 5399 C CA . GLU A 1 680 ? 48.440 -12.039 -37.400 1.00 83.75 680 GLU A CA 1
ATOM 5400 C C . GLU A 1 680 ? 48.424 -10.582 -37.875 1.00 83.75 680 GLU A C 1
ATOM 5402 O O . GLU A 1 680 ? 47.674 -10.222 -38.783 1.00 83.75 680 GLU A O 1
ATOM 5407 N N . LEU A 1 681 ? 49.270 -9.755 -37.253 1.00 82.75 681 LEU A N 1
ATOM 5408 C CA . LEU A 1 681 ? 49.449 -8.348 -37.616 1.00 82.75 681 LEU A CA 1
ATOM 5409 C C . LEU A 1 681 ? 50.101 -8.225 -39.005 1.00 82.75 681 LEU A C 1
ATOM 5411 O O . LEU A 1 681 ? 51.187 -8.776 -39.222 1.00 82.75 681 LEU A O 1
ATOM 5415 N N . ARG A 1 682 ? 49.459 -7.505 -39.937 1.00 82.75 682 ARG A N 1
ATOM 5416 C CA . ARG A 1 682 ? 49.932 -7.328 -41.326 1.00 82.75 682 ARG A CA 1
ATOM 5417 C C . ARG A 1 682 ? 50.860 -6.128 -41.461 1.00 82.75 682 ARG A C 1
ATOM 5419 O O . ARG A 1 682 ? 51.759 -6.151 -42.298 1.00 82.75 682 ARG A O 1
ATOM 5426 N N . PHE A 1 683 ? 50.686 -5.119 -40.609 1.00 82.94 683 PHE A N 1
ATOM 5427 C CA . PHE A 1 683 ? 51.493 -3.899 -40.591 1.00 82.94 683 PHE A CA 1
ATOM 5428 C C . PHE A 1 683 ? 52.267 -3.726 -39.267 1.00 82.94 683 PHE A C 1
ATOM 5430 O O . PHE A 1 683 ? 52.108 -2.716 -38.582 1.00 82.94 683 PHE A O 1
ATOM 5437 N N . PRO A 1 684 ? 53.167 -4.659 -38.888 1.00 79.06 684 PRO A N 1
ATOM 5438 C CA . PRO A 1 684 ? 53.854 -4.631 -37.591 1.00 79.06 684 PRO A CA 1
ATOM 5439 C C . PRO A 1 684 ? 54.847 -3.468 -37.425 1.00 79.06 684 PRO A C 1
ATOM 5441 O O . PRO A 1 684 ? 55.330 -3.241 -36.322 1.00 79.06 684 PRO A O 1
ATOM 5444 N N . HIS A 1 685 ? 55.170 -2.735 -38.494 1.00 81.19 685 HIS A N 1
ATOM 5445 C CA . HIS A 1 685 ? 56.041 -1.556 -38.446 1.00 81.19 685 HIS A CA 1
ATOM 5446 C C . HIS A 1 685 ? 55.293 -0.256 -38.118 1.00 81.19 685 HIS A C 1
ATOM 5448 O O . HIS A 1 685 ? 55.942 0.746 -37.834 1.00 81.19 685 HIS A O 1
ATOM 5454 N N . GLN A 1 686 ? 53.954 -0.256 -38.146 1.00 84.12 686 GLN A N 1
ATOM 5455 C CA . GLN A 1 686 ? 53.161 0.917 -37.780 1.00 84.12 686 GLN A CA 1
ATOM 5456 C C . GLN A 1 686 ? 53.227 1.186 -36.275 1.00 84.12 686 GLN A C 1
ATOM 5458 O O . GLN A 1 686 ? 53.223 0.252 -35.467 1.00 84.12 686 GLN A O 1
ATOM 5463 N N . SER A 1 687 ? 53.266 2.469 -35.914 1.00 84.56 687 SER A N 1
ATOM 5464 C CA . SER A 1 687 ? 53.259 2.917 -34.523 1.00 84.56 687 SER A CA 1
ATOM 5465 C C . SER A 1 687 ? 51.959 2.524 -33.815 1.00 84.56 687 SER A C 1
ATOM 5467 O O . SER A 1 687 ? 50.873 2.625 -34.388 1.00 84.56 687 SER A O 1
ATOM 5469 N N . LEU A 1 688 ? 52.065 2.073 -32.566 1.00 84.25 688 LEU A N 1
ATOM 5470 C CA . LEU A 1 688 ? 50.920 1.694 -31.742 1.00 84.25 688 LEU A CA 1
ATOM 5471 C C . LEU A 1 688 ? 50.189 2.936 -31.209 1.00 84.25 688 LEU A C 1
ATOM 5473 O O . LEU A 1 688 ? 50.790 3.967 -30.897 1.00 84.25 688 LEU A O 1
ATOM 5477 N N . LEU A 1 689 ? 48.873 2.812 -31.053 1.00 83.75 689 LEU A N 1
ATOM 5478 C CA . LEU A 1 689 ? 48.024 3.823 -30.429 1.00 83.75 689 LEU A CA 1
ATOM 5479 C C . LEU A 1 689 ? 47.934 3.578 -28.929 1.00 83.75 689 LEU A C 1
ATOM 5481 O O . LEU A 1 689 ? 47.786 2.439 -28.488 1.00 83.75 689 LEU A O 1
ATOM 5485 N N . ARG A 1 690 ? 47.963 4.648 -28.136 1.00 84.69 690 ARG A N 1
ATOM 5486 C CA . ARG A 1 690 ? 47.688 4.562 -26.702 1.00 84.69 690 ARG A CA 1
ATOM 5487 C C . ARG A 1 690 ? 46.203 4.775 -26.451 1.00 84.69 690 ARG A C 1
ATOM 5489 O O . ARG A 1 690 ? 45.716 5.907 -26.486 1.00 84.69 690 ARG A O 1
ATOM 5496 N N . GLY A 1 691 ? 45.494 3.693 -26.162 1.00 81.69 691 GLY A N 1
ATOM 5497 C CA . GLY A 1 691 ? 44.066 3.721 -25.903 1.00 81.69 691 GLY A CA 1
ATOM 5498 C C . GLY A 1 691 ? 43.726 3.562 -24.435 1.00 81.69 691 GLY A C 1
ATOM 5499 O O . GLY A 1 691 ? 44.198 2.651 -23.764 1.00 81.69 691 GLY A O 1
ATOM 5500 N N . ARG A 1 692 ? 42.834 4.407 -23.929 1.00 85.25 692 ARG A N 1
ATOM 5501 C CA . ARG A 1 692 ? 42.169 4.167 -22.648 1.00 85.25 692 ARG A CA 1
ATOM 5502 C C . ARG A 1 692 ? 40.787 3.585 -22.907 1.00 85.25 692 ARG A C 1
ATOM 5504 O O . ARG A 1 692 ? 40.067 4.122 -23.739 1.00 85.25 692 ARG A O 1
ATOM 5511 N N . LYS A 1 693 ? 40.395 2.522 -22.202 1.00 83.81 693 LYS A N 1
ATOM 5512 C CA . LYS A 1 693 ? 39.014 2.015 -22.265 1.00 83.81 693 LYS A CA 1
ATOM 5513 C C . LYS A 1 693 ? 38.018 3.117 -21.888 1.00 83.81 693 LYS A C 1
ATOM 5515 O O . LYS A 1 693 ? 38.285 3.898 -20.974 1.00 83.81 693 LYS A O 1
ATOM 5520 N N . VAL A 1 694 ? 36.890 3.170 -22.596 1.00 83.56 694 VAL A N 1
ATOM 5521 C CA . VAL A 1 694 ? 35.818 4.144 -22.335 1.00 83.56 694 VAL A CA 1
ATOM 5522 C C . VAL A 1 694 ? 35.277 3.983 -20.907 1.00 83.56 694 VAL A C 1
ATOM 5524 O O . VAL A 1 694 ? 35.163 2.867 -20.395 1.00 83.56 694 VAL A O 1
ATOM 5527 N N . PHE A 1 695 ? 34.964 5.115 -20.272 1.00 83.69 695 PHE A N 1
ATOM 5528 C CA . PHE A 1 695 ? 34.448 5.189 -18.906 1.00 83.69 695 PHE A CA 1
ATOM 5529 C C . PHE A 1 695 ? 33.102 4.471 -18.769 1.00 83.69 695 PHE A C 1
ATOM 5531 O O . PHE A 1 695 ? 32.240 4.575 -19.640 1.00 83.69 695 PHE A O 1
ATOM 5538 N N . GLU A 1 696 ? 32.913 3.758 -17.660 1.00 78.25 696 GLU A N 1
ATOM 5539 C CA . GLU A 1 696 ? 31.634 3.118 -17.362 1.00 78.25 696 GLU A CA 1
ATOM 5540 C C . GLU A 1 696 ? 30.647 4.128 -16.778 1.00 78.25 696 GLU A C 1
ATOM 5542 O O . GLU A 1 696 ? 30.974 4.856 -15.840 1.00 78.25 696 GLU A O 1
ATOM 5547 N N . VAL A 1 697 ? 29.425 4.139 -17.310 1.00 84.75 697 VAL A N 1
ATOM 5548 C CA . VAL A 1 697 ? 28.327 4.943 -16.766 1.00 84.75 697 VAL A CA 1
ATOM 5549 C C . VAL A 1 697 ? 27.818 4.289 -15.484 1.00 84.75 697 VAL A C 1
ATOM 5551 O O . VAL A 1 697 ? 27.288 3.176 -15.505 1.00 84.75 697 VAL A O 1
ATOM 5554 N N . GLY A 1 698 ? 27.965 4.992 -14.363 1.00 81.88 698 GLY A N 1
ATOM 5555 C CA . GLY A 1 698 ? 27.441 4.579 -13.064 1.00 81.88 698 GLY A CA 1
ATOM 5556 C C . GLY A 1 698 ? 26.179 5.338 -12.651 1.00 81.88 698 GLY A C 1
ATOM 5557 O O . GLY A 1 698 ? 25.851 6.388 -13.196 1.00 81.88 698 GLY A O 1
ATOM 5558 N N . ASN A 1 699 ? 25.491 4.815 -11.633 1.00 85.56 699 ASN A N 1
ATOM 5559 C CA . ASN A 1 699 ? 24.533 5.597 -10.855 1.00 85.56 699 ASN A CA 1
ATOM 5560 C C . ASN A 1 699 ? 25.314 6.392 -9.793 1.00 85.56 699 ASN A C 1
ATOM 5562 O O . ASN A 1 699 ? 25.926 5.797 -8.894 1.00 85.56 699 ASN A O 1
ATOM 5566 N N . TYR A 1 700 ? 25.337 7.718 -9.931 1.00 83.94 700 TYR A N 1
ATOM 5567 C CA . TYR A 1 700 ? 26.056 8.642 -9.041 1.00 83.94 700 TYR A CA 1
ATOM 5568 C C . TYR A 1 700 ? 25.138 9.358 -8.032 1.00 83.94 700 TYR A C 1
ATOM 5570 O O . TYR A 1 700 ? 25.584 10.265 -7.334 1.00 83.94 700 TYR A O 1
ATOM 5578 N N . LEU A 1 701 ? 23.870 8.939 -7.937 1.00 81.62 701 LEU A N 1
ATOM 5579 C CA . LEU A 1 701 ? 22.868 9.480 -7.007 1.00 81.62 701 LEU A CA 1
ATOM 5580 C C . LEU A 1 701 ? 22.845 8.750 -5.652 1.00 81.62 701 LEU A C 1
ATOM 5582 O O . LEU A 1 701 ? 22.178 9.191 -4.718 1.00 81.62 701 LEU A O 1
ATOM 5586 N N . LEU A 1 702 ? 23.559 7.627 -5.539 1.00 80.31 702 LEU A N 1
ATOM 5587 C CA . LEU A 1 702 ? 23.547 6.765 -4.356 1.00 80.31 702 LEU A CA 1
ATOM 5588 C C . LEU A 1 702 ? 24.189 7.441 -3.134 1.00 80.31 702 LEU A C 1
ATOM 5590 O O . LEU A 1 702 ? 25.309 7.946 -3.217 1.00 80.31 702 LEU A O 1
ATOM 5594 N N . LYS A 1 703 ? 23.512 7.365 -1.979 1.00 65.50 703 LYS A N 1
ATOM 5595 C CA . LYS A 1 703 ? 23.948 7.974 -0.706 1.00 65.50 703 LYS A CA 1
ATOM 5596 C C . LYS A 1 703 ? 25.229 7.354 -0.130 1.00 65.50 703 LYS A C 1
ATOM 5598 O O . LYS A 1 703 ? 26.117 8.081 0.303 1.00 65.50 703 LYS A O 1
ATOM 5603 N N . ASP A 1 704 ? 25.337 6.022 -0.171 1.00 58.00 704 ASP A N 1
ATOM 5604 C CA . ASP A 1 704 ? 26.419 5.253 0.459 1.00 58.00 704 ASP A CA 1
ATOM 5605 C C . ASP A 1 704 ? 27.124 4.329 -0.544 1.00 58.00 704 ASP A C 1
ATOM 5607 O O . ASP A 1 704 ? 26.929 3.107 -0.557 1.00 58.00 704 ASP A O 1
ATOM 5611 N N . ARG A 1 705 ? 28.036 4.871 -1.359 1.00 54.34 705 ARG A N 1
ATOM 5612 C CA . ARG A 1 705 ? 29.086 4.019 -1.932 1.00 54.34 705 ARG A CA 1
ATOM 5613 C C . ARG A 1 705 ? 30.078 3.698 -0.820 1.00 54.34 705 ARG A C 1
ATOM 5615 O O . ARG A 1 705 ? 31.083 4.379 -0.648 1.00 54.34 705 ARG A O 1
ATOM 5622 N N . LYS A 1 706 ? 29.822 2.625 -0.060 1.00 44.16 706 LYS A N 1
ATOM 5623 C CA . LYS A 1 706 ? 30.915 1.958 0.664 1.00 44.16 706 LYS A CA 1
ATOM 5624 C C . LYS A 1 706 ? 32.026 1.731 -0.354 1.00 44.16 706 LYS A C 1
ATOM 5626 O O . LYS A 1 706 ? 31.742 1.158 -1.404 1.00 44.16 706 LYS A O 1
ATOM 5631 N N . ASN A 1 707 ? 33.242 2.176 -0.031 1.00 41.22 707 ASN A N 1
ATOM 5632 C CA . ASN A 1 707 ? 34.482 1.927 -0.769 1.00 41.22 707 ASN A CA 1
ATOM 5633 C C . ASN A 1 707 ? 34.699 0.413 -0.946 1.00 41.22 707 ASN A C 1
ATOM 5635 O O . ASN A 1 707 ? 35.522 -0.204 -0.274 1.00 41.22 707 ASN A O 1
ATOM 5639 N N . LYS A 1 708 ? 33.915 -0.228 -1.812 1.00 37.41 708 LYS A N 1
ATOM 5640 C CA . LYS A 1 708 ? 34.094 -1.615 -2.201 1.00 37.41 708 LYS A CA 1
ATOM 5641 C C . LYS A 1 708 ? 35.174 -1.616 -3.262 1.00 37.41 708 LYS A C 1
ATOM 5643 O O . LYS A 1 708 ? 34.893 -1.434 -4.434 1.00 37.41 708 LYS A O 1
ATOM 5648 N N . ASN A 1 709 ? 36.379 -1.861 -2.760 1.00 36.41 709 ASN A N 1
ATOM 5649 C CA . ASN A 1 709 ? 37.576 -2.298 -3.458 1.00 36.41 709 ASN A CA 1
ATOM 5650 C C . ASN A 1 709 ? 38.123 -1.331 -4.511 1.00 36.41 709 ASN A C 1
ATOM 5652 O O . ASN A 1 709 ? 37.464 -0.987 -5.479 1.00 36.41 709 ASN A O 1
ATOM 5656 N N . LYS A 1 710 ? 39.388 -0.946 -4.285 1.00 40.44 710 LYS A N 1
ATOM 5657 C CA . LYS A 1 710 ? 40.345 -0.375 -5.242 1.00 40.44 710 LYS A CA 1
ATOM 5658 C C . LYS A 1 710 ? 39.852 -0.527 -6.684 1.00 40.44 710 LYS A C 1
ATOM 5660 O O . LYS A 1 710 ? 39.994 -1.612 -7.242 1.00 40.44 710 LYS A O 1
ATOM 5665 N N . GLY A 1 711 ? 39.306 0.548 -7.260 1.00 39.12 711 GLY A N 1
ATOM 5666 C CA . GLY A 1 711 ? 39.068 0.604 -8.696 1.00 39.12 711 GLY A CA 1
ATOM 5667 C C . GLY A 1 711 ? 40.349 0.147 -9.380 1.00 39.12 711 GLY A C 1
ATOM 5668 O O . GLY A 1 711 ? 41.427 0.677 -9.079 1.00 39.12 711 GLY A O 1
ATOM 5669 N N . GLU A 1 712 ? 40.252 -0.907 -10.190 1.00 42.41 712 GLU A N 1
ATOM 5670 C CA . GLU A 1 712 ? 41.385 -1.405 -10.957 1.00 42.41 712 GLU A CA 1
ATOM 5671 C C . GLU A 1 712 ? 42.048 -0.199 -11.621 1.00 42.41 712 GLU A C 1
ATOM 5673 O O . GLU A 1 712 ? 41.368 0.686 -12.153 1.00 42.41 712 GLU A O 1
ATOM 5678 N N . LYS A 1 713 ? 43.379 -0.102 -11.542 1.00 45.75 713 LYS A N 1
ATOM 5679 C CA . LYS A 1 713 ? 44.108 0.875 -12.349 1.00 45.75 713 LYS A CA 1
ATOM 5680 C C . LYS A 1 713 ? 43.793 0.539 -13.809 1.00 45.75 713 LYS A C 1
ATOM 5682 O O . LYS A 1 713 ? 44.454 -0.318 -14.383 1.00 45.75 713 LYS A O 1
ATOM 5687 N N . MET A 1 714 ? 42.774 1.176 -14.385 1.00 51.59 714 MET A N 1
ATOM 5688 C CA . MET A 1 714 ? 42.492 1.162 -15.817 1.00 51.59 714 MET A CA 1
ATOM 5689 C C . MET A 1 714 ? 43.674 1.859 -16.490 1.00 51.59 714 MET A C 1
ATOM 5691 O O . MET A 1 714 ? 43.677 3.079 -16.664 1.00 51.59 714 MET A O 1
ATOM 5695 N N . GLY A 1 715 ? 44.725 1.083 -16.745 1.00 59.31 715 GLY A N 1
ATOM 5696 C CA . GLY A 1 715 ? 45.897 1.521 -17.478 1.00 59.31 715 GLY A CA 1
ATOM 5697 C C . GLY A 1 715 ? 45.524 1.819 -18.923 1.00 59.31 715 GLY A C 1
ATOM 5698 O O . GLY A 1 715 ? 44.557 1.277 -19.460 1.00 59.31 715 GLY A O 1
ATOM 5699 N N . SER A 1 716 ? 46.288 2.706 -19.546 1.00 70.25 716 SER A N 1
ATOM 5700 C CA . SER A 1 716 ? 46.304 2.805 -20.998 1.00 70.25 716 SER A CA 1
ATOM 5701 C C . SER A 1 716 ? 46.798 1.486 -21.593 1.00 70.25 716 SER A C 1
ATOM 5703 O O . SER A 1 716 ? 47.801 0.953 -21.125 1.00 70.25 716 SER A O 1
ATOM 5705 N N . GLU A 1 717 ? 46.116 0.988 -22.616 1.00 80.00 717 GLU A N 1
ATOM 5706 C CA . GLU A 1 717 ? 46.509 -0.182 -23.397 1.00 80.00 717 GLU A CA 1
ATOM 5707 C C . GLU A 1 717 ? 47.088 0.285 -24.738 1.00 80.00 717 GLU A C 1
ATOM 5709 O O . GLU A 1 717 ? 46.560 1.201 -25.374 1.00 80.00 717 GLU A O 1
ATOM 5714 N N . GLU A 1 718 ? 48.181 -0.329 -25.177 1.00 85.38 718 GLU A N 1
ATOM 5715 C CA . GLU A 1 718 ? 48.746 -0.091 -26.501 1.00 85.38 718 GLU A CA 1
ATOM 5716 C C . GLU A 1 718 ? 48.060 -0.975 -27.558 1.00 85.38 718 GLU A C 1
ATOM 5718 O O . GLU A 1 718 ? 48.028 -2.203 -27.447 1.00 85.38 718 GLU A O 1
ATOM 5723 N N . LEU A 1 719 ? 47.505 -0.348 -28.600 1.00 84.56 719 LEU A N 1
ATOM 5724 C CA . LEU A 1 719 ? 46.669 -0.986 -29.618 1.00 84.56 719 LEU A CA 1
ATOM 5725 C C . LEU A 1 719 ? 47.250 -0.798 -31.032 1.00 84.56 719 LEU A C 1
ATOM 5727 O O . LEU A 1 719 ? 47.583 0.328 -31.406 1.00 84.56 719 LEU A O 1
ATOM 5731 N N . PRO A 1 720 ? 47.329 -1.857 -31.860 1.00 87.00 720 PRO A N 1
ATOM 5732 C CA . PRO A 1 720 ? 47.699 -1.726 -33.269 1.00 87.00 720 PRO A CA 1
ATOM 5733 C C . PRO A 1 720 ? 46.619 -0.977 -34.077 1.00 87.00 720 PRO A C 1
ATOM 5735 O O . PRO A 1 720 ? 45.461 -1.409 -34.048 1.00 87.00 720 PRO A O 1
ATOM 5738 N N . PRO A 1 721 ? 46.963 0.083 -34.841 1.00 84.94 721 PRO A N 1
ATOM 5739 C CA . PRO A 1 721 ? 45.997 0.836 -35.647 1.00 84.94 721 PRO A CA 1
ATOM 5740 C C . PRO A 1 721 ? 45.168 -0.036 -36.601 1.00 84.94 721 PRO A C 1
ATOM 5742 O O . PRO A 1 721 ? 43.961 0.167 -36.721 1.00 84.94 721 PRO A O 1
ATOM 5745 N N . GLU A 1 722 ? 45.777 -1.061 -37.212 1.00 85.12 722 GLU A N 1
ATOM 5746 C CA . GLU A 1 722 ? 45.119 -1.961 -38.176 1.00 85.12 722 GLU A CA 1
ATOM 5747 C C . GLU A 1 722 ? 43.943 -2.766 -37.587 1.00 85.12 722 GLU A C 1
ATOM 5749 O O . GLU A 1 722 ? 43.101 -3.274 -38.328 1.00 85.12 722 GLU A O 1
ATOM 5754 N N . LEU A 1 723 ? 43.856 -2.871 -36.254 1.00 84.81 723 LEU A N 1
ATOM 5755 C CA . LEU A 1 723 ? 42.777 -3.565 -35.542 1.00 84.81 723 LEU A CA 1
ATOM 5756 C C . LEU A 1 723 ? 41.686 -2.619 -35.018 1.00 84.81 723 LEU A C 1
ATOM 5758 O O . LEU A 1 723 ? 40.683 -3.092 -34.472 1.00 84.81 723 LEU A O 1
ATOM 5762 N N . CYS A 1 724 ? 41.871 -1.309 -35.180 1.00 85.75 724 CYS A N 1
ATOM 5763 C CA . CYS A 1 724 ? 40.979 -0.267 -34.690 1.00 85.75 724 CYS A CA 1
ATOM 5764 C C . CYS A 1 724 ? 40.061 0.240 -35.813 1.00 85.75 724 CYS A C 1
ATOM 5766 O O . CYS A 1 724 ? 40.510 0.519 -36.925 1.00 85.75 724 CYS A O 1
ATOM 5768 N N . SER A 1 725 ? 38.770 0.402 -35.520 1.00 85.06 725 SER A N 1
ATOM 5769 C CA . SER A 1 725 ? 37.825 1.151 -36.357 1.00 85.06 725 SER A CA 1
ATOM 5770 C C . SER A 1 725 ? 37.485 2.476 -35.679 1.00 85.06 725 SER A C 1
ATOM 5772 O O . SER A 1 725 ? 36.940 2.467 -34.574 1.00 85.06 725 SER A O 1
ATOM 5774 N N . VAL A 1 726 ? 37.807 3.601 -36.319 1.00 85.25 726 VAL A N 1
ATOM 5775 C CA . VAL A 1 726 ? 37.499 4.948 -35.809 1.00 85.25 726 VAL A CA 1
ATOM 5776 C C . VAL A 1 726 ? 36.002 5.220 -35.955 1.00 85.25 726 VAL A C 1
ATOM 5778 O O . VAL A 1 726 ? 35.442 4.969 -37.019 1.00 85.25 726 VAL A O 1
ATOM 5781 N N . ILE A 1 727 ? 35.364 5.706 -34.888 1.00 83.06 727 ILE A N 1
ATOM 5782 C CA . ILE A 1 727 ? 33.922 6.007 -34.861 1.00 83.06 727 ILE A CA 1
ATOM 5783 C C . ILE A 1 727 ? 33.668 7.513 -34.769 1.00 83.06 727 ILE A C 1
ATOM 5785 O O . ILE A 1 727 ? 32.785 8.021 -35.456 1.00 83.06 727 ILE A O 1
ATOM 5789 N N . MET A 1 728 ? 34.433 8.220 -33.930 1.00 86.38 728 MET A N 1
ATOM 5790 C CA . MET A 1 728 ? 34.295 9.665 -33.714 1.00 86.38 728 MET A CA 1
ATOM 5791 C C . MET A 1 728 ? 35.674 10.325 -33.724 1.00 86.38 728 MET A C 1
ATOM 5793 O O . MET A 1 728 ? 36.559 9.878 -32.989 1.00 86.38 728 MET A O 1
ATOM 5797 N N . SER A 1 729 ? 35.857 11.370 -34.535 1.00 85.88 729 SER A N 1
ATOM 5798 C CA . SER A 1 729 ? 37.061 12.216 -34.534 1.00 85.88 729 SER A CA 1
ATOM 5799 C C . SER A 1 729 ? 36.767 13.608 -35.125 1.00 85.88 729 SER A C 1
ATOM 5801 O O . SER A 1 729 ? 36.177 13.653 -36.207 1.00 85.88 729 SER A O 1
ATOM 5803 N N . PRO A 1 730 ? 37.173 14.720 -34.478 1.00 85.19 730 PRO A N 1
ATOM 5804 C CA . PRO A 1 730 ? 37.862 14.796 -33.185 1.00 85.19 730 PRO A CA 1
ATOM 5805 C C . PRO A 1 730 ? 36.876 14.806 -31.998 1.00 85.19 730 PRO A C 1
ATOM 5807 O O . PRO A 1 730 ? 35.825 15.431 -32.038 1.00 85.19 730 PRO A O 1
ATOM 5810 N N . ILE A 1 731 ? 37.210 14.117 -30.909 1.00 87.31 731 ILE A N 1
ATOM 5811 C CA . ILE A 1 731 ? 36.505 14.167 -29.624 1.00 87.31 731 ILE A CA 1
ATOM 5812 C C . ILE A 1 731 ? 37.486 13.936 -28.466 1.00 87.31 731 ILE A C 1
ATOM 5814 O O . ILE A 1 731 ? 38.185 12.924 -28.382 1.00 87.31 731 ILE A O 1
ATOM 5818 N N . SER A 1 732 ? 37.545 14.885 -27.530 1.00 87.50 732 SER A N 1
ATOM 5819 C CA . SER A 1 732 ? 38.485 14.793 -26.408 1.00 87.50 732 SER A CA 1
ATOM 5820 C C . SER A 1 732 ? 38.073 13.731 -25.380 1.00 87.50 732 SER A C 1
ATOM 5822 O O . SER A 1 732 ? 36.887 13.530 -25.105 1.00 87.50 732 SER A O 1
ATOM 5824 N N . ILE A 1 733 ? 39.059 13.112 -24.721 1.00 86.75 733 ILE A N 1
ATOM 5825 C CA . ILE A 1 733 ? 38.816 12.196 -23.594 1.00 86.75 733 ILE A CA 1
ATOM 5826 C C . ILE A 1 733 ? 38.047 12.874 -22.446 1.00 86.75 733 ILE A C 1
ATOM 5828 O O . ILE A 1 733 ? 37.214 12.232 -21.808 1.00 86.75 733 ILE A O 1
ATOM 5832 N N . CYS A 1 734 ? 38.277 14.172 -22.219 1.00 88.19 734 CYS A N 1
ATOM 5833 C CA . CYS A 1 734 ? 37.567 14.966 -21.216 1.00 88.19 734 CYS A CA 1
ATOM 5834 C C . CYS A 1 734 ? 36.074 15.098 -21.551 1.00 88.19 734 CYS A C 1
ATOM 5836 O O . CYS A 1 734 ? 35.228 14.982 -20.665 1.00 88.19 734 CYS A O 1
ATOM 5838 N N . THR A 1 735 ? 35.734 15.274 -22.834 1.00 89.50 735 THR A N 1
ATOM 5839 C CA . THR A 1 735 ? 34.340 15.296 -23.303 1.00 89.50 735 THR A CA 1
ATOM 5840 C C . THR A 1 735 ? 33.670 13.950 -23.026 1.00 89.50 735 THR A C 1
ATOM 5842 O O . THR A 1 735 ? 32.647 13.903 -22.350 1.00 89.50 735 THR A O 1
ATOM 5845 N N . VAL A 1 736 ? 34.281 12.838 -23.452 1.00 89.75 736 VAL A N 1
ATOM 5846 C CA . VAL A 1 736 ? 33.730 11.486 -23.222 1.00 89.75 736 VAL A CA 1
ATOM 5847 C C . VAL A 1 736 ? 33.572 11.188 -21.725 1.00 89.75 736 VAL A C 1
ATOM 5849 O O . VAL A 1 736 ? 32.569 10.608 -21.313 1.00 89.75 736 VAL A O 1
ATOM 5852 N N . TYR A 1 737 ? 34.532 11.617 -20.900 1.00 89.88 737 TYR A N 1
ATOM 5853 C CA . TYR A 1 737 ? 34.463 11.473 -19.446 1.00 89.88 737 TYR A CA 1
ATOM 5854 C C . TYR A 1 737 ? 33.278 12.230 -18.844 1.00 89.88 737 TYR A C 1
ATOM 5856 O O . TYR A 1 737 ? 32.521 11.664 -18.060 1.00 89.88 737 TYR A O 1
ATOM 5864 N N . SER A 1 738 ? 33.074 13.479 -19.252 1.00 91.81 738 SER A N 1
ATOM 5865 C CA . SER A 1 738 ? 32.005 14.337 -18.724 1.00 91.81 738 SER A CA 1
ATOM 5866 C C . SER A 1 738 ? 30.620 13.787 -19.064 1.00 91.81 738 SER A C 1
ATOM 5868 O O . SER A 1 738 ? 29.743 13.711 -18.204 1.00 91.81 738 SER A O 1
ATOM 5870 N N . PHE A 1 739 ? 30.454 13.277 -20.287 1.00 92.38 739 PHE A N 1
ATOM 5871 C CA . PHE A 1 739 ? 29.213 12.639 -20.728 1.00 92.38 739 PHE A CA 1
ATOM 5872 C C . PHE A 1 739 ? 28.886 11.339 -19.972 1.00 92.38 739 PHE A C 1
ATOM 5874 O O . PHE A 1 739 ? 27.723 10.943 -19.932 1.00 92.38 739 PHE A O 1
ATOM 5881 N N . SER A 1 740 ? 29.854 10.700 -19.301 1.00 90.88 740 SER A N 1
ATOM 5882 C CA . SER A 1 740 ? 29.575 9.517 -18.470 1.00 90.88 740 SER A CA 1
ATOM 5883 C C . SER A 1 740 ? 28.727 9.821 -17.222 1.00 90.88 740 SER A C 1
ATOM 5885 O O . SER A 1 740 ? 28.063 8.921 -16.709 1.00 90.88 740 SER A O 1
ATOM 5887 N N . PHE A 1 741 ? 28.686 11.079 -16.762 1.00 90.75 741 PHE A N 1
ATOM 5888 C CA . PHE A 1 741 ? 27.884 11.513 -15.607 1.00 90.75 741 PHE A CA 1
ATOM 5889 C C . PHE A 1 741 ? 26.455 11.928 -15.977 1.00 90.75 741 PHE A C 1
ATOM 5891 O O . PHE A 1 741 ? 25.556 11.889 -15.132 1.00 90.75 741 PHE A O 1
ATOM 5898 N N . ILE A 1 742 ? 26.233 12.291 -17.242 1.00 92.12 742 ILE A N 1
ATOM 5899 C CA . ILE A 1 742 ? 24.986 12.892 -17.722 1.00 92.12 742 ILE A CA 1
ATOM 5900 C C . ILE A 1 742 ? 23.736 12.044 -17.458 1.00 92.12 742 ILE A C 1
ATOM 5902 O O . ILE A 1 742 ? 22.750 12.626 -17.015 1.00 92.12 742 ILE A O 1
ATOM 5906 N N . PRO A 1 743 ? 23.731 10.706 -17.618 1.00 92.00 743 PRO A N 1
ATOM 5907 C CA . PRO A 1 743 ? 22.532 9.916 -17.335 1.00 92.00 743 PRO A CA 1
ATOM 5908 C C . PRO A 1 743 ? 22.016 10.082 -15.896 1.00 92.00 743 PRO A C 1
ATOM 5910 O O . PRO A 1 743 ? 20.811 10.171 -15.684 1.00 92.00 743 PRO A O 1
ATOM 5913 N N . SER A 1 744 ? 22.917 10.194 -14.908 1.00 90.19 744 SER A N 1
ATOM 5914 C CA . SER A 1 744 ? 22.529 10.446 -13.508 1.00 90.19 744 SER A CA 1
ATOM 5915 C C . SER A 1 744 ? 22.016 11.876 -13.302 1.00 90.19 744 SER A C 1
ATOM 5917 O O . SER A 1 744 ? 21.027 12.070 -12.601 1.00 90.19 744 SER A O 1
ATOM 5919 N N . ILE A 1 745 ? 22.659 12.868 -13.932 1.00 91.00 745 ILE A N 1
ATOM 5920 C CA . ILE A 1 745 ? 22.250 14.282 -13.860 1.00 91.00 745 ILE A CA 1
ATOM 5921 C C . ILE A 1 745 ? 20.859 14.470 -14.478 1.00 91.00 745 ILE A C 1
ATOM 5923 O O . ILE A 1 745 ? 19.992 15.093 -13.873 1.00 91.00 745 ILE A O 1
ATOM 5927 N N . MET A 1 746 ? 20.620 13.880 -15.651 1.00 91.62 746 MET A N 1
ATOM 5928 C CA . MET A 1 746 ? 19.335 13.968 -16.342 1.00 91.62 746 MET A CA 1
ATOM 5929 C C . MET A 1 746 ? 18.225 13.236 -15.597 1.00 91.62 746 MET A C 1
ATOM 5931 O O . MET A 1 746 ? 17.117 13.754 -15.534 1.00 91.62 746 MET A O 1
ATOM 5935 N N . HIS A 1 747 ? 18.509 12.079 -14.990 1.00 89.62 747 HIS A N 1
ATOM 5936 C CA . HIS A 1 747 ? 17.525 11.397 -14.146 1.00 89.62 747 HIS A CA 1
ATOM 5937 C C . HIS A 1 747 ? 17.106 12.253 -12.942 1.00 89.62 747 HIS A C 1
ATOM 5939 O O . HIS A 1 747 ? 15.939 12.263 -12.548 1.00 89.62 747 HIS A O 1
ATOM 5945 N N . TRP A 1 748 ? 18.056 12.990 -12.366 1.00 88.62 748 TRP A N 1
ATOM 5946 C CA . TRP A 1 748 ? 17.777 13.896 -11.261 1.00 88.62 748 TRP A CA 1
ATOM 5947 C C . TRP A 1 748 ? 16.973 15.130 -11.707 1.00 88.62 748 TRP A C 1
ATOM 5949 O O . TRP A 1 748 ? 15.965 15.452 -11.080 1.00 88.62 748 TRP A O 1
ATOM 5959 N N . LEU A 1 749 ? 17.341 15.749 -12.837 1.00 90.75 749 LEU A N 1
ATOM 5960 C CA . LEU A 1 749 ? 16.575 16.834 -13.467 1.00 90.75 749 LEU A CA 1
ATOM 5961 C C . LEU A 1 749 ? 15.139 16.401 -13.807 1.00 90.75 749 LEU A C 1
ATOM 5963 O O . LEU A 1 749 ? 14.195 17.128 -13.512 1.00 90.75 749 LEU A O 1
ATOM 5967 N N . GLU A 1 750 ? 14.955 15.215 -14.390 1.00 90.56 750 GLU A N 1
ATOM 5968 C CA . GLU A 1 750 ? 13.635 14.658 -14.707 1.00 90.56 750 GLU A CA 1
ATOM 5969 C C . GLU A 1 750 ? 12.764 14.551 -13.449 1.00 90.56 750 GLU A C 1
ATOM 5971 O O . GLU A 1 750 ? 11.624 15.013 -13.437 1.00 90.56 750 GLU A O 1
ATOM 5976 N N . GLY A 1 751 ? 13.310 14.004 -12.358 1.00 90.25 751 GLY A N 1
ATOM 5977 C CA . GLY A 1 751 ? 12.585 13.904 -11.095 1.00 90.25 751 GLY A CA 1
ATOM 5978 C C . GLY A 1 751 ? 12.260 15.269 -10.471 1.00 90.25 751 GLY A C 1
ATOM 5979 O O . GLY A 1 751 ? 11.171 15.436 -9.921 1.00 90.25 751 GLY A O 1
ATOM 5980 N N . LEU A 1 752 ? 13.152 16.258 -10.593 1.00 90.69 752 LEU A N 1
ATOM 5981 C CA . LEU A 1 752 ? 12.877 17.635 -10.167 1.00 90.69 752 LEU A CA 1
ATOM 5982 C C . LEU A 1 752 ? 11.749 18.281 -10.973 1.00 90.69 752 LEU A C 1
ATOM 5984 O O . LEU A 1 752 ? 10.895 18.943 -10.390 1.00 90.69 752 LEU A O 1
ATOM 5988 N N . LEU A 1 753 ? 11.708 18.069 -12.289 1.00 91.38 753 LEU A N 1
ATOM 5989 C CA . LEU A 1 753 ? 10.628 18.568 -13.143 1.00 91.38 753 LEU A CA 1
ATOM 5990 C C . LEU A 1 753 ? 9.284 17.914 -12.798 1.00 91.38 753 LEU A C 1
ATOM 5992 O O . LEU A 1 753 ? 8.254 18.587 -12.778 1.00 91.38 753 LEU A O 1
ATOM 5996 N N . VAL A 1 754 ? 9.279 16.619 -12.466 1.00 91.31 754 VAL A N 1
ATOM 5997 C CA . VAL A 1 754 ? 8.082 15.927 -11.957 1.00 91.31 754 VAL A CA 1
ATOM 5998 C C . VAL A 1 754 ? 7.620 16.546 -10.632 1.00 91.31 754 VAL A C 1
ATOM 6000 O O . VAL A 1 754 ? 6.430 16.820 -10.474 1.00 91.31 754 VAL A O 1
ATOM 6003 N N . ALA A 1 755 ? 8.542 16.833 -9.707 1.00 91.75 755 ALA A N 1
ATOM 6004 C CA . ALA A 1 755 ? 8.227 17.503 -8.443 1.00 91.75 755 ALA A CA 1
ATOM 6005 C C . ALA A 1 755 ? 7.722 18.942 -8.645 1.00 91.75 755 ALA A C 1
ATOM 6007 O O . ALA A 1 755 ? 6.791 19.370 -7.968 1.00 91.75 755 ALA A O 1
ATOM 6008 N N . PHE A 1 756 ? 8.295 19.681 -9.594 1.00 89.44 756 PHE A N 1
ATOM 6009 C CA . PHE A 1 756 ? 7.867 21.034 -9.944 1.00 89.44 756 PHE A CA 1
ATOM 6010 C C . PHE A 1 756 ? 6.451 21.059 -10.530 1.00 89.44 756 PHE A C 1
ATOM 6012 O O . PHE A 1 756 ? 5.628 21.880 -10.126 1.00 89.44 756 PHE A O 1
ATOM 6019 N N . ASN A 1 757 ? 6.137 20.125 -11.430 1.00 87.94 757 ASN A N 1
ATOM 6020 C CA . ASN A 1 757 ? 4.788 19.981 -11.967 1.00 87.94 757 ASN A CA 1
ATOM 6021 C C . ASN A 1 757 ? 3.794 19.576 -10.869 1.00 87.94 757 ASN A C 1
ATOM 6023 O O . ASN A 1 757 ? 2.741 20.195 -10.751 1.00 87.94 757 ASN A O 1
ATOM 6027 N N . LEU A 1 758 ? 4.155 18.636 -9.985 1.00 88.88 758 LEU A N 1
ATOM 6028 C CA . LEU A 1 758 ? 3.332 18.329 -8.812 1.00 88.88 758 LEU A CA 1
ATOM 6029 C C . LEU A 1 758 ? 3.095 19.579 -7.959 1.00 88.88 758 LEU A C 1
ATOM 6031 O O . LEU A 1 758 ? 1.955 19.878 -7.624 1.00 88.88 758 LEU A O 1
ATOM 6035 N N . ARG A 1 759 ? 4.144 20.351 -7.657 1.00 88.44 759 ARG A N 1
ATOM 6036 C CA . ARG A 1 759 ? 4.023 21.598 -6.898 1.00 88.44 759 ARG A CA 1
ATOM 6037 C C . ARG A 1 759 ? 3.037 22.563 -7.556 1.00 88.44 759 ARG A C 1
ATOM 6039 O O . ARG A 1 759 ? 2.188 23.086 -6.847 1.00 88.44 759 ARG A O 1
ATOM 6046 N N . LYS A 1 760 ? 3.086 22.766 -8.878 1.00 85.38 760 LYS A N 1
ATOM 6047 C CA . LYS A 1 760 ? 2.091 23.590 -9.593 1.00 85.38 760 LYS A CA 1
ATOM 6048 C C . LYS A 1 760 ? 0.663 23.089 -9.365 1.00 85.38 760 LYS A C 1
ATOM 6050 O O . LYS A 1 760 ? -0.199 23.887 -9.014 1.00 85.38 760 LYS A O 1
ATOM 6055 N N . MET A 1 761 ? 0.438 21.774 -9.464 1.00 84.00 761 MET A N 1
ATOM 6056 C CA . MET A 1 761 ? -0.868 21.165 -9.174 1.00 84.00 761 MET A CA 1
ATOM 6057 C C . MET A 1 761 ? -1.361 21.490 -7.759 1.00 84.00 761 MET A C 1
ATOM 6059 O O . MET A 1 761 ? -2.549 21.738 -7.555 1.00 84.00 761 MET A O 1
ATOM 6063 N N . LEU A 1 762 ? -0.450 21.471 -6.783 1.00 83.19 762 LEU A N 1
ATOM 6064 C CA . LEU A 1 762 ? -0.761 21.764 -5.386 1.00 83.19 762 LEU A CA 1
ATOM 6065 C C . LEU A 1 762 ? -1.040 23.258 -5.169 1.00 83.19 762 LEU A C 1
ATOM 6067 O O . LEU A 1 762 ? -2.005 23.594 -4.487 1.00 83.19 762 LEU A O 1
ATOM 6071 N N . LEU A 1 763 ? -0.247 24.143 -5.779 1.00 78.69 763 LEU A N 1
ATOM 6072 C CA . LEU A 1 763 ? -0.397 25.600 -5.680 1.00 78.69 763 LEU A CA 1
ATOM 6073 C C . LEU A 1 763 ? -1.713 26.109 -6.277 1.00 78.69 763 LEU A C 1
ATOM 6075 O O . LEU A 1 763 ? -2.323 27.006 -5.704 1.00 78.69 763 LEU A O 1
ATOM 6079 N N . ASP A 1 764 ? -2.190 25.503 -7.368 1.00 74.75 764 ASP A N 1
ATOM 6080 C CA . ASP A 1 764 ? -3.485 25.847 -7.975 1.00 74.75 764 ASP A CA 1
ATOM 6081 C C . ASP A 1 764 ? -4.666 25.661 -6.996 1.00 74.75 764 ASP A C 1
ATOM 6083 O O . ASP A 1 764 ? -5.721 26.272 -7.166 1.00 74.75 764 ASP A O 1
ATOM 6087 N N . HIS A 1 765 ? -4.493 24.830 -5.962 1.00 70.81 765 HIS A N 1
ATOM 6088 C CA . HIS A 1 765 ? -5.533 24.486 -4.989 1.00 70.81 765 HIS A CA 1
ATOM 6089 C C . HIS A 1 765 ? -5.230 24.971 -3.561 1.00 70.81 765 HIS A C 1
ATOM 6091 O O . HIS A 1 765 ? -6.144 25.048 -2.742 1.00 70.81 765 HIS A O 1
ATOM 6097 N N . CYS A 1 766 ? -3.975 25.312 -3.254 1.00 69.31 766 CYS A N 1
ATOM 6098 C CA . CYS A 1 766 ? -3.524 25.763 -1.936 1.00 69.31 766 CYS A CA 1
ATOM 6099 C C . CYS A 1 766 ? -3.077 27.231 -2.032 1.00 69.31 766 CYS A C 1
ATOM 6101 O O . CYS A 1 766 ? -1.938 27.531 -2.376 1.00 69.31 766 CYS A O 1
ATOM 6103 N N . THR A 1 767 ? -3.980 28.165 -1.730 1.00 57.19 767 THR A N 1
ATOM 6104 C CA . THR A 1 767 ? -3.878 29.594 -2.094 1.00 57.19 767 THR A CA 1
ATOM 6105 C C . THR A 1 767 ? -2.838 30.426 -1.328 1.00 57.19 767 THR A C 1
ATOM 6107 O O . THR A 1 767 ? -2.815 31.644 -1.498 1.00 57.19 767 THR A O 1
ATOM 6110 N N . LYS A 1 768 ? -2.013 29.833 -0.454 1.00 58.75 768 LYS A N 1
ATOM 6111 C CA . LYS A 1 768 ? -1.226 30.602 0.528 1.00 58.75 768 LYS A CA 1
ATOM 6112 C C . LYS A 1 768 ? 0.261 30.290 0.648 1.00 58.75 768 LYS A C 1
ATOM 6114 O O . LYS A 1 768 ? 0.903 30.953 1.453 1.00 58.75 768 LYS A O 1
ATOM 6119 N N . ASN A 1 769 ? 0.832 29.371 -0.131 1.00 57.88 769 ASN A N 1
ATOM 6120 C CA . ASN A 1 769 ? 2.134 28.846 0.272 1.00 57.88 769 ASN A CA 1
ATOM 6121 C C . ASN A 1 769 ? 3.145 28.614 -0.844 1.00 57.88 769 ASN A C 1
ATOM 6123 O O . ASN A 1 769 ? 2.775 28.253 -1.951 1.00 57.88 769 ASN A O 1
ATOM 6127 N N . ASP A 1 770 ? 4.427 28.767 -0.519 1.00 70.56 770 ASP A N 1
ATOM 6128 C CA . ASP A 1 770 ? 5.564 28.570 -1.418 1.00 70.56 770 ASP A CA 1
ATOM 6129 C C . ASP A 1 770 ? 6.433 27.402 -0.920 1.00 70.56 770 ASP A C 1
ATOM 6131 O O . ASP A 1 770 ? 7.515 27.592 -0.366 1.00 70.56 770 ASP A O 1
ATOM 6135 N N . ILE A 1 771 ? 5.949 26.160 -1.065 1.00 85.31 771 ILE A N 1
ATOM 6136 C CA . ILE A 1 771 ? 6.749 24.989 -0.669 1.00 85.31 771 ILE A CA 1
ATOM 6137 C C . ILE A 1 771 ? 7.997 24.902 -1.564 1.00 85.31 771 ILE A C 1
ATOM 6139 O O . ILE A 1 771 ? 7.868 24.857 -2.794 1.00 85.31 771 ILE A O 1
ATOM 6143 N N . PRO A 1 772 ? 9.212 24.754 -1.009 1.00 87.62 772 PRO A N 1
ATOM 6144 C CA . PRO A 1 772 ? 10.408 24.507 -1.805 1.00 87.62 772 PRO A CA 1
ATOM 6145 C C . PRO A 1 772 ? 10.280 23.242 -2.669 1.00 87.62 772 PRO A C 1
ATOM 6147 O O . PRO A 1 772 ? 9.908 22.176 -2.177 1.00 87.62 772 PRO A O 1
ATOM 6150 N N . ILE A 1 773 ? 10.668 23.320 -3.949 1.00 88.88 773 ILE A N 1
ATOM 6151 C CA . ILE A 1 773 ? 10.606 22.180 -4.892 1.00 88.88 773 ILE A CA 1
ATOM 6152 C C . ILE A 1 773 ? 11.360 20.967 -4.334 1.00 88.88 773 ILE A C 1
ATOM 6154 O O . ILE A 1 773 ? 10.904 19.834 -4.469 1.00 88.88 773 ILE A O 1
ATOM 6158 N N . ILE A 1 774 ? 12.485 21.201 -3.650 1.00 87.81 774 ILE A N 1
ATOM 6159 C CA . ILE A 1 774 ? 13.301 20.134 -3.064 1.00 87.81 774 ILE A CA 1
ATOM 6160 C C . ILE A 1 774 ? 12.551 19.338 -1.986 1.00 87.81 774 ILE A C 1
ATOM 6162 O O . ILE A 1 774 ? 12.776 18.138 -1.861 1.00 87.81 774 ILE A O 1
ATOM 6166 N N . LYS A 1 775 ? 11.626 19.969 -1.249 1.00 89.00 775 LYS A N 1
ATOM 6167 C CA . LYS A 1 775 ? 10.797 19.293 -0.241 1.00 89.00 775 LYS A CA 1
ATOM 6168 C C . LYS A 1 775 ? 9.719 18.431 -0.884 1.00 89.00 775 LYS A C 1
ATOM 6170 O O . LYS A 1 775 ? 9.492 17.311 -0.440 1.00 89.00 775 LYS A O 1
ATOM 6175 N N . VAL A 1 776 ? 9.133 18.895 -1.988 1.00 92.06 776 VAL A N 1
ATOM 6176 C CA . VAL A 1 776 ? 8.221 18.079 -2.806 1.00 92.06 776 VAL A CA 1
ATOM 6177 C C . VAL A 1 776 ? 8.972 16.899 -3.434 1.00 92.06 776 VAL A C 1
ATOM 6179 O O . VAL A 1 776 ? 8.485 15.772 -3.406 1.00 92.06 776 VAL A O 1
ATOM 6182 N N . PHE A 1 777 ? 10.188 17.130 -3.937 1.00 91.75 777 PHE A N 1
ATOM 6183 C CA . PHE A 1 777 ? 11.060 16.084 -4.475 1.00 91.75 777 PHE A CA 1
ATOM 6184 C C . PHE A 1 777 ? 11.444 15.038 -3.414 1.00 91.75 777 PHE A C 1
ATOM 6186 O O . PHE A 1 777 ? 11.409 13.837 -3.693 1.00 91.75 777 PHE A O 1
ATOM 6193 N N . GLU A 1 778 ? 11.770 15.474 -2.193 1.00 90.69 778 GLU A N 1
ATOM 6194 C CA . GLU A 1 778 ? 12.028 14.605 -1.039 1.00 90.69 778 GLU A CA 1
ATOM 6195 C C . GLU A 1 778 ? 10.793 13.752 -0.702 1.00 90.69 778 GLU A C 1
ATOM 6197 O O . GLU A 1 778 ? 10.918 12.532 -0.582 1.00 90.69 778 GLU A O 1
ATOM 6202 N N . ALA A 1 779 ? 9.602 14.361 -0.648 1.00 93.19 779 ALA A N 1
ATOM 6203 C CA . ALA A 1 779 ? 8.343 13.696 -0.302 1.00 93.19 779 ALA A CA 1
ATOM 6204 C C . ALA A 1 779 ? 7.905 12.611 -1.303 1.00 93.19 779 ALA A C 1
ATOM 6206 O O . ALA A 1 779 ? 7.320 11.607 -0.904 1.00 93.19 779 ALA A O 1
ATOM 6207 N N . ILE A 1 780 ? 8.211 12.764 -2.596 1.00 93.62 780 ILE A N 1
ATOM 6208 C CA . ILE A 1 780 ? 7.872 11.757 -3.619 1.00 93.62 780 ILE A CA 1
ATOM 6209 C C . ILE A 1 780 ? 8.964 10.697 -3.829 1.00 93.62 780 ILE A C 1
ATOM 6211 O O . ILE A 1 780 ? 8.766 9.781 -4.629 1.00 93.62 780 ILE A O 1
ATOM 6215 N N . THR A 1 781 ? 10.115 10.799 -3.153 1.00 91.75 781 THR A N 1
ATOM 6216 C CA . THR A 1 781 ? 11.264 9.899 -3.357 1.00 91.75 781 THR A CA 1
ATOM 6217 C C . THR A 1 781 ? 11.329 8.812 -2.285 1.00 91.75 781 THR A C 1
ATOM 6219 O O . THR A 1 781 ? 11.585 9.073 -1.111 1.00 91.75 781 THR A O 1
ATOM 6222 N N . ALA A 1 782 ? 11.131 7.555 -2.687 1.00 90.62 782 ALA A N 1
ATOM 6223 C CA . ALA A 1 782 ? 11.154 6.418 -1.778 1.00 90.62 782 ALA A CA 1
ATOM 6224 C C . ALA A 1 782 ? 12.568 5.953 -1.422 1.00 90.62 782 ALA A C 1
ATOM 6226 O O . ALA A 1 782 ? 13.513 6.047 -2.205 1.00 90.62 782 ALA A O 1
ATOM 6227 N N . LYS A 1 783 ? 12.686 5.288 -0.267 1.00 84.06 783 LYS A N 1
ATOM 6228 C CA . LYS A 1 783 ? 13.918 4.614 0.181 1.00 84.06 783 LYS A CA 1
ATOM 6229 C C . LYS A 1 783 ? 14.506 3.649 -0.858 1.00 84.06 783 LYS A C 1
ATOM 6231 O O . LYS A 1 783 ? 15.724 3.493 -0.929 1.00 84.06 783 LYS A O 1
ATOM 6236 N N . GLY A 1 784 ? 13.655 3.015 -1.669 1.00 82.62 784 GLY A N 1
ATOM 6237 C CA . GLY A 1 784 ? 14.071 2.103 -2.739 1.00 82.62 784 GLY A CA 1
ATOM 6238 C C . GLY A 1 784 ? 14.958 2.756 -3.806 1.00 82.62 784 GLY A C 1
ATOM 6239 O O . GLY A 1 784 ? 15.761 2.055 -4.419 1.00 82.62 784 GLY A O 1
ATOM 6240 N N . CYS A 1 785 ? 14.895 4.085 -3.966 1.00 84.31 785 CYS A N 1
ATOM 6241 C CA . CYS A 1 785 ? 15.770 4.840 -4.865 1.00 84.31 785 CYS A CA 1
ATOM 6242 C C . CYS A 1 785 ? 17.232 4.886 -4.390 1.00 84.31 785 CYS A C 1
ATOM 6244 O O . CYS A 1 785 ? 18.130 5.048 -5.213 1.00 84.31 785 CYS A O 1
ATOM 6246 N N . GLN A 1 786 ? 17.480 4.695 -3.085 1.00 80.81 786 GLN A N 1
ATOM 6247 C CA . GLN A 1 786 ? 18.810 4.746 -2.452 1.00 80.81 786 GLN A CA 1
ATOM 6248 C C . GLN A 1 786 ? 19.532 6.100 -2.600 1.00 80.81 786 GLN A C 1
ATOM 6250 O O . GLN A 1 786 ? 20.760 6.180 -2.494 1.00 80.81 786 GLN A O 1
ATOM 6255 N N . GLU A 1 787 ? 18.768 7.168 -2.823 1.00 82.62 787 GLU A N 1
ATOM 6256 C CA . GLU A 1 787 ? 19.272 8.532 -2.981 1.00 82.62 787 GLU A CA 1
ATOM 6257 C C . GLU A 1 787 ? 19.532 9.215 -1.631 1.00 82.62 787 GLU A C 1
ATOM 6259 O O . GLU A 1 787 ? 19.184 8.705 -0.561 1.00 82.62 787 GLU A O 1
ATOM 6264 N N . ALA A 1 788 ? 20.182 10.381 -1.673 1.00 74.31 788 ALA A N 1
ATOM 6265 C CA . ALA A 1 788 ? 20.468 11.178 -0.480 1.00 74.31 788 ALA A CA 1
ATOM 6266 C C . ALA A 1 788 ? 19.190 11.606 0.267 1.00 74.31 788 ALA A C 1
ATOM 6268 O O . ALA A 1 788 ? 19.177 11.584 1.506 1.00 74.31 788 ALA A O 1
ATOM 6269 N N . TYR A 1 789 ? 18.151 11.940 -0.505 1.00 77.69 789 TYR A N 1
ATOM 6270 C CA . TYR A 1 789 ? 16.830 12.384 -0.067 1.00 77.69 789 TYR A CA 1
ATOM 6271 C C . TYR A 1 789 ? 15.837 11.223 -0.115 1.00 77.69 789 TYR A C 1
ATOM 6273 O O . TYR A 1 789 ? 15.820 10.457 -1.079 1.00 77.69 789 TYR A O 1
ATOM 6281 N N . ASN A 1 790 ? 15.003 11.101 0.913 1.00 86.38 790 ASN A N 1
ATOM 6282 C CA . ASN A 1 790 ? 13.822 10.251 0.877 1.00 86.38 790 ASN A CA 1
ATOM 6283 C C . ASN A 1 790 ? 12.771 10.745 1.866 1.00 86.38 790 ASN A C 1
ATOM 6285 O O . ASN A 1 790 ? 13.066 11.528 2.766 1.00 86.38 790 ASN A O 1
ATOM 6289 N N . TYR A 1 791 ? 11.560 10.236 1.703 1.00 90.81 791 TYR A N 1
ATOM 6290 C CA . TYR A 1 791 ? 10.404 10.752 2.408 1.00 90.81 791 TYR A CA 1
ATOM 6291 C C . TYR A 1 791 ? 10.298 10.369 3.898 1.00 90.81 791 TYR A C 1
ATOM 6293 O O . TYR A 1 791 ? 9.456 10.947 4.566 1.00 90.81 791 TYR A O 1
ATOM 6301 N N . GLU A 1 792 ? 11.105 9.450 4.459 1.00 88.81 792 GLU A N 1
ATOM 6302 C CA . GLU A 1 792 ? 10.826 8.813 5.778 1.00 88.81 792 GLU A CA 1
ATOM 6303 C C . GLU A 1 792 ? 10.679 9.819 6.945 1.00 88.81 792 GLU A C 1
ATOM 6305 O O . GLU A 1 792 ? 9.856 9.644 7.847 1.00 88.81 792 GLU A O 1
ATOM 6310 N N . ASN A 1 793 ? 11.471 10.897 6.942 1.00 87.81 793 ASN A N 1
ATOM 6311 C CA . ASN A 1 793 ? 11.369 11.936 7.974 1.00 87.81 793 ASN A CA 1
ATOM 6312 C C . ASN A 1 793 ? 10.133 12.828 7.768 1.00 87.81 793 ASN A C 1
ATOM 6314 O O . ASN A 1 793 ? 9.478 13.187 8.744 1.00 87.81 793 ASN A O 1
ATOM 6318 N N . LEU A 1 794 ? 9.807 13.166 6.515 1.00 91.31 794 LEU A N 1
ATOM 6319 C CA . LEU A 1 794 ? 8.616 13.952 6.185 1.00 91.31 794 LEU A CA 1
ATOM 6320 C C . LEU A 1 794 ? 7.333 13.145 6.418 1.00 91.31 794 LEU A C 1
ATOM 6322 O O . LEU A 1 794 ? 6.371 13.698 6.929 1.00 91.31 794 LEU A O 1
ATOM 6326 N N . GLU A 1 795 ? 7.336 11.847 6.108 1.00 94.25 795 GLU A N 1
ATOM 6327 C CA . GLU A 1 795 ? 6.264 10.889 6.420 1.00 94.25 795 GLU A CA 1
ATOM 6328 C C . GLU A 1 795 ? 5.948 10.937 7.912 1.00 94.25 795 GLU A C 1
ATOM 6330 O O . GLU A 1 795 ? 4.820 11.218 8.288 1.00 94.25 795 GLU A O 1
ATOM 6335 N N . THR A 1 796 ? 6.962 10.779 8.769 1.00 91.62 796 THR A N 1
ATOM 6336 C CA . THR A 1 796 ? 6.767 10.811 10.229 1.00 91.62 796 THR A CA 1
ATOM 6337 C C . THR A 1 796 ? 6.190 12.151 10.703 1.00 91.62 796 THR A C 1
ATOM 6339 O O . THR A 1 796 ? 5.307 12.183 11.560 1.00 91.62 796 THR A O 1
ATOM 6342 N N . LEU A 1 797 ? 6.683 13.266 10.154 1.00 91.75 797 LEU A N 1
ATOM 6343 C CA . LEU A 1 797 ? 6.191 14.600 10.496 1.00 91.75 797 LEU A CA 1
ATOM 6344 C C . LEU A 1 797 ? 4.728 14.785 10.068 1.00 91.75 797 LEU A C 1
ATOM 6346 O O . LEU A 1 797 ? 3.910 15.255 10.859 1.00 91.75 797 LEU A O 1
ATOM 6350 N N . GLY A 1 798 ? 4.391 14.394 8.840 1.00 94.44 798 GLY A N 1
ATOM 6351 C CA . GLY A 1 798 ? 3.048 14.536 8.293 1.00 94.44 798 GLY A CA 1
ATOM 6352 C C . GLY A 1 798 ? 2.030 13.558 8.870 1.00 94.44 798 GLY A C 1
ATOM 6353 O O . GLY A 1 798 ? 0.899 13.971 9.088 1.00 94.44 798 GLY A O 1
ATOM 6354 N N . ASP A 1 799 ? 2.424 12.326 9.199 1.00 94.75 799 ASP A N 1
ATOM 6355 C CA . ASP A 1 799 ? 1.611 11.349 9.939 1.00 94.75 799 ASP A CA 1
ATOM 6356 C C . ASP A 1 799 ? 1.158 11.935 11.285 1.00 94.75 799 ASP A C 1
ATOM 6358 O O . ASP A 1 799 ? -0.039 11.990 11.575 1.00 94.75 799 ASP A O 1
ATOM 6362 N N . SER A 1 800 ? 2.095 12.502 12.058 1.00 94.31 800 SER A N 1
ATOM 6363 C CA . SER A 1 800 ? 1.766 13.150 13.337 1.00 94.31 800 SER A CA 1
ATOM 6364 C C . SER A 1 800 ? 0.776 14.314 13.166 1.00 94.31 800 SER A C 1
ATOM 6366 O O . SER A 1 800 ? -0.166 14.459 13.946 1.00 94.31 800 SER A O 1
ATOM 6368 N N . PHE A 1 801 ? 0.946 15.137 12.122 1.00 95.06 801 PHE A N 1
ATOM 6369 C CA . PHE A 1 801 ? 0.065 16.277 11.859 1.00 95.06 801 PHE A CA 1
ATOM 6370 C C . PHE A 1 801 ? -1.307 15.847 11.336 1.00 95.06 801 PHE A C 1
ATOM 6372 O O . PHE A 1 801 ? -2.320 16.408 11.746 1.00 95.06 801 PHE A O 1
ATOM 6379 N N . LEU A 1 802 ? -1.364 14.839 10.464 1.00 95.69 802 LEU A N 1
ATOM 6380 C CA . LEU A 1 802 ? -2.610 14.276 9.956 1.00 95.69 802 LEU A CA 1
ATOM 6381 C C . LEU A 1 802 ? -3.428 13.663 11.098 1.00 95.69 802 LEU A C 1
ATOM 6383 O O . LEU A 1 802 ? -4.625 13.934 11.208 1.00 95.69 802 LEU A O 1
ATOM 6387 N N . LYS A 1 803 ? -2.775 12.900 11.988 1.00 94.56 803 LYS A N 1
ATOM 6388 C CA . LYS A 1 803 ? -3.393 12.360 13.206 1.00 94.56 803 LYS A CA 1
ATOM 6389 C C . LYS A 1 803 ? -3.943 13.487 14.079 1.00 94.56 803 LYS A C 1
ATOM 6391 O O . LYS A 1 803 ? -5.092 13.394 14.508 1.00 94.56 803 LYS A O 1
ATOM 6396 N N . TYR A 1 804 ? -3.174 14.554 14.298 1.00 94.75 804 TYR A N 1
ATOM 6397 C CA . TYR A 1 804 ? -3.608 15.755 15.021 1.00 94.75 804 TYR A CA 1
ATOM 6398 C C . TYR A 1 804 ? -4.837 16.421 14.383 1.00 94.75 804 TYR A C 1
ATOM 6400 O O . TYR A 1 804 ? -5.869 16.542 15.042 1.00 94.75 804 TYR A O 1
ATOM 6408 N N . ALA A 1 805 ? -4.763 16.789 13.102 1.00 93.69 805 ALA A N 1
ATOM 6409 C CA . ALA A 1 805 ? -5.814 17.529 12.407 1.00 93.69 805 ALA A CA 1
ATOM 6410 C C . ALA A 1 805 ? -7.137 16.749 12.369 1.00 93.69 805 ALA A C 1
ATOM 6412 O O . ALA A 1 805 ? -8.202 17.301 12.645 1.00 93.69 805 ALA A O 1
ATOM 6413 N N . VAL A 1 806 ? -7.075 15.441 12.092 1.00 93.38 806 VAL A N 1
ATOM 6414 C CA . VAL A 1 806 ? -8.261 14.573 12.087 1.00 93.38 806 VAL A CA 1
ATOM 6415 C C . VAL A 1 806 ? -8.793 14.348 13.503 1.00 93.38 806 VAL A C 1
ATOM 6417 O O . VAL A 1 806 ? -10.006 14.367 13.693 1.00 93.38 806 VAL A O 1
ATOM 6420 N N . SER A 1 807 ? -7.930 14.181 14.512 1.00 93.50 807 SER A N 1
ATOM 6421 C CA . SER A 1 807 ? -8.385 14.022 15.905 1.00 93.50 807 SER A CA 1
ATOM 6422 C C . SER A 1 807 ? -9.074 15.289 16.412 1.00 93.50 807 SER A C 1
ATOM 6424 O O . SER A 1 807 ? -10.135 15.193 17.022 1.00 93.50 807 SER A O 1
ATOM 6426 N N . GLN A 1 808 ? -8.541 16.474 16.095 1.00 92.31 808 GLN A N 1
ATOM 6427 C CA . GLN A 1 808 ? -9.185 17.749 16.410 1.00 92.31 808 GLN A CA 1
ATOM 6428 C C . GLN A 1 808 ? -10.542 17.881 15.704 1.00 92.31 808 GLN A C 1
ATOM 6430 O O . GLN A 1 808 ? -11.527 18.249 16.346 1.00 92.31 808 GLN A O 1
ATOM 6435 N N . GLN A 1 809 ? -10.618 17.537 14.410 1.00 90.94 809 GLN A N 1
ATOM 6436 C CA . GLN A 1 809 ? -11.873 17.564 13.653 1.00 90.94 809 GLN A CA 1
ATOM 6437 C C . GLN A 1 809 ? -12.923 16.620 14.254 1.00 90.94 809 GLN A C 1
ATOM 6439 O O . GLN A 1 809 ? -14.065 17.021 14.454 1.00 90.94 809 GLN A O 1
ATOM 6444 N N . LEU A 1 810 ? -12.548 15.380 14.569 1.00 90.00 810 LEU A N 1
ATOM 6445 C CA . LEU A 1 810 ? -13.472 14.402 15.140 1.00 90.00 810 LEU A CA 1
ATOM 6446 C C . LEU A 1 810 ? -13.911 14.800 16.549 1.00 90.00 810 LEU A C 1
ATOM 6448 O O . LEU A 1 810 ? -15.091 14.703 16.870 1.00 90.00 810 LEU A O 1
ATOM 6452 N N . PHE A 1 811 ? -12.988 15.302 17.371 1.00 90.25 811 PHE A N 1
ATOM 6453 C CA . PHE A 1 811 ? -13.295 15.761 18.722 1.00 90.25 811 PHE A CA 1
ATOM 6454 C C . PHE A 1 811 ? -14.343 16.882 18.719 1.00 90.25 811 PHE A C 1
ATOM 6456 O O . PHE A 1 811 ? -15.261 16.866 19.544 1.00 90.25 811 PHE A O 1
ATOM 6463 N N . LYS A 1 812 ? -14.243 17.826 17.770 1.00 87.50 812 LYS A N 1
ATOM 6464 C CA . LYS A 1 812 ? -15.180 18.951 17.677 1.00 87.50 812 LYS A CA 1
ATOM 6465 C C . LYS A 1 812 ? -16.526 18.586 17.043 1.00 87.50 812 LYS A C 1
ATOM 6467 O O . LYS A 1 812 ? -17.536 19.143 17.463 1.00 87.50 812 LYS A O 1
ATOM 6472 N N . THR A 1 813 ? -16.569 17.687 16.050 1.00 85.94 813 THR A N 1
ATOM 6473 C CA . THR A 1 813 ? -17.825 17.324 15.364 1.00 85.94 813 THR A CA 1
ATOM 6474 C C . THR A 1 813 ? -18.629 16.276 16.130 1.00 85.94 813 THR A C 1
ATOM 6476 O O . THR A 1 813 ? -19.857 16.319 16.112 1.00 85.94 813 THR A O 1
ATOM 6479 N N . HIS A 1 814 ? -17.959 15.368 16.842 1.00 85.00 814 HIS A N 1
ATOM 6480 C CA . HIS A 1 814 ? -18.572 14.269 17.586 1.00 85.00 814 HIS A CA 1
ATOM 6481 C C . HIS A 1 814 ? -18.535 14.531 19.097 1.00 85.00 814 HIS A C 1
ATOM 6483 O O . HIS A 1 814 ? -17.897 13.814 19.871 1.00 85.00 814 HIS A O 1
ATOM 6489 N N . GLN A 1 815 ? -19.236 15.583 19.538 1.00 83.31 815 GLN A N 1
ATOM 6490 C CA . GLN A 1 815 ? -19.167 16.052 20.928 1.00 83.31 815 GLN A CA 1
ATOM 6491 C C . GLN A 1 815 ? -19.725 15.082 21.984 1.00 83.31 815 GLN A C 1
ATOM 6493 O O . GLN A 1 815 ? -19.482 15.288 23.167 1.00 83.31 815 GLN A O 1
ATOM 6498 N N . ASN A 1 816 ? -20.449 14.034 21.588 1.00 81.12 816 ASN A N 1
ATOM 6499 C CA . ASN A 1 816 ? -21.066 13.072 22.511 1.00 81.12 816 ASN A CA 1
ATOM 6500 C C . ASN A 1 816 ? -20.484 11.656 22.398 1.00 81.12 816 ASN A C 1
ATOM 6502 O O . ASN A 1 816 ? -20.860 10.774 23.173 1.00 81.12 816 ASN A O 1
ATOM 6506 N N . ASP A 1 817 ? -19.580 11.424 21.445 1.00 82.56 817 ASP A N 1
ATOM 6507 C CA . ASP A 1 817 ? -19.031 10.096 21.198 1.00 82.56 817 ASP A CA 1
ATOM 6508 C C . ASP A 1 817 ? -17.847 9.806 22.125 1.00 82.56 817 ASP A C 1
ATOM 6510 O O . ASP A 1 817 ? -17.037 10.678 22.451 1.00 82.56 817 ASP A O 1
ATOM 6514 N N . ARG A 1 818 ? -17.748 8.548 22.562 1.00 83.19 818 ARG A N 1
ATOM 6515 C CA . ARG A 1 818 ? -16.648 8.064 23.410 1.00 83.19 818 ARG A CA 1
ATOM 6516 C C . ARG A 1 818 ? -15.380 7.846 22.588 1.00 83.19 818 ARG A C 1
ATOM 6518 O O . ARG A 1 818 ? -15.464 7.590 21.386 1.00 83.19 818 ARG A O 1
ATOM 6525 N N . GLU A 1 819 ? -14.231 7.849 23.261 1.00 86.31 819 GLU A N 1
ATOM 6526 C CA . GLU A 1 819 ? -12.903 7.611 22.671 1.00 86.31 819 GLU A CA 1
ATOM 6527 C C . GLU A 1 819 ? -12.903 6.428 21.694 1.00 86.31 819 GLU A C 1
ATOM 6529 O O . GLU A 1 819 ? -12.533 6.598 20.536 1.00 86.31 819 GLU A O 1
ATOM 6534 N N . GLY A 1 820 ? -13.446 5.272 22.090 1.00 80.19 820 GLY A N 1
ATOM 6535 C CA . GLY A 1 820 ? -13.409 4.076 21.245 1.00 80.19 820 GLY A CA 1
ATOM 6536 C C . GLY A 1 820 ? -14.160 4.193 19.911 1.00 80.19 820 GLY A C 1
ATOM 6537 O O . GLY A 1 820 ? -13.868 3.439 18.981 1.00 80.19 820 GLY A O 1
ATOM 6538 N N . ILE A 1 821 ? -15.125 5.113 19.784 1.00 79.62 821 ILE A N 1
ATOM 6539 C CA . ILE A 1 821 ? -15.755 5.447 18.495 1.00 79.62 821 ILE A CA 1
ATOM 6540 C C . ILE A 1 821 ? -14.827 6.383 17.719 1.00 79.62 821 ILE A C 1
ATOM 6542 O O . ILE A 1 821 ? -14.485 6.081 16.577 1.00 79.62 821 ILE A O 1
ATOM 6546 N N . LEU A 1 822 ? -14.360 7.464 18.350 1.00 83.12 822 LEU A N 1
ATOM 6547 C CA . LEU A 1 822 ? -13.467 8.456 17.740 1.00 83.12 822 LEU A CA 1
ATOM 6548 C C . LEU A 1 822 ? -12.185 7.817 17.181 1.00 83.12 822 LEU A C 1
ATOM 6550 O O . LEU A 1 822 ? -11.802 8.095 16.044 1.00 83.12 822 LEU A O 1
ATOM 6554 N N . SER A 1 823 ? -11.575 6.891 17.921 1.00 85.62 823 SER A N 1
ATOM 6555 C CA . SER A 1 823 ? -10.397 6.130 17.498 1.00 85.62 823 SER A CA 1
ATOM 6556 C C . SER A 1 823 ? -10.677 5.266 16.267 1.00 85.62 823 SER A C 1
ATOM 6558 O O . SER A 1 823 ? -9.902 5.306 15.311 1.00 85.62 823 SER A O 1
ATOM 6560 N N . LYS A 1 824 ? -11.827 4.578 16.204 1.00 81.00 824 LYS A N 1
ATOM 6561 C CA . LYS A 1 824 ? -12.236 3.806 15.012 1.00 81.00 824 LYS A CA 1
ATOM 6562 C C . LYS A 1 824 ? -12.500 4.698 13.798 1.00 81.00 824 LYS A C 1
ATOM 6564 O O . LYS A 1 824 ? -12.162 4.320 12.676 1.00 81.00 824 LYS A O 1
ATOM 6569 N N . LEU A 1 825 ? -13.105 5.870 14.000 1.00 80.69 825 LEU A N 1
ATOM 6570 C CA . LEU A 1 825 ? -13.345 6.843 12.929 1.00 80.69 825 LEU A CA 1
ATOM 6571 C C . LEU A 1 825 ? -12.035 7.397 12.379 1.00 80.69 825 LEU A C 1
ATOM 6573 O O . LEU A 1 825 ? -11.844 7.409 11.161 1.00 80.69 825 LEU A O 1
ATOM 6577 N N . ARG A 1 826 ? -11.120 7.783 13.275 1.00 90.06 826 ARG A N 1
ATOM 6578 C CA . ARG A 1 826 ? -9.769 8.230 12.937 1.00 90.06 826 ARG A CA 1
ATOM 6579 C C . ARG A 1 826 ? -9.052 7.168 12.115 1.00 90.06 826 ARG A C 1
ATOM 6581 O O . ARG A 1 826 ? -8.681 7.453 10.981 1.00 90.06 826 ARG A O 1
ATOM 6588 N N . GLU A 1 827 ? -8.944 5.940 12.627 1.00 84.44 827 GLU A N 1
ATOM 6589 C CA . GLU A 1 827 ? -8.303 4.813 11.933 1.00 84.44 827 GLU A CA 1
ATOM 6590 C C . GLU A 1 827 ? -8.903 4.566 10.547 1.00 84.44 827 GLU A C 1
ATOM 6592 O O . GLU A 1 827 ? -8.170 4.342 9.585 1.00 84.44 827 GLU A O 1
ATOM 6597 N N . ARG A 1 828 ? -10.230 4.649 10.405 1.00 79.44 828 ARG A N 1
ATOM 6598 C CA . ARG A 1 828 ? -10.895 4.477 9.109 1.00 79.44 828 ARG A CA 1
ATOM 6599 C C . ARG A 1 828 ? -10.509 5.575 8.115 1.00 79.44 828 ARG A C 1
ATOM 6601 O O . ARG A 1 828 ? -10.228 5.249 6.961 1.00 79.44 828 ARG A O 1
ATOM 6608 N N . LEU A 1 829 ? -10.485 6.839 8.550 1.00 81.44 829 LEU A N 1
ATOM 6609 C CA . LEU A 1 829 ? -10.187 8.005 7.708 1.00 81.44 829 LEU A CA 1
ATOM 6610 C C . LEU A 1 829 ? -8.717 8.084 7.283 1.00 81.44 829 LEU A C 1
ATOM 6612 O O . LEU A 1 829 ? -8.450 8.426 6.133 1.00 81.44 829 LEU A O 1
ATOM 6616 N N . ILE A 1 830 ? -7.785 7.755 8.183 1.00 89.31 830 ILE A N 1
ATOM 6617 C CA . ILE A 1 830 ? -6.336 7.871 7.931 1.00 89.31 830 ILE A CA 1
ATOM 6618 C C . ILE A 1 830 ? -5.663 6.529 7.614 1.00 89.31 830 ILE A C 1
ATOM 6620 O O . ILE A 1 830 ? -4.447 6.462 7.504 1.00 89.31 830 ILE A O 1
ATOM 6624 N N . SER A 1 831 ? -6.422 5.439 7.443 1.00 85.31 831 SER A N 1
ATOM 6625 C CA . SER A 1 831 ? -5.835 4.144 7.073 1.00 85.31 831 SER A CA 1
ATOM 6626 C C . SER A 1 831 ? -5.059 4.212 5.751 1.00 85.31 831 SER A C 1
ATOM 6628 O O . SER A 1 831 ? -5.456 4.891 4.805 1.00 85.31 831 SER A O 1
ATOM 6630 N N . ASN A 1 832 ? -4.023 3.380 5.604 1.00 86.19 832 ASN A N 1
ATOM 6631 C CA . ASN A 1 832 ? -3.262 3.275 4.347 1.00 86.19 832 ASN A CA 1
ATOM 6632 C C . ASN A 1 832 ? -4.150 3.000 3.117 1.00 86.19 832 ASN A C 1
ATOM 6634 O O . ASN A 1 832 ? -3.828 3.393 1.996 1.00 86.19 832 ASN A O 1
ATOM 6638 N N . VAL A 1 833 ? -5.274 2.302 3.316 1.00 80.81 833 VAL A N 1
ATOM 6639 C CA . VAL A 1 833 ? -6.260 2.041 2.260 1.00 80.81 833 VAL A CA 1
ATOM 6640 C C . VAL A 1 833 ? -7.015 3.322 1.896 1.00 80.81 833 VAL A C 1
ATOM 6642 O O . VAL A 1 833 ? -7.145 3.612 0.708 1.00 80.81 833 VAL A O 1
ATOM 6645 N N . ALA A 1 834 ? -7.460 4.093 2.894 1.00 80.12 834 ALA A N 1
ATOM 6646 C CA . ALA A 1 834 ? -8.103 5.395 2.721 1.00 80.12 834 ALA A CA 1
ATOM 6647 C C . ALA A 1 834 ? -7.234 6.356 1.910 1.00 80.12 834 ALA A C 1
ATOM 6649 O O . ALA A 1 834 ? -7.634 6.835 0.848 1.00 80.12 834 ALA A O 1
ATOM 6650 N N . LEU A 1 835 ? -6.008 6.569 2.392 1.00 86.19 835 LEU A N 1
ATOM 6651 C CA . LEU A 1 835 ? -5.068 7.522 1.815 1.00 86.19 835 LEU A CA 1
ATOM 6652 C C . LEU A 1 835 ? -4.704 7.150 0.380 1.00 86.19 835 LEU A C 1
ATOM 6654 O O . LEU A 1 835 ? -4.630 8.023 -0.482 1.00 86.19 835 LEU A O 1
ATOM 6658 N N . ARG A 1 836 ? -4.568 5.852 0.070 1.00 82.19 836 ARG A N 1
ATOM 6659 C CA . ARG A 1 836 ? -4.354 5.406 -1.314 1.00 82.19 836 ARG A CA 1
ATOM 6660 C C . ARG A 1 836 ? -5.519 5.769 -2.225 1.00 82.19 836 ARG A C 1
ATOM 6662 O O . ARG A 1 836 ? -5.271 6.144 -3.371 1.00 82.19 836 ARG A O 1
ATOM 6669 N N . ILE A 1 837 ? -6.756 5.578 -1.775 1.00 77.81 837 ILE A N 1
ATOM 6670 C CA . ILE A 1 837 ? -7.947 5.843 -2.592 1.00 77.81 837 ILE A CA 1
ATOM 6671 C C . ILE A 1 837 ? -8.006 7.331 -2.913 1.00 77.81 837 ILE A C 1
ATOM 6673 O O . ILE A 1 837 ? -7.994 7.693 -4.086 1.00 77.81 837 ILE A O 1
ATOM 6677 N N . PHE A 1 838 ? -7.896 8.177 -1.889 1.00 84.38 838 PHE A N 1
ATOM 6678 C CA . PHE A 1 838 ? -7.847 9.626 -2.062 1.00 84.38 838 PHE A CA 1
ATOM 6679 C C . PHE A 1 838 ? -6.688 10.086 -2.957 1.00 84.38 838 PHE A C 1
ATOM 6681 O O . PHE A 1 838 ? -6.867 10.916 -3.844 1.00 84.38 838 PHE A O 1
ATOM 6688 N N . ALA A 1 839 ? -5.498 9.503 -2.805 1.00 85.88 839 ALA A N 1
ATOM 6689 C CA . ALA A 1 839 ? -4.362 9.806 -3.671 1.00 85.88 839 ALA A CA 1
ATOM 6690 C C . ALA A 1 839 ? -4.577 9.355 -5.124 1.00 85.88 839 ALA A C 1
ATOM 6692 O O . ALA A 1 839 ? -4.138 10.028 -6.061 1.00 85.88 839 ALA A O 1
ATOM 6693 N N . SER A 1 840 ? -5.240 8.214 -5.322 1.00 83.38 840 SER A N 1
ATOM 6694 C CA . SER A 1 840 ? -5.540 7.669 -6.648 1.00 83.38 840 SER A CA 1
ATOM 6695 C C . SER A 1 840 ? -6.582 8.518 -7.373 1.00 83.38 840 SER A C 1
ATOM 6697 O O . SER A 1 840 ? -6.412 8.748 -8.568 1.00 83.38 840 SER A O 1
ATOM 6699 N N . ASP A 1 841 ? -7.582 9.054 -6.659 1.00 79.19 841 ASP A N 1
ATOM 6700 C CA . ASP A 1 841 ? -8.558 10.026 -7.187 1.00 79.19 841 ASP A CA 1
ATOM 6701 C C . ASP A 1 841 ? -7.862 11.274 -7.755 1.00 79.19 841 ASP A C 1
ATOM 6703 O O . ASP A 1 841 ? -8.327 11.884 -8.718 1.00 79.19 841 ASP A O 1
ATOM 6707 N N . LYS A 1 842 ? -6.713 11.646 -7.177 1.00 82.69 842 LYS A N 1
ATOM 6708 C CA . LYS A 1 842 ? -5.905 12.805 -7.583 1.00 82.69 842 LYS A CA 1
ATOM 6709 C C . LYS A 1 842 ? -4.735 12.465 -8.499 1.00 82.69 842 LYS A C 1
ATOM 6711 O O . LYS A 1 842 ? -3.891 13.322 -8.740 1.00 82.69 842 LYS A O 1
ATOM 6716 N N . ASN A 1 843 ? -4.653 11.234 -9.011 1.00 82.81 843 ASN A N 1
ATOM 6717 C CA . ASN A 1 843 ? -3.580 10.791 -9.907 1.00 82.81 843 ASN A CA 1
ATOM 6718 C C . ASN A 1 843 ? -2.148 10.917 -9.323 1.00 82.81 843 ASN A C 1
ATOM 6720 O O . ASN A 1 843 ? -1.170 10.844 -10.075 1.00 82.81 843 ASN A O 1
ATOM 6724 N N . LEU A 1 844 ? -2.005 11.024 -7.992 1.00 88.12 844 LEU A N 1
ATOM 6725 C CA . LEU A 1 844 ? -0.715 11.139 -7.296 1.00 88.12 844 LEU A CA 1
ATOM 6726 C C . LEU A 1 844 ? 0.245 9.952 -7.498 1.00 88.12 844 LEU A C 1
ATOM 6728 O O . LEU A 1 844 ? 1.450 10.196 -7.600 1.00 88.12 844 LEU A O 1
ATOM 6732 N N . PRO A 1 845 ? -0.211 8.682 -7.613 1.00 88.88 845 PRO A N 1
ATOM 6733 C CA . PRO A 1 845 ? 0.697 7.544 -7.774 1.00 88.88 845 PRO A CA 1
ATOM 6734 C C . PRO A 1 845 ? 1.670 7.660 -8.960 1.00 88.88 845 PRO A C 1
ATOM 6736 O O . PRO A 1 845 ? 2.749 7.057 -8.939 1.00 88.88 845 PRO A O 1
ATOM 6739 N N . GLY A 1 846 ? 1.324 8.445 -9.988 1.00 86.75 846 GLY A N 1
ATOM 6740 C CA . GLY A 1 846 ? 2.195 8.635 -11.144 1.00 86.75 846 GLY A CA 1
ATOM 6741 C C . GLY A 1 846 ? 3.419 9.522 -10.911 1.00 86.75 846 GLY A C 1
ATOM 6742 O O . GLY A 1 846 ? 4.394 9.383 -11.650 1.00 86.75 846 GLY A O 1
ATOM 6743 N N . PHE A 1 847 ? 3.418 10.347 -9.858 1.00 90.00 847 PHE A N 1
ATOM 6744 C CA . PHE A 1 847 ? 4.543 11.213 -9.481 1.00 90.00 847 PHE A CA 1
ATOM 6745 C C . PHE A 1 847 ? 5.602 10.496 -8.620 1.00 90.00 847 PHE A C 1
ATOM 6747 O O . PHE A 1 847 ? 6.722 10.977 -8.484 1.00 90.00 847 PHE A O 1
ATOM 6754 N N . ILE A 1 848 ? 5.276 9.339 -8.032 1.00 91.19 848 ILE A N 1
ATOM 6755 C CA . ILE A 1 848 ? 6.111 8.686 -7.008 1.00 91.19 848 ILE A CA 1
ATOM 6756 C C . ILE A 1 848 ? 7.405 8.094 -7.606 1.00 91.19 848 ILE A C 1
ATOM 6758 O O . ILE A 1 848 ? 7.396 7.468 -8.664 1.00 91.19 848 ILE A O 1
ATOM 6762 N N . ARG A 1 849 ? 8.546 8.188 -6.925 1.00 90.38 849 ARG A N 1
ATOM 6763 C CA . ARG A 1 849 ? 9.815 7.560 -7.342 1.00 90.38 849 ARG A CA 1
ATOM 6764 C C . ARG A 1 849 ? 10.135 6.397 -6.404 1.00 90.38 849 ARG A C 1
ATOM 6766 O O . ARG A 1 849 ? 10.237 6.590 -5.201 1.00 90.38 849 ARG A O 1
ATOM 6773 N N . MET A 1 850 ? 10.251 5.181 -6.948 1.00 83.75 850 MET A N 1
ATOM 6774 C CA . MET A 1 850 ? 10.311 3.936 -6.155 1.00 83.75 850 MET A CA 1
ATOM 6775 C C . MET A 1 850 ? 11.612 3.144 -6.304 1.00 83.75 850 MET A C 1
ATOM 6777 O O . MET A 1 850 ? 12.042 2.473 -5.367 1.00 83.75 850 MET A O 1
ATOM 6781 N N . GLU A 1 851 ? 12.199 3.169 -7.497 1.00 83.06 851 GLU A N 1
ATOM 6782 C CA . GLU A 1 851 ? 13.296 2.288 -7.895 1.00 83.06 851 GLU A CA 1
ATOM 6783 C C . GLU A 1 851 ? 14.602 3.075 -7.970 1.00 83.06 851 GLU A C 1
ATOM 6785 O O . GLU A 1 851 ? 14.602 4.254 -8.330 1.00 83.06 851 GLU A O 1
ATOM 6790 N N . ALA A 1 852 ? 15.719 2.419 -7.655 1.00 85.62 852 ALA A N 1
ATOM 6791 C CA . ALA A 1 852 ? 17.039 2.982 -7.898 1.00 85.62 852 ALA A CA 1
ATOM 6792 C C . ALA A 1 852 ? 17.275 3.149 -9.403 1.00 85.62 852 ALA A C 1
ATOM 6794 O O . ALA A 1 852 ? 16.923 2.279 -10.203 1.00 85.62 852 ALA A O 1
ATOM 6795 N N . PHE A 1 853 ? 17.908 4.257 -9.780 1.00 87.94 853 PHE A N 1
ATOM 6796 C CA . PHE A 1 853 ? 18.271 4.515 -11.166 1.00 87.94 853 PHE A CA 1
ATOM 6797 C C . PHE A 1 853 ? 19.233 3.439 -11.701 1.00 87.94 853 PHE A C 1
ATOM 6799 O O . PHE A 1 853 ? 20.318 3.234 -11.145 1.00 87.94 853 PHE A O 1
ATOM 6806 N N . ASP A 1 854 ? 18.843 2.770 -12.791 1.00 86.19 854 ASP A N 1
ATOM 6807 C CA . ASP A 1 854 ? 19.712 1.885 -13.572 1.00 86.19 854 ASP A CA 1
ATOM 6808 C C . ASP A 1 854 ? 20.142 2.595 -14.869 1.00 86.19 854 ASP A C 1
ATOM 6810 O O . ASP A 1 854 ? 19.340 2.708 -15.806 1.00 86.19 854 ASP A O 1
ATOM 6814 N N . PRO A 1 855 ? 21.415 3.023 -14.980 1.00 85.06 855 PRO A N 1
ATOM 6815 C CA . PRO A 1 855 ? 21.912 3.699 -16.173 1.00 85.06 855 PRO A CA 1
ATOM 6816 C C . PRO A 1 855 ? 21.768 2.879 -17.460 1.00 85.06 855 PRO A C 1
ATOM 6818 O O . PRO A 1 855 ? 21.639 3.451 -18.538 1.00 85.06 855 PRO A O 1
ATOM 6821 N N . LYS A 1 856 ? 21.746 1.539 -17.387 1.00 81.62 856 LYS A N 1
ATOM 6822 C CA . LYS A 1 856 ? 21.621 0.680 -18.580 1.00 81.62 856 LYS A CA 1
ATOM 6823 C C . LYS A 1 856 ? 20.242 0.788 -19.232 1.00 81.62 856 LYS A C 1
ATOM 6825 O O . LYS A 1 856 ? 20.120 0.650 -20.458 1.00 81.62 856 LYS A O 1
ATOM 6830 N N . GLN A 1 857 ? 19.218 1.048 -18.421 1.00 81.75 857 GLN A N 1
ATOM 6831 C CA . GLN A 1 857 ? 17.834 1.225 -18.862 1.00 81.75 857 GLN A CA 1
ATOM 6832 C C . GLN A 1 857 ? 17.507 2.673 -19.239 1.00 81.75 857 GLN A C 1
ATOM 6834 O O . GLN A 1 857 ? 16.435 2.908 -19.789 1.00 81.75 857 GLN A O 1
ATOM 6839 N N . TRP A 1 858 ? 18.420 3.625 -19.007 1.00 85.44 858 TRP A N 1
ATOM 6840 C CA . TRP A 1 858 ? 18.207 5.026 -19.367 1.00 85.44 858 TRP A CA 1
ATOM 6841 C C . TRP A 1 858 ? 17.936 5.185 -20.869 1.00 85.44 858 TRP A C 1
ATOM 6843 O O . TRP A 1 858 ? 18.593 4.565 -21.715 1.00 85.44 858 TRP A O 1
ATOM 6853 N N . ILE A 1 859 ? 16.924 5.977 -21.206 1.00 80.12 859 ILE A N 1
ATOM 6854 C CA . ILE A 1 859 ? 16.490 6.188 -22.587 1.00 80.12 859 ILE A CA 1
ATOM 6855 C C . ILE A 1 859 ? 17.411 7.236 -23.206 1.00 80.12 859 ILE A C 1
ATOM 6857 O O . ILE A 1 859 ? 17.592 8.309 -22.642 1.00 80.12 859 ILE A O 1
ATOM 6861 N N . ILE A 1 860 ? 18.002 6.910 -24.356 1.00 81.69 860 ILE A N 1
ATOM 6862 C CA . ILE A 1 860 ? 18.851 7.845 -25.095 1.00 81.69 860 ILE A CA 1
ATOM 6863 C C . ILE A 1 860 ? 17.924 8.707 -25.968 1.00 81.69 860 ILE A C 1
ATOM 6865 O O . ILE A 1 860 ? 17.205 8.141 -26.796 1.00 81.69 860 ILE A O 1
ATOM 6869 N N . PRO A 1 861 ? 17.921 10.042 -25.821 1.00 78.50 861 PRO A N 1
ATOM 6870 C CA . PRO A 1 861 ? 17.093 10.921 -26.646 1.00 78.50 861 PRO A CA 1
ATOM 6871 C C . PRO A 1 861 ? 17.423 10.779 -28.136 1.00 78.50 861 PRO A C 1
ATOM 6873 O O . PRO A 1 861 ? 18.582 10.902 -28.539 1.00 78.50 861 PRO A O 1
ATOM 6876 N N . GLY A 1 862 ? 16.403 10.520 -28.957 1.00 68.56 862 GLY A N 1
ATOM 6877 C CA . GLY A 1 862 ? 16.546 10.288 -30.399 1.00 68.56 862 GLY A CA 1
ATOM 6878 C C . GLY A 1 862 ? 16.918 8.854 -30.812 1.00 68.56 862 GLY A C 1
ATOM 6879 O O . GLY A 1 862 ? 17.047 8.591 -32.008 1.00 68.56 862 GLY A O 1
ATOM 6880 N N . ASP A 1 863 ? 17.067 7.907 -29.875 1.00 71.31 863 ASP A N 1
ATOM 6881 C CA . ASP A 1 863 ? 17.345 6.500 -30.196 1.00 71.31 863 ASP A CA 1
ATOM 6882 C C . ASP A 1 863 ? 16.057 5.702 -30.476 1.00 71.31 863 ASP A C 1
ATOM 6884 O O . ASP A 1 863 ? 15.327 5.310 -29.564 1.00 71.31 863 ASP A O 1
ATOM 6888 N N . LYS A 1 864 ? 15.805 5.391 -31.753 1.00 64.25 864 LYS A N 1
ATOM 6889 C CA . LYS A 1 864 ? 14.612 4.646 -32.203 1.00 64.25 864 LYS A CA 1
ATOM 6890 C C . LYS A 1 864 ? 14.648 3.137 -31.940 1.00 64.25 864 LYS A C 1
ATOM 6892 O O . LYS A 1 864 ? 13.646 2.459 -32.158 1.00 64.25 864 LYS A O 1
ATOM 6897 N N . THR A 1 865 ? 15.771 2.584 -31.477 1.00 56.19 865 THR A N 1
ATOM 6898 C CA . THR A 1 865 ? 15.923 1.126 -31.282 1.00 56.19 865 THR A CA 1
ATOM 6899 C C . THR A 1 865 ? 15.079 0.572 -30.129 1.00 56.19 865 THR A C 1
ATOM 6901 O O . THR A 1 865 ? 14.742 -0.612 -30.126 1.00 56.19 865 THR A O 1
ATOM 6904 N N . LYS A 1 866 ? 14.687 1.426 -29.173 1.00 54.03 866 LYS A N 1
ATOM 6905 C CA . LYS A 1 866 ? 13.775 1.119 -28.062 1.00 54.03 866 LYS A CA 1
ATOM 6906 C C . LYS A 1 866 ? 12.634 2.141 -28.041 1.00 54.03 866 LYS A C 1
ATOM 6908 O O . LYS A 1 866 ? 12.586 2.987 -27.155 1.00 54.03 866 LYS A O 1
ATOM 6913 N N . SER A 1 867 ? 11.744 2.111 -29.031 1.00 48.56 867 SER A N 1
ATOM 6914 C CA . SER A 1 867 ? 10.591 3.020 -29.044 1.00 48.56 867 SER A CA 1
ATOM 6915 C C . SER A 1 867 ? 9.627 2.665 -27.901 1.00 48.56 867 SER A C 1
ATOM 6917 O O . SER A 1 867 ? 8.886 1.686 -27.975 1.00 48.56 867 SER A O 1
ATOM 6919 N N . LEU A 1 868 ? 9.684 3.437 -26.812 1.00 53.06 868 LEU A N 1
ATOM 6920 C CA . LEU A 1 868 ? 8.587 3.562 -25.857 1.00 53.06 868 LEU A CA 1
ATOM 6921 C C . LEU A 1 868 ? 7.591 4.544 -26.465 1.00 53.06 868 LEU A C 1
ATOM 6923 O O . LEU A 1 868 ? 7.937 5.696 -26.713 1.00 53.06 868 LEU A O 1
ATOM 6927 N N . LEU A 1 869 ? 6.374 4.077 -26.726 1.00 57.03 869 LEU A N 1
ATOM 6928 C CA . LEU A 1 869 ? 5.271 4.955 -27.094 1.00 57.03 869 LEU A CA 1
ATOM 6929 C C . LEU A 1 869 ? 4.890 5.743 -25.839 1.00 57.03 869 LEU A C 1
ATOM 6931 O O . LEU A 1 869 ? 4.326 5.172 -24.907 1.00 57.03 869 LEU A O 1
ATOM 6935 N N . LEU A 1 870 ? 5.263 7.024 -25.792 1.00 64.25 870 LEU A N 1
ATOM 6936 C CA . LEU A 1 870 ? 4.721 7.939 -24.796 1.00 64.25 870 LEU A CA 1
ATOM 6937 C C . LEU A 1 870 ? 3.240 8.148 -25.134 1.00 64.25 870 LEU A C 1
ATOM 6939 O O . LEU A 1 870 ? 2.890 8.438 -26.276 1.00 64.25 870 LEU A O 1
ATOM 6943 N N . GLU A 1 871 ? 2.361 7.967 -24.159 1.00 65.06 871 GLU A N 1
ATOM 6944 C CA . GLU A 1 871 ? 0.940 8.294 -24.305 1.00 65.06 871 GLU A CA 1
ATOM 6945 C C . GLU A 1 871 ? 0.693 9.651 -23.638 1.00 65.06 871 GLU A C 1
ATOM 6947 O O . GLU A 1 871 ? 1.244 9.923 -22.568 1.00 65.06 871 GLU A O 1
ATOM 6952 N N . GLU A 1 872 ? -0.126 10.520 -24.235 1.00 58.25 872 GLU A N 1
ATOM 6953 C CA . GLU A 1 872 ? -0.593 11.715 -23.526 1.00 58.25 872 GLU A CA 1
ATOM 6954 C C . GLU A 1 872 ? -1.452 11.276 -22.333 1.00 58.25 872 GLU A C 1
ATOM 6956 O O . GLU A 1 872 ? -2.507 10.654 -22.477 1.00 58.25 872 GLU A O 1
ATOM 6961 N N . GLY A 1 873 ? -0.962 11.562 -21.127 1.00 53.12 873 GLY A N 1
ATOM 6962 C CA . GLY A 1 873 ? -1.674 11.307 -19.889 1.00 53.12 873 GLY A CA 1
ATOM 6963 C C . GLY A 1 873 ? -2.667 12.425 -19.631 1.00 53.12 873 GLY A C 1
ATOM 6964 O O . GLY A 1 873 ? -2.297 13.595 -19.535 1.00 53.12 873 GLY A O 1
ATOM 6965 N N . LEU A 1 874 ? -3.937 12.067 -19.467 1.00 48.69 874 LEU A N 1
ATOM 6966 C CA . LEU A 1 874 ? -5.005 13.009 -19.145 1.00 48.69 874 LEU A CA 1
ATOM 6967 C C . LEU A 1 874 ? -4.933 13.385 -17.652 1.00 48.69 874 LEU A C 1
ATOM 6969 O O . LEU A 1 874 ? -5.745 12.959 -16.837 1.00 48.69 874 LEU A O 1
ATOM 6973 N N . VAL A 1 875 ? -3.907 14.153 -17.283 1.00 50.97 875 VAL A N 1
ATOM 6974 C CA . VAL A 1 875 ? -3.770 14.793 -15.969 1.00 50.97 875 VAL A CA 1
ATOM 6975 C C . VAL A 1 875 ? -3.761 16.295 -16.203 1.00 50.97 875 VAL A C 1
ATOM 6977 O O . VAL A 1 875 ? -2.803 16.841 -16.742 1.00 50.97 875 VAL A O 1
ATOM 6980 N N . SER A 1 876 ? -4.853 16.957 -15.827 1.00 46.88 876 SER A N 1
ATOM 6981 C CA . SER A 1 876 ? -4.974 18.416 -15.865 1.00 46.88 876 SER A CA 1
ATOM 6982 C C . SER A 1 876 ? -4.202 19.017 -14.686 1.00 46.88 876 SER A C 1
ATOM 6984 O O . SER A 1 876 ? -4.786 19.315 -13.646 1.00 46.88 876 SER A O 1
ATOM 6986 N N . CYS A 1 877 ? -2.885 19.155 -14.828 1.00 42.34 877 CYS A N 1
ATOM 6987 C CA . CYS A 1 877 ? -2.031 19.871 -13.886 1.00 42.34 877 CYS A CA 1
ATOM 6988 C C . CYS A 1 877 ? -1.866 21.316 -14.378 1.00 42.34 877 CYS A C 1
ATOM 6990 O O . CYS A 1 877 ? -0.963 21.622 -15.162 1.00 42.34 877 CYS A O 1
ATOM 6992 N N . GLY A 1 878 ? -2.794 22.201 -14.008 1.00 49.56 878 GLY A N 1
ATOM 6993 C CA . GLY A 1 878 ? -2.922 23.484 -14.696 1.00 49.56 878 GLY A CA 1
ATOM 6994 C C . GLY A 1 878 ? -3.093 23.272 -16.208 1.00 49.56 878 GLY A C 1
ATOM 6995 O O . GLY A 1 878 ? -3.526 22.215 -16.665 1.00 49.56 878 GLY A O 1
ATOM 6996 N N . ARG A 1 879 ? -2.726 24.255 -17.030 1.00 48.75 879 ARG A N 1
ATOM 6997 C CA . ARG A 1 879 ? -2.805 24.166 -18.504 1.00 48.75 879 ARG A CA 1
ATOM 6998 C C . ARG A 1 879 ? -1.854 23.125 -19.142 1.00 48.75 879 ARG A C 1
ATOM 7000 O O . ARG A 1 879 ? -1.707 23.145 -20.362 1.00 48.75 879 ARG A O 1
ATOM 7007 N N . THR A 1 880 ? -1.209 22.246 -18.368 1.00 53.97 880 THR A N 1
ATOM 7008 C CA . THR A 1 880 ? -0.128 21.370 -18.838 1.00 53.97 880 THR A CA 1
ATOM 7009 C C . THR A 1 880 ? -0.465 19.890 -18.623 1.00 53.97 880 THR A C 1
ATOM 7011 O O . THR A 1 880 ? -0.645 19.433 -17.496 1.00 53.97 880 THR A O 1
ATOM 7014 N N . SER A 1 881 ? -0.530 19.122 -19.712 1.00 64.81 881 SER A N 1
ATOM 7015 C CA . SER A 1 881 ? -0.685 17.662 -19.699 1.00 64.81 881 SER A CA 1
ATOM 7016 C C . SER A 1 881 ? 0.659 16.967 -19.453 1.00 64.81 881 SER A C 1
ATOM 7018 O O . SER A 1 881 ? 1.665 17.330 -20.062 1.00 64.81 881 SER A O 1
ATOM 7020 N N . MET A 1 882 ? 0.685 15.948 -18.589 1.00 79.19 882 MET A N 1
ATOM 7021 C CA . MET A 1 882 ? 1.864 15.090 -18.402 1.00 79.19 882 MET A CA 1
ATOM 7022 C C . MET A 1 882 ? 1.854 13.911 -19.379 1.00 79.19 882 MET A C 1
ATOM 7024 O O . MET A 1 882 ? 0.794 13.405 -19.740 1.00 79.19 882 MET A O 1
ATOM 7028 N N . TYR A 1 883 ? 3.030 13.413 -19.757 1.00 78.12 883 TYR A N 1
ATOM 7029 C CA . TYR A 1 883 ? 3.141 12.219 -20.599 1.00 78.12 883 TYR A CA 1
ATOM 7030 C C . TYR A 1 883 ? 3.268 10.956 -19.744 1.00 78.12 883 TYR A C 1
ATOM 7032 O O . TYR A 1 883 ? 3.823 10.983 -18.645 1.00 78.12 883 TYR A O 1
ATOM 7040 N N . VAL A 1 884 ? 2.769 9.828 -20.242 1.00 78.69 884 VAL A N 1
ATOM 7041 C CA . VAL A 1 884 ? 2.869 8.517 -19.595 1.00 78.69 884 VAL A CA 1
ATOM 7042 C C . VAL A 1 884 ? 3.940 7.703 -20.304 1.00 78.69 884 VAL A C 1
ATOM 7044 O O . VAL A 1 884 ? 3.789 7.352 -21.470 1.00 78.69 884 VAL A O 1
ATOM 7047 N N . GLY A 1 885 ? 5.018 7.385 -19.583 1.00 68.56 885 GLY A N 1
ATOM 7048 C CA . GLY A 1 885 ? 6.114 6.578 -20.121 1.00 68.56 885 GLY A CA 1
ATOM 7049 C C . GLY A 1 885 ? 5.893 5.075 -19.972 1.00 68.56 885 GLY A C 1
ATOM 7050 O O . GLY A 1 885 ? 5.926 4.323 -20.939 1.00 68.56 885 GLY A O 1
ATOM 7051 N N . ARG A 1 886 ? 5.675 4.613 -18.738 1.00 74.19 886 ARG A N 1
ATOM 7052 C CA . ARG A 1 886 ? 5.460 3.193 -18.408 1.00 74.19 886 ARG A CA 1
ATOM 7053 C C . ARG A 1 886 ? 4.361 3.046 -17.366 1.00 74.19 886 ARG A C 1
ATOM 7055 O O . ARG A 1 886 ? 4.195 3.930 -16.533 1.00 74.19 886 ARG A O 1
ATOM 7062 N N . LYS A 1 887 ? 3.650 1.919 -17.367 1.00 77.06 887 LYS A N 1
ATOM 7063 C CA . LYS A 1 887 ? 2.722 1.545 -16.289 1.00 77.06 887 LYS A CA 1
ATOM 7064 C C . LYS A 1 887 ? 3.415 0.573 -15.332 1.00 77.06 887 LYS A C 1
ATOM 7066 O O . LYS A 1 887 ? 4.166 -0.296 -15.768 1.00 77.06 887 LYS A O 1
ATOM 7071 N N . ARG A 1 888 ? 3.213 0.744 -14.025 1.00 79.44 888 ARG A N 1
ATOM 7072 C CA . ARG A 1 888 ? 3.857 -0.058 -12.969 1.00 79.44 888 ARG A CA 1
ATOM 7073 C C . ARG A 1 888 ? 2.906 -0.324 -11.809 1.00 79.44 888 ARG A C 1
ATOM 7075 O O . ARG A 1 888 ? 1.973 0.437 -11.572 1.00 79.44 888 ARG A O 1
ATOM 7082 N N . LYS A 1 889 ? 3.178 -1.379 -11.046 1.00 79.19 889 LYS A N 1
ATOM 7083 C CA . LYS A 1 889 ? 2.446 -1.682 -9.810 1.00 79.19 889 LYS A CA 1
ATOM 7084 C C . LYS A 1 889 ? 3.113 -0.981 -8.633 1.00 79.19 889 LYS A C 1
ATOM 7086 O O . LYS A 1 889 ? 4.332 -1.040 -8.503 1.00 79.19 889 LYS A O 1
ATOM 7091 N N . ILE A 1 890 ? 2.317 -0.326 -7.792 1.00 79.69 890 ILE A N 1
ATOM 7092 C CA . ILE A 1 890 ? 2.787 0.366 -6.586 1.00 79.69 890 ILE A CA 1
ATOM 7093 C C . ILE A 1 890 ? 2.114 -0.283 -5.377 1.00 79.69 890 ILE A C 1
ATOM 7095 O O . ILE A 1 890 ? 0.922 -0.594 -5.409 1.00 79.69 890 ILE A O 1
ATOM 7099 N N . GLU A 1 891 ? 2.890 -0.532 -4.324 1.00 77.25 891 GLU A N 1
ATOM 7100 C CA . GLU A 1 891 ? 2.378 -1.101 -3.079 1.00 77.25 891 GLU A CA 1
ATOM 7101 C C . GLU A 1 891 ? 1.441 -0.125 -2.360 1.00 77.25 891 GLU A C 1
ATOM 7103 O O . GLU A 1 891 ? 1.690 1.079 -2.328 1.00 77.25 891 GLU A O 1
ATOM 7108 N N . LEU A 1 892 ? 0.397 -0.671 -1.722 1.00 72.62 892 LEU A N 1
ATOM 7109 C CA . LEU A 1 892 ? -0.608 0.079 -0.956 1.00 72.62 892 LEU A CA 1
ATOM 7110 C C . LEU A 1 892 ? 0.019 1.092 0.003 1.00 72.62 892 LEU A C 1
ATOM 7112 O O . LEU A 1 892 ? -0.344 2.263 -0.004 1.00 72.62 892 LEU A O 1
ATOM 7116 N N . LYS A 1 893 ? 0.983 0.615 0.793 1.00 84.31 893 LYS A N 1
ATOM 7117 C CA . LYS A 1 893 ? 1.643 1.393 1.836 1.00 84.31 893 LYS A CA 1
ATOM 7118 C C . LYS A 1 893 ? 2.383 2.607 1.263 1.00 84.31 893 LYS A C 1
ATOM 7120 O O . LYS A 1 893 ? 2.236 3.707 1.758 1.00 84.31 893 LYS A O 1
ATOM 7125 N N . LYS A 1 894 ? 3.073 2.433 0.137 1.00 87.31 894 LYS A N 1
ATOM 7126 C CA . LYS A 1 894 ? 3.939 3.463 -0.452 1.00 87.31 894 LYS A CA 1
ATOM 7127 C C . LYS A 1 894 ? 3.198 4.693 -0.956 1.00 87.31 894 LYS A C 1
ATOM 7129 O O . LYS A 1 894 ? 3.769 5.773 -0.964 1.00 87.31 894 LYS A O 1
ATOM 7134 N N . VAL A 1 895 ? 1.946 4.536 -1.381 1.00 89.88 895 VAL A N 1
ATOM 7135 C CA . VAL A 1 895 ? 1.116 5.682 -1.774 1.00 89.88 895 VAL A CA 1
ATOM 7136 C C . VAL A 1 895 ? 0.692 6.484 -0.543 1.00 89.88 895 VAL A C 1
ATOM 7138 O O . VAL A 1 895 ? 0.748 7.707 -0.588 1.00 89.88 895 VAL A O 1
ATOM 7141 N N . ALA A 1 896 ? 0.308 5.805 0.542 1.00 90.44 896 ALA A N 1
ATOM 7142 C CA . ALA A 1 896 ? -0.056 6.447 1.804 1.00 90.44 896 ALA A CA 1
ATOM 7143 C C . ALA A 1 896 ? 1.139 7.191 2.424 1.00 90.44 896 ALA A C 1
ATOM 7145 O O . ALA A 1 896 ? 1.011 8.387 2.676 1.00 90.44 896 ALA A O 1
ATOM 7146 N N . ASP A 1 897 ? 2.310 6.539 2.508 1.00 93.31 897 ASP A N 1
ATOM 7147 C CA . ASP A 1 897 ? 3.544 7.150 3.031 1.00 93.31 897 ASP A CA 1
ATOM 7148 C C . ASP A 1 897 ? 3.869 8.481 2.302 1.00 93.31 897 ASP A C 1
ATOM 7150 O O . ASP A 1 897 ? 4.322 9.449 2.906 1.00 93.31 897 ASP A O 1
ATOM 7154 N N . VAL A 1 898 ? 3.629 8.559 0.981 1.00 94.25 898 VAL A N 1
ATOM 7155 C CA . VAL A 1 898 ? 3.873 9.780 0.185 1.00 94.25 898 VAL A CA 1
ATOM 7156 C C . VAL A 1 898 ? 2.840 10.874 0.464 1.00 94.25 898 VAL A C 1
ATOM 7158 O O . VAL A 1 898 ? 3.197 12.050 0.457 1.00 94.25 898 VAL A O 1
ATOM 7161 N N . VAL A 1 899 ? 1.572 10.530 0.711 1.00 94.50 899 VAL A N 1
ATOM 7162 C CA . VAL A 1 899 ? 0.555 11.521 1.112 1.00 94.50 899 VAL A CA 1
ATOM 7163 C C . VAL A 1 899 ? 0.945 12.152 2.445 1.00 94.50 899 VAL A C 1
ATOM 7165 O O . VAL A 1 899 ? 0.957 13.376 2.557 1.00 94.50 899 VAL A O 1
ATOM 7168 N N . GLU A 1 900 ? 1.325 11.327 3.419 1.00 95.44 900 GLU A N 1
ATOM 7169 C CA . GLU A 1 900 ? 1.834 11.780 4.715 1.00 95.44 900 GLU A CA 1
ATOM 7170 C C . GLU A 1 900 ? 3.093 12.628 4.529 1.00 95.44 900 GLU A C 1
ATOM 7172 O O . GLU A 1 900 ? 3.184 13.729 5.061 1.00 95.44 900 GLU A O 1
ATOM 7177 N N . ALA A 1 901 ? 4.031 12.205 3.683 1.00 94.94 901 ALA A N 1
ATOM 7178 C CA . ALA A 1 901 ? 5.233 12.982 3.421 1.00 94.94 901 ALA A CA 1
ATOM 7179 C C . ALA A 1 901 ? 4.972 14.334 2.742 1.00 94.94 901 ALA A C 1
ATOM 7181 O O . ALA A 1 901 ? 5.673 15.302 3.032 1.00 94.94 901 ALA A O 1
ATOM 7182 N N . LEU A 1 902 ? 3.972 14.434 1.860 1.00 93.69 902 LEU A N 1
ATOM 7183 C CA . LEU A 1 902 ? 3.565 15.712 1.270 1.00 93.69 902 LEU A CA 1
ATOM 7184 C C . LEU A 1 902 ? 2.962 16.640 2.329 1.00 93.69 902 LEU A C 1
ATOM 7186 O O . LEU A 1 902 ? 3.313 17.817 2.351 1.00 93.69 902 LEU A O 1
ATOM 7190 N N . ILE A 1 903 ? 2.144 16.120 3.252 1.00 93.50 903 ILE A N 1
ATOM 7191 C CA . ILE A 1 903 ? 1.674 16.877 4.428 1.00 93.50 903 ILE A CA 1
ATOM 7192 C C . ILE A 1 903 ? 2.881 17.352 5.246 1.00 93.50 903 ILE A C 1
ATOM 7194 O O . ILE A 1 903 ? 2.998 18.536 5.553 1.00 93.50 903 ILE A O 1
ATOM 7198 N N . GLY A 1 904 ? 3.831 16.457 5.525 1.00 92.56 904 GLY A N 1
ATOM 7199 C CA . GLY A 1 904 ? 5.073 16.784 6.219 1.00 92.56 904 GLY A CA 1
ATOM 7200 C C . GLY A 1 904 ? 5.905 17.853 5.508 1.00 92.56 904 GLY A C 1
ATOM 7201 O O . GLY A 1 904 ? 6.529 18.677 6.172 1.00 92.56 904 GLY A O 1
ATOM 7202 N N . ALA A 1 905 ? 5.889 17.900 4.173 1.00 91.56 905 ALA A N 1
ATOM 7203 C CA . ALA A 1 905 ? 6.568 18.936 3.400 1.00 91.56 905 ALA A CA 1
ATOM 7204 C C . ALA A 1 905 ? 5.971 20.332 3.656 1.00 91.56 905 ALA A C 1
ATOM 7206 O O . ALA A 1 905 ? 6.739 21.263 3.892 1.00 91.56 905 ALA A O 1
ATOM 7207 N N . PHE A 1 906 ? 4.640 20.475 3.689 1.00 90.44 906 PHE A N 1
ATOM 7208 C CA . PHE A 1 906 ? 3.975 21.735 4.068 1.00 90.44 906 PHE A CA 1
ATOM 7209 C C . PHE A 1 906 ? 4.279 22.129 5.518 1.00 90.44 906 PHE A C 1
ATOM 7211 O O . PHE A 1 906 ? 4.622 23.269 5.820 1.00 90.44 906 PHE A O 1
ATOM 7218 N N . ILE A 1 907 ? 4.213 21.156 6.423 1.00 90.06 907 ILE A N 1
ATOM 7219 C CA . ILE A 1 907 ? 4.463 21.375 7.848 1.00 90.06 907 ILE A CA 1
ATOM 7220 C C . ILE A 1 907 ? 5.926 21.742 8.119 1.00 90.06 907 ILE A C 1
ATOM 7222 O O . ILE A 1 907 ? 6.217 22.530 9.017 1.00 90.06 907 ILE A O 1
ATOM 7226 N N . SER A 1 908 ? 6.858 21.254 7.297 1.00 87.88 908 SER A N 1
ATOM 7227 C CA . SER A 1 908 ? 8.275 21.604 7.404 1.00 87.88 908 SER A CA 1
ATOM 7228 C C . SER A 1 908 ? 8.594 23.067 7.097 1.00 87.88 908 SER A C 1
ATOM 7230 O O . SER A 1 908 ? 9.655 23.539 7.503 1.00 87.88 908 SER A O 1
ATOM 7232 N N . THR A 1 909 ? 7.704 23.774 6.393 1.00 83.38 909 THR A N 1
ATOM 7233 C CA . THR A 1 909 ? 7.820 25.213 6.111 1.00 83.38 909 THR A CA 1
ATOM 7234 C C . THR A 1 909 ? 7.005 26.068 7.086 1.00 83.38 909 THR A C 1
ATOM 7236 O O . THR A 1 909 ? 6.826 27.251 6.832 1.00 83.38 909 THR A O 1
ATOM 7239 N N . GLU A 1 910 ? 6.512 25.476 8.181 1.00 77.62 910 GLU A N 1
ATOM 7240 C CA . GLU A 1 910 ? 5.696 26.126 9.221 1.00 77.62 910 GLU A CA 1
ATOM 7241 C C . GLU A 1 910 ? 4.341 26.677 8.741 1.00 77.62 910 GLU A C 1
ATOM 7243 O O . GLU A 1 910 ? 3.780 27.573 9.366 1.00 77.62 910 GLU A O 1
ATOM 7248 N N . ASP A 1 911 ? 3.776 26.118 7.667 1.00 80.19 911 ASP A N 1
ATOM 7249 C CA . ASP A 1 911 ? 2.456 26.522 7.171 1.00 80.19 911 ASP A CA 1
ATOM 7250 C C . ASP A 1 911 ? 1.423 25.401 7.355 1.00 80.19 911 ASP A C 1
ATOM 7252 O O . ASP A 1 911 ? 1.252 24.499 6.526 1.00 80.19 911 ASP A O 1
ATOM 7256 N N . GLU A 1 912 ? 0.716 25.478 8.479 1.00 87.81 912 GLU A N 1
ATOM 7257 C CA . GLU A 1 912 ? -0.361 24.552 8.824 1.00 87.81 912 GLU A CA 1
ATOM 7258 C C . GLU A 1 912 ? -1.627 24.789 8.000 1.00 87.81 912 GLU A C 1
ATOM 7260 O O . GLU A 1 912 ? -2.338 23.835 7.688 1.00 87.81 912 GLU A O 1
ATOM 7265 N N . GLU A 1 913 ? -1.906 26.032 7.598 1.00 86.94 913 GLU A N 1
ATOM 7266 C CA . GLU A 1 913 ? -3.087 26.352 6.790 1.00 86.94 913 GLU A CA 1
ATOM 7267 C C . GLU A 1 913 ? -2.993 25.698 5.408 1.00 86.94 913 GLU A C 1
ATOM 7269 O O . GLU A 1 913 ? -3.977 25.155 4.893 1.00 86.94 913 GLU A O 1
ATOM 7274 N N . ALA A 1 914 ? -1.801 25.696 4.814 1.00 86.19 914 ALA A N 1
ATOM 7275 C CA . ALA A 1 914 ? -1.541 25.015 3.556 1.00 86.19 914 ALA A CA 1
ATOM 7276 C C . ALA A 1 914 ? -1.625 23.493 3.693 1.00 86.19 914 ALA A C 1
ATOM 7278 O O . ALA A 1 914 ? -2.206 22.839 2.827 1.00 86.19 914 ALA A O 1
ATOM 7279 N N . ALA A 1 915 ? -1.117 22.931 4.794 1.00 89.75 915 ALA A N 1
ATOM 7280 C CA . ALA A 1 915 ? -1.254 21.505 5.073 1.00 89.75 915 ALA A CA 1
ATOM 7281 C C . ALA A 1 915 ? -2.731 21.096 5.222 1.00 89.75 915 ALA A C 1
ATOM 7283 O O . ALA A 1 915 ? -3.158 20.110 4.624 1.00 89.75 915 ALA A O 1
ATOM 7284 N N . LEU A 1 916 ? -3.542 21.879 5.942 1.00 89.81 916 LEU A N 1
ATOM 7285 C CA . LEU A 1 916 ? -4.988 21.654 6.063 1.00 89.81 916 LEU A CA 1
ATOM 7286 C C . LEU A 1 916 ? -5.710 21.814 4.718 1.00 89.81 916 LEU A C 1
ATOM 7288 O O . LEU A 1 916 ? -6.591 21.021 4.389 1.00 89.81 916 LEU A O 1
ATOM 7292 N N . SER A 1 917 ? -5.312 22.794 3.904 1.00 87.69 917 SER A N 1
ATOM 7293 C CA . SER A 1 917 ? -5.840 22.973 2.543 1.00 87.69 917 SER A CA 1
ATOM 7294 C C . SER A 1 917 ? -5.535 21.761 1.659 1.00 87.69 917 SER A C 1
ATOM 7296 O O . SER A 1 917 ? -6.406 21.299 0.922 1.00 87.69 917 SER A O 1
ATOM 7298 N N . PHE A 1 918 ? -4.334 21.190 1.780 1.00 89.44 918 PHE A N 1
ATOM 7299 C CA . PHE A 1 918 ? -3.957 19.960 1.092 1.00 89.44 918 PHE A CA 1
ATOM 7300 C C . PHE A 1 918 ? -4.763 18.744 1.577 1.00 89.44 918 PHE A C 1
ATOM 7302 O O . PHE A 1 918 ? -5.246 17.969 0.750 1.00 89.44 918 PHE A O 1
ATOM 7309 N N . ILE A 1 919 ? -4.964 18.592 2.891 1.00 91.06 919 ILE A N 1
ATOM 7310 C CA . ILE A 1 919 ? -5.792 17.521 3.476 1.00 91.06 919 ILE A CA 1
ATOM 7311 C C . ILE A 1 919 ? -7.248 17.637 2.984 1.00 91.06 919 ILE A C 1
ATOM 7313 O O . ILE A 1 919 ? -7.844 16.647 2.560 1.00 91.06 919 ILE A O 1
ATOM 7317 N N . ASN A 1 920 ? -7.799 18.848 2.904 1.00 88.69 920 ASN A N 1
ATOM 7318 C CA . ASN A 1 920 ? -9.106 19.070 2.281 1.00 88.69 920 ASN A CA 1
ATOM 7319 C C . ASN A 1 920 ? -9.117 18.707 0.796 1.00 88.69 920 ASN A C 1
ATOM 7321 O O . ASN A 1 920 ? -10.033 18.035 0.320 1.00 88.69 920 ASN A O 1
ATOM 7325 N N . TRP A 1 921 ? -8.088 19.119 0.053 1.00 86.62 921 TRP A N 1
ATOM 7326 C CA . TRP A 1 921 ? -7.979 18.839 -1.374 1.00 86.62 921 TRP A CA 1
ATOM 7327 C C . TRP A 1 921 ? -7.886 17.338 -1.669 1.00 86.62 921 TRP A C 1
ATOM 7329 O O . TRP A 1 921 ? -8.523 16.886 -2.626 1.00 86.62 921 TRP A O 1
ATOM 7339 N N . ILE A 1 922 ? -7.165 16.557 -0.849 1.00 86.19 922 ILE A N 1
ATOM 7340 C CA . ILE A 1 922 ? -7.087 15.090 -0.982 1.00 86.19 922 ILE A CA 1
ATOM 7341 C C . ILE A 1 922 ? -8.460 14.443 -0.755 1.00 86.19 922 ILE A C 1
ATOM 7343 O O . ILE A 1 922 ? -8.781 13.446 -1.398 1.00 86.19 922 ILE A O 1
ATOM 7347 N N . GLY A 1 923 ? -9.304 15.062 0.078 1.00 82.75 923 GLY A N 1
ATOM 7348 C CA . GLY A 1 923 ? -10.695 14.672 0.291 1.00 82.75 923 GLY A CA 1
ATOM 7349 C C . GLY A 1 923 ? -11.059 14.326 1.733 1.00 82.75 923 GLY A C 1
ATOM 7350 O O . GLY A 1 923 ? -12.110 13.706 1.920 1.00 82.75 923 GLY A O 1
ATOM 7351 N N . ILE A 1 924 ? -10.221 14.698 2.710 1.00 86.88 924 ILE A N 1
ATOM 7352 C CA . ILE A 1 924 ? -10.492 14.582 4.147 1.00 86.88 924 ILE A CA 1
ATOM 7353 C C . ILE A 1 924 ? -10.932 15.960 4.647 1.00 86.88 924 ILE A C 1
ATOM 7355 O O . ILE A 1 924 ? -10.164 16.913 4.597 1.00 86.88 924 ILE A O 1
ATOM 7359 N N . GLU A 1 925 ? -12.172 16.062 5.113 1.00 84.25 925 GLU A N 1
ATOM 7360 C CA . GLU A 1 925 ? -12.765 17.328 5.548 1.00 84.25 925 GLU A CA 1
ATOM 7361 C C . GLU A 1 925 ? -12.190 17.749 6.907 1.00 84.25 925 GLU A C 1
ATOM 7363 O O . GLU A 1 925 ? -12.509 17.152 7.934 1.00 84.25 925 GLU A O 1
ATOM 7368 N N . VAL A 1 926 ? -11.332 18.768 6.903 1.00 85.38 926 VAL A N 1
ATOM 7369 C CA . VAL A 1 926 ? -10.739 19.389 8.094 1.00 85.38 926 VAL A CA 1
ATOM 7370 C C . VAL A 1 926 ? -10.870 20.901 8.000 1.00 85.38 926 VAL A C 1
ATOM 7372 O O . VAL A 1 926 ? -10.677 21.489 6.942 1.00 85.38 926 VAL A O 1
ATOM 7375 N N . ASP A 1 927 ? -11.177 21.580 9.094 1.00 78.25 927 ASP A N 1
ATOM 7376 C CA . ASP A 1 927 ? -11.292 23.037 9.069 1.00 78.25 927 ASP A CA 1
ATOM 7377 C C . ASP A 1 927 ? -10.735 23.678 10.346 1.00 78.25 927 ASP A C 1
ATOM 7379 O O . ASP A 1 927 ? -10.604 23.028 11.386 1.00 78.25 927 ASP A O 1
ATOM 7383 N N . THR A 1 928 ? -10.411 24.968 10.253 1.00 72.56 928 THR A N 1
ATOM 7384 C CA . THR A 1 928 ? -9.846 25.774 11.346 1.00 72.56 928 THR A CA 1
ATOM 7385 C C . THR A 1 928 ? -10.905 26.375 12.272 1.00 72.56 928 THR A C 1
ATOM 7387 O O . THR A 1 928 ? -10.561 27.130 13.181 1.00 72.56 928 THR A O 1
ATOM 7390 N N . SER A 1 929 ? -12.195 26.088 12.061 1.00 76.81 929 SER A N 1
ATOM 7391 C CA . SER A 1 929 ? -13.249 26.639 12.907 1.00 76.81 929 SER A CA 1
ATOM 7392 C C . SER A 1 929 ? -13.170 26.052 14.313 1.00 76.81 929 SER A C 1
ATOM 7394 O O . SER A 1 929 ? -13.048 24.840 14.518 1.00 76.81 929 SER A O 1
ATOM 7396 N N . ILE A 1 930 ? -13.233 26.955 15.288 1.00 76.25 930 ILE A N 1
ATOM 7397 C CA . ILE A 1 930 ? -13.245 26.626 16.705 1.00 76.25 930 ILE A CA 1
ATOM 7398 C C . ILE A 1 930 ? -14.701 26.418 17.108 1.00 76.25 930 ILE A C 1
ATOM 7400 O O . ILE A 1 930 ? -15.507 27.346 17.037 1.00 76.25 930 ILE A O 1
ATOM 7404 N N . ILE A 1 931 ? -15.029 25.202 17.541 1.00 76.38 931 ILE A N 1
ATOM 7405 C CA . ILE A 1 931 ? -16.325 24.887 18.144 1.00 76.38 931 ILE A CA 1
ATOM 7406 C C . ILE A 1 931 ? -16.112 24.800 19.664 1.00 76.38 931 ILE A C 1
ATOM 7408 O O . ILE A 1 931 ? -15.217 24.060 20.094 1.00 76.38 931 ILE A O 1
ATOM 7412 N N . PRO A 1 932 ? -16.884 25.547 20.479 1.00 75.31 932 PRO A N 1
ATOM 7413 C CA . PRO A 1 932 ? -16.820 25.441 21.931 1.00 75.31 932 PRO A CA 1
ATOM 7414 C C . PRO A 1 932 ? -17.111 24.011 22.394 1.00 75.31 932 PRO A C 1
ATOM 7416 O O . PRO A 1 932 ? -18.000 23.344 21.863 1.00 75.31 932 PRO A O 1
ATOM 7419 N N . TYR A 1 933 ? -16.355 23.544 23.384 1.00 80.50 933 TYR A N 1
ATOM 7420 C CA . TYR A 1 933 ? -16.589 22.254 24.023 1.00 80.50 933 TYR A CA 1
ATOM 7421 C C . TYR A 1 933 ? -17.645 22.425 25.123 1.00 80.50 933 TYR A C 1
ATOM 7423 O O . TYR A 1 933 ? -17.344 22.943 26.198 1.00 80.50 933 TYR A O 1
ATOM 7431 N N . GLU A 1 934 ? -18.897 22.064 24.830 1.00 71.31 934 GLU A N 1
ATOM 7432 C CA . GLU A 1 934 ? -20.021 22.255 25.754 1.00 71.31 934 GLU A CA 1
ATOM 7433 C C . GLU A 1 934 ? -20.072 21.162 26.835 1.00 71.31 934 GLU A C 1
ATOM 7435 O O . GLU A 1 934 ? -19.926 19.972 26.553 1.00 71.31 934 GLU A O 1
ATOM 7440 N N . ARG A 1 935 ? -20.317 21.562 28.091 1.00 69.19 935 ARG A N 1
ATOM 7441 C CA . ARG A 1 935 ? -20.420 20.665 29.254 1.00 69.19 935 ARG A CA 1
ATOM 7442 C C . ARG A 1 935 ? -21.536 21.070 30.207 1.00 69.19 935 ARG A C 1
ATOM 7444 O O . ARG A 1 935 ? -21.886 22.243 30.308 1.00 69.19 935 ARG A O 1
ATOM 7451 N N . GLN A 1 936 ? -22.040 20.100 30.969 1.00 63.97 936 GLN A N 1
ATOM 7452 C CA . GLN A 1 936 ? -22.926 20.355 32.107 1.00 63.97 936 GLN A CA 1
ATOM 7453 C C . GLN A 1 936 ? -22.098 20.513 33.389 1.00 63.97 936 GLN A C 1
ATOM 7455 O O . GLN A 1 936 ? -21.426 19.578 33.814 1.00 63.97 936 GLN A O 1
ATOM 7460 N N . LEU A 1 937 ? -22.148 21.701 33.994 1.00 62.38 937 LEU A N 1
ATOM 7461 C CA . LEU A 1 937 ? -21.441 22.039 35.233 1.00 62.38 937 LEU A CA 1
ATOM 7462 C C . LEU A 1 937 ? -22.400 21.902 36.424 1.00 62.38 937 LEU A C 1
ATOM 7464 O O . LEU A 1 937 ? -23.463 22.523 36.417 1.00 62.38 937 LEU A O 1
ATOM 7468 N N . SER A 1 938 ? -22.044 21.123 37.450 1.00 60.22 938 SER A N 1
ATOM 7469 C CA . SER A 1 938 ? -22.898 20.944 38.641 1.00 60.22 938 SER A CA 1
ATOM 7470 C C . SER A 1 938 ? -22.222 21.214 39.988 1.00 60.22 938 SER A C 1
ATOM 7472 O O . SER A 1 938 ? -22.934 21.343 40.984 1.00 60.22 938 SER A O 1
ATOM 7474 N N . THR A 1 939 ? -20.889 21.323 40.046 1.00 68.56 939 THR A N 1
ATOM 7475 C CA . THR A 1 939 ? -20.138 21.354 41.316 1.00 68.56 939 THR A CA 1
ATOM 7476 C C . THR A 1 939 ? -18.888 22.236 41.224 1.00 68.56 939 THR A C 1
ATOM 7478 O O . THR A 1 939 ? -18.328 22.408 40.144 1.00 68.56 939 THR A O 1
ATOM 7481 N N . ASP A 1 940 ? -18.448 22.784 42.361 1.00 77.38 940 ASP A N 1
ATOM 7482 C CA . ASP A 1 940 ? -17.222 23.584 42.480 1.00 77.38 940 ASP A CA 1
ATOM 7483 C C . ASP A 1 940 ? -15.952 22.702 42.367 1.00 77.38 940 ASP A C 1
ATOM 7485 O O . ASP A 1 940 ? -15.790 21.773 43.170 1.00 77.38 940 ASP A O 1
ATOM 7489 N N . PRO A 1 941 ? -15.052 22.965 41.397 1.00 77.62 941 PRO A N 1
ATOM 7490 C CA . PRO A 1 941 ? -13.865 22.150 41.126 1.00 77.62 941 PRO A CA 1
ATOM 7491 C C . PRO A 1 941 ? -12.838 22.113 42.270 1.00 77.62 941 PRO A C 1
ATOM 7493 O O . PRO A 1 941 ? -12.156 21.094 42.416 1.00 77.62 941 PRO A O 1
ATOM 7496 N N . GLU A 1 942 ? -12.738 23.155 43.113 1.00 80.75 942 GLU A N 1
ATOM 7497 C CA . GLU A 1 942 ? -11.781 23.169 44.241 1.00 80.75 942 GLU A CA 1
ATOM 7498 C C . GLU A 1 942 ? -12.114 22.112 45.316 1.00 80.75 942 GLU A C 1
ATOM 7500 O O . GLU A 1 942 ? -11.233 21.698 46.071 1.00 80.75 942 GLU A O 1
ATOM 7505 N N . ASN A 1 943 ? -13.358 21.617 45.366 1.00 79.50 943 ASN A N 1
ATOM 7506 C CA . ASN A 1 943 ? -13.757 20.558 46.302 1.00 79.50 943 ASN A CA 1
ATOM 7507 C C . ASN A 1 943 ? -13.326 19.151 45.851 1.00 79.50 943 ASN A C 1
ATOM 7509 O O . ASN A 1 943 ? -13.340 18.219 46.657 1.00 79.50 943 ASN A O 1
ATOM 7513 N N . LEU A 1 944 ? -12.952 18.987 44.578 1.00 82.19 944 LEU A N 1
ATOM 7514 C CA . LEU A 1 944 ? -12.646 17.692 43.965 1.00 82.19 944 LEU A CA 1
ATOM 7515 C C . LEU A 1 944 ? -11.142 17.473 43.778 1.00 82.19 944 LEU A C 1
ATOM 7517 O O . LEU A 1 944 ? -10.639 16.379 44.043 1.00 82.19 944 LEU A O 1
ATOM 7521 N N . VAL A 1 945 ? -10.417 18.505 43.339 1.00 85.19 945 VAL A N 1
ATOM 7522 C CA . VAL A 1 945 ? -8.967 18.453 43.101 1.00 85.19 945 VAL A CA 1
ATOM 7523 C C . VAL A 1 945 ? -8.282 19.734 43.581 1.00 85.19 945 VAL A C 1
ATOM 7525 O O . VAL A 1 945 ? -8.863 20.815 43.575 1.00 85.19 945 VAL A O 1
ATOM 7528 N N . ASP A 1 946 ? -7.006 19.629 43.964 1.00 89.12 946 ASP A N 1
ATOM 7529 C CA . ASP A 1 946 ? -6.181 20.786 44.334 1.00 89.12 946 ASP A CA 1
ATOM 7530 C C . ASP A 1 946 ? -5.698 21.512 43.069 1.00 89.12 946 ASP A C 1
ATOM 7532 O O . ASP A 1 946 ? -4.592 21.279 42.570 1.00 89.12 946 ASP A O 1
ATOM 7536 N N . VAL A 1 947 ? -6.570 22.364 42.523 1.00 88.69 947 VAL A N 1
ATOM 7537 C CA . VAL A 1 947 ? -6.331 23.118 41.283 1.00 88.69 947 VAL A CA 1
ATOM 7538 C C . VAL A 1 947 ? -5.028 23.918 41.376 1.00 88.69 947 VAL A C 1
ATOM 7540 O O . VAL A 1 947 ? -4.177 23.805 40.499 1.00 88.69 947 VAL A O 1
ATOM 7543 N N . LYS A 1 948 ? -4.798 24.643 42.479 1.00 89.50 948 LYS A N 1
ATOM 7544 C CA . LYS A 1 948 ? -3.603 25.489 42.666 1.00 89.50 948 LYS A CA 1
ATOM 7545 C C . LYS A 1 948 ? -2.310 24.677 42.650 1.00 89.50 948 LYS A C 1
ATOM 7547 O O . LYS A 1 948 ? -1.317 25.102 42.053 1.00 89.50 948 LYS A O 1
ATOM 7552 N N . PHE A 1 949 ? -2.299 23.509 43.295 1.00 91.88 949 PHE A N 1
ATOM 7553 C CA . PHE A 1 949 ? -1.146 22.613 43.235 1.00 91.88 949 PHE A CA 1
ATOM 7554 C C . PHE A 1 949 ? -0.881 22.136 41.804 1.00 91.88 949 PHE A C 1
ATOM 7556 O O . PHE A 1 949 ? 0.268 22.168 41.359 1.00 91.88 949 PHE A O 1
ATOM 7563 N N . LEU A 1 950 ? -1.918 21.717 41.080 1.00 90.94 950 LEU A N 1
ATOM 7564 C CA . LEU A 1 950 ? -1.800 21.198 39.717 1.00 90.94 950 LEU A CA 1
ATOM 7565 C C . LEU A 1 950 ? -1.336 22.279 38.727 1.00 90.94 950 LEU A C 1
ATOM 7567 O O . LEU A 1 950 ? -0.380 22.050 37.988 1.00 90.94 950 LEU A O 1
ATOM 7571 N N . GLU A 1 951 ? -1.907 23.483 38.786 1.00 92.81 951 GLU A N 1
ATOM 7572 C CA . GLU A 1 951 ? -1.476 24.645 37.992 1.00 92.81 951 GLU A CA 1
ATOM 7573 C C . GLU A 1 951 ? 0.007 24.980 38.229 1.00 92.81 951 GLU A C 1
ATOM 7575 O O . GLU A 1 951 ? 0.762 25.221 37.283 1.00 92.81 951 GLU A O 1
ATOM 7580 N N . SER A 1 952 ? 0.484 24.892 39.481 1.00 92.06 952 SER A N 1
ATOM 7581 C CA . SER A 1 952 ? 1.904 25.117 39.807 1.00 92.06 952 SER A CA 1
ATOM 7582 C C . SER A 1 952 ? 2.855 24.104 39.147 1.00 92.06 952 SER A C 1
ATOM 7584 O O . SER A 1 952 ? 4.033 24.398 38.928 1.00 92.06 952 SER A O 1
ATOM 7586 N N . ARG A 1 953 ? 2.361 22.902 38.809 1.00 90.81 953 ARG A N 1
ATOM 7587 C CA . ARG A 1 953 ? 3.124 21.866 38.091 1.00 90.81 953 ARG A CA 1
ATOM 7588 C C . ARG A 1 953 ? 3.108 22.062 36.578 1.00 90.81 953 ARG A C 1
ATOM 7590 O O . ARG A 1 953 ? 4.032 21.592 35.917 1.00 90.81 953 ARG A O 1
ATOM 7597 N N . LEU A 1 954 ? 2.126 22.792 36.058 1.00 91.12 954 LEU A N 1
ATOM 7598 C CA . LEU A 1 954 ? 1.916 23.086 34.639 1.00 91.12 954 LEU A CA 1
ATOM 7599 C C . LEU A 1 954 ? 2.470 24.465 34.258 1.00 91.12 954 LEU A C 1
ATOM 7601 O O . LEU A 1 954 ? 1.816 25.249 33.581 1.00 91.12 954 LEU A O 1
ATOM 7605 N N . ASN A 1 955 ? 3.668 24.796 34.747 1.00 90.50 955 ASN A N 1
ATOM 7606 C CA . ASN A 1 955 ? 4.318 26.090 34.509 1.00 90.50 955 ASN A CA 1
ATOM 7607 C C . ASN A 1 955 ? 3.483 27.320 34.939 1.00 90.50 955 ASN A C 1
ATOM 7609 O O . ASN A 1 955 ? 3.606 28.392 34.351 1.00 90.50 955 ASN A O 1
ATOM 7613 N N . ASN A 1 956 ? 2.647 27.181 35.975 1.00 90.50 956 ASN A N 1
ATOM 7614 C CA . ASN A 1 956 ? 1.693 28.203 36.426 1.00 90.50 956 ASN A CA 1
ATOM 7615 C C . ASN A 1 956 ? 0.642 28.591 35.367 1.00 90.50 956 ASN A C 1
ATOM 7617 O O . ASN A 1 956 ? 0.155 29.726 35.377 1.00 90.50 956 ASN A O 1
ATOM 7621 N N . TYR A 1 957 ? 0.290 27.668 34.466 1.00 93.56 957 TYR A N 1
ATOM 7622 C CA . TYR A 1 957 ? -0.880 27.812 33.604 1.00 93.56 957 TYR A CA 1
ATOM 7623 C C . TYR A 1 957 ? -2.143 27.902 34.462 1.00 93.56 957 TYR A C 1
ATOM 7625 O O . TYR A 1 957 ? -2.358 27.039 35.310 1.00 93.56 957 TYR A O 1
ATOM 7633 N N . LYS A 1 958 ? -2.950 28.944 34.252 1.00 93.06 958 LYS A N 1
ATOM 7634 C CA . LYS A 1 958 ? -4.213 29.150 34.965 1.00 93.06 958 LYS A CA 1
ATOM 7635 C C . LYS A 1 958 ? -5.368 28.765 34.061 1.00 93.06 958 LYS A C 1
ATOM 7637 O O . LYS A 1 958 ? -5.487 29.360 32.993 1.00 93.06 958 LYS A O 1
ATOM 7642 N N . PHE A 1 959 ? -6.185 27.813 34.494 1.00 92.19 959 PHE A N 1
ATOM 7643 C CA . PHE A 1 959 ? -7.337 27.377 33.711 1.00 92.19 959 PHE A CA 1
ATOM 7644 C C . PHE A 1 959 ? -8.437 28.438 33.738 1.00 92.19 959 PHE A C 1
ATOM 7646 O O . PHE A 1 959 ? -8.815 28.915 34.812 1.00 92.19 959 PHE A O 1
ATOM 7653 N N . GLU A 1 960 ? -8.965 28.790 32.564 1.00 90.50 960 GLU A N 1
ATOM 7654 C CA . GLU A 1 960 ? -10.187 29.598 32.475 1.00 90.50 960 GLU A CA 1
ATOM 7655 C C . GLU A 1 960 ? -11.398 28.774 32.929 1.00 90.50 960 GLU A C 1
ATOM 7657 O O . GLU A 1 960 ? -12.246 29.279 33.669 1.00 90.50 960 GLU A O 1
ATOM 7662 N N . ASP A 1 961 ? -11.431 27.488 32.562 1.00 89.44 961 ASP A N 1
ATOM 7663 C CA . ASP A 1 961 ? -12.382 26.499 33.066 1.00 89.44 961 ASP A CA 1
ATOM 7664 C C . ASP A 1 961 ? -11.661 25.374 33.841 1.00 89.44 961 ASP A C 1
ATOM 7666 O O . ASP A 1 961 ? -11.252 24.364 33.255 1.00 89.44 961 ASP A O 1
ATOM 7670 N N . PRO A 1 962 ? -11.534 25.482 35.180 1.00 90.06 962 PRO A N 1
ATOM 7671 C CA . PRO A 1 962 ? -10.899 24.449 36.000 1.00 90.06 962 PRO A CA 1
ATOM 7672 C C . PRO A 1 962 ? -11.607 23.085 35.955 1.00 90.06 962 PRO A C 1
ATOM 7674 O O . PRO A 1 962 ? -11.019 22.081 36.363 1.00 90.06 962 PRO A O 1
ATOM 7677 N N . TYR A 1 963 ? -12.842 23.000 35.444 1.00 88.81 963 TYR A N 1
ATOM 7678 C CA . TYR A 1 963 ? -13.530 21.722 35.265 1.00 88.81 963 TYR A CA 1
ATOM 7679 C C . TYR A 1 963 ? -12.849 20.844 34.201 1.00 88.81 963 TYR A C 1
ATOM 7681 O O . TYR A 1 963 ? -12.881 19.622 34.324 1.00 88.81 963 TYR A O 1
ATOM 7689 N N . LEU A 1 964 ? -12.152 21.431 33.214 1.00 90.88 964 LEU A N 1
ATOM 7690 C CA . LEU A 1 964 ? -11.308 20.688 32.259 1.00 90.88 964 LEU A CA 1
ATOM 7691 C C . LEU A 1 964 ? -10.243 19.855 32.969 1.00 90.88 964 LEU A C 1
ATOM 7693 O O . LEU A 1 964 ? -9.975 18.716 32.591 1.00 90.88 964 LEU A O 1
ATOM 7697 N N . LEU A 1 965 ? -9.648 20.427 34.013 1.00 91.50 965 LEU A N 1
ATOM 7698 C CA . LEU A 1 965 ? -8.622 19.769 34.805 1.00 91.50 965 LEU A CA 1
ATOM 7699 C C . LEU A 1 965 ? -9.213 18.653 35.679 1.00 91.50 965 LEU A C 1
ATOM 7701 O O . LEU A 1 965 ? -8.601 17.596 35.821 1.00 91.50 965 LEU A O 1
ATOM 7705 N N . VAL A 1 966 ? -10.418 18.861 36.222 1.00 90.94 966 VAL A N 1
ATOM 7706 C CA . VAL A 1 966 ? -11.170 17.822 36.946 1.00 90.94 966 VAL A CA 1
ATOM 7707 C C . VAL A 1 966 ? -11.520 16.658 36.013 1.00 90.94 966 VAL A C 1
ATOM 7709 O O . VAL A 1 966 ? -11.265 15.503 36.354 1.00 90.94 966 VAL A O 1
ATOM 7712 N N . GLU A 1 967 ? -12.053 16.942 34.822 1.00 90.75 967 GLU A N 1
ATOM 7713 C CA . GLU A 1 967 ? -12.388 15.946 33.796 1.00 90.75 967 GLU A CA 1
ATOM 7714 C C . GLU A 1 967 ? -11.149 15.138 33.383 1.00 90.75 967 GLU A C 1
ATOM 7716 O O . GLU A 1 967 ? -11.189 13.908 33.407 1.00 90.75 967 GLU A O 1
ATOM 7721 N N . ALA A 1 968 ? -10.026 15.812 33.108 1.00 93.69 968 ALA A N 1
ATOM 7722 C CA . ALA A 1 968 ? -8.752 15.185 32.749 1.00 93.69 968 ALA A CA 1
ATOM 7723 C C . ALA A 1 968 ? -8.205 14.232 33.829 1.00 93.69 968 ALA A C 1
ATOM 7725 O O . ALA A 1 968 ? -7.502 13.273 33.512 1.00 93.69 968 ALA A O 1
ATOM 7726 N N . LEU A 1 969 ? -8.545 14.458 35.101 1.00 93.50 969 LEU A N 1
ATOM 7727 C CA . LEU A 1 969 ? -8.126 13.624 36.231 1.00 93.50 969 LEU A CA 1
ATOM 7728 C C . LEU A 1 969 ? -9.171 12.580 36.656 1.00 93.50 969 LEU A C 1
ATOM 7730 O O . LEU A 1 969 ? -8.927 11.829 37.606 1.00 93.50 969 LEU A O 1
ATOM 7734 N N . THR A 1 970 ? -10.315 12.498 35.971 1.00 91.69 970 THR A N 1
ATOM 7735 C CA . THR A 1 970 ? -11.414 11.592 36.333 1.00 91.69 970 THR A CA 1
ATOM 7736 C C . THR A 1 970 ? -11.440 10.344 35.458 1.00 91.69 970 THR A C 1
ATOM 7738 O O . THR A 1 970 ? -11.757 10.400 34.271 1.00 91.69 970 THR A O 1
ATOM 7741 N N . HIS A 1 971 ? -11.147 9.186 36.056 1.00 92.62 971 HIS A N 1
ATOM 7742 C CA . HIS A 1 971 ? -11.209 7.885 35.385 1.00 92.62 971 HIS A CA 1
ATOM 7743 C C . HIS A 1 971 ? -12.656 7.379 35.272 1.00 92.62 971 HIS A C 1
ATOM 7745 O O . HIS A 1 971 ? -13.439 7.533 36.209 1.00 92.62 971 HIS A O 1
ATOM 7751 N N . GLY A 1 972 ? -13.001 6.674 34.186 1.00 87.00 972 GLY A N 1
ATOM 7752 C CA . GLY A 1 972 ? -14.365 6.179 33.922 1.00 87.00 972 GLY A CA 1
ATOM 7753 C C . GLY A 1 972 ? -14.946 5.212 34.972 1.00 87.00 972 GLY A C 1
ATOM 7754 O O . GLY A 1 972 ? -16.151 4.970 35.010 1.00 87.00 972 GLY A O 1
ATOM 7755 N N . SER A 1 973 ? -14.118 4.669 35.870 1.00 87.12 973 SER A N 1
ATOM 7756 C CA . SER A 1 973 ? -14.581 3.880 37.026 1.00 87.12 973 SER A CA 1
ATOM 7757 C C . SER A 1 973 ? -15.134 4.733 38.174 1.00 87.12 973 SER A C 1
ATOM 7759 O O . SER A 1 973 ? -15.699 4.183 39.122 1.00 87.12 973 SER A O 1
ATOM 7761 N N . TYR A 1 974 ? -14.895 6.045 38.168 1.00 86.00 974 TYR A N 1
ATOM 7762 C CA . TYR A 1 974 ? -15.370 6.952 39.202 1.00 86.00 974 TYR A CA 1
ATOM 7763 C C . TYR A 1 974 ? -16.885 7.142 39.059 1.00 86.00 974 TYR A C 1
ATOM 7765 O O . TYR A 1 974 ? -17.377 7.529 38.007 1.00 86.00 974 TYR A O 1
ATOM 7773 N N . LYS A 1 975 ? -17.640 6.827 40.118 1.00 77.81 975 LYS A N 1
ATOM 7774 C CA . LYS A 1 975 ? -19.117 6.851 40.125 1.00 77.81 975 LYS A CA 1
ATOM 7775 C C . LYS A 1 975 ? -19.692 7.970 40.999 1.00 77.81 975 LYS A C 1
ATOM 7777 O O . LYS A 1 975 ? -20.763 7.802 41.581 1.00 77.81 975 LYS A O 1
ATOM 7782 N N . GLY A 1 976 ? -18.959 9.069 41.164 1.00 72.25 976 GLY A N 1
ATOM 7783 C CA . GLY A 1 976 ? -19.453 10.222 41.915 1.00 72.25 976 GLY A CA 1
ATOM 7784 C C . GLY A 1 976 ? -20.645 10.869 41.193 1.00 72.25 976 GLY A C 1
ATOM 7785 O O . GLY A 1 976 ? -20.591 11.014 39.976 1.00 72.25 976 GLY A O 1
ATOM 7786 N N . PRO A 1 977 ? -21.715 11.277 41.898 1.00 62.31 977 PRO A N 1
ATOM 7787 C CA . PRO A 1 977 ? -22.875 11.929 41.279 1.00 62.31 977 PRO A CA 1
ATOM 7788 C C . PRO A 1 977 ? -22.559 13.323 40.702 1.00 62.31 977 PRO A C 1
ATOM 7790 O O . PRO A 1 977 ? -23.362 13.874 39.957 1.00 62.31 977 PRO A O 1
ATOM 7793 N N . GLU A 1 978 ? -21.401 13.882 41.058 1.00 67.25 978 GLU A N 1
ATOM 7794 C CA . GLU A 1 978 ? -20.940 15.237 40.735 1.00 67.25 978 GLU A CA 1
ATOM 7795 C C . GLU A 1 978 ? -20.251 15.350 39.364 1.00 67.25 978 GLU A C 1
ATOM 7797 O O . GLU A 1 978 ? -20.094 16.456 38.850 1.00 67.25 978 GLU A O 1
ATOM 7802 N N . ILE A 1 979 ? -19.819 14.227 38.773 1.00 68.44 979 ILE A N 1
ATOM 7803 C CA . ILE A 1 979 ? -19.060 14.201 37.517 1.00 68.44 979 ILE A CA 1
ATOM 7804 C C . ILE A 1 979 ? -19.654 13.133 36.594 1.00 68.44 979 ILE A C 1
ATOM 7806 O O . ILE A 1 979 ? -19.688 11.953 36.940 1.00 68.44 979 ILE A O 1
ATOM 7810 N N . GLN A 1 980 ? -20.119 13.547 35.413 1.00 70.50 980 GLN A N 1
ATOM 7811 C CA . GLN A 1 980 ? -20.684 12.644 34.397 1.00 70.50 980 GLN A CA 1
ATOM 7812 C C . GLN A 1 980 ? -19.726 12.368 33.226 1.00 70.50 980 GLN A C 1
ATOM 7814 O O . GLN A 1 980 ? -20.007 11.502 32.397 1.00 70.50 980 GLN A O 1
ATOM 7819 N N . THR A 1 981 ? -18.605 13.087 33.152 1.00 77.94 981 THR A N 1
ATOM 7820 C CA . THR A 1 981 ? -17.585 12.964 32.104 1.00 77.94 981 THR A CA 1
ATOM 7821 C C . THR A 1 981 ? -16.323 12.276 32.631 1.00 77.94 981 THR A C 1
ATOM 7823 O O . THR A 1 981 ? -16.122 12.130 33.834 1.00 77.94 981 THR A O 1
ATOM 7826 N N . CYS A 1 982 ? -15.475 11.795 31.727 1.00 87.25 982 CYS A N 1
ATOM 7827 C CA . CYS A 1 982 ? -14.199 11.173 32.073 1.00 87.25 982 CYS A CA 1
ATOM 7828 C C . CYS A 1 982 ? -13.120 11.604 31.082 1.00 87.25 982 CYS A C 1
ATOM 7830 O O . CYS A 1 982 ? -13.429 12.143 30.017 1.00 87.25 982 CYS A O 1
ATOM 7832 N N . TYR A 1 983 ? -11.863 11.342 31.429 1.00 92.31 983 TYR A N 1
ATOM 7833 C CA . TYR A 1 983 ? -10.720 11.857 30.686 1.00 92.31 983 TYR A CA 1
ATOM 7834 C C . TYR A 1 983 ? -10.576 11.307 29.258 1.00 92.31 983 TYR A C 1
ATOM 7836 O O . TYR A 1 983 ? -9.885 11.934 28.463 1.00 92.31 983 TYR A O 1
ATOM 7844 N N . GLU A 1 984 ? -11.208 10.176 28.916 1.00 92.06 984 GLU A N 1
ATOM 7845 C CA . GLU A 1 984 ? -10.956 9.395 27.685 1.00 92.06 984 GLU A CA 1
ATOM 7846 C C . GLU A 1 984 ? -11.027 10.240 26.396 1.00 92.06 984 GLU A C 1
ATOM 7848 O O . GLU A 1 984 ? -10.253 10.065 25.458 1.00 92.06 984 GLU A O 1
ATOM 7853 N N . ARG A 1 985 ? -11.942 11.216 26.329 1.00 92.44 985 ARG A N 1
ATOM 7854 C CA . ARG A 1 985 ? -12.056 12.098 25.152 1.00 92.44 985 ARG A CA 1
ATOM 7855 C C . ARG A 1 985 ? -10.933 13.131 25.076 1.00 92.44 985 ARG A C 1
ATOM 7857 O O . ARG A 1 985 ? -10.468 13.449 23.982 1.00 92.44 985 ARG A O 1
ATOM 7864 N N . LEU A 1 986 ? -10.521 13.669 26.222 1.00 93.94 986 LEU A N 1
ATOM 7865 C CA . LEU A 1 986 ? -9.393 14.596 26.308 1.00 93.94 986 LEU A CA 1
ATOM 7866 C C . LEU A 1 986 ? -8.070 13.863 26.067 1.00 93.94 986 LEU A C 1
ATOM 7868 O O . LEU A 1 986 ? -7.193 14.431 25.429 1.00 93.94 986 LEU A O 1
ATOM 7872 N N . GLU A 1 987 ? -7.948 12.612 26.514 1.00 95.19 987 GLU A N 1
ATOM 7873 C CA . GLU A 1 987 ? -6.837 11.708 26.191 1.00 95.19 987 GLU A CA 1
ATOM 7874 C C . GLU A 1 987 ? -6.740 11.497 24.678 1.00 95.19 987 GLU A C 1
ATOM 7876 O O . GLU A 1 987 ? -5.693 11.775 24.104 1.00 95.19 987 GLU A O 1
ATOM 7881 N N . PHE A 1 988 ? -7.837 11.122 24.007 1.00 94.56 988 PHE A N 1
ATOM 7882 C CA . PHE A 1 988 ? -7.871 10.957 22.547 1.00 94.56 988 PHE A CA 1
ATOM 7883 C C . PHE A 1 988 ? -7.310 12.170 21.787 1.00 94.56 988 PHE A C 1
ATOM 7885 O O . PHE A 1 988 ? -6.531 12.022 20.839 1.00 94.56 988 PHE A O 1
ATOM 7892 N N . LEU A 1 989 ? -7.723 13.377 22.189 1.00 94.75 989 LEU A N 1
ATOM 7893 C CA . LEU A 1 989 ? -7.252 14.625 21.591 1.00 94.75 989 LEU A CA 1
ATOM 7894 C C . LEU A 1 989 ? -5.795 14.914 21.974 1.00 94.75 989 LEU A C 1
ATOM 7896 O O . LEU A 1 989 ? -4.983 15.272 21.121 1.00 94.75 989 LEU A O 1
ATOM 7900 N N . GLY A 1 990 ? -5.473 14.756 23.254 1.00 94.75 990 GLY A N 1
ATOM 7901 C CA . GLY A 1 990 ? -4.171 15.035 23.837 1.00 94.75 990 GLY A CA 1
ATOM 7902 C C . GLY A 1 990 ? -3.049 14.143 23.318 1.00 94.75 990 GLY A C 1
ATOM 7903 O O . GLY A 1 990 ? -1.971 14.663 23.045 1.00 94.75 990 GLY A O 1
ATOM 7904 N N . ASP A 1 991 ? -3.309 12.852 23.092 1.00 94.06 991 ASP A N 1
ATOM 7905 C CA . ASP A 1 991 ? -2.405 11.903 22.422 1.00 94.06 991 ASP A CA 1
ATOM 7906 C C . ASP A 1 991 ? -1.961 12.460 21.061 1.00 94.06 991 ASP A C 1
ATOM 7908 O O . ASP A 1 991 ? -0.770 12.596 20.776 1.00 94.06 991 ASP A O 1
ATOM 7912 N N . ALA A 1 992 ? -2.918 12.882 20.231 1.00 94.38 992 ALA A N 1
ATOM 7913 C CA . ALA A 1 992 ? -2.618 13.413 18.906 1.00 94.38 992 ALA A CA 1
ATOM 7914 C C . ALA A 1 992 ? -1.889 14.773 18.957 1.00 94.38 992 ALA A C 1
ATOM 7916 O O . ALA A 1 992 ? -0.995 15.028 18.147 1.00 94.38 992 ALA A O 1
ATOM 7917 N N . VAL A 1 993 ? -2.243 15.641 19.912 1.00 94.69 993 VAL A N 1
ATOM 7918 C CA . VAL A 1 993 ? -1.597 16.950 20.116 1.00 94.69 993 VAL A CA 1
ATOM 7919 C C . VAL A 1 993 ? -0.155 16.789 20.600 1.00 94.69 993 VAL A C 1
ATOM 7921 O O . VAL A 1 993 ? 0.746 17.427 20.053 1.00 94.69 993 VAL A O 1
ATOM 7924 N N . LEU A 1 994 ? 0.087 15.934 21.598 1.00 92.94 994 LEU A N 1
ATOM 7925 C CA . LEU A 1 994 ? 1.425 15.682 22.132 1.00 92.94 994 LEU A CA 1
ATOM 7926 C C . LEU A 1 994 ? 2.321 14.995 21.103 1.00 92.94 994 LEU A C 1
ATOM 7928 O O . LEU A 1 994 ? 3.471 15.414 20.954 1.00 92.94 994 LEU A O 1
ATOM 7932 N N . ASP A 1 995 ? 1.806 14.009 20.359 1.00 91.81 995 ASP A N 1
ATOM 7933 C CA . ASP A 1 995 ? 2.569 13.351 19.293 1.00 91.81 995 ASP A CA 1
ATOM 7934 C C . ASP A 1 995 ? 3.025 14.367 18.237 1.00 91.81 995 ASP A C 1
ATOM 7936 O O . ASP A 1 995 ? 4.208 14.408 17.885 1.00 91.81 995 ASP A O 1
ATOM 7940 N N . ASN A 1 996 ? 2.130 15.258 17.793 1.00 93.38 996 ASN A N 1
ATOM 7941 C CA . ASN A 1 996 ? 2.475 16.311 16.838 1.00 93.38 996 ASN A CA 1
ATOM 7942 C C . ASN A 1 996 ? 3.488 17.317 17.406 1.00 93.38 996 ASN A C 1
ATOM 7944 O O . ASN A 1 996 ? 4.485 17.618 16.748 1.00 93.38 996 ASN A O 1
ATOM 7948 N N . LEU A 1 997 ? 3.272 17.812 18.628 1.00 92.19 997 LEU A N 1
ATOM 7949 C CA . LEU A 1 997 ? 4.146 18.793 19.279 1.00 92.19 997 LEU A CA 1
ATOM 7950 C C . LEU A 1 997 ? 5.563 18.261 19.500 1.00 92.19 997 LEU A C 1
ATOM 7952 O O . LEU A 1 997 ? 6.541 18.947 19.198 1.00 92.19 997 LEU A O 1
ATOM 7956 N N . ILE A 1 998 ? 5.684 17.034 20.007 1.00 89.56 998 ILE A N 1
ATOM 7957 C CA . ILE A 1 998 ? 6.979 16.404 20.271 1.00 89.56 998 ILE A CA 1
ATOM 7958 C C . ILE A 1 998 ? 7.686 16.094 18.952 1.00 89.56 998 ILE A C 1
ATOM 7960 O O . ILE A 1 998 ? 8.870 16.400 18.817 1.00 89.56 998 ILE A O 1
ATOM 7964 N N . THR A 1 999 ? 6.975 15.561 17.955 1.00 90.69 999 THR A N 1
ATOM 7965 C CA . THR A 1 999 ? 7.547 15.288 16.626 1.00 90.69 999 THR A CA 1
ATOM 7966 C C . THR A 1 999 ? 8.040 16.566 15.956 1.00 90.69 999 THR A C 1
ATOM 7968 O O . THR A 1 999 ? 9.152 16.591 15.428 1.00 90.69 999 THR A O 1
ATOM 7971 N N . MET A 1 1000 ? 7.263 17.648 16.032 1.00 89.50 1000 MET A N 1
ATOM 7972 C CA . MET A 1 1000 ? 7.652 18.959 15.523 1.00 89.50 1000 MET A CA 1
ATOM 7973 C C . MET A 1 1000 ? 8.872 19.519 16.264 1.00 89.50 1000 MET A C 1
ATOM 7975 O O . MET A 1 1000 ? 9.801 20.013 15.629 1.00 89.50 1000 MET A O 1
ATOM 7979 N N . HIS A 1 1001 ? 8.905 19.422 17.596 1.00 88.06 1001 HIS A N 1
ATOM 7980 C CA . HIS A 1 1001 ? 10.050 19.869 18.388 1.00 88.06 1001 HIS A CA 1
ATOM 7981 C C . HIS A 1 1001 ? 11.327 19.103 18.018 1.00 88.06 1001 HIS A C 1
ATOM 7983 O O . HIS A 1 1001 ? 12.350 19.725 17.744 1.00 88.06 1001 HIS A O 1
ATOM 7989 N N . LEU A 1 1002 ? 11.252 17.771 17.933 1.00 86.44 1002 LEU A N 1
ATOM 7990 C CA . LEU A 1 1002 ? 12.365 16.916 17.515 1.00 86.44 1002 LEU A CA 1
ATOM 7991 C C . LEU A 1 1002 ? 12.818 17.230 16.089 1.00 86.44 1002 LEU A C 1
ATOM 7993 O O . LEU A 1 1002 ? 14.016 17.244 15.816 1.00 86.44 1002 LEU A O 1
ATOM 7997 N N . TYR A 1 1003 ? 11.876 17.492 15.181 1.00 86.31 1003 TYR A N 1
ATOM 7998 C CA . TYR A 1 1003 ? 12.206 17.913 13.829 1.00 86.31 1003 TYR A CA 1
ATOM 7999 C C . TYR A 1 1003 ? 12.982 19.228 13.866 1.00 86.31 1003 TYR A C 1
ATOM 8001 O O . TYR A 1 1003 ? 14.115 19.237 13.413 1.00 86.31 1003 TYR A O 1
ATOM 8009 N N . LYS A 1 1004 ? 12.444 20.299 14.466 1.00 85.75 1004 LYS A N 1
ATOM 8010 C CA . LYS A 1 1004 ? 13.082 21.630 14.491 1.00 85.75 1004 LYS A CA 1
ATOM 8011 C C . LYS A 1 1004 ? 14.452 21.637 15.176 1.00 85.75 1004 LYS A C 1
ATOM 8013 O O . LYS A 1 1004 ? 15.378 22.250 14.652 1.00 85.75 1004 LYS A O 1
ATOM 8018 N N . GLU A 1 1005 ? 14.589 20.946 16.306 1.00 83.06 1005 GLU A N 1
ATOM 8019 C CA . GLU A 1 1005 ? 15.834 20.921 17.086 1.00 83.06 1005 GLU A CA 1
ATOM 8020 C C . GLU A 1 1005 ? 16.964 20.192 16.338 1.00 83.06 1005 GLU A C 1
ATOM 8022 O O . GLU A 1 1005 ? 18.117 20.619 16.372 1.00 83.06 1005 GLU A O 1
ATOM 8027 N N . TYR A 1 1006 ? 16.633 19.116 15.613 1.00 76.19 1006 TYR A N 1
ATOM 8028 C CA . TYR A 1 1006 ? 17.611 18.221 14.982 1.00 76.19 1006 TYR A CA 1
ATOM 8029 C C . TYR A 1 1006 ? 17.641 18.303 13.444 1.00 76.19 1006 TYR A C 1
ATOM 8031 O O . TYR A 1 1006 ? 18.392 17.567 12.802 1.00 76.19 1006 TYR A O 1
ATOM 8039 N N . PHE A 1 1007 ? 16.872 19.214 12.832 1.00 64.88 1007 PHE A N 1
ATOM 8040 C CA . PHE A 1 1007 ? 16.712 19.346 11.374 1.00 64.88 1007 PHE A CA 1
ATOM 8041 C C . PHE A 1 1007 ? 18.027 19.616 10.624 1.00 64.88 1007 PHE A C 1
ATOM 8043 O O . PHE A 1 1007 ? 18.192 19.209 9.474 1.00 64.88 1007 PHE A O 1
ATOM 8050 N N . ASN A 1 1008 ? 18.971 20.298 11.277 1.00 56.91 1008 ASN A N 1
ATOM 8051 C CA . ASN A 1 1008 ? 20.230 20.738 10.669 1.00 56.91 1008 ASN A CA 1
ATOM 8052 C C . ASN A 1 1008 ? 21.334 19.672 10.690 1.00 56.91 1008 ASN A C 1
ATOM 8054 O O . ASN A 1 1008 ? 22.392 19.854 10.080 1.00 56.91 1008 ASN A O 1
ATOM 8058 N N . GLU A 1 1009 ? 21.107 18.550 11.364 1.00 51.78 1009 GLU A N 1
ATOM 8059 C CA . GLU A 1 1009 ? 22.055 17.449 11.418 1.00 51.78 1009 GLU A CA 1
ATOM 8060 C C . GLU A 1 1009 ? 21.683 16.405 10.359 1.00 51.78 1009 GLU A C 1
ATOM 8062 O O . GLU A 1 1009 ? 20.517 16.075 10.153 1.00 51.78 1009 GLU A O 1
ATOM 8067 N N . LYS A 1 1010 ? 22.686 15.901 9.623 1.00 55.00 1010 LYS A N 1
ATOM 8068 C CA . LYS A 1 1010 ? 22.534 14.917 8.532 1.00 55.00 1010 LYS A CA 1
ATOM 8069 C C . LYS A 1 1010 ? 22.135 13.540 9.078 1.00 55.00 1010 LYS A C 1
ATOM 8071 O O . LYS A 1 1010 ? 22.864 12.561 8.906 1.00 55.00 1010 LYS A O 1
ATOM 8076 N N . PHE A 1 1011 ? 21.008 13.458 9.766 1.00 62.03 1011 PHE A N 1
ATOM 8077 C CA . PHE A 1 1011 ? 20.536 12.235 10.374 1.00 62.03 1011 PHE A CA 1
ATOM 8078 C C . PHE A 1 1011 ? 20.016 11.258 9.329 1.00 62.03 1011 PHE A C 1
ATOM 8080 O O . PHE A 1 1011 ? 19.606 11.614 8.219 1.00 62.03 1011 PHE A O 1
ATOM 8087 N N . SER A 1 1012 ? 20.101 9.976 9.674 1.00 63.84 1012 SER A N 1
ATOM 8088 C CA . SER A 1 1012 ? 19.669 8.913 8.786 1.00 63.84 1012 SER A CA 1
ATOM 8089 C C . SER A 1 1012 ? 18.157 8.988 8.538 1.00 63.84 1012 SER A C 1
ATOM 8091 O O . SER A 1 1012 ? 17.404 9.390 9.424 1.00 63.84 1012 SER A O 1
ATOM 8093 N N . PRO A 1 1013 ? 17.696 8.518 7.374 1.00 64.19 1013 PRO A N 1
ATOM 8094 C CA . PRO A 1 1013 ? 16.287 8.208 7.148 1.00 64.19 1013 PRO A CA 1
ATOM 8095 C C . PRO A 1 1013 ? 15.697 7.376 8.303 1.00 64.19 1013 PRO A C 1
ATOM 8097 O O . PRO A 1 1013 ? 16.368 6.461 8.794 1.00 64.19 1013 PRO A O 1
ATOM 8100 N N . GLY A 1 1014 ? 14.501 7.737 8.784 1.00 69.12 1014 GLY A N 1
ATOM 8101 C CA . GLY A 1 1014 ? 13.829 7.067 9.910 1.00 69.12 1014 GLY A CA 1
ATOM 8102 C C . GLY A 1 1014 ? 14.347 7.452 11.305 1.00 69.12 1014 GLY A C 1
ATOM 8103 O O . GLY A 1 1014 ? 13.921 6.881 12.315 1.00 69.12 1014 GLY A O 1
ATOM 8104 N N . PHE A 1 1015 ? 15.260 8.426 11.393 1.00 78.88 1015 PHE A N 1
ATOM 8105 C CA . PHE A 1 1015 ? 15.723 8.977 12.668 1.00 78.88 1015 PHE A CA 1
ATOM 8106 C C . PHE A 1 1015 ? 14.571 9.603 13.459 1.00 78.88 1015 PHE A C 1
ATOM 8108 O O . PHE A 1 1015 ? 14.415 9.298 14.641 1.00 78.88 1015 PHE A O 1
ATOM 8115 N N . LEU A 1 1016 ? 13.729 10.407 12.799 1.00 83.25 1016 LEU A N 1
ATOM 8116 C CA . LEU A 1 1016 ? 12.612 11.075 13.465 1.00 83.25 1016 LEU A CA 1
ATOM 8117 C C . LEU A 1 1016 ? 11.604 10.064 14.022 1.00 83.25 1016 LEU A C 1
ATOM 8119 O O . LEU A 1 1016 ? 11.184 10.196 15.165 1.00 83.25 1016 LEU A O 1
ATOM 8123 N N . THR A 1 1017 ? 11.295 9.001 13.273 1.00 84.44 1017 THR A N 1
ATOM 8124 C CA . THR A 1 1017 ? 10.429 7.901 13.729 1.00 84.44 1017 THR A CA 1
ATOM 8125 C C . THR A 1 1017 ? 10.975 7.244 14.996 1.00 84.44 1017 THR A C 1
ATOM 8127 O O . THR A 1 1017 ? 10.235 6.991 15.945 1.00 84.44 1017 THR A O 1
ATOM 8130 N N . THR A 1 1018 ? 12.291 7.007 15.027 1.00 79.56 1018 THR A N 1
ATOM 8131 C CA . THR A 1 1018 ? 12.974 6.428 16.189 1.00 79.56 1018 THR A CA 1
ATOM 8132 C C . THR A 1 1018 ? 12.867 7.366 17.391 1.00 79.56 1018 THR A C 1
ATOM 8134 O O . THR A 1 1018 ? 12.411 6.947 18.452 1.00 79.56 1018 THR A O 1
ATOM 8137 N N . MET A 1 1019 ? 13.224 8.642 17.223 1.00 81.50 1019 MET A N 1
ATOM 8138 C CA . MET A 1 1019 ? 13.176 9.642 18.296 1.00 81.50 1019 MET A CA 1
ATOM 8139 C C . MET A 1 1019 ? 11.755 9.859 18.826 1.00 81.50 1019 MET A C 1
ATOM 8141 O O . MET A 1 1019 ? 11.570 9.917 20.043 1.00 81.50 1019 MET A O 1
ATOM 8145 N N . ARG A 1 1020 ? 10.752 9.895 17.938 1.00 84.62 1020 ARG A N 1
ATOM 8146 C CA . ARG A 1 1020 ? 9.327 9.955 18.291 1.00 84.62 1020 ARG A CA 1
ATOM 8147 C C . ARG A 1 1020 ? 8.937 8.778 19.179 1.00 84.62 1020 ARG A C 1
ATOM 8149 O O . ARG A 1 1020 ? 8.474 9.002 20.288 1.00 84.62 1020 ARG A O 1
ATOM 8156 N N . SER A 1 1021 ? 9.240 7.544 18.764 1.00 80.25 1021 SER A N 1
ATOM 8157 C CA . SER A 1 1021 ? 8.897 6.333 19.534 1.00 80.25 1021 SER A CA 1
ATOM 8158 C C . SER A 1 1021 ? 9.554 6.252 20.921 1.00 80.25 1021 SER A C 1
ATOM 8160 O O . SER A 1 1021 ? 9.017 5.625 21.830 1.00 80.25 1021 SER A O 1
ATOM 8162 N N . ILE A 1 1022 ? 10.722 6.878 21.099 1.00 77.81 1022 ILE A N 1
ATOM 8163 C CA . ILE A 1 1022 ? 11.422 6.925 22.391 1.00 77.81 1022 ILE A CA 1
ATOM 8164 C C . ILE A 1 1022 ? 10.832 8.028 23.281 1.00 77.81 1022 ILE A C 1
ATOM 8166 O O . ILE A 1 1022 ? 10.772 7.862 24.498 1.00 77.81 1022 ILE A O 1
ATOM 8170 N N . SER A 1 1023 ? 10.397 9.141 22.688 1.00 76.94 1023 SER A N 1
ATOM 8171 C CA . SER A 1 1023 ? 9.917 10.324 23.415 1.00 76.94 1023 SER A CA 1
ATOM 8172 C C . SER A 1 1023 ? 8.438 10.238 23.796 1.00 76.94 1023 SER A C 1
ATOM 8174 O O . SER A 1 1023 ? 8.064 10.676 24.880 1.00 76.94 1023 SER A O 1
ATOM 8176 N N . VAL A 1 1024 ? 7.618 9.663 22.917 1.00 75.88 1024 VAL A N 1
ATOM 8177 C CA . VAL A 1 1024 ? 6.165 9.507 23.053 1.00 75.88 1024 VAL A CA 1
ATOM 8178 C C . VAL A 1 1024 ? 5.885 8.043 23.376 1.00 75.88 1024 VAL A C 1
ATOM 8180 O O . VAL A 1 1024 ? 5.770 7.205 22.483 1.00 75.88 1024 VAL A O 1
ATOM 8183 N N . ASN A 1 1025 ? 5.873 7.699 24.665 1.00 78.44 1025 ASN A N 1
ATOM 8184 C CA . ASN A 1 1025 ? 5.467 6.370 25.114 1.00 78.44 1025 ASN A CA 1
ATOM 8185 C C . ASN A 1 1025 ? 4.838 6.419 26.513 1.00 78.44 1025 ASN A C 1
ATOM 8187 O O . ASN A 1 1025 ? 5.213 7.241 27.355 1.00 78.44 1025 ASN A O 1
ATOM 8191 N N . ASN A 1 1026 ? 3.923 5.485 26.772 1.00 82.94 1026 ASN A N 1
ATOM 8192 C CA . ASN A 1 1026 ? 3.126 5.457 27.998 1.00 82.94 1026 ASN A CA 1
ATOM 8193 C C . ASN A 1 1026 ? 3.995 5.311 29.259 1.00 82.94 1026 ASN A C 1
ATOM 8195 O O . ASN A 1 1026 ? 3.661 5.846 30.312 1.00 82.94 1026 ASN A O 1
ATOM 8199 N N . GLU A 1 1027 ? 5.136 4.622 29.185 1.00 80.12 1027 GLU A N 1
ATOM 8200 C CA . GLU A 1 1027 ? 6.016 4.427 30.344 1.00 80.12 1027 GLU A CA 1
ATOM 8201 C C . GLU A 1 1027 ? 6.727 5.737 30.740 1.00 80.12 1027 GLU A C 1
ATOM 8203 O O . GLU A 1 1027 ? 6.841 6.044 31.930 1.00 80.12 1027 GLU A O 1
ATOM 8208 N N . CYS A 1 1028 ? 7.143 6.551 29.762 1.00 80.56 1028 CYS A N 1
ATOM 8209 C CA . CYS A 1 1028 ? 7.659 7.904 29.982 1.00 80.56 1028 CYS A CA 1
ATOM 8210 C C . CYS A 1 1028 ? 6.603 8.793 30.645 1.00 80.56 1028 CYS A C 1
ATOM 8212 O O . CYS A 1 1028 ? 6.882 9.408 31.677 1.00 80.56 1028 CYS A O 1
ATOM 8214 N N . TYR A 1 1029 ? 5.385 8.827 30.098 1.00 87.06 1029 TYR A N 1
ATOM 8215 C CA . TYR A 1 1029 ? 4.301 9.648 30.642 1.00 87.06 1029 TYR A CA 1
ATOM 8216 C C . TYR A 1 1029 ? 3.888 9.209 32.047 1.00 87.06 1029 TYR A C 1
ATOM 8218 O O . TYR A 1 1029 ? 3.764 10.049 32.940 1.00 87.06 1029 TYR A O 1
ATOM 8226 N N . ALA A 1 1030 ? 3.805 7.903 32.305 1.00 86.62 1030 ALA A N 1
ATOM 8227 C CA . ALA A 1 1030 ? 3.498 7.389 33.633 1.00 86.62 1030 ALA A CA 1
ATOM 8228 C C . ALA A 1 1030 ? 4.557 7.791 34.678 1.00 86.62 1030 ALA A C 1
ATOM 8230 O O . ALA A 1 1030 ? 4.213 8.201 35.792 1.00 86.62 1030 ALA A O 1
ATOM 8231 N N . LEU A 1 1031 ? 5.850 7.732 34.332 1.00 83.00 1031 LEU A N 1
ATOM 8232 C CA . LEU A 1 1031 ? 6.918 8.216 35.213 1.00 83.00 1031 LEU A CA 1
ATOM 8233 C C . LEU A 1 1031 ? 6.830 9.725 35.456 1.00 83.00 1031 LEU A C 1
ATOM 8235 O O . LEU A 1 1031 ? 7.010 10.168 36.594 1.00 83.00 1031 LEU A O 1
ATOM 8239 N N . SER A 1 1032 ? 6.546 10.511 34.418 1.00 85.94 1032 SER A N 1
ATOM 8240 C CA . SER A 1 1032 ? 6.334 11.955 34.538 1.00 85.94 1032 SER A CA 1
ATOM 8241 C C . SER A 1 1032 ? 5.170 12.281 35.477 1.00 85.94 1032 SER A C 1
ATOM 8243 O O . SER A 1 1032 ? 5.328 13.108 36.380 1.00 85.94 1032 SER A O 1
ATOM 8245 N N . ALA A 1 1033 ? 4.047 11.566 35.367 1.00 89.44 1033 ALA A N 1
ATOM 8246 C CA . ALA A 1 1033 ? 2.901 11.716 36.262 1.00 89.44 1033 ALA A CA 1
ATOM 8247 C C . ALA A 1 1033 ? 3.241 11.387 37.724 1.00 89.44 1033 ALA A C 1
ATOM 8249 O O . ALA A 1 1033 ? 2.816 12.089 38.649 1.00 89.44 1033 ALA A O 1
ATOM 8250 N N . ILE A 1 1034 ? 4.054 10.351 37.960 1.00 87.31 1034 ILE A N 1
ATOM 8251 C CA . ILE A 1 1034 ? 4.523 9.992 39.305 1.00 87.31 1034 ILE A CA 1
ATOM 8252 C C . ILE A 1 1034 ? 5.448 11.074 39.874 1.00 87.31 1034 ILE A C 1
ATOM 8254 O O . ILE A 1 1034 ? 5.218 11.530 40.998 1.00 87.31 1034 ILE A O 1
ATOM 8258 N N . LYS A 1 1035 ? 6.446 11.527 39.100 1.00 84.38 1035 LYS A N 1
ATOM 8259 C CA . LYS A 1 1035 ? 7.398 12.584 39.498 1.00 84.38 1035 LYS A CA 1
ATOM 8260 C C . LYS A 1 1035 ? 6.686 13.888 39.856 1.00 84.38 1035 LYS A C 1
ATOM 8262 O O . LYS A 1 1035 ? 7.027 14.528 40.851 1.00 84.38 1035 LYS A O 1
ATOM 8267 N N . ALA A 1 1036 ? 5.660 14.244 39.088 1.00 87.12 1036 ALA A N 1
ATOM 8268 C CA . ALA A 1 1036 ? 4.832 15.421 39.321 1.00 87.12 1036 ALA A CA 1
ATOM 8269 C C . ALA A 1 1036 ? 3.768 15.234 40.420 1.00 87.12 1036 ALA A C 1
ATOM 8271 O O . ALA A 1 1036 ? 3.089 16.192 40.783 1.00 87.12 1036 ALA A O 1
ATOM 8272 N N . LYS A 1 1037 ? 3.662 14.029 41.000 1.00 90.00 1037 LYS A N 1
ATOM 8273 C CA . LYS A 1 1037 ? 2.682 13.641 42.030 1.00 90.00 1037 LYS A CA 1
ATOM 8274 C C . LYS A 1 1037 ? 1.217 13.728 41.577 1.00 90.00 1037 LYS A C 1
ATOM 8276 O O . LYS A 1 1037 ? 0.327 13.800 42.421 1.00 90.00 1037 LYS A O 1
ATOM 8281 N N . LEU A 1 1038 ? 0.960 13.640 40.271 1.00 90.19 1038 LEU A N 1
ATOM 8282 C CA . LEU A 1 1038 ? -0.389 13.702 39.696 1.00 90.19 1038 LEU A CA 1
ATOM 8283 C C . LEU A 1 1038 ? -1.263 12.519 40.129 1.00 90.19 1038 LEU A C 1
ATOM 8285 O O . LEU A 1 1038 ? -2.453 12.688 40.362 1.00 90.19 1038 LEU A O 1
ATOM 8289 N N . HIS A 1 1039 ? -0.658 11.350 40.358 1.00 89.06 1039 HIS A N 1
ATOM 8290 C CA . HIS A 1 1039 ? -1.337 10.137 40.835 1.00 89.06 1039 HIS A CA 1
ATOM 8291 C C . HIS A 1 1039 ? -2.185 10.330 42.107 1.00 89.06 1039 HIS A C 1
ATOM 8293 O O . HIS A 1 1039 ? -3.117 9.565 42.337 1.00 89.06 1039 HIS A O 1
ATOM 8299 N N . LYS A 1 1040 ? -1.878 11.337 42.939 1.00 89.31 1040 LYS A N 1
ATOM 8300 C CA . LYS A 1 1040 ? -2.634 11.643 44.167 1.00 89.31 1040 LYS A CA 1
ATOM 8301 C C . LYS A 1 1040 ? -3.968 12.335 43.903 1.00 89.31 1040 LYS A C 1
ATOM 8303 O O . LYS A 1 1040 ? -4.832 12.316 44.772 1.00 89.31 1040 LYS A O 1
ATOM 8308 N N . HIS A 1 1041 ? -4.109 12.938 42.729 1.00 90.44 1041 HIS A N 1
ATOM 8309 C CA . HIS A 1 1041 ? -5.259 13.745 42.335 1.00 90.44 1041 HIS A CA 1
ATOM 8310 C C . HIS A 1 1041 ? -6.159 13.022 41.321 1.00 90.44 1041 HIS A C 1
ATOM 8312 O O . HIS A 1 1041 ? -7.142 13.598 40.874 1.00 90.44 1041 HIS A O 1
ATOM 8318 N N . ILE A 1 1042 ? -5.852 11.763 40.976 1.00 92.06 1042 ILE A N 1
ATOM 8319 C CA . ILE A 1 1042 ? -6.668 10.956 40.059 1.00 92.06 1042 ILE A CA 1
ATOM 8320 C C . ILE A 1 1042 ? -7.917 10.446 40.787 1.00 92.06 1042 ILE A C 1
ATOM 8322 O O . ILE A 1 1042 ? -7.836 9.662 41.745 1.00 92.06 1042 ILE A O 1
ATOM 8326 N N . LEU A 1 1043 ? -9.086 10.841 40.291 1.00 90.12 1043 LEU A N 1
ATOM 8327 C CA . LEU A 1 1043 ? -10.381 10.391 40.785 1.00 90.12 1043 LEU A CA 1
ATOM 8328 C C . LEU A 1 1043 ? -10.705 9.025 40.172 1.00 90.12 1043 LEU A C 1
ATOM 8330 O O . LEU A 1 1043 ? -10.953 8.888 38.977 1.00 90.12 1043 LEU A O 1
ATOM 8334 N N . CYS A 1 1044 ? -10.655 7.980 40.999 1.00 90.12 1044 CYS A N 1
ATOM 8335 C CA . CYS A 1 1044 ? -10.834 6.593 40.570 1.00 90.12 1044 CYS A CA 1
ATOM 8336 C C . CYS A 1 1044 ? -11.398 5.698 41.687 1.00 90.12 1044 CYS A C 1
ATOM 8338 O O . CYS A 1 1044 ? -11.459 6.087 42.863 1.00 90.12 1044 CYS A O 1
ATOM 8340 N N . ASP A 1 1045 ? -11.803 4.478 41.325 1.00 88.75 1045 ASP A N 1
ATOM 8341 C CA . ASP A 1 1045 ? -12.316 3.486 42.273 1.00 88.75 1045 ASP A CA 1
ATOM 8342 C C . ASP A 1 1045 ? -11.192 2.823 43.097 1.00 88.75 1045 ASP A C 1
ATOM 8344 O O . ASP A 1 1045 ? -10.007 3.148 42.980 1.00 88.75 1045 ASP A O 1
ATOM 8348 N N . SER A 1 1046 ? -11.550 1.898 43.989 1.00 85.12 1046 SER A N 1
ATOM 8349 C CA . SER A 1 1046 ? -10.572 1.208 44.836 1.00 85.12 1046 SER A CA 1
ATOM 8350 C C . SER A 1 1046 ? -9.671 0.228 44.072 1.00 85.12 1046 SER A C 1
ATOM 8352 O O . SER A 1 1046 ? -8.590 -0.093 44.562 1.00 85.12 1046 SER A O 1
ATOM 8354 N N . VAL A 1 1047 ? -10.075 -0.243 42.889 1.00 85.62 1047 VAL A N 1
ATOM 8355 C CA . VAL A 1 1047 ? -9.317 -1.210 42.082 1.00 85.62 1047 VAL A CA 1
ATOM 8356 C C . VAL A 1 1047 ? -8.200 -0.498 41.328 1.00 85.62 1047 VAL A C 1
ATOM 8358 O O . VAL A 1 1047 ? -7.036 -0.885 41.438 1.00 85.62 1047 VAL A O 1
ATOM 8361 N N . VAL A 1 1048 ? -8.530 0.585 40.625 1.00 85.75 1048 VAL A N 1
ATOM 8362 C CA . VAL A 1 1048 ? -7.558 1.402 39.885 1.00 85.75 1048 VAL A CA 1
ATOM 8363 C C . VAL A 1 1048 ? -6.536 2.012 40.842 1.00 85.75 1048 VAL A C 1
ATOM 8365 O O . VAL A 1 1048 ? -5.336 1.973 40.574 1.00 85.75 1048 VAL A O 1
ATOM 8368 N N . ARG A 1 1049 ? -6.978 2.462 42.023 1.00 87.25 1049 ARG A N 1
ATOM 8369 C CA . ARG A 1 1049 ? -6.084 2.984 43.066 1.00 87.25 1049 ARG A CA 1
ATOM 8370 C C . ARG A 1 1049 ? -5.043 1.960 43.527 1.00 87.25 1049 ARG A C 1
ATOM 8372 O O . ARG A 1 1049 ? -3.865 2.298 43.607 1.00 87.25 1049 ARG A O 1
ATOM 8379 N N . LYS A 1 1050 ? -5.430 0.694 43.729 1.00 85.00 1050 LYS A N 1
ATOM 8380 C CA . LYS A 1 1050 ? -4.478 -0.389 44.048 1.00 85.00 1050 LYS A CA 1
ATOM 8381 C C . LYS A 1 1050 ? -3.461 -0.626 42.926 1.00 85.00 1050 LYS A C 1
ATOM 8383 O O . LYS A 1 1050 ? -2.295 -0.898 43.209 1.00 85.00 1050 LYS A O 1
ATOM 8388 N N . ASN A 1 1051 ? -3.871 -0.509 41.662 1.00 83.94 1051 ASN A N 1
ATOM 8389 C CA . ASN A 1 1051 ? -2.964 -0.653 40.516 1.00 83.94 1051 ASN A CA 1
ATOM 8390 C C . ASN A 1 1051 ? -1.941 0.491 40.442 1.00 83.94 1051 ASN A C 1
ATOM 8392 O O . ASN A 1 1051 ? -0.760 0.254 40.164 1.00 83.94 1051 ASN A O 1
ATOM 8396 N N . ILE A 1 1052 ? -2.373 1.719 40.738 1.00 85.88 1052 ILE A N 1
ATOM 8397 C CA . ILE A 1 1052 ? -1.488 2.883 40.859 1.00 85.88 1052 ILE A CA 1
ATOM 8398 C C . ILE A 1 1052 ? -0.490 2.659 42.005 1.00 85.88 1052 ILE A C 1
ATOM 8400 O O . ILE A 1 1052 ? 0.714 2.762 41.786 1.00 85.88 1052 ILE A O 1
ATOM 8404 N N . GLU A 1 1053 ? -0.952 2.252 43.191 1.00 85.44 1053 GLU A N 1
ATOM 8405 C CA . GLU A 1 1053 ? -0.087 1.947 44.344 1.00 85.44 1053 GLU A CA 1
ATOM 8406 C C . GLU A 1 1053 ? 0.936 0.837 44.045 1.00 85.44 1053 GLU A C 1
ATOM 8408 O O . GLU A 1 1053 ? 2.096 0.931 44.450 1.00 85.44 1053 GLU A O 1
ATOM 8413 N N . LYS A 1 1054 ? 0.543 -0.205 43.299 1.00 81.19 1054 LYS A N 1
ATOM 8414 C CA . LYS A 1 1054 ? 1.461 -1.264 42.848 1.00 81.19 1054 LYS A CA 1
ATOM 8415 C C . LYS A 1 1054 ? 2.552 -0.710 41.929 1.00 81.19 1054 LYS A C 1
ATOM 8417 O O . LYS A 1 1054 ? 3.718 -1.068 42.087 1.00 81.19 1054 LYS A O 1
ATOM 8422 N N . THR A 1 1055 ? 2.182 0.187 41.014 1.00 82.00 1055 THR A N 1
ATOM 8423 C CA . THR A 1 1055 ? 3.137 0.886 40.141 1.00 82.00 1055 THR A CA 1
ATOM 8424 C C . THR A 1 1055 ? 4.104 1.730 40.978 1.00 82.00 1055 THR A C 1
ATOM 8426 O O . THR A 1 1055 ? 5.313 1.660 40.774 1.00 82.00 1055 THR A O 1
ATOM 8429 N N . MET A 1 1056 ? 3.601 2.453 41.985 1.00 80.12 1056 MET A N 1
ATOM 8430 C CA . MET A 1 1056 ? 4.424 3.280 42.875 1.00 80.12 1056 MET A CA 1
ATOM 8431 C C . MET A 1 1056 ? 5.459 2.472 43.658 1.00 80.12 1056 MET A C 1
ATOM 8433 O O . MET A 1 1056 ? 6.633 2.827 43.634 1.00 80.12 1056 MET A O 1
ATOM 8437 N N . LYS A 1 1057 ? 5.066 1.346 44.265 1.00 76.81 1057 LYS A N 1
ATOM 8438 C CA . LYS A 1 1057 ? 6.004 0.451 44.970 1.00 76.81 1057 LYS A CA 1
ATOM 8439 C C . LYS A 1 1057 ? 7.111 -0.079 44.056 1.00 76.81 1057 LYS A C 1
ATOM 8441 O O . LYS A 1 1057 ? 8.235 -0.290 44.503 1.00 76.81 1057 LYS A O 1
ATOM 8446 N N . GLY A 1 1058 ? 6.801 -0.305 42.778 1.00 71.25 1058 GLY A N 1
ATOM 8447 C CA . GLY A 1 1058 ? 7.794 -0.692 41.774 1.00 71.25 1058 GLY A CA 1
ATOM 8448 C C . GLY A 1 1058 ? 8.790 0.427 41.456 1.00 71.25 1058 GLY A C 1
ATOM 8449 O O . GLY A 1 1058 ? 9.963 0.144 41.228 1.00 71.25 1058 GLY A O 1
ATOM 8450 N N . VAL A 1 1059 ? 8.334 1.684 41.477 1.00 73.50 1059 VAL A N 1
ATOM 8451 C CA . VAL A 1 1059 ? 9.122 2.882 41.140 1.00 73.50 1059 VAL A CA 1
ATOM 8452 C C . VAL A 1 1059 ? 9.944 3.415 42.327 1.00 73.50 1059 VAL A C 1
ATOM 8454 O O . VAL A 1 1059 ? 11.038 3.930 42.121 1.00 73.50 1059 VAL A O 1
ATOM 8457 N N . GLU A 1 1060 ? 9.476 3.254 43.569 1.00 67.25 1060 GLU A N 1
ATOM 8458 C CA . GLU A 1 1060 ? 10.161 3.708 44.799 1.00 67.25 1060 GLU A CA 1
ATOM 8459 C C . GLU A 1 1060 ? 11.538 3.056 45.027 1.00 67.25 1060 GLU A C 1
ATOM 8461 O O . GLU A 1 1060 ? 12.387 3.626 45.709 1.00 67.25 1060 GLU A O 1
ATOM 8466 N N . ASN A 1 1061 ? 11.797 1.898 44.413 1.00 58.25 1061 ASN A N 1
ATOM 8467 C CA . ASN A 1 1061 ? 13.069 1.176 44.519 1.00 58.25 1061 ASN A CA 1
ATOM 8468 C C . ASN A 1 1061 ? 14.171 1.694 43.565 1.00 58.25 1061 ASN A C 1
ATOM 8470 O O . ASN A 1 1061 ? 15.205 1.040 43.421 1.00 58.25 1061 ASN A O 1
ATOM 8474 N N . LEU A 1 1062 ? 13.968 2.826 42.876 1.00 58.81 1062 LEU A N 1
ATOM 8475 C CA . LEU A 1 1062 ? 14.823 3.293 41.773 1.00 58.81 1062 LEU A CA 1
ATOM 8476 C C . LEU A 1 1062 ? 15.313 4.733 41.965 1.00 58.81 1062 LEU A C 1
ATOM 8478 O O . LEU A 1 1062 ? 14.612 5.580 42.520 1.00 58.81 1062 LEU A O 1
ATOM 8482 N N . SER A 1 1063 ? 16.501 5.050 41.431 1.00 55.44 1063 SER A N 1
ATOM 8483 C CA . SER A 1 1063 ? 16.921 6.446 41.288 1.00 55.44 1063 SER A CA 1
ATOM 8484 C C . SER A 1 1063 ? 16.177 7.087 40.108 1.00 55.44 1063 SER A C 1
ATOM 8486 O O . SER A 1 1063 ? 16.358 6.735 38.946 1.00 55.44 1063 SER A O 1
ATOM 8488 N N . LEU A 1 1064 ? 15.303 8.049 40.409 1.00 56.12 1064 LEU A N 1
ATOM 8489 C CA . LEU A 1 1064 ? 14.409 8.712 39.444 1.00 56.12 1064 LEU A CA 1
ATOM 8490 C C . LEU A 1 1064 ? 15.127 9.618 38.417 1.00 56.12 1064 LEU A C 1
ATOM 8492 O O . LEU A 1 1064 ? 14.471 10.206 37.550 1.00 56.12 1064 LEU A O 1
ATOM 8496 N N . GLU A 1 1065 ? 16.450 9.760 38.512 1.00 52.72 1065 GLU A N 1
ATOM 8497 C CA . GLU A 1 1065 ? 17.239 10.765 37.790 1.00 52.72 1065 GLU A CA 1
ATOM 8498 C C . GLU A 1 1065 ? 17.637 10.363 36.356 1.00 52.72 1065 GLU A C 1
ATOM 8500 O O . GLU A 1 1065 ? 17.968 11.251 35.571 1.00 52.72 1065 GLU A O 1
ATOM 8505 N N . SER A 1 1066 ? 17.581 9.078 35.968 1.00 48.84 1066 SER A N 1
ATOM 8506 C CA . SER A 1 1066 ? 18.232 8.603 34.725 1.00 48.84 1066 SER A CA 1
ATOM 8507 C C . SER A 1 1066 ? 17.403 7.741 33.758 1.00 48.84 1066 SER A C 1
ATOM 8509 O O . SER A 1 1066 ? 17.916 7.398 32.694 1.00 48.84 1066 SER A O 1
ATOM 8511 N N . THR A 1 1067 ? 16.147 7.395 34.059 1.00 53.12 1067 THR A N 1
ATOM 8512 C CA . THR A 1 1067 ? 15.399 6.377 33.289 1.00 53.12 1067 THR A CA 1
ATOM 8513 C C . THR A 1 1067 ? 14.321 6.956 32.364 1.00 53.12 1067 THR A C 1
ATOM 8515 O O . THR A 1 1067 ? 13.448 7.696 32.820 1.00 53.12 1067 THR A O 1
ATOM 8518 N N . PHE A 1 1068 ? 14.310 6.524 31.097 1.00 57.19 1068 PHE A N 1
ATOM 8519 C CA . PHE A 1 1068 ? 13.288 6.829 30.076 1.00 57.19 1068 PHE A CA 1
ATOM 8520 C C . PHE A 1 1068 ? 12.074 5.867 30.110 1.00 57.19 1068 PHE A C 1
ATOM 8522 O O . PHE A 1 1068 ? 11.535 5.520 29.070 1.00 57.19 1068 PHE A O 1
ATOM 8529 N N . GLY A 1 1069 ? 11.658 5.354 31.274 1.00 56.94 1069 GLY A N 1
ATOM 8530 C CA . GLY A 1 1069 ? 10.471 4.479 31.389 1.00 56.94 1069 GLY A CA 1
ATOM 8531 C C . GLY A 1 1069 ? 10.722 2.997 31.100 1.00 56.94 1069 GLY A C 1
ATOM 8532 O O . GLY A 1 1069 ? 10.554 2.160 31.981 1.00 56.94 1069 GLY A O 1
ATOM 8533 N N . TRP A 1 1070 ? 11.200 2.654 29.907 1.00 56.66 1070 TRP A N 1
ATOM 8534 C CA . TRP A 1 1070 ? 11.214 1.265 29.410 1.00 56.66 1070 TRP A CA 1
ATOM 8535 C C . TRP A 1 1070 ? 12.373 0.385 29.858 1.00 56.66 1070 TRP A C 1
ATOM 8537 O O . TRP A 1 1070 ? 12.348 -0.833 29.657 1.00 56.66 1070 TRP A O 1
ATOM 8547 N N . GLU A 1 1071 ? 13.348 0.967 30.549 1.00 56.06 1071 GLU A N 1
ATOM 8548 C CA . GLU A 1 1071 ? 14.379 0.222 31.275 1.00 56.06 1071 GLU A CA 1
ATOM 8549 C C . GLU A 1 1071 ? 13.800 -0.553 32.473 1.00 56.06 1071 GLU A C 1
ATOM 8551 O O . GLU A 1 1071 ? 14.457 -1.462 32.989 1.00 56.06 1071 GLU A O 1
ATOM 8556 N N . LEU A 1 1072 ? 12.565 -0.225 32.870 1.00 60.56 1072 LEU A N 1
ATOM 8557 C CA . LEU A 1 1072 ? 11.873 -0.769 34.026 1.00 60.56 1072 LEU A CA 1
ATOM 8558 C C . LEU A 1 1072 ? 11.177 -2.092 33.681 1.00 60.56 1072 LEU A C 1
ATOM 8560 O O . LEU A 1 1072 ? 10.397 -2.205 32.730 1.00 60.56 1072 LEU A O 1
ATOM 8564 N N . GLU A 1 1073 ? 11.486 -3.115 34.476 1.00 62.97 1073 GLU A N 1
ATOM 8565 C CA . GLU A 1 1073 ? 10.951 -4.481 34.378 1.00 62.97 1073 GLU A CA 1
ATOM 8566 C C . GLU A 1 1073 ? 9.674 -4.627 35.227 1.00 62.97 1073 GLU A C 1
ATOM 8568 O O . GLU A 1 1073 ? 9.425 -5.654 35.854 1.00 62.97 1073 GLU A O 1
ATOM 8573 N N . THR A 1 1074 ? 8.870 -3.562 35.279 1.00 65.12 1074 THR A N 1
ATOM 8574 C CA . THR A 1 1074 ? 7.661 -3.446 36.101 1.00 65.12 1074 THR A CA 1
ATOM 8575 C C . THR A 1 1074 ? 6.428 -3.159 35.244 1.00 65.12 1074 THR A C 1
ATOM 8577 O O . THR A 1 1074 ? 6.519 -2.730 34.094 1.00 65.12 1074 THR A O 1
ATOM 8580 N N . TYR A 1 1075 ? 5.250 -3.445 35.800 1.00 68.69 1075 TYR A N 1
ATOM 8581 C CA . TYR A 1 1075 ? 3.967 -3.079 35.203 1.00 68.69 1075 TYR A CA 1
ATOM 8582 C C . TYR A 1 1075 ? 3.655 -1.606 35.485 1.00 68.69 1075 TYR A C 1
ATOM 8584 O O . TYR A 1 1075 ? 3.701 -1.188 36.643 1.00 68.69 1075 TYR A O 1
ATOM 8592 N N . PHE A 1 1076 ? 3.294 -0.855 34.444 1.00 72.81 1076 PHE A N 1
ATOM 8593 C CA . PHE A 1 1076 ? 2.781 0.509 34.555 1.00 72.81 1076 PHE A CA 1
ATOM 8594 C C . PHE A 1 1076 ? 1.264 0.516 34.417 1.00 72.81 1076 PHE A C 1
ATOM 8596 O O . PHE A 1 1076 ? 0.722 -0.072 33.484 1.00 72.81 1076 PHE A O 1
ATOM 8603 N N . CYS A 1 1077 ? 0.578 1.183 35.346 1.00 81.06 1077 CYS A N 1
ATOM 8604 C CA . CYS A 1 1077 ? -0.848 1.462 35.212 1.00 81.06 1077 CYS A CA 1
ATOM 8605 C C . CYS A 1 1077 ? -1.071 2.474 34.065 1.00 81.06 1077 CYS A C 1
ATOM 8607 O O . CYS A 1 1077 ? -0.562 3.591 34.189 1.00 81.06 1077 CYS A O 1
ATOM 8609 N N . PRO A 1 1078 ? -1.816 2.117 32.992 1.00 84.12 1078 PRO A N 1
ATOM 8610 C CA . PRO A 1 1078 ? -2.003 2.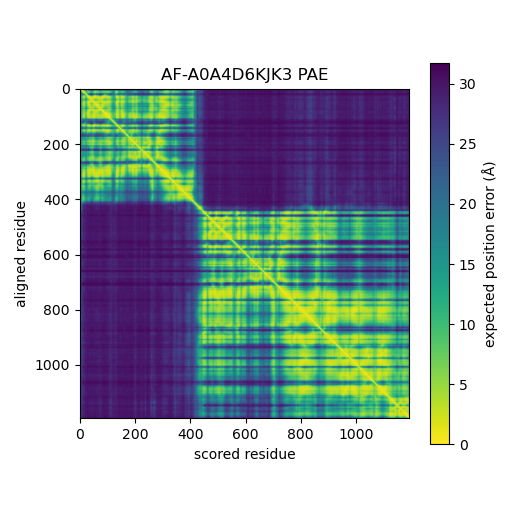977 31.815 1.00 84.12 1078 PRO A CA 1
ATOM 8611 C C . PRO A 1 1078 ? -2.551 4.364 32.154 1.00 84.12 1078 PRO A C 1
ATOM 8613 O O . PRO A 1 1078 ? -1.986 5.348 31.706 1.00 84.12 1078 PRO A O 1
ATOM 8616 N N . VAL A 1 1079 ? -3.492 4.433 33.104 1.00 89.12 1079 VAL A N 1
ATOM 8617 C CA . VAL A 1 1079 ? -4.132 5.669 33.595 1.00 89.12 1079 VAL A CA 1
ATOM 8618 C C . VAL A 1 1079 ? -3.139 6.793 33.924 1.00 89.12 1079 VAL A C 1
ATOM 8620 O O . VAL A 1 1079 ? -3.460 7.968 33.794 1.00 89.12 1079 VAL A O 1
ATOM 8623 N N . LEU A 1 1080 ? -1.919 6.471 34.368 1.00 90.50 1080 LEU A N 1
ATOM 8624 C CA . LEU A 1 1080 ? -0.903 7.487 34.661 1.00 90.50 1080 LEU A CA 1
ATOM 8625 C C . LEU A 1 1080 ? -0.378 8.191 33.401 1.00 90.50 1080 LEU A C 1
ATOM 8627 O O . LEU A 1 1080 ? -0.027 9.366 33.477 1.00 90.50 1080 LEU A O 1
ATOM 8631 N N . ALA A 1 1081 ? -0.282 7.471 32.285 1.00 89.88 1081 ALA A N 1
ATOM 8632 C CA . ALA A 1 1081 ? 0.069 8.026 30.986 1.00 89.88 1081 ALA A CA 1
ATOM 8633 C C . ALA A 1 1081 ? -1.110 8.801 30.399 1.00 89.88 1081 ALA A C 1
ATOM 8635 O O . ALA A 1 1081 ? -0.946 9.975 30.069 1.00 89.88 1081 ALA A O 1
ATOM 8636 N N . ASP A 1 1082 ? -2.291 8.179 30.401 1.00 93.81 1082 ASP A N 1
ATOM 8637 C CA . ASP A 1 1082 ? -3.514 8.747 29.837 1.00 93.81 1082 ASP A CA 1
ATOM 8638 C C . ASP A 1 1082 ? -3.851 10.105 30.480 1.00 93.81 1082 ASP A C 1
ATOM 8640 O O . ASP A 1 1082 ? -4.331 11.016 29.817 1.00 93.81 1082 ASP A O 1
ATOM 8644 N N . VAL A 1 1083 ? -3.537 10.290 31.771 1.00 93.94 1083 VAL A N 1
ATOM 8645 C CA . VAL A 1 1083 ? -3.723 11.568 32.481 1.00 93.94 1083 VAL A CA 1
ATOM 8646 C C . VAL A 1 1083 ? -2.784 12.679 31.987 1.00 93.94 1083 VAL A C 1
ATOM 8648 O O . VAL A 1 1083 ? -3.152 13.851 32.005 1.00 93.94 1083 VAL A O 1
ATOM 8651 N N . ILE A 1 1084 ? -1.560 12.365 31.552 1.00 93.94 1084 ILE A N 1
ATOM 8652 C CA . ILE A 1 1084 ? -0.671 13.377 30.950 1.00 93.94 1084 ILE A CA 1
ATOM 8653 C C . ILE A 1 1084 ? -1.247 13.841 29.612 1.00 93.94 1084 ILE A C 1
ATOM 8655 O O . ILE A 1 1084 ? -1.268 15.041 29.331 1.00 93.94 1084 ILE A O 1
ATOM 8659 N N . GLU A 1 1085 ? -1.731 12.895 28.810 1.00 95.00 1085 GLU A N 1
ATOM 8660 C CA . GLU A 1 1085 ? -2.371 13.159 27.523 1.00 95.00 1085 GLU A CA 1
ATOM 8661 C C . GLU A 1 1085 ? -3.676 13.935 27.724 1.00 95.00 1085 GLU A C 1
ATOM 8663 O O . GLU A 1 1085 ? -3.869 14.983 27.113 1.00 95.00 1085 GLU A O 1
ATOM 8668 N N . SER A 1 1086 ? -4.525 13.527 28.664 1.00 95.88 1086 SER A N 1
ATOM 8669 C CA . SER A 1 1086 ? -5.779 14.218 28.955 1.00 95.88 1086 SER A CA 1
ATOM 8670 C C . SER A 1 1086 ? -5.570 15.641 29.478 1.00 95.88 1086 SER A C 1
ATOM 8672 O O . SER A 1 1086 ? -6.317 16.537 29.091 1.00 95.88 1086 SER A O 1
ATOM 8674 N N . ILE A 1 1087 ? -4.533 15.896 30.288 1.00 96.00 1087 ILE A N 1
ATOM 8675 C CA . ILE A 1 1087 ? -4.161 17.256 30.709 1.00 96.00 1087 ILE A CA 1
ATOM 8676 C C . ILE A 1 1087 ? -3.701 18.084 29.500 1.00 96.00 1087 ILE A C 1
ATOM 8678 O O . ILE A 1 1087 ? -4.027 19.268 29.412 1.00 96.00 1087 ILE A O 1
ATOM 8682 N N . ALA A 1 1088 ? -2.990 17.484 28.542 1.00 95.69 1088 ALA A N 1
ATOM 8683 C CA . ALA A 1 1088 ? -2.632 18.167 27.298 1.00 95.69 1088 ALA A CA 1
ATOM 8684 C C . ALA A 1 1088 ? -3.869 18.549 26.490 1.00 95.69 1088 ALA A C 1
ATOM 8686 O O . ALA A 1 1088 ? -3.984 19.697 26.063 1.00 95.69 1088 ALA A O 1
ATOM 8687 N N . GLY A 1 1089 ? -4.814 17.616 26.339 1.00 95.38 1089 GLY A N 1
ATOM 8688 C CA . GLY A 1 1089 ? -6.111 17.870 25.718 1.00 95.38 1089 GLY A CA 1
ATOM 8689 C C . GLY A 1 1089 ? -6.894 18.962 26.449 1.00 95.38 1089 GLY A C 1
ATOM 8690 O O . GLY A 1 1089 ? -7.450 19.851 25.809 1.00 95.38 1089 GLY A O 1
ATOM 8691 N N . ALA A 1 1090 ? -6.870 18.958 27.784 1.00 95.12 1090 ALA A N 1
ATOM 8692 C CA . ALA A 1 1090 ? -7.523 19.959 28.618 1.00 95.12 1090 ALA A CA 1
ATOM 8693 C C . ALA A 1 1090 ? -6.967 21.369 28.384 1.00 95.12 1090 ALA A C 1
ATOM 8695 O O . ALA A 1 1090 ? -7.734 22.283 28.096 1.00 95.12 1090 ALA A O 1
ATOM 8696 N N . ILE A 1 1091 ? -5.641 21.540 28.447 1.00 96.06 1091 ILE A N 1
ATOM 8697 C CA . ILE A 1 1091 ? -4.976 22.826 28.171 1.00 96.06 1091 ILE A CA 1
ATOM 8698 C C . ILE A 1 1091 ? -5.230 23.251 26.724 1.00 96.06 1091 ILE A C 1
ATOM 8700 O O . ILE A 1 1091 ? -5.425 24.431 26.440 1.00 96.06 1091 ILE A O 1
ATOM 8704 N N . PHE A 1 1092 ? -5.234 22.300 25.789 1.00 95.00 1092 PHE A N 1
ATOM 8705 C CA . PHE A 1 1092 ? -5.466 22.598 24.383 1.00 95.00 1092 PHE A CA 1
ATOM 8706 C C . PHE A 1 1092 ? -6.865 23.175 24.160 1.00 95.00 1092 PHE A C 1
ATOM 8708 O O . PHE A 1 1092 ? -6.992 24.200 23.501 1.00 95.00 1092 PHE A O 1
ATOM 8715 N N . VAL A 1 1093 ? -7.895 22.582 24.765 1.00 93.38 1093 VAL A N 1
ATOM 8716 C CA . VAL A 1 1093 ? -9.268 23.101 24.696 1.00 93.38 1093 VAL A CA 1
ATOM 8717 C C . VAL A 1 1093 ? -9.397 24.436 25.442 1.00 93.38 1093 VAL A C 1
ATOM 8719 O O . VAL A 1 1093 ? -9.939 25.381 24.873 1.00 93.38 1093 VAL A O 1
ATOM 8722 N N . ASP A 1 1094 ? -8.856 24.543 26.663 1.00 93.44 1094 ASP A N 1
ATOM 8723 C CA . ASP A 1 1094 ? -8.927 25.752 27.508 1.00 93.44 1094 ASP A CA 1
ATOM 8724 C C . ASP A 1 1094 ? -8.265 26.968 26.841 1.00 93.44 1094 ASP A C 1
ATOM 8726 O O . ASP A 1 1094 ? -8.815 28.061 26.803 1.00 93.44 1094 ASP A O 1
ATOM 8730 N N . SER A 1 1095 ? -7.101 26.762 26.221 1.00 92.50 1095 SER A N 1
ATOM 8731 C CA . SER A 1 1095 ? -6.321 27.826 25.578 1.00 92.50 1095 SER A CA 1
ATOM 8732 C C . SER A 1 1095 ? -6.904 28.333 24.250 1.00 92.50 1095 SER A C 1
ATOM 8734 O O . SER A 1 1095 ? -6.329 29.238 23.625 1.00 92.50 1095 SER A O 1
ATOM 8736 N N . GLY A 1 1096 ? -8.021 27.756 23.795 1.00 89.25 1096 GLY A N 1
ATOM 8737 C CA . GLY A 1 1096 ? -8.600 28.020 22.482 1.00 89.25 1096 GLY A CA 1
ATOM 8738 C C . GLY A 1 1096 ? -7.800 27.376 21.348 1.00 89.25 1096 GLY A C 1
ATOM 8739 O O . GLY A 1 1096 ? -7.582 28.012 20.319 1.00 89.25 1096 GLY A O 1
ATOM 8740 N N . TYR A 1 1097 ? -7.366 26.127 21.539 1.00 90.06 1097 TYR A N 1
ATOM 8741 C CA . TYR A 1 1097 ? -6.637 25.303 20.569 1.00 90.06 1097 TYR A CA 1
ATOM 8742 C C . TYR A 1 1097 ? -5.245 25.853 20.199 1.00 90.06 1097 TYR A C 1
ATOM 8744 O O . TYR A 1 1097 ? -4.818 25.778 19.046 1.00 90.06 1097 TYR A O 1
ATOM 8752 N N . LYS A 1 1098 ? -4.502 26.392 21.181 1.00 91.06 1098 LYS A N 1
ATOM 8753 C CA . LYS A 1 1098 ? -3.150 26.954 20.983 1.00 91.06 1098 LYS A CA 1
ATOM 8754 C C . LYS A 1 1098 ? -2.060 25.961 21.386 1.00 91.06 1098 LYS A C 1
ATOM 8756 O O . LYS A 1 1098 ? -1.794 25.746 22.569 1.00 91.06 1098 LYS A O 1
ATOM 8761 N N . LYS A 1 1099 ? -1.385 25.378 20.395 1.00 91.50 1099 LYS A N 1
ATOM 8762 C CA . LYS A 1 1099 ? -0.379 24.320 20.591 1.00 91.50 1099 LYS A CA 1
ATOM 8763 C C . LYS A 1 1099 ? 0.850 24.788 21.371 1.00 91.50 1099 LYS A C 1
ATOM 8765 O O . LYS A 1 1099 ? 1.397 24.036 22.175 1.00 91.50 1099 LYS A O 1
ATOM 8770 N N . GLU A 1 1100 ? 1.257 26.038 21.183 1.00 90.81 1100 GLU A N 1
ATOM 8771 C CA . GLU A 1 1100 ? 2.423 26.631 21.843 1.00 90.81 1100 GLU A CA 1
ATOM 8772 C C . GLU A 1 1100 ? 2.217 26.697 23.359 1.00 90.81 1100 GLU A C 1
ATOM 8774 O O . GLU A 1 1100 ? 3.130 26.399 24.128 1.00 90.81 1100 GLU A O 1
ATOM 8779 N N . ILE A 1 1101 ? 0.993 27.025 23.787 1.00 94.19 1101 ILE A N 1
ATOM 8780 C CA . ILE A 1 1101 ? 0.617 27.084 25.202 1.00 94.19 1101 ILE A CA 1
ATOM 8781 C C . ILE A 1 1101 ? 0.648 25.684 25.813 1.00 94.19 1101 ILE A C 1
ATOM 8783 O O . ILE A 1 1101 ? 1.215 25.505 26.887 1.00 94.19 1101 ILE A O 1
ATOM 8787 N N . VAL A 1 1102 ? 0.114 24.676 25.116 1.00 95.06 1102 VAL A N 1
ATOM 8788 C CA . VAL A 1 1102 ? 0.171 23.279 25.577 1.00 95.06 1102 VAL A CA 1
ATOM 8789 C C . VAL A 1 1102 ? 1.616 22.840 25.792 1.00 95.06 1102 VAL A C 1
ATOM 8791 O O . VAL A 1 1102 ? 1.950 22.320 26.860 1.00 95.06 1102 VAL A O 1
ATOM 8794 N N . PHE A 1 1103 ? 2.485 23.080 24.804 1.00 92.25 1103 PHE A N 1
ATOM 8795 C CA . PHE A 1 1103 ? 3.881 22.672 24.889 1.00 92.25 1103 PHE A CA 1
ATOM 8796 C C . PHE A 1 1103 ? 4.603 23.368 26.046 1.00 92.25 1103 PHE A C 1
ATOM 8798 O O . PHE A 1 1103 ? 5.221 22.689 26.860 1.00 92.25 1103 PHE A O 1
ATOM 8805 N N . GLU A 1 1104 ? 4.493 24.691 26.182 1.00 92.81 1104 GLU A N 1
ATOM 8806 C CA . GLU A 1 1104 ? 5.170 25.429 27.257 1.00 92.81 1104 GLU A CA 1
ATOM 8807 C C . GLU A 1 1104 ? 4.643 25.079 28.661 1.00 92.81 1104 GLU A C 1
ATOM 8809 O O . GLU A 1 1104 ? 5.422 25.064 29.620 1.00 92.81 1104 GLU A O 1
ATOM 8814 N N . SER A 1 1105 ? 3.361 24.727 28.791 1.00 93.00 1105 SER A N 1
ATOM 8815 C CA . SER A 1 1105 ? 2.760 24.293 30.059 1.00 93.00 1105 SER A CA 1
ATOM 8816 C C . SER A 1 1105 ? 3.172 22.872 30.464 1.00 93.00 1105 SER A C 1
ATOM 8818 O O . SER A 1 1105 ? 3.460 22.625 31.636 1.00 93.00 1105 SER A O 1
ATOM 8820 N N . ILE A 1 1106 ? 3.244 21.929 29.513 1.00 90.19 1106 ILE A N 1
ATOM 8821 C CA . ILE A 1 1106 ? 3.543 20.508 29.785 1.00 90.19 1106 ILE A CA 1
ATOM 8822 C C . ILE A 1 1106 ? 5.037 20.185 29.769 1.00 90.19 1106 ILE A C 1
ATOM 8824 O O . ILE A 1 1106 ? 5.480 19.259 30.451 1.00 90.19 1106 ILE A O 1
ATOM 8828 N N . LYS A 1 1107 ? 5.858 20.954 29.053 1.00 88.12 1107 LYS A N 1
ATOM 8829 C CA . LYS A 1 1107 ? 7.310 20.742 28.945 1.00 88.12 1107 LYS A CA 1
ATOM 8830 C C . LYS A 1 1107 ? 8.029 20.523 30.285 1.00 88.12 1107 LYS A C 1
ATOM 8832 O O . LYS A 1 1107 ? 8.919 19.672 30.310 1.00 88.12 1107 LYS A O 1
ATOM 8837 N N . PRO A 1 1108 ? 7.692 21.191 31.412 1.00 87.12 1108 PRO A N 1
ATOM 8838 C CA . PRO A 1 1108 ? 8.274 20.869 32.718 1.00 87.12 1108 PRO A CA 1
ATOM 8839 C C . PRO A 1 1108 ? 8.011 19.432 33.188 1.00 87.12 1108 PRO A C 1
ATOM 8841 O O . PRO A 1 1108 ? 8.892 18.838 33.807 1.00 87.12 1108 PRO A O 1
ATOM 8844 N N . LEU A 1 1109 ? 6.844 18.863 32.870 1.00 85.31 1109 LEU A N 1
ATOM 8845 C CA . LEU A 1 1109 ? 6.482 17.481 33.203 1.00 85.31 1109 LEU A CA 1
ATOM 8846 C C . LEU A 1 1109 ? 7.263 16.462 32.367 1.00 85.31 1109 LEU A C 1
ATOM 8848 O O . LEU A 1 1109 ? 7.559 15.367 32.842 1.00 85.31 1109 LEU A O 1
ATOM 8852 N N . LEU A 1 1110 ? 7.618 16.825 31.134 1.00 83.06 1110 LEU A N 1
ATOM 8853 C CA . LEU A 1 1110 ? 8.339 15.959 30.197 1.00 83.06 1110 LEU A CA 1
ATOM 8854 C C . LEU A 1 1110 ? 9.868 16.010 30.364 1.00 83.06 1110 LEU A C 1
ATOM 8856 O O . LEU A 1 1110 ? 10.586 15.294 29.670 1.00 83.06 1110 LEU A O 1
ATOM 8860 N N . LYS A 1 1111 ? 10.402 16.853 31.260 1.00 78.31 1111 LYS A N 1
ATOM 8861 C CA . LYS A 1 1111 ? 11.853 16.969 31.466 1.00 78.31 1111 LYS A CA 1
ATOM 8862 C C . LYS A 1 1111 ? 12.428 15.783 32.269 1.00 78.31 1111 LYS A C 1
ATOM 8864 O O . LYS A 1 1111 ? 11.855 15.399 33.290 1.00 78.31 1111 LYS A O 1
ATOM 8869 N N . PRO A 1 1112 ? 13.623 15.275 31.900 1.00 74.00 1112 PRO A N 1
ATOM 8870 C CA . PRO A 1 1112 ? 14.440 15.680 30.750 1.00 74.00 1112 PRO A CA 1
ATOM 8871 C C . PRO A 1 1112 ? 13.894 15.129 29.419 1.00 74.00 1112 PRO A C 1
ATOM 8873 O O . PRO A 1 1112 ? 13.569 13.950 29.330 1.00 74.00 1112 PRO A O 1
ATOM 8876 N N . LEU A 1 1113 ? 13.863 15.972 28.379 1.00 74.50 1113 LEU A N 1
ATOM 8877 C CA . LEU A 1 1113 ? 13.502 15.548 27.021 1.00 74.50 1113 LEU A CA 1
ATOM 8878 C C . LEU A 1 1113 ? 14.586 14.628 26.432 1.00 74.50 1113 LEU A C 1
ATOM 8880 O O . LEU A 1 1113 ? 15.762 14.708 26.804 1.00 74.50 1113 LEU A O 1
ATOM 8884 N N . VAL A 1 1114 ? 14.182 13.747 25.517 1.00 74.38 1114 VAL A N 1
ATOM 8885 C CA . VAL A 1 1114 ? 15.082 12.804 24.841 1.00 74.38 1114 VAL A CA 1
ATOM 8886 C C . VAL A 1 1114 ? 16.005 13.567 23.892 1.00 74.38 1114 VAL A C 1
ATOM 8888 O O . VAL A 1 1114 ? 15.536 14.319 23.044 1.00 74.38 1114 VAL A O 1
ATOM 8891 N N . THR A 1 1115 ? 17.313 13.332 24.005 1.00 75.62 1115 THR A N 1
ATOM 8892 C CA . THR A 1 1115 ? 18.318 13.828 23.052 1.00 75.62 1115 THR A CA 1
ATOM 8893 C C . THR A 1 1115 ? 18.964 12.655 22.307 1.00 75.62 1115 THR A C 1
ATOM 8895 O O . THR A 1 1115 ? 18.964 11.541 22.842 1.00 75.62 1115 THR A O 1
ATOM 8898 N N . PRO A 1 1116 ? 19.534 12.849 21.103 1.00 71.88 1116 PRO A N 1
ATOM 8899 C CA . PRO A 1 1116 ? 20.127 11.779 20.301 1.00 71.88 1116 PRO A CA 1
ATOM 8900 C C . PRO A 1 1116 ? 21.238 11.025 21.040 1.00 71.88 1116 PRO A C 1
ATOM 8902 O O . PRO A 1 1116 ? 21.385 9.819 20.868 1.00 71.88 1116 PRO A O 1
ATOM 8905 N N . GLU A 1 1117 ? 21.981 11.705 21.916 1.00 70.12 1117 GLU A N 1
ATOM 8906 C CA . GLU A 1 1117 ? 23.057 11.113 22.722 1.00 70.12 1117 GLU A CA 1
ATOM 8907 C C . GLU A 1 1117 ? 22.524 10.219 23.848 1.00 70.12 1117 GLU A C 1
ATOM 8909 O O . GLU A 1 1117 ? 23.216 9.309 24.305 1.00 70.12 1117 GLU A O 1
ATOM 8914 N N . ARG A 1 1118 ? 21.302 10.487 24.322 1.00 67.12 1118 ARG A N 1
ATOM 8915 C CA . ARG A 1 1118 ? 20.643 9.743 25.407 1.00 67.12 1118 ARG A CA 1
ATOM 8916 C C . ARG A 1 1118 ? 19.605 8.742 24.898 1.00 67.12 1118 ARG A C 1
ATOM 8918 O O . ARG A 1 1118 ? 19.149 7.900 25.672 1.00 67.12 1118 ARG A O 1
ATOM 8925 N N . ALA A 1 1119 ? 19.244 8.818 23.619 1.00 67.06 1119 ALA A N 1
ATOM 8926 C CA . ALA A 1 1119 ? 18.263 7.967 22.970 1.00 67.06 1119 ALA A CA 1
ATOM 8927 C C . ALA A 1 1119 ? 18.758 6.513 22.905 1.00 67.06 1119 ALA A C 1
ATOM 8929 O O . ALA A 1 1119 ? 19.553 6.131 22.046 1.00 67.06 1119 ALA A O 1
ATOM 8930 N N . LYS A 1 1120 ? 18.259 5.671 23.813 1.00 67.50 1120 LYS A N 1
ATOM 8931 C CA . LYS A 1 1120 ? 18.364 4.212 23.691 1.00 67.50 1120 LYS A CA 1
ATOM 8932 C C . LYS A 1 1120 ? 17.126 3.690 22.953 1.00 67.50 1120 LYS A C 1
ATOM 8934 O O . LYS A 1 1120 ? 16.047 4.261 23.073 1.00 67.50 1120 LYS A O 1
ATOM 8939 N N . ARG A 1 1121 ? 17.263 2.623 22.167 1.00 69.56 1121 ARG A N 1
ATOM 8940 C CA . ARG A 1 1121 ? 16.156 2.062 21.376 1.00 69.56 1121 ARG A CA 1
ATOM 8941 C C . ARG A 1 1121 ? 15.430 0.963 22.131 1.00 69.56 1121 ARG A C 1
ATOM 8943 O O . ARG A 1 1121 ? 16.076 0.117 22.740 1.00 69.56 1121 ARG A O 1
ATOM 8950 N N . HIS A 1 1122 ? 14.104 0.921 22.012 1.00 74.00 1122 HIS A N 1
ATOM 8951 C CA . HIS A 1 1122 ? 13.299 -0.125 22.639 1.00 74.00 1122 HIS A CA 1
ATOM 8952 C C . HIS A 1 1122 ? 13.810 -1.536 22.257 1.00 74.00 1122 HIS A C 1
ATOM 8954 O O . HIS A 1 1122 ? 14.054 -1.778 21.070 1.00 74.00 1122 HIS A O 1
ATOM 8960 N N . PRO A 1 1123 ? 13.945 -2.503 23.194 1.00 76.19 1123 PRO A N 1
ATOM 8961 C CA . PRO A 1 1123 ? 14.707 -3.729 22.963 1.00 76.19 1123 PRO A CA 1
ATOM 8962 C C . PRO A 1 1123 ? 14.048 -4.622 21.915 1.00 76.19 1123 PRO A C 1
ATOM 8964 O O . PRO A 1 1123 ? 14.735 -5.336 21.194 1.00 76.19 1123 PRO A O 1
ATOM 8967 N N . ILE A 1 1124 ? 12.714 -4.571 21.815 1.00 81.00 1124 ILE A N 1
ATOM 8968 C CA . ILE A 1 1124 ? 11.949 -5.309 20.802 1.00 81.00 1124 ILE A CA 1
ATOM 8969 C C . ILE A 1 1124 ? 12.264 -4.764 19.405 1.00 81.00 1124 ILE A C 1
ATOM 8971 O O . ILE A 1 1124 ? 12.631 -5.533 18.519 1.00 81.00 1124 ILE A O 1
ATOM 8975 N N . SER A 1 1125 ? 12.163 -3.446 19.215 1.00 77.50 1125 SER A N 1
ATOM 8976 C CA . SER A 1 1125 ? 12.397 -2.796 17.922 1.00 77.50 1125 SER A CA 1
ATOM 8977 C C . SER A 1 1125 ? 13.858 -2.935 17.495 1.00 77.50 1125 SER A C 1
ATOM 8979 O O . SER A 1 1125 ? 14.143 -3.298 16.355 1.00 77.50 1125 SER A O 1
ATOM 8981 N N . GLU A 1 1126 ? 14.796 -2.747 18.429 1.00 81.31 1126 GLU A N 1
ATOM 8982 C CA . GLU A 1 1126 ? 16.224 -2.941 18.170 1.00 81.31 1126 GLU A CA 1
ATOM 8983 C C . GLU A 1 1126 ? 16.542 -4.396 17.791 1.00 81.31 1126 GLU A C 1
ATOM 8985 O O . GLU A 1 1126 ? 17.276 -4.643 16.830 1.00 81.31 1126 GLU A O 1
ATOM 8990 N N . LEU A 1 1127 ? 15.952 -5.374 18.490 1.00 83.00 1127 LEU A N 1
ATOM 8991 C CA . LEU A 1 1127 ? 16.108 -6.790 18.163 1.00 83.00 1127 LEU A CA 1
ATOM 8992 C C . LEU A 1 1127 ? 15.533 -7.120 16.779 1.00 83.00 1127 LEU A C 1
ATOM 8994 O O . LEU A 1 1127 ? 16.177 -7.845 16.019 1.00 83.00 1127 LEU A O 1
ATOM 8998 N N . GLN A 1 1128 ? 14.358 -6.589 16.430 1.00 82.38 1128 GLN A N 1
ATOM 8999 C CA . GLN A 1 1128 ? 13.731 -6.786 15.120 1.00 82.38 1128 GLN A CA 1
ATOM 9000 C C . GLN A 1 1128 ? 14.589 -6.215 13.990 1.00 82.38 1128 GLN A C 1
ATOM 9002 O O . GLN A 1 1128 ? 14.872 -6.929 13.025 1.00 82.38 1128 GLN A O 1
ATOM 9007 N N . GLU A 1 1129 ? 15.068 -4.977 14.122 1.00 78.38 1129 GLU A N 1
ATOM 9008 C CA . GLU A 1 1129 ? 15.969 -4.360 13.145 1.00 78.38 1129 GLU A CA 1
ATOM 9009 C C . GLU A 1 1129 ? 17.277 -5.143 13.004 1.00 78.38 1129 GLU A C 1
ATOM 9011 O O . GLU A 1 1129 ? 17.746 -5.404 11.893 1.00 78.38 1129 GLU A O 1
ATOM 9016 N N . LEU A 1 1130 ? 17.870 -5.562 14.126 1.00 81.56 1130 LEU A N 1
ATOM 9017 C CA . LEU A 1 1130 ? 19.095 -6.354 14.123 1.00 81.56 1130 LEU A CA 1
ATOM 9018 C C . LEU A 1 1130 ? 18.869 -7.706 13.438 1.00 81.56 1130 LEU A C 1
ATOM 9020 O O . LEU A 1 1130 ? 19.724 -8.143 12.661 1.00 81.56 1130 LEU A O 1
ATOM 9024 N N . CYS A 1 1131 ? 17.732 -8.357 13.685 1.00 83.31 1131 CYS A N 1
ATOM 9025 C CA . CYS A 1 1131 ? 17.369 -9.606 13.026 1.00 83.31 1131 CYS A CA 1
ATOM 9026 C C . CYS A 1 1131 ? 17.150 -9.407 11.525 1.00 83.31 1131 CYS A C 1
ATOM 9028 O O . CYS A 1 1131 ? 17.717 -10.162 10.743 1.00 83.31 1131 CYS A O 1
ATOM 9030 N N . GLN A 1 1132 ? 16.425 -8.368 11.101 1.00 78.81 1132 GLN A N 1
ATOM 9031 C CA . GLN A 1 1132 ? 16.223 -8.055 9.682 1.00 78.81 1132 GLN A CA 1
ATOM 9032 C C . GLN A 1 1132 ? 17.549 -7.767 8.969 1.00 78.81 1132 GLN A C 1
ATOM 9034 O O . GLN A 1 1132 ? 17.827 -8.340 7.915 1.00 78.81 1132 GLN A O 1
ATOM 9039 N N . LYS A 1 1133 ? 18.413 -6.943 9.574 1.00 78.81 1133 LYS A N 1
ATOM 9040 C CA . LYS A 1 1133 ? 19.720 -6.570 9.015 1.00 78.81 1133 LYS A CA 1
ATOM 9041 C C . LYS A 1 1133 ? 20.647 -7.769 8.821 1.00 78.81 1133 LYS A C 1
ATOM 9043 O O . LYS A 1 1133 ? 21.374 -7.816 7.834 1.00 78.81 1133 LYS A O 1
ATOM 9048 N N . ASN A 1 1134 ? 20.635 -8.718 9.758 1.00 79.75 1134 ASN A N 1
ATOM 9049 C CA . ASN A 1 1134 ? 21.486 -9.912 9.708 1.00 79.75 1134 ASN A CA 1
ATOM 9050 C C . ASN A 1 1134 ? 20.747 -11.153 9.167 1.00 79.75 1134 ASN A C 1
ATOM 9052 O O . ASN A 1 1134 ? 21.299 -12.247 9.209 1.00 79.75 1134 ASN A O 1
ATOM 9056 N N . GLN A 1 1135 ? 19.510 -10.989 8.676 1.00 80.06 1135 GLN A N 1
ATOM 9057 C CA . GLN A 1 1135 ? 18.634 -12.061 8.182 1.00 80.06 1135 GLN A CA 1
ATOM 9058 C C . GLN A 1 1135 ? 18.412 -13.207 9.190 1.00 80.06 1135 GLN A C 1
ATOM 9060 O O . GLN A 1 1135 ? 18.271 -14.375 8.825 1.00 80.06 1135 GLN A O 1
ATOM 9065 N N . TYR A 1 1136 ? 18.367 -12.883 10.481 1.00 84.31 1136 TYR A N 1
ATOM 9066 C CA . TYR A 1 1136 ? 18.033 -13.844 11.524 1.00 84.31 1136 TYR A CA 1
ATOM 9067 C C . TYR A 1 1136 ? 16.525 -14.080 11.569 1.00 84.31 1136 TYR A C 1
ATOM 9069 O O . TYR A 1 1136 ? 15.728 -13.143 11.560 1.00 84.31 1136 TYR A O 1
ATOM 9077 N N . LYS A 1 1137 ? 16.126 -15.349 11.680 1.00 84.88 1137 LYS A N 1
ATOM 9078 C CA . LYS A 1 1137 ? 14.733 -15.714 11.943 1.00 84.88 1137 LYS A CA 1
ATOM 9079 C C . LYS A 1 1137 ? 14.410 -15.418 13.411 1.00 84.88 1137 LYS A C 1
ATOM 9081 O O . LYS A 1 1137 ? 14.940 -16.094 14.292 1.00 84.88 1137 LYS A O 1
ATOM 9086 N N . LEU A 1 1138 ? 13.563 -14.418 13.643 1.00 86.94 1138 LEU A N 1
ATOM 9087 C CA . LEU A 1 1138 ? 12.979 -14.114 14.948 1.00 86.94 1138 LEU A CA 1
ATOM 9088 C C . LEU A 1 1138 ? 11.714 -14.962 15.133 1.00 86.94 1138 LEU A C 1
ATOM 9090 O O . LEU A 1 1138 ? 10.848 -14.977 14.258 1.00 86.94 1138 LEU A O 1
ATOM 9094 N N . THR A 1 1139 ? 11.615 -15.687 16.243 1.00 86.00 1139 THR A N 1
ATOM 9095 C CA . THR A 1 1139 ? 10.411 -16.441 16.624 1.00 86.00 1139 THR A CA 1
ATOM 9096 C C . THR A 1 1139 ? 10.054 -16.151 18.068 1.00 86.00 1139 THR A C 1
ATOM 9098 O O . THR A 1 1139 ? 10.940 -16.085 18.921 1.00 86.00 1139 THR A O 1
ATOM 9101 N N . GLU A 1 1140 ? 8.760 -16.031 18.332 1.00 87.25 1140 GLU A N 1
ATOM 9102 C CA . GLU A 1 1140 ? 8.213 -15.788 19.659 1.00 87.25 1140 GLU A CA 1
ATOM 9103 C C . GLU A 1 1140 ? 7.196 -16.879 19.988 1.00 87.25 1140 GLU A C 1
ATOM 9105 O O . GLU A 1 1140 ? 6.387 -17.257 19.135 1.00 87.25 1140 GLU A O 1
ATOM 9110 N N . HIS A 1 1141 ? 7.245 -17.390 21.214 1.00 85.69 1141 HIS A N 1
ATOM 9111 C CA . HIS A 1 1141 ? 6.327 -18.409 21.701 1.00 85.69 1141 HIS A CA 1
ATOM 9112 C C . HIS A 1 1141 ? 5.751 -17.994 23.055 1.00 85.69 1141 HIS A C 1
ATOM 9114 O O . HIS A 1 1141 ? 6.479 -17.757 24.019 1.00 85.69 1141 HIS A O 1
ATOM 9120 N N . GLU A 1 1142 ? 4.424 -17.913 23.125 1.00 85.75 1142 GLU A N 1
ATOM 9121 C CA . GLU A 1 1142 ? 3.702 -17.706 24.377 1.00 85.75 1142 GLU A CA 1
ATOM 9122 C C . GLU A 1 1142 ? 3.471 -19.058 25.066 1.00 85.75 1142 GLU A C 1
ATOM 9124 O O . GLU A 1 1142 ? 2.973 -20.005 24.455 1.00 85.75 1142 GLU A O 1
ATOM 9129 N N . HIS A 1 1143 ? 3.832 -19.154 26.345 1.00 85.12 1143 HIS A N 1
ATOM 9130 C CA . HIS A 1 1143 ? 3.532 -20.313 27.182 1.00 85.12 1143 HIS A CA 1
ATOM 9131 C C . HIS A 1 1143 ? 2.257 -20.078 28.011 1.00 85.12 1143 HIS A C 1
ATOM 9133 O O . HIS A 1 1143 ? 1.897 -18.926 28.261 1.00 85.12 1143 HIS A O 1
ATOM 9139 N N . PRO A 1 1144 ? 1.596 -21.145 28.505 1.00 81.56 1144 PRO A N 1
ATOM 9140 C CA . PRO A 1 1144 ? 0.449 -21.011 29.401 1.00 81.56 1144 PRO A CA 1
ATOM 9141 C C . PRO A 1 1144 ? 0.767 -20.132 30.618 1.00 81.56 1144 PRO A C 1
ATOM 9143 O O . PRO A 1 1144 ? 1.841 -20.253 31.215 1.00 81.56 1144 PRO A O 1
ATOM 9146 N N . SER A 1 1145 ? -0.175 -19.262 30.993 1.00 78.94 1145 SER A N 1
ATOM 9147 C CA . SER A 1 1145 ? -0.044 -18.392 32.164 1.00 78.94 1145 SER A CA 1
ATOM 9148 C C . SER A 1 1145 ? 0.060 -19.208 33.453 1.00 78.94 1145 SER A C 1
ATOM 9150 O O . SER A 1 1145 ? -0.687 -20.169 33.644 1.00 78.94 1145 SER A O 1
ATOM 9152 N N . VAL A 1 1146 ? 0.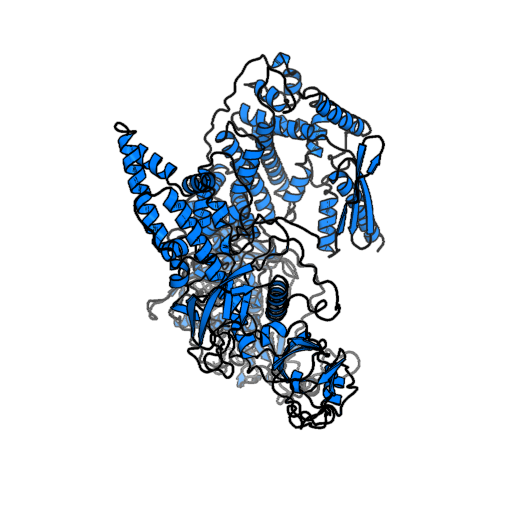945 -18.798 34.357 1.00 79.81 1146 VAL A N 1
ATOM 9153 C CA . VAL A 1 1146 ? 1.175 -19.454 35.650 1.00 79.81 1146 VAL A CA 1
ATOM 9154 C C . VAL A 1 1146 ? 0.579 -18.584 36.753 1.00 79.81 1146 VAL A C 1
ATOM 9156 O O . VAL A 1 1146 ? 0.812 -17.379 36.766 1.00 79.81 1146 VAL A O 1
ATOM 9159 N N . ARG A 1 1147 ? -0.186 -19.171 37.681 1.00 73.88 1147 ARG A N 1
ATOM 9160 C CA . ARG A 1 1147 ? -0.613 -18.472 38.903 1.00 73.88 1147 ARG A CA 1
ATOM 9161 C C . ARG A 1 1147 ? 0.432 -18.663 40.000 1.00 73.88 1147 ARG A C 1
ATOM 9163 O O . ARG A 1 1147 ? 0.672 -19.793 40.412 1.00 73.88 1147 ARG A O 1
ATOM 9170 N N . GLU A 1 1148 ? 1.020 -17.568 40.469 1.00 73.12 1148 GLU A N 1
ATOM 9171 C CA . GLU A 1 1148 ? 1.945 -17.522 41.609 1.00 73.12 1148 GLU A CA 1
ATOM 9172 C C . GLU A 1 1148 ? 1.467 -16.399 42.556 1.00 73.12 1148 GLU A C 1
ATOM 9174 O O . GLU A 1 1148 ? 1.221 -15.285 42.105 1.00 73.12 1148 GLU A O 1
ATOM 9179 N N . ASN A 1 1149 ? 1.297 -16.687 43.855 1.00 58.62 1149 ASN A N 1
ATOM 9180 C CA . ASN A 1 1149 ? 0.861 -15.726 44.891 1.00 58.62 1149 ASN A CA 1
ATOM 9181 C C . ASN A 1 1149 ? -0.399 -14.897 44.537 1.00 58.62 1149 ASN A C 1
ATOM 9183 O O . ASN A 1 1149 ? -0.378 -13.675 44.641 1.00 58.62 1149 ASN A O 1
ATOM 9187 N N . ASP A 1 1150 ? -1.481 -15.549 44.096 1.00 62.53 1150 ASP A N 1
ATOM 9188 C CA . ASP A 1 1150 ? -2.739 -14.917 43.638 1.00 62.53 1150 ASP A CA 1
ATOM 9189 C C . ASP A 1 1150 ? -2.617 -13.971 42.424 1.00 62.53 1150 ASP A C 1
ATOM 9191 O O . ASP A 1 1150 ? -3.606 -13.377 41.989 1.00 62.53 1150 ASP A O 1
ATOM 9195 N N . GLU A 1 1151 ? -1.445 -13.902 41.787 1.00 64.56 1151 GLU A N 1
ATOM 9196 C CA . GLU A 1 1151 ? -1.214 -13.138 40.563 1.00 64.56 1151 GLU A CA 1
ATOM 9197 C C . GLU A 1 1151 ? -1.023 -14.065 39.355 1.00 64.56 1151 GLU A C 1
ATOM 9199 O O . GLU A 1 1151 ? -0.443 -15.150 39.438 1.00 64.56 1151 GLU A O 1
ATOM 9204 N N . THR A 1 1152 ? -1.541 -13.649 38.197 1.00 77.19 1152 THR A N 1
ATOM 9205 C CA . THR A 1 1152 ? -1.364 -14.380 36.934 1.00 77.19 1152 THR A CA 1
ATOM 9206 C C . THR A 1 1152 ? -0.133 -13.836 36.214 1.00 77.19 1152 THR A C 1
ATOM 9208 O O . THR A 1 1152 ? -0.099 -12.664 35.849 1.00 77.19 1152 THR A O 1
ATOM 9211 N N . LEU A 1 1153 ? 0.874 -14.684 36.009 1.00 82.00 1153 LEU A N 1
ATOM 9212 C CA . LEU A 1 1153 ? 2.113 -14.359 35.308 1.00 82.00 1153 LEU A CA 1
ATOM 9213 C C . LEU A 1 1153 ? 2.106 -14.969 33.901 1.00 82.00 1153 LEU A C 1
ATOM 9215 O O . LEU A 1 1153 ? 1.887 -16.169 33.720 1.00 82.00 1153 LEU A O 1
ATOM 9219 N N . PHE A 1 1154 ? 2.396 -14.151 32.897 1.00 83.00 1154 PHE A N 1
ATOM 9220 C CA . PHE A 1 1154 ? 2.575 -14.560 31.508 1.00 83.00 1154 PHE A CA 1
ATOM 9221 C C . PHE A 1 1154 ? 4.038 -14.904 31.256 1.00 83.00 1154 PHE A C 1
ATOM 9223 O O . PHE A 1 1154 ? 4.929 -14.156 31.658 1.00 83.00 1154 PHE A O 1
ATOM 9230 N N . LYS A 1 1155 ? 4.291 -16.030 30.581 1.00 87.50 1155 LYS A N 1
ATOM 9231 C CA . LYS A 1 1155 ? 5.640 -16.491 30.236 1.00 87.50 1155 LYS A CA 1
ATOM 9232 C C . LYS A 1 1155 ? 5.832 -16.456 28.721 1.00 87.50 1155 LYS A C 1
ATOM 9234 O O . LYS A 1 1155 ? 5.096 -17.121 27.998 1.00 87.50 1155 LYS A O 1
ATOM 9239 N N . ILE A 1 1156 ? 6.843 -15.726 28.251 1.00 88.38 1156 ILE A N 1
ATOM 9240 C CA . ILE A 1 1156 ? 7.144 -15.562 26.821 1.00 88.38 1156 ILE A CA 1
ATOM 9241 C C . ILE A 1 1156 ? 8.577 -15.997 26.533 1.00 88.38 1156 ILE A C 1
ATOM 9243 O O . ILE A 1 1156 ? 9.502 -15.620 27.253 1.00 88.38 1156 ILE A O 1
ATOM 9247 N N . GLU A 1 1157 ? 8.746 -16.791 25.477 1.00 89.19 1157 GLU A N 1
ATOM 9248 C CA . GLU A 1 1157 ? 10.028 -17.192 24.904 1.00 89.19 1157 GLU A CA 1
ATOM 9249 C C . GLU A 1 1157 ? 10.312 -16.397 23.626 1.00 89.19 1157 GLU A C 1
ATOM 9251 O O . GLU A 1 1157 ? 9.484 -16.350 22.716 1.00 89.19 1157 GLU A O 1
ATOM 9256 N N . VAL A 1 1158 ? 11.502 -15.803 23.538 1.00 89.69 1158 VAL A N 1
ATOM 9257 C CA . VAL A 1 1158 ? 11.998 -15.112 22.344 1.00 89.69 1158 VAL A CA 1
ATOM 9258 C C . VAL A 1 1158 ? 13.259 -15.814 21.866 1.00 89.69 1158 VAL A C 1
ATOM 9260 O O . VAL A 1 1158 ? 14.166 -16.102 22.653 1.00 89.69 1158 VAL A O 1
ATOM 9263 N N . LYS A 1 1159 ? 13.327 -16.084 20.561 1.00 88.19 1159 LYS A N 1
ATOM 9264 C CA . LYS A 1 1159 ? 14.457 -16.760 19.928 1.00 88.19 1159 LYS A CA 1
ATOM 9265 C C . LYS A 1 1159 ? 14.935 -16.022 18.685 1.00 88.19 1159 LYS A C 1
ATOM 9267 O O . LYS A 1 1159 ? 14.155 -15.770 17.769 1.00 88.19 1159 LYS A O 1
ATOM 9272 N N . ALA A 1 1160 ? 16.237 -15.751 18.631 1.00 86.31 1160 ALA A N 1
ATOM 9273 C CA . ALA A 1 1160 ? 16.918 -15.161 17.483 1.00 86.31 1160 ALA A CA 1
ATOM 9274 C C . ALA A 1 1160 ? 18.337 -15.733 17.346 1.00 86.31 1160 ALA A C 1
ATOM 9276 O O . ALA A 1 1160 ? 19.061 -15.861 18.327 1.00 86.31 1160 ALA A O 1
ATOM 9277 N N . ASN A 1 1161 ? 18.740 -16.104 16.124 1.00 83.19 1161 ASN A N 1
ATOM 9278 C CA . ASN A 1 1161 ? 20.073 -16.652 15.816 1.00 83.19 1161 ASN A CA 1
ATOM 9279 C C . ASN A 1 1161 ? 20.566 -17.737 16.804 1.00 83.19 1161 ASN A C 1
ATOM 9281 O O . ASN A 1 1161 ? 21.693 -17.693 17.285 1.00 83.19 1161 ASN A O 1
ATOM 9285 N N . ARG A 1 1162 ? 19.705 -18.716 17.118 1.00 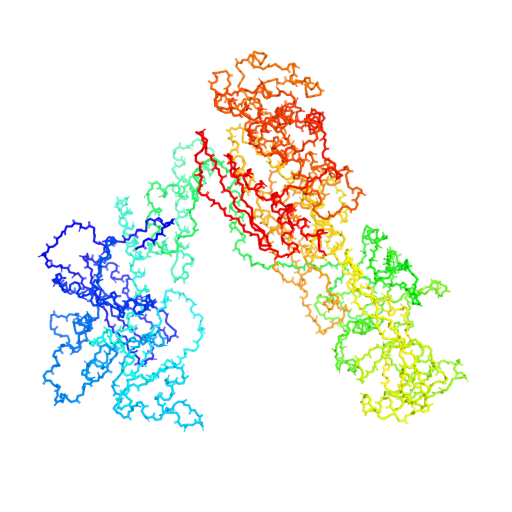80.56 1162 ARG A N 1
ATOM 9286 C CA . ARG A 1 1162 ? 19.953 -19.822 18.075 1.00 80.56 1162 ARG A CA 1
ATOM 9287 C C . ARG A 1 1162 ? 20.020 -19.426 19.558 1.00 80.56 1162 ARG A C 1
ATOM 9289 O O . ARG A 1 1162 ? 19.987 -20.327 20.390 1.00 80.56 1162 ARG A O 1
ATOM 9296 N N . ILE A 1 1163 ? 20.019 -18.141 19.901 1.00 86.56 1163 ILE A N 1
ATOM 9297 C CA . ILE A 1 1163 ? 19.840 -17.667 21.278 1.00 86.56 1163 ILE A CA 1
ATOM 9298 C C . ILE A 1 1163 ? 18.353 -17.712 21.610 1.00 86.56 1163 ILE A C 1
ATOM 9300 O O . ILE A 1 1163 ? 17.525 -17.301 20.799 1.00 86.56 1163 ILE A O 1
ATOM 9304 N N . THR A 1 1164 ? 18.018 -18.251 22.781 1.00 88.56 1164 THR A N 1
ATOM 9305 C CA . THR A 1 1164 ? 16.637 -18.385 23.265 1.00 88.56 1164 THR A CA 1
ATOM 9306 C C . THR A 1 1164 ? 16.574 -17.928 24.715 1.00 88.56 1164 THR A C 1
ATOM 9308 O O . THR A 1 1164 ? 17.353 -18.407 25.546 1.00 88.56 1164 THR A O 1
ATOM 9311 N N . ARG A 1 1165 ? 15.668 -17.002 25.032 1.00 91.69 1165 ARG A N 1
ATOM 9312 C CA . ARG A 1 1165 ? 15.440 -16.527 26.402 1.00 91.69 1165 ARG A CA 1
ATOM 9313 C C . ARG A 1 1165 ? 13.958 -16.505 26.713 1.00 91.69 1165 ARG A C 1
ATOM 9315 O O . ARG A 1 1165 ? 13.136 -16.206 25.853 1.00 91.69 1165 ARG A O 1
ATOM 9322 N N . THR A 1 1166 ? 13.638 -16.815 27.963 1.00 89.56 1166 THR A N 1
ATOM 9323 C CA . THR A 1 1166 ? 12.271 -16.801 28.481 1.00 89.56 1166 THR A CA 1
ATOM 9324 C C . THR A 1 1166 ? 12.166 -15.819 29.630 1.00 89.56 1166 THR A C 1
ATOM 9326 O O . THR A 1 1166 ? 13.000 -15.875 30.533 1.00 89.56 1166 THR A O 1
ATOM 9329 N N . ALA A 1 1167 ? 11.123 -14.998 29.649 1.00 87.31 1167 ALA A N 1
ATOM 9330 C CA . ALA A 1 1167 ? 10.819 -14.123 30.776 1.00 87.31 1167 ALA A CA 1
ATOM 9331 C C . ALA A 1 1167 ? 9.375 -14.317 31.253 1.00 87.31 1167 ALA A C 1
ATOM 9333 O O . ALA A 1 1167 ? 8.519 -14.787 30.498 1.00 87.31 1167 ALA A O 1
ATOM 9334 N N . LYS A 1 1168 ? 9.127 -13.979 32.523 1.00 86.44 1168 LYS A N 1
ATOM 9335 C CA . LYS A 1 1168 ? 7.805 -13.986 33.158 1.00 86.44 1168 LYS A CA 1
ATOM 9336 C C . LYS A 1 1168 ? 7.471 -12.578 33.651 1.00 86.44 1168 LYS A C 1
ATOM 9338 O O . LYS A 1 1168 ? 8.325 -11.963 34.280 1.00 86.44 1168 LYS A O 1
ATOM 9343 N N . ALA A 1 1169 ? 6.251 -12.102 33.420 1.00 81.62 1169 ALA A N 1
ATOM 9344 C CA . ALA A 1 1169 ? 5.759 -10.837 33.975 1.00 81.62 1169 ALA A CA 1
ATOM 9345 C C . ALA A 1 1169 ? 4.234 -10.866 34.176 1.00 81.62 1169 ALA A C 1
ATOM 9347 O O . ALA A 1 1169 ? 3.556 -11.761 33.677 1.00 81.62 1169 ALA A O 1
ATOM 9348 N N . SER A 1 1170 ? 3.678 -9.885 34.892 1.00 73.56 1170 SER A N 1
ATOM 9349 C CA . SER A 1 1170 ? 2.232 -9.781 35.162 1.00 73.56 1170 SER A CA 1
ATOM 9350 C C . SER A 1 1170 ? 1.382 -9.412 33.938 1.00 73.56 1170 SER A C 1
ATOM 9352 O O . SER A 1 1170 ? 0.165 -9.554 33.974 1.00 73.56 1170 SER A O 1
ATOM 9354 N N . ASN A 1 1171 ? 2.000 -8.953 32.848 1.00 77.25 1171 ASN A N 1
ATOM 9355 C CA . ASN A 1 1171 ? 1.368 -8.742 31.546 1.00 77.25 1171 ASN A CA 1
ATOM 9356 C C . ASN A 1 1171 ? 2.224 -9.402 30.441 1.00 77.25 1171 ASN A C 1
ATOM 9358 O O . ASN A 1 1171 ? 3.391 -9.752 30.646 1.00 77.25 1171 ASN A O 1
ATOM 9362 N N . LYS A 1 1172 ? 1.642 -9.580 29.253 1.00 81.69 1172 LYS A N 1
ATOM 9363 C CA . LYS A 1 1172 ? 2.355 -10.168 28.110 1.00 81.69 1172 LYS A CA 1
ATOM 9364 C C . LYS A 1 1172 ? 3.449 -9.239 27.582 1.00 81.69 1172 LYS A C 1
ATOM 9366 O O . LYS A 1 1172 ? 4.560 -9.692 27.325 1.00 81.69 1172 LYS A O 1
ATOM 9371 N N . ASP A 1 1173 ? 3.175 -7.944 27.471 1.00 78.25 1173 ASP A N 1
ATOM 9372 C CA . ASP A 1 1173 ? 4.100 -7.007 26.826 1.00 78.25 1173 ASP A CA 1
ATOM 9373 C C . ASP A 1 1173 ? 5.394 -6.799 27.622 1.00 78.25 1173 ASP A C 1
ATOM 9375 O O . ASP A 1 1173 ? 6.481 -6.832 27.040 1.00 78.25 1173 ASP A O 1
ATOM 9379 N N . THR A 1 1174 ? 5.330 -6.713 28.957 1.00 78.88 1174 THR A N 1
ATOM 9380 C CA . THR A 1 1174 ? 6.535 -6.633 29.799 1.00 78.88 1174 THR A CA 1
ATOM 9381 C C . THR A 1 1174 ? 7.320 -7.945 29.750 1.00 78.88 1174 THR A C 1
ATOM 9383 O O . THR A 1 1174 ? 8.546 -7.907 29.643 1.00 78.88 1174 THR A O 1
ATOM 9386 N N . ALA A 1 1175 ? 6.655 -9.110 29.718 1.00 83.44 1175 ALA A N 1
ATOM 9387 C CA . ALA A 1 1175 ? 7.339 -10.397 29.550 1.00 83.44 1175 ALA A CA 1
ATOM 9388 C C . ALA A 1 1175 ? 8.074 -10.469 28.198 1.00 83.44 1175 ALA A C 1
ATOM 9390 O O . ALA A 1 1175 ? 9.234 -10.883 28.132 1.00 83.44 1175 ALA A O 1
ATOM 9391 N N . ARG A 1 1176 ? 7.439 -9.999 27.118 1.00 85.31 1176 ARG A N 1
ATOM 9392 C CA . ARG A 1 1176 ? 8.041 -9.931 25.778 1.00 85.31 1176 ARG A CA 1
ATOM 9393 C C . ARG A 1 1176 ? 9.237 -8.981 25.746 1.00 85.31 1176 ARG A C 1
ATOM 9395 O O . ARG A 1 1176 ? 10.276 -9.328 25.177 1.00 85.31 1176 ARG A O 1
ATOM 9402 N N . LYS A 1 1177 ? 9.112 -7.809 26.377 1.00 83.81 1177 LYS A N 1
ATOM 9403 C CA . LYS A 1 1177 ? 10.174 -6.799 26.505 1.00 83.81 1177 LYS A CA 1
ATOM 9404 C C . LYS A 1 1177 ? 11.396 -7.369 27.226 1.00 83.81 1177 LYS A C 1
ATOM 9406 O O . LYS A 1 1177 ? 12.502 -7.292 26.693 1.00 83.81 1177 LYS A O 1
ATOM 9411 N N . MET A 1 1178 ? 11.194 -7.999 28.385 1.00 83.94 1178 MET A N 1
ATOM 9412 C CA . MET A 1 1178 ? 12.262 -8.623 29.177 1.00 83.94 1178 MET A CA 1
ATOM 9413 C C . MET A 1 1178 ? 12.973 -9.738 28.403 1.00 83.94 1178 MET A C 1
ATOM 9415 O O . MET A 1 1178 ? 14.199 -9.739 28.312 1.00 83.94 1178 MET A O 1
ATOM 9419 N N . ALA A 1 1179 ? 12.219 -10.650 27.779 1.00 86.94 1179 ALA A N 1
ATOM 9420 C CA . ALA A 1 1179 ? 12.804 -11.728 26.984 1.00 86.94 1179 ALA A CA 1
ATOM 9421 C C . ALA A 1 1179 ? 13.621 -11.181 25.798 1.00 86.94 1179 ALA A C 1
ATOM 9423 O O . ALA A 1 1179 ? 14.744 -11.624 25.565 1.00 86.94 1179 ALA A O 1
ATOM 9424 N N . SER A 1 1180 ? 13.100 -10.171 25.092 1.00 87.31 1180 SER A N 1
ATOM 9425 C CA . SER A 1 1180 ? 13.790 -9.536 23.958 1.00 87.31 1180 SER A CA 1
ATOM 9426 C C . SER A 1 1180 ? 15.073 -8.816 24.380 1.00 87.31 1180 SER A C 1
ATOM 9428 O O . SER A 1 1180 ? 16.083 -8.915 23.686 1.00 87.31 1180 SER A O 1
ATOM 9430 N N . LYS A 1 1181 ? 15.063 -8.141 25.538 1.00 85.94 1181 LYS A N 1
ATOM 9431 C CA . LYS A 1 1181 ? 16.232 -7.464 26.126 1.00 85.94 1181 LYS A CA 1
ATOM 9432 C C . LYS A 1 1181 ? 17.369 -8.446 26.416 1.00 85.94 1181 LYS A C 1
ATOM 9434 O O . LYS A 1 1181 ? 18.514 -8.157 26.078 1.00 85.94 1181 LYS A O 1
ATOM 9439 N N . GLU A 1 1182 ? 17.066 -9.614 26.979 1.00 87.50 1182 GLU A N 1
ATOM 9440 C CA . GLU A 1 1182 ? 18.075 -10.644 27.260 1.00 87.50 1182 GLU A CA 1
ATOM 9441 C C . GLU A 1 1182 ? 18.652 -11.265 25.978 1.00 87.50 1182 GLU A C 1
ATOM 9443 O O . GLU A 1 1182 ? 19.868 -11.416 25.857 1.00 87.50 1182 GLU A O 1
ATOM 9448 N N . VAL A 1 1183 ? 17.812 -11.544 24.970 1.00 88.00 1183 VAL A N 1
ATOM 9449 C CA . VAL A 1 1183 ? 18.296 -12.007 23.653 1.00 88.00 1183 VAL A CA 1
ATOM 9450 C C . VAL A 1 1183 ? 19.197 -10.959 22.994 1.00 88.00 1183 VAL A C 1
ATOM 9452 O O . VAL A 1 1183 ? 20.244 -11.299 22.440 1.00 88.00 1183 VAL A O 1
ATOM 9455 N N . LEU A 1 1184 ? 18.810 -9.683 23.053 1.00 86.62 1184 LEU A N 1
ATOM 9456 C CA . LEU A 1 1184 ? 19.565 -8.581 22.466 1.00 86.62 1184 LEU A CA 1
ATOM 9457 C C . LEU A 1 1184 ? 20.951 -8.428 23.110 1.00 86.62 1184 LEU A C 1
ATOM 9459 O O . LEU A 1 1184 ? 21.939 -8.335 22.380 1.00 86.62 1184 LEU A O 1
ATOM 9463 N N . LYS A 1 1185 ? 21.038 -8.466 24.449 1.00 86.62 1185 LYS A N 1
ATOM 9464 C CA . LYS A 1 1185 ? 22.316 -8.415 25.183 1.00 86.62 1185 LYS A CA 1
ATOM 9465 C C . LYS A 1 1185 ? 23.268 -9.518 24.725 1.00 86.62 1185 LYS A C 1
ATOM 9467 O O . LYS A 1 1185 ? 24.428 -9.249 24.428 1.00 86.62 1185 LYS A O 1
ATOM 9472 N N . GLU A 1 1186 ? 22.784 -10.752 24.609 1.00 85.00 1186 GLU A N 1
ATOM 9473 C CA . GLU A 1 1186 ? 23.627 -11.874 24.181 1.00 85.00 1186 GLU A CA 1
ATOM 9474 C C . GLU A 1 1186 ? 24.056 -11.776 22.721 1.00 85.00 1186 GLU A C 1
ATOM 9476 O O . GLU A 1 1186 ? 25.209 -12.055 22.400 1.00 85.00 1186 GLU A O 1
ATOM 9481 N N . LEU A 1 1187 ? 23.176 -11.305 21.835 1.00 84.62 1187 LEU A N 1
ATOM 9482 C CA . LEU A 1 1187 ? 23.538 -11.048 20.441 1.00 84.62 1187 LEU A CA 1
ATOM 9483 C C . LEU A 1 1187 ? 24.611 -9.962 20.307 1.00 84.62 1187 LEU A C 1
ATOM 9485 O O . LEU A 1 1187 ? 25.461 -10.056 19.419 1.00 84.62 1187 LEU A O 1
ATOM 9489 N N . GLN A 1 1188 ? 24.574 -8.938 21.162 1.00 80.81 1188 GLN A N 1
ATOM 9490 C CA . GLN A 1 1188 ? 25.594 -7.890 21.207 1.00 80.81 1188 GLN A CA 1
ATOM 9491 C C . GLN A 1 1188 ? 26.927 -8.431 21.756 1.00 80.81 1188 GLN A C 1
ATOM 9493 O O . GLN A 1 1188 ? 27.968 -8.169 21.156 1.00 80.81 1188 GLN A O 1
ATOM 9498 N N . ILE A 1 1189 ? 26.903 -9.264 22.805 1.00 78.31 1189 ILE A N 1
ATOM 9499 C CA . ILE A 1 1189 ? 28.104 -9.915 23.367 1.00 78.31 1189 ILE A CA 1
ATOM 9500 C C . ILE A 1 1189 ? 28.757 -10.864 22.350 1.00 78.31 1189 ILE A C 1
ATOM 9502 O O . ILE A 1 1189 ? 29.975 -10.839 22.162 1.00 78.31 1189 ILE A O 1
ATOM 9506 N N . CYS A 1 1190 ? 27.967 -11.668 21.630 1.00 66.69 1190 CYS A N 1
ATOM 9507 C CA . CYS A 1 1190 ? 28.483 -12.544 20.576 1.00 66.69 1190 CYS A CA 1
ATOM 9508 C C . CYS A 1 1190 ? 29.149 -11.770 19.425 1.00 66.69 1190 CYS A C 1
ATOM 9510 O O . CYS A 1 1190 ? 30.031 -12.317 18.772 1.00 66.69 1190 CYS A O 1
ATOM 9512 N N . LYS A 1 1191 ? 28.754 -10.513 19.178 1.00 62.44 1191 LYS A N 1
ATOM 9513 C CA . LYS A 1 1191 ? 29.385 -9.639 18.174 1.00 62.44 1191 LYS A CA 1
ATOM 9514 C C . LYS A 1 1191 ? 30.676 -8.980 18.648 1.00 62.44 1191 LYS A C 1
ATOM 9516 O O . LYS A 1 1191 ? 31.479 -8.614 17.806 1.00 62.44 1191 LYS A O 1
ATOM 9521 N N . SER A 1 1192 ? 30.863 -8.773 19.951 1.00 52.59 1192 SER A N 1
ATOM 9522 C CA . SER A 1 1192 ? 32.116 -8.216 20.481 1.00 52.59 1192 SER A CA 1
ATOM 9523 C C . SER A 1 1192 ? 33.227 -9.261 20.625 1.00 52.59 1192 SER A C 1
ATOM 9525 O O . SER A 1 1192 ? 34.388 -8.894 20.769 1.00 52.59 1192 SER A O 1
ATOM 9527 N N . LEU A 1 1193 ? 32.872 -10.551 20.619 1.00 46.25 1193 LEU A N 1
ATOM 9528 C CA . LEU A 1 1193 ? 33.795 -11.680 20.792 1.00 46.25 1193 LEU A CA 1
ATOM 9529 C C . LEU A 1 1193 ? 34.265 -12.322 19.473 1.00 46.25 1193 LEU A C 1
ATOM 9531 O O . LEU A 1 1193 ? 35.120 -13.205 19.519 1.00 46.25 1193 LEU A O 1
ATOM 9535 N N . GLY A 1 1194 ? 33.719 -11.916 18.323 1.00 37.78 1194 GLY A N 1
ATOM 9536 C CA . GLY A 1 1194 ? 34.096 -12.402 16.988 1.00 37.78 1194 GLY A CA 1
ATOM 9537 C C . GLY A 1 1194 ? 34.373 -11.250 16.044 1.00 37.78 1194 GLY A C 1
ATOM 9538 O O . GLY A 1 1194 ? 35.240 -11.434 15.162 1.00 37.78 1194 GLY A O 1
#

Nearest PDB structures (foldseek):
  7vg2-assembly1_A  TM=7.572E-01  e=5.228E-42  Arabidopsis thaliana
  7vg3-assembly1_A  TM=7.187E-01  e=2.107E-37  Arabidopsis thaliana
  7yym-assembly1_A  TM=7.373E-01  e=2.788E-32  Mus musculus
  1di2-assembly1_A  TM=9.008E-01  e=1.289E-03  Xenopus laevis
  7zpk-assembly1_C  TM=6.694E-01  e=4.654E-03  Mus musculus

pLDDT: mean 75.27, std 16.18, range [23.5, 96.06]

InterPro domains:
  IPR000999 Ribonuclease III domain [PF00636] (353-409)
  IPR000999 Ribonuclease III domain [PF00636] (792-907)
  IPR000999 Ribonuclease III domain [PF00636] (984-1096)
  IPR000999 Ribonuclease III domain [PS00517] (984-992)
  IPR000999 Ribonuclease III domain [PS50142] (339-406)
  IPR000999 Ribonuclease III domain [PS50142] (778-911)
  IPR000999 Ribonuclease III domain [PS50142] (947-1096)
  IPR000999 Ribonuclease III domain [SM00535] (335-502)
  IPR000999 Ribonuclease III domain [SM00535] (774-932)
  IPR000999 Ribonuclease III domain [SM00535] (963-1119)
  IPR000999 Ribonuclease III domain [cd00593] (339-406)
  IPR000999 Ribonuclease III domain [cd00593] (778-927)
  IPR000999 Ribonuclease III domain [cd00593] (964-1117)
  IPR003100 PAZ domain [PF02170] (186-293)
  IPR003100 PAZ domain [PF02170] (625-732)
  IPR003100 PAZ domain [PS50821] (174-289)
  IPR003100 PAZ domain [PS50821] (613-728)
  IPR003100 PAZ domain [SM00949] (165-315)
  IPR003100 PAZ domain [SM00949] (604-754)
  IPR014720 Double-stranded RNA-binding domain [PF00035] (1123-1187)

Mean predicted aligned error: 20.4 Å

Secondary structure (DSSP, 8-state):
-------PPPP--GGGB------S--PEEEEEEEEEEEE-S--SSPP--EEEEESSPPPHHHHHHHTTEEEEETTEEEEEEEEEEEEEEE-HHHHHHHHHHHHHHHHHHTT--TTTTTT-SS-----SS--B--EEEEBPPGGG--TT--B-HHHHTTSS--TTSPPPTT------EEEETTEEEEGGGGTT-EEEETTTTEEEEEEEEEEEEETTSBPTTS-S----BHHHHHHHHH----S-TTSEEEEEEEPPPPP----S-----S-----PPEEE-GGG-EEEESS--HHHHHHHTTHHHHHHHHHHHHHHHHHHHHHHTT-SS----HHHHHHHH--GGG--S--THHHHHHHHHHHHHHHHHHHHHH-TTS-HHHHHHHHHHHTSHHHHHHHHHHTTHHHHHTTSTT-TTS---------HHHHHHHHHHHHTTTS-S-EEEEE-GGGEE---S-TTSPEEEEEEEEEEEE-S--SS----EEEEESSPPPHHHHHHHTTEEEEETTEEEEEEEEEEEEEEE-HHHHHHHHHHHHHHHHHHTT---TTTT-TT---SPPSS-EE-EEEEEBPPGGG--TT--B-HHHHTTSS--TTSPPPTT-SSS-S-EEETTEEE-GGGGTT-EEEETTTTEEEEEESP-TT-BTTSBPTT--SS---BHHHHHHHHH-PPPS-TTSBPEEEEEPPPPP---BS-----S-----PPEEE-GGG-EEEESS--HHHHHHHTTHHHHHHHHHHHHHHHHHHHHHHTT-TT----HHHHHHHTB-GGG-BS--THHHHHHHHHHHHHHHHHHHHHH-TT--HHHHHHHHHHHHSHHHHHHHHHHTTGGGG-B-S---GGGPPPTT-GGG----EEEEEEETTEEEEEEEEE---HHHHHHHHHHHHHHHHTTT-HHHHHHHHHHHT-----PPPP------S-GGGTS-HHHHHHHTTTPPPSSTHHHHHHTB-TT---TT----THHHHHHHHHHHHHHHHHHHHHHHTTS-PPTTHHHHHHHHHS-HHHHHHHHHHTTGGGS-B--HHHHHHHHHHHHHHTTS-TTS--STT--SPPPTHHHHHHHHHHHHHHHHTTS-HHHHHHHHTTTTPSPP-TTT-PPPHHHHHHHHHHHTT---EEEEEEEEEETTEEEEEEEEEETTEEEEEEESSHHHHHHHHHHHHHHHHHHHHH--